Protein AF-A0A7J7F2H2-F1 (afdb_monomer)

pLDDT: mean 74.47, std 28.44, range [21.06, 98.75]

Solvent-accessible surface area (backbone atoms only — not comparable to full-atom values): 58065 Å² total; per-residue (Å²): 92,35,54,57,50,68,69,66,65,79,64,63,72,78,89,64,75,13,45,71,87,83,89,87,86,90,86,85,89,86,89,85,85,88,83,82,86,84,85,92,82,91,87,84,90,82,85,90,87,88,89,92,87,92,88,91,86,88,88,90,88,86,87,87,86,90,82,90,83,83,86,88,82,87,89,88,87,87,81,86,85,89,84,90,83,88,82,90,82,81,88,75,86,74,93,71,84,90,84,76,84,80,55,73,66,57,54,50,52,49,50,52,51,52,52,51,50,51,50,49,49,49,48,52,50,51,50,48,56,48,59,77,60,42,69,75,79,72,37,65,81,48,71,52,44,50,53,50,51,48,57,52,66,53,16,32,22,87,91,44,55,61,39,63,40,45,45,50,18,39,19,41,28,38,48,76,71,50,67,70,46,48,13,30,25,64,42,34,50,52,56,59,48,41,56,50,48,53,55,50,51,50,57,63,61,69,39,88,82,70,79,72,92,29,60,34,50,50,45,40,37,33,44,34,53,14,54,62,44,52,72,60,38,53,72,48,32,58,46,72,60,44,62,53,41,60,25,79,48,44,83,85,71,87,84,73,92,72,87,88,86,83,90,85,82,93,85,84,86,80,92,80,91,66,99,79,74,80,67,80,81,73,67,61,49,37,54,74,44,49,61,55,63,43,96,66,89,77,98,48,67,67,45,33,48,45,36,34,38,37,46,58,49,30,37,62,73,39,38,79,51,59,46,58,28,53,74,43,25,73,30,32,30,44,37,38,37,80,49,50,69,85,64,64,44,51,60,56,57,66,42,47,88,83,25,46,70,49,55,49,40,49,49,52,37,49,26,50,54,37,40,68,68,54,20,50,67,83,55,22,42,54,55,43,51,51,34,50,56,48,41,36,54,48,32,71,56,53,78,57,69,63,77,62,59,46,59,86,77,39,64,42,78,43,31,42,53,53,48,36,70,54,26,65,76,49,65,51,64,61,48,50,36,63,45,32,54,92,51,90,75,55,53,80,43,63,33,36,34,59,38,66,75,38,43,34,53,48,27,53,50,56,77,73,46,58,64,67,50,53,49,48,42,48,52,48,37,46,49,66,73,47,40,90,57,46,19,67,69,48,50,56,44,50,46,57,38,43,30,63,54,25,50,20,54,76,67,55,51,57,66,66,63,58,24,50,51,56,34,44,64,75,33,21,57,41,50,18,31,58,46,41,79,74,71,63,58,71,68,57,42,59,49,50,58,49,49,50,51,53,29,52,52,39,42,47,62,47,48,78,65,48,82,70,49,48,72,70,40,39,53,52,51,41,55,27,60,76,46,47,44,80,44,62,34,60,65,74,53,42,79,37,48,66,58,35,28,66,73,48,60,91,59,66,65,50,56,90,37,43,52,57,31,52,54,39,48,31,43,43,39,33,49,60,37,40,66,40,49,90,36,61,63,57,85,82,63,58,68,71,38,25,61,38,54,52,72,47,57,42,50,46,67,22,33,34,40,41,23,45,41,39,67,36,79,79,26,23,53,97,69,50,58,67,26,37,30,23,17,20,43,27,21,52,50,22,20,32,60,27,39,57,59,25,79,51,24,51,44,26,45,49,74,3,28,54,49,95,78,66,49,71,67,33,54,53,39,46,56,60,33,50,46,44,48,27,53,59,42,44,70,40,66,58,102,87,43,66,38,52,16,66,50,17,36,42,48,52,49,9,50,38,25,0,45,50,19,16,43,56,58,38,25,84,67,38,76,78,60,75,86,78,75,79,87,89,87,78,89,86,81,91,85,84,88,83,83,88,84,85,92,88,84,88,85,84,87,76,87,86,80,86,82,87,85,82,89,86,82,90,83,84,84,83,89,80,89,79,89,85,85,88,91,84,91,81,89,86,93,86,90,83,91,88,85,92,84,87,87,85,90,84,85,87,88,88,90,87,90,88,88,84,88,89,85,86,87,88,84,89,87,88,85,83,89,88,88,90,82,86,87,84,85,92,78,80,97,70,88,81,77,82,80,73,55,71,67,56,58,52,50,54,50,52,60,44,57,51,55,49,52,60,43,11,59,51,39,33,49,38,53,47,32,62,42,62,33,73,35,40,49,54,46,42,53,75,52,46,49,52,57,56,49,61,48,59,38,44,55,42,44,33,39,30,70,61,52,38,65,72,74,63,45,55,79,69,32,74,39,22,66,77,72,62,55,67,82,107

Structure (mmCIF, N/CA/C/O backbone):
data_AF-A0A7J7F2H2-F1
#
_entry.id   AF-A0A7J7F2H2-F1
#
loop_
_atom_site.group_PDB
_atom_site.id
_atom_site.type_symbol
_atom_site.label_atom_id
_atom_site.label_alt_id
_atom_site.label_comp_id
_atom_site.label_asym_id
_atom_site.label_entity_id
_atom_site.label_seq_id
_atom_site.pdbx_PDB_ins_code
_atom_site.Cartn_x
_atom_site.Cartn_y
_atom_site.Cartn_z
_atom_site.occupancy
_atom_site.B_iso_or_equiv
_atom_site.auth_seq_id
_atom_site.auth_comp_id
_atom_site.auth_asym_id
_atom_site.auth_atom_id
_atom_site.pdbx_PDB_model_num
ATOM 1 N N . MET A 1 1 ? 0.134 11.554 6.349 1.00 31.73 1 MET A N 1
ATOM 2 C CA . MET A 1 1 ? 0.842 11.281 7.610 1.00 31.73 1 MET A CA 1
ATOM 3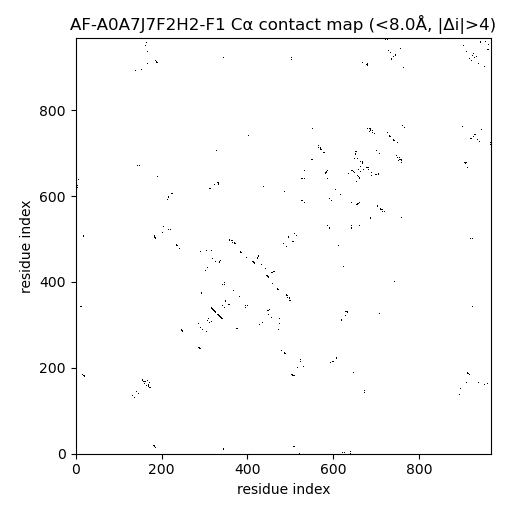 C C . MET A 1 1 ? 0.403 9.940 8.221 1.00 31.73 1 MET A C 1
ATOM 5 O O . MET A 1 1 ? -0.378 9.919 9.161 1.00 31.73 1 MET A O 1
ATOM 9 N N . SER A 1 2 ? 0.817 8.782 7.705 1.00 33.88 2 SER A N 1
ATOM 10 C CA . SER A 1 2 ? 1.353 8.463 6.361 1.00 33.88 2 SER A CA 1
ATOM 11 C C . SER A 1 2 ? 0.161 8.199 5.429 1.00 33.88 2 SER A C 1
ATOM 13 O O . SER A 1 2 ? -0.650 7.337 5.733 1.00 33.88 2 SER A O 1
ATOM 15 N N . VAL A 1 3 ? -0.091 9.063 4.433 1.00 30.58 3 VAL A N 1
ATOM 16 C CA . VAL A 1 3 ? -1.469 9.404 3.967 1.00 30.58 3 VAL A CA 1
ATOM 17 C C . VAL A 1 3 ? -2.422 9.649 5.159 1.00 30.58 3 VAL A C 1
ATOM 19 O O . VAL A 1 3 ? -2.339 10.719 5.760 1.00 30.58 3 VAL A O 1
ATOM 22 N N . ALA A 1 4 ? -3.202 8.653 5.589 1.00 34.22 4 ALA A N 1
ATOM 23 C CA . ALA A 1 4 ? -3.956 8.628 6.847 1.00 34.22 4 ALA A CA 1
ATOM 24 C C . ALA A 1 4 ? -3.755 7.277 7.577 1.00 34.22 4 ALA A C 1
ATOM 26 O O . ALA A 1 4 ? -4.714 6.553 7.833 1.00 34.22 4 ALA A O 1
ATOM 27 N N . LEU A 1 5 ? -2.486 6.925 7.832 1.00 32.66 5 LEU A N 1
ATOM 28 C CA . LEU A 1 5 ? -2.007 5.558 8.105 1.00 32.66 5 LEU A CA 1
ATOM 29 C C . LEU A 1 5 ? -2.468 4.568 7.016 1.00 32.66 5 LEU A C 1
ATOM 31 O O . LEU A 1 5 ? -3.178 3.611 7.302 1.00 32.66 5 LEU A O 1
ATOM 35 N N . GLN A 1 6 ? -2.094 4.879 5.766 1.00 32.06 6 GLN A N 1
ATOM 36 C CA . GLN A 1 6 ? -2.225 4.057 4.551 1.00 32.06 6 GLN A CA 1
ATOM 37 C C . GLN A 1 6 ? -3.552 3.272 4.470 1.00 32.06 6 GLN A C 1
ATOM 39 O O . GLN A 1 6 ? -3.588 2.049 4.528 1.00 32.06 6 GLN A O 1
ATOM 44 N N . GLU A 1 7 ? -4.655 4.026 4.393 1.00 36.38 7 GLU A N 1
ATOM 45 C CA . GLU A 1 7 ? -6.042 3.523 4.342 1.00 36.38 7 GLU A CA 1
ATOM 46 C C . GLU A 1 7 ? -6.423 2.564 5.493 1.00 36.38 7 GLU A C 1
ATOM 48 O O . GLU A 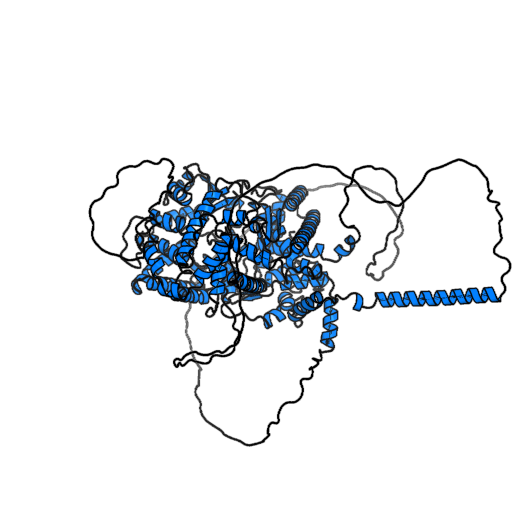1 7 ? -7.164 1.595 5.331 1.00 36.38 7 GLU A O 1
ATOM 53 N N . LEU A 1 8 ? -5.944 2.890 6.702 1.00 30.91 8 LEU A N 1
ATOM 54 C CA . LEU A 1 8 ? -6.319 2.342 8.018 1.00 30.91 8 LEU A CA 1
ATOM 55 C C . LEU A 1 8 ? -6.041 0.855 8.290 1.00 30.91 8 LEU A C 1
ATOM 57 O O . LEU A 1 8 ? -6.110 0.453 9.459 1.00 30.91 8 LEU A O 1
ATOM 61 N N . GLY A 1 9 ? -5.712 0.072 7.263 1.00 25.52 9 GLY A N 1
ATOM 62 C CA . GLY A 1 9 ? -5.546 -1.385 7.316 1.00 25.52 9 GLY A CA 1
ATOM 63 C C . GLY A 1 9 ? -6.321 -2.159 6.238 1.00 25.52 9 GLY A C 1
ATOM 64 O O . GLY A 1 9 ? -6.453 -3.374 6.353 1.00 25.52 9 GLY A O 1
ATOM 65 N N . GLY A 1 10 ? -6.856 -1.492 5.210 1.00 24.33 10 GLY A N 1
ATOM 66 C CA . GLY A 1 10 ? -7.578 -2.116 4.091 1.00 24.33 10 GLY A CA 1
ATOM 67 C C . GLY A 1 10 ? -6.687 -2.816 3.053 1.00 24.33 10 GLY A C 1
ATOM 68 O O . GLY A 1 10 ? -6.785 -2.513 1.869 1.00 24.33 10 GLY A O 1
ATOM 69 N N . GLY A 1 11 ? -5.812 -3.736 3.465 1.00 23.52 11 GLY A N 1
ATOM 70 C CA . GLY A 1 11 ? -4.934 -4.475 2.547 1.00 23.52 11 GLY A CA 1
ATOM 71 C C . GLY A 1 11 ? -3.918 -5.357 3.274 1.00 23.52 11 GLY A C 1
ATOM 72 O O . GLY A 1 11 ? -3.247 -4.906 4.199 1.00 23.52 11 GLY A O 1
ATOM 73 N N . GLY A 1 12 ? -3.815 -6.625 2.873 1.00 23.05 12 GLY A N 1
ATOM 74 C CA . GLY A 1 12 ? -3.094 -7.673 3.602 1.00 23.05 12 GLY A CA 1
ATOM 75 C C . GLY A 1 12 ? -1.566 -7.685 3.462 1.00 23.05 12 GLY A C 1
ATOM 76 O O . GLY A 1 12 ? -1.021 -8.737 3.160 1.00 23.05 12 GLY A O 1
ATOM 77 N N . ASP A 1 13 ? -0.862 -6.578 3.712 1.00 2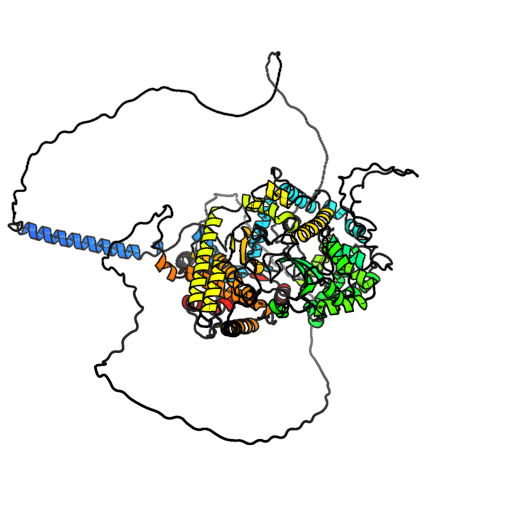3.48 13 ASP A N 1
ATOM 78 C CA . ASP A 1 13 ? 0.615 -6.561 3.790 1.00 23.48 13 ASP A CA 1
ATOM 79 C C . ASP A 1 13 ? 1.069 -6.308 5.244 1.00 23.48 13 ASP A C 1
ATOM 81 O O . ASP A 1 13 ? 1.567 -5.241 5.611 1.00 23.48 13 ASP A O 1
ATOM 85 N N . MET A 1 14 ? 0.889 -7.311 6.117 1.00 22.97 14 MET A N 1
ATOM 86 C CA . MET A 1 14 ? 1.593 -7.324 7.405 1.00 22.97 14 MET A CA 1
ATOM 87 C C . MET A 1 14 ? 3.099 -7.431 7.129 1.00 22.97 14 MET A C 1
ATOM 89 O O . MET A 1 14 ? 3.592 -8.475 6.698 1.00 22.97 14 MET A O 1
ATOM 93 N N . VAL A 1 15 ? 3.846 -6.353 7.397 1.00 25.22 15 VAL A N 1
ATOM 94 C CA . VAL A 1 15 ? 5.311 -6.275 7.219 1.00 25.22 15 VAL A CA 1
ATOM 95 C C . VAL A 1 15 ? 6.026 -7.057 8.335 1.00 25.22 15 VAL A C 1
ATOM 97 O O . VAL A 1 15 ? 6.715 -6.521 9.203 1.00 25.22 15 VAL A O 1
ATOM 100 N N . GLU A 1 16 ? 5.816 -8.369 8.347 1.00 26.12 16 GLU A N 1
ATOM 101 C CA . GLU A 1 16 ? 6.199 -9.269 9.429 1.00 26.12 16 GLU A CA 1
ATOM 102 C C . GLU A 1 16 ? 7.576 -9.896 9.191 1.00 26.12 16 GLU A C 1
ATOM 104 O O . GLU A 1 16 ? 7.734 -10.853 8.429 1.00 26.12 16 GLU A O 1
ATOM 109 N N . TYR A 1 17 ? 8.598 -9.362 9.865 1.00 30.48 17 TYR A N 1
ATOM 110 C CA . TYR A 1 17 ? 9.978 -9.684 9.510 1.00 30.48 17 TYR A CA 1
ATOM 111 C C . TYR A 1 17 ? 10.957 -9.737 10.697 1.00 30.48 17 TYR A C 1
ATOM 113 O O . TYR A 1 17 ? 11.488 -8.716 11.140 1.00 30.48 17 TYR A O 1
ATOM 121 N N . LYS A 1 18 ? 11.248 -10.951 11.203 1.00 31.80 18 LYS A N 1
ATOM 122 C CA . LYS A 1 18 ? 11.784 -11.147 12.561 1.00 31.80 18 LYS A CA 1
ATOM 123 C C . LYS A 1 18 ? 13.055 -12.037 12.754 1.00 31.80 18 LYS A C 1
ATOM 125 O O . LYS A 1 18 ? 13.039 -12.959 13.561 1.00 31.80 18 LYS A O 1
ATOM 130 N N . ARG A 1 19 ? 14.185 -11.592 12.155 1.00 35.03 19 ARG A N 1
ATOM 131 C CA . ARG A 1 19 ? 15.639 -11.826 12.482 1.00 35.03 19 ARG A CA 1
ATOM 132 C C . ARG A 1 19 ? 16.352 -13.201 12.325 1.00 35.03 19 ARG A C 1
ATOM 134 O O . ARG A 1 19 ? 16.073 -14.155 13.037 1.00 35.03 19 ARG A O 1
ATOM 141 N N . ALA A 1 20 ? 17.521 -13.158 11.652 1.00 22.19 20 ALA A N 1
ATOM 142 C CA . ALA A 1 20 ? 18.631 -14.136 11.754 1.00 22.19 20 ALA A CA 1
ATOM 143 C C . ALA A 1 20 ? 19.662 -13.878 12.887 1.00 22.19 20 ALA A C 1
ATOM 145 O O . ALA A 1 20 ? 19.931 -12.739 13.282 1.00 22.19 20 ALA A O 1
ATOM 146 N N . THR A 1 21 ? 20.321 -14.946 13.354 1.00 24.84 21 THR A N 1
ATOM 147 C CA . THR A 1 21 ? 21.365 -14.912 14.400 1.00 24.84 21 THR A CA 1
ATOM 148 C C . THR A 1 21 ? 22.796 -14.716 13.883 1.00 24.84 21 THR A C 1
ATOM 150 O O . THR A 1 21 ? 23.188 -15.319 12.886 1.00 24.84 21 THR A O 1
ATOM 153 N N . LEU A 1 22 ? 23.622 -14.031 14.681 1.00 23.30 22 LEU A N 1
ATOM 154 C CA . LEU A 1 22 ? 25.067 -14.275 14.791 1.00 23.30 22 LEU A CA 1
ATOM 155 C C . LEU A 1 22 ? 25.363 -14.749 16.228 1.00 23.30 22 LEU A C 1
ATOM 157 O O . LEU A 1 22 ? 24.709 -14.286 17.162 1.00 23.30 22 LEU A O 1
ATOM 161 N N . ARG A 1 23 ? 26.320 -15.671 16.386 1.00 22.64 23 ARG A N 1
ATOM 162 C CA . ARG A 1 23 ? 26.898 -16.132 17.670 1.00 22.64 23 ARG A CA 1
ATOM 163 C C . ARG A 1 23 ? 28.286 -15.470 17.889 1.00 22.64 23 ARG A C 1
ATOM 165 O O . ARG A 1 23 ? 28.615 -14.583 17.102 1.00 22.64 23 ARG A O 1
ATOM 172 N N . ASP A 1 24 ? 29.146 -15.759 18.879 1.00 25.20 24 ASP A N 1
ATOM 173 C CA . ASP A 1 24 ? 29.322 -16.792 19.942 1.00 25.20 24 ASP A CA 1
ATOM 174 C C . ASP A 1 24 ? 30.006 -16.086 21.166 1.00 25.20 24 ASP A C 1
ATOM 176 O O . ASP A 1 24 ? 30.666 -15.073 20.936 1.00 25.20 24 ASP A O 1
ATOM 180 N N . GLU A 1 25 ? 29.951 -16.453 22.463 1.00 25.86 25 GLU A N 1
ATOM 181 C CA . GLU A 1 25 ? 29.368 -17.555 23.278 1.00 25.86 25 GLU A CA 1
ATOM 182 C C . GLU A 1 25 ? 28.741 -16.989 24.597 1.00 25.86 25 GLU A C 1
ATOM 184 O O . GLU A 1 25 ? 28.980 -15.831 24.937 1.00 25.86 25 GLU A O 1
ATOM 189 N N . ASP A 1 26 ? 28.008 -17.803 25.379 1.00 24.94 26 ASP A N 1
ATOM 190 C CA . ASP A 1 26 ? 27.527 -17.503 26.755 1.00 24.94 26 ASP A CA 1
ATOM 191 C C . ASP A 1 26 ? 28.486 -18.025 27.856 1.00 24.94 26 ASP A C 1
ATOM 193 O O . ASP A 1 26 ? 29.020 -19.130 27.733 1.00 24.94 26 ASP A O 1
ATOM 197 N N . ALA A 1 27 ? 28.607 -17.322 28.996 1.00 24.17 27 ALA A N 1
ATOM 198 C CA . ALA A 1 27 ? 29.137 -17.871 30.262 1.00 24.17 27 ALA A CA 1
ATOM 199 C C . ALA A 1 27 ? 28.591 -17.115 31.511 1.00 24.17 27 ALA A C 1
ATOM 201 O O . ALA A 1 27 ? 28.349 -15.913 31.411 1.00 24.17 27 ALA A O 1
ATOM 202 N N . PRO A 1 28 ? 28.370 -17.776 32.675 1.00 31.44 28 PRO A N 1
ATOM 203 C CA . PRO A 1 28 ? 27.441 -17.284 33.710 1.00 31.44 28 PRO A CA 1
ATOM 204 C C . PRO A 1 28 ? 28.053 -16.533 34.917 1.00 31.44 28 PRO A C 1
ATOM 206 O O . PRO A 1 28 ? 29.264 -16.479 35.119 1.00 31.44 28 PRO A O 1
ATOM 209 N N . GLU A 1 29 ? 27.154 -15.991 35.748 1.00 27.20 29 GLU A N 1
ATOM 210 C CA . GLU A 1 29 ? 27.385 -15.159 36.942 1.00 27.20 29 GLU A CA 1
ATOM 211 C C . GLU A 1 29 ? 28.104 -15.846 38.126 1.00 27.20 29 GLU A C 1
ATOM 213 O O . GLU A 1 29 ? 27.962 -17.048 38.351 1.00 27.20 29 GLU A O 1
ATOM 218 N N . THR A 1 30 ? 28.747 -15.048 38.995 1.00 24.69 30 THR A N 1
ATOM 219 C CA . THR A 1 30 ? 28.493 -15.022 40.464 1.00 24.69 30 THR A CA 1
ATOM 220 C C . THR A 1 30 ? 29.205 -13.820 41.140 1.00 24.69 30 THR A C 1
ATOM 222 O O . THR A 1 30 ? 30.159 -13.294 40.567 1.00 24.69 30 THR A O 1
ATOM 225 N N . PRO A 1 31 ? 28.752 -13.327 42.320 1.00 47.47 31 PRO A N 1
ATOM 226 C CA . PRO A 1 31 ? 29.165 -12.023 42.874 1.00 47.47 31 PRO A CA 1
ATOM 227 C C . PRO A 1 31 ? 30.184 -12.087 44.035 1.00 47.47 31 PRO A C 1
ATOM 229 O O . PRO A 1 31 ? 30.317 -13.123 44.683 1.00 47.47 31 PRO A O 1
ATOM 232 N N . VAL A 1 32 ? 30.815 -10.946 44.373 1.00 26.28 32 VAL A N 1
ATOM 233 C CA . VAL A 1 32 ? 31.348 -10.614 45.722 1.00 26.28 32 VAL A CA 1
ATOM 234 C C . VAL A 1 32 ? 31.581 -9.092 45.884 1.00 26.28 32 VAL A C 1
ATOM 236 O O . VAL A 1 32 ? 31.544 -8.342 44.912 1.00 26.28 32 VAL A O 1
ATOM 239 N N . GLU A 1 33 ? 31.739 -8.634 47.130 1.00 25.41 33 GLU A N 1
ATOM 240 C CA . GLU A 1 33 ? 31.696 -7.235 47.589 1.00 25.41 33 GLU A CA 1
ATOM 241 C C . GLU A 1 33 ? 32.998 -6.411 47.417 1.00 25.41 33 GLU A C 1
ATOM 243 O O . GLU A 1 33 ? 34.096 -6.927 47.592 1.00 25.41 33 GLU A O 1
ATOM 248 N N . GLY A 1 34 ? 32.840 -5.082 47.284 1.00 24.88 34 GLY A N 1
ATOM 249 C CA . GLY A 1 34 ? 33.424 -4.106 48.228 1.00 24.88 34 GLY A CA 1
ATOM 250 C C . GLY A 1 34 ? 34.861 -3.567 48.042 1.00 24.88 34 GLY A C 1
ATOM 251 O O . GLY A 1 34 ? 35.814 -4.309 47.849 1.00 24.88 34 GLY A O 1
ATOM 252 N N . GLY A 1 35 ? 35.032 -2.254 48.293 1.00 22.95 35 GLY A N 1
ATOM 253 C CA . GLY A 1 35 ? 36.266 -1.726 48.911 1.00 22.95 35 GLY A CA 1
ATOM 254 C C . GLY A 1 35 ? 37.036 -0.587 48.213 1.00 22.95 35 GLY A C 1
ATOM 255 O O . GLY A 1 35 ? 37.865 -0.833 47.353 1.00 22.95 35 GLY A O 1
ATOM 256 N N . ALA A 1 36 ? 36.849 0.635 48.730 1.00 24.08 36 ALA A N 1
ATOM 257 C CA . ALA A 1 36 ? 37.887 1.638 49.049 1.00 24.08 36 ALA A CA 1
ATOM 258 C C . ALA A 1 36 ? 38.937 2.134 48.003 1.00 24.08 36 ALA A C 1
ATOM 260 O O . ALA A 1 36 ? 39.850 1.430 47.587 1.00 24.08 36 ALA A O 1
ATOM 261 N N . SER A 1 37 ? 38.908 3.459 47.779 1.00 29.66 37 SER A N 1
ATOM 262 C CA . SER A 1 37 ? 40.084 4.339 47.535 1.00 29.66 37 SER A CA 1
ATOM 263 C C . SER A 1 37 ? 41.040 4.333 48.766 1.00 29.66 37 SER A C 1
ATOM 265 O O . SER A 1 37 ? 40.551 3.920 49.824 1.00 29.66 37 SER A O 1
ATOM 267 N N . PRO A 1 38 ? 42.311 4.832 48.749 1.00 45.91 38 PRO A N 1
ATOM 268 C CA . PRO A 1 38 ? 42.698 6.150 48.200 1.00 45.91 38 PRO A CA 1
ATOM 269 C C . PRO A 1 38 ? 44.173 6.313 47.699 1.00 45.91 38 PRO A C 1
ATOM 271 O O . PRO A 1 38 ? 44.885 5.339 47.484 1.00 45.91 38 PRO A O 1
ATOM 274 N N . ASP A 1 39 ? 44.588 7.586 47.578 1.00 27.22 39 ASP A N 1
ATOM 275 C CA . ASP A 1 39 ? 45.945 8.180 47.498 1.00 27.22 39 ASP A CA 1
ATOM 276 C C . ASP A 1 39 ? 46.804 7.915 46.232 1.00 27.22 39 ASP A C 1
ATOM 278 O O . ASP A 1 39 ? 47.020 6.776 45.838 1.00 27.22 39 ASP A O 1
ATOM 282 N N . ALA A 1 40 ? 47.313 8.889 45.451 1.00 27.86 40 ALA A N 1
ATOM 283 C CA . ALA A 1 40 ? 47.648 10.330 45.580 1.00 27.86 40 ALA A CA 1
ATOM 284 C C . ALA A 1 40 ? 49.067 10.681 46.098 1.00 27.86 40 ALA A C 1
ATOM 286 O O . ALA A 1 40 ? 49.600 9.982 46.950 1.00 27.86 40 ALA A O 1
ATOM 287 N N . VAL A 1 41 ? 49.632 11.779 45.541 1.00 27.34 41 VAL A N 1
ATOM 288 C CA . VAL A 1 41 ? 50.736 12.695 45.978 1.00 27.34 41 VAL A CA 1
ATOM 289 C C . VAL A 1 41 ? 51.424 13.272 44.709 1.00 27.34 41 VAL A C 1
ATOM 291 O O . VAL A 1 41 ? 51.848 12.501 43.856 1.00 27.34 41 VAL A O 1
ATOM 294 N N . GLU A 1 42 ? 51.320 14.572 44.368 1.00 28.33 42 GLU A N 1
ATOM 295 C CA . GLU A 1 42 ? 52.069 15.772 44.860 1.00 28.33 42 GLU A CA 1
ATOM 296 C C . GLU A 1 42 ? 53.521 15.880 44.301 1.00 28.33 42 GLU A C 1
ATOM 298 O O . GLU A 1 42 ? 54.126 14.857 44.010 1.00 28.33 42 GLU A O 1
ATOM 303 N N . VAL A 1 43 ? 54.189 17.026 44.043 1.00 29.52 43 VAL A N 1
ATOM 304 C CA . VAL A 1 43 ? 54.065 18.492 44.325 1.00 29.52 43 VAL A CA 1
ATOM 305 C C . VAL A 1 43 ? 54.585 19.257 43.065 1.00 29.52 43 VAL A C 1
ATOM 307 O O . VAL A 1 43 ? 55.400 18.691 42.345 1.00 29.52 43 VAL A O 1
ATOM 310 N N . GLY A 1 44 ? 54.292 20.519 42.694 1.00 26.22 44 GLY A N 1
ATOM 311 C CA . GLY A 1 44 ? 53.480 21.628 43.239 1.00 26.22 44 GLY A CA 1
ATOM 312 C C . GLY A 1 44 ? 54.227 22.999 43.192 1.00 26.22 44 GLY A C 1
ATOM 313 O O . GLY A 1 44 ? 55.442 23.018 43.015 1.00 26.22 44 GLY A O 1
ATOM 314 N N . LYS A 1 45 ? 53.518 24.124 43.447 1.00 27.14 45 LYS A N 1
ATOM 315 C CA . LYS A 1 45 ? 53.964 25.563 43.514 1.00 27.14 45 LYS A CA 1
ATOM 316 C C . LYS A 1 45 ? 54.101 26.339 42.170 1.00 27.14 45 LYS A C 1
ATOM 318 O O . LYS A 1 45 ? 54.723 25.839 41.246 1.00 27.14 45 LYS A O 1
ATOM 323 N N . GLY A 1 46 ? 53.630 27.596 42.025 1.00 28.23 46 GLY A N 1
ATOM 324 C CA . GLY A 1 46 ? 52.654 28.341 42.855 1.00 28.23 46 GLY A CA 1
ATOM 325 C C . GLY A 1 46 ? 52.573 29.889 42.692 1.00 28.23 46 GLY A C 1
ATOM 326 O O . GLY A 1 46 ? 53.603 30.537 42.568 1.00 28.23 46 GLY A O 1
ATOM 327 N N . VAL A 1 47 ? 51.346 30.437 42.864 1.00 29.59 47 VAL A N 1
ATOM 328 C CA . VAL A 1 47 ? 50.980 31.682 43.625 1.00 29.59 47 VAL A CA 1
ATOM 329 C C . VAL A 1 47 ? 51.288 33.075 42.983 1.00 29.59 47 VAL A C 1
ATOM 331 O O . VAL A 1 47 ? 52.436 33.490 42.981 1.00 29.59 47 VAL A O 1
ATOM 334 N N . LEU A 1 48 ? 50.315 33.780 42.344 1.00 33.12 48 LEU A N 1
ATOM 335 C CA . LEU A 1 48 ? 49.343 34.825 42.850 1.00 33.12 48 LEU A CA 1
ATOM 336 C C . LEU A 1 48 ? 49.921 36.279 42.980 1.00 33.12 48 LEU A C 1
ATOM 338 O O . LEU A 1 48 ? 51.145 36.379 42.956 1.00 33.12 48 LEU A O 1
ATOM 342 N N . PRO A 1 49 ? 49.139 37.407 43.103 1.00 51.50 49 PRO A N 1
ATOM 343 C CA . PRO A 1 49 ? 47.701 37.574 43.448 1.00 51.50 49 PRO A CA 1
ATOM 344 C C . PRO A 1 49 ? 46.826 38.584 42.615 1.00 51.50 49 PRO A C 1
ATOM 346 O O . PRO A 1 49 ? 47.269 39.173 41.636 1.00 51.50 49 PRO A O 1
ATOM 349 N N . PHE A 1 50 ? 45.560 38.757 43.053 1.00 35.94 50 PHE A N 1
ATOM 350 C CA . PHE A 1 50 ? 44.439 39.646 42.604 1.00 35.94 50 PHE A CA 1
ATOM 351 C C . PHE A 1 50 ? 44.417 41.030 43.357 1.00 35.94 50 PHE A C 1
ATOM 353 O O . PHE A 1 50 ? 45.378 41.225 44.107 1.00 35.94 50 PHE A O 1
ATOM 360 N N . PRO A 1 51 ? 43.409 41.978 43.304 1.00 52.06 51 PRO A N 1
ATOM 361 C CA . PRO A 1 51 ? 42.009 41.981 42.777 1.00 52.06 51 PRO A CA 1
ATOM 362 C C . PRO A 1 51 ? 41.593 43.255 41.925 1.00 52.06 51 PRO A C 1
ATOM 364 O O . PRO A 1 51 ? 42.346 43.568 41.010 1.00 52.06 51 PRO A O 1
ATOM 367 N N . PRO A 1 52 ? 40.415 43.942 42.062 1.00 55.69 52 PRO A N 1
ATOM 368 C CA . PRO A 1 52 ? 39.208 43.757 41.210 1.00 55.69 52 PRO A CA 1
ATOM 369 C C . PRO A 1 52 ? 38.602 45.030 40.519 1.00 55.69 52 PRO A C 1
ATOM 371 O O . PRO A 1 52 ? 38.960 46.156 40.856 1.00 55.69 52 PRO A O 1
ATOM 374 N N . GLY A 1 53 ? 37.595 44.872 39.628 1.00 28.44 53 GLY A N 1
ATOM 375 C CA . GLY A 1 53 ? 36.772 45.971 39.046 1.00 28.44 53 GLY A CA 1
ATOM 376 C C . GLY A 1 53 ? 35.529 45.510 38.216 1.00 28.44 53 GLY A C 1
ATOM 377 O O . GLY A 1 53 ? 35.493 44.330 37.872 1.00 28.44 53 GLY A O 1
ATOM 378 N N . PRO A 1 54 ? 34.500 46.361 37.925 1.00 48.34 54 PRO A N 1
ATOM 379 C CA . PRO A 1 54 ? 33.116 45.903 37.619 1.00 48.34 54 PRO A CA 1
ATOM 380 C C . PRO A 1 54 ? 32.520 46.154 36.189 1.00 48.34 54 PRO A C 1
ATOM 382 O O . PRO A 1 54 ? 33.165 46.711 35.308 1.00 48.34 54 PRO A O 1
ATOM 385 N N . SER A 1 55 ? 31.257 45.718 35.996 1.00 28.28 55 SER A N 1
ATOM 386 C CA . SER A 1 55 ? 30.390 45.572 34.779 1.00 28.28 55 SER A CA 1
ATOM 387 C C . SER A 1 55 ? 29.255 46.639 34.628 1.00 28.28 55 SER A C 1
ATOM 389 O O . SER A 1 55 ? 29.201 47.479 35.528 1.00 28.28 55 SER A O 1
ATOM 391 N N . PRO A 1 56 ? 28.234 46.599 33.697 1.00 49.34 56 PRO A N 1
ATOM 392 C CA . PRO A 1 56 ? 27.950 45.914 32.389 1.00 49.34 56 PRO A CA 1
ATOM 393 C C . PRO A 1 56 ? 27.593 46.975 31.259 1.00 49.34 56 PRO A C 1
ATOM 395 O O . PRO A 1 56 ? 28.394 47.901 31.170 1.00 49.34 56 PRO A O 1
ATOM 398 N N . PRO A 1 57 ? 26.461 47.048 30.466 1.00 51.72 57 PRO A N 1
ATOM 399 C CA . PRO A 1 57 ? 25.539 46.097 29.755 1.00 51.72 57 PRO A CA 1
ATOM 400 C C . PRO A 1 57 ? 25.079 46.444 28.271 1.00 51.72 57 PRO A C 1
ATOM 402 O O . PRO A 1 57 ? 25.129 47.584 27.836 1.00 51.72 57 PRO A O 1
ATOM 405 N N . MET A 1 58 ? 24.460 45.459 27.573 1.00 28.12 58 MET A N 1
ATOM 406 C CA . MET A 1 58 ? 23.336 45.488 26.561 1.00 28.12 58 MET A CA 1
ATOM 407 C C . MET A 1 58 ? 23.291 46.251 25.182 1.00 28.12 58 MET A C 1
ATOM 409 O O . MET A 1 58 ? 23.167 47.468 25.128 1.00 28.12 58 MET A O 1
ATOM 413 N N . LYS A 1 59 ? 22.992 45.456 24.118 1.00 25.17 59 LYS A N 1
ATOM 414 C CA . LYS A 1 59 ? 22.087 45.678 22.929 1.00 25.17 59 LYS A CA 1
ATOM 415 C C . LYS A 1 59 ? 22.463 46.788 21.870 1.00 25.17 59 LYS A C 1
ATOM 417 O O . LYS A 1 59 ? 23.617 47.191 21.858 1.00 25.17 59 LYS A O 1
ATOM 422 N N . PRO A 1 60 ? 21.637 47.112 20.829 1.00 51.09 60 PRO A N 1
ATOM 423 C CA . PRO A 1 60 ? 21.665 46.425 19.510 1.00 51.09 60 PRO A CA 1
ATOM 424 C C . PRO A 1 60 ? 21.692 47.347 18.245 1.00 51.09 60 PRO A C 1
ATOM 426 O O . PRO A 1 60 ? 21.399 48.534 18.344 1.00 51.09 60 PRO A O 1
ATOM 429 N N . GLY A 1 61 ? 21.879 46.795 17.025 1.00 25.22 61 GLY A N 1
ATOM 430 C CA . GLY A 1 61 ? 21.341 47.411 15.782 1.00 25.22 61 GLY A CA 1
ATOM 431 C C . GLY A 1 61 ? 22.166 47.374 14.473 1.00 25.22 61 GLY A C 1
ATOM 432 O O . GLY A 1 61 ? 23.374 47.174 14.461 1.00 25.22 61 GLY A O 1
ATOM 433 N N . THR A 1 62 ? 21.462 47.624 13.359 1.00 31.92 62 THR A N 1
ATOM 434 C CA . THR A 1 62 ? 21.955 48.007 12.001 1.00 31.92 62 THR A CA 1
ATOM 435 C C . THR A 1 62 ? 21.652 49.515 11.751 1.00 31.92 62 THR A C 1
ATOM 437 O O . THR A 1 62 ? 20.976 50.064 12.623 1.00 31.92 62 THR A O 1
ATOM 440 N N . PRO A 1 63 ? 21.964 50.212 10.615 1.00 49.69 63 PRO A N 1
ATOM 441 C CA . PRO A 1 63 ? 22.701 49.864 9.376 1.00 49.69 63 PRO A CA 1
ATOM 442 C C . PRO A 1 63 ? 23.635 51.009 8.815 1.00 49.69 63 PRO A C 1
ATOM 444 O O . PRO A 1 63 ? 23.858 52.022 9.462 1.00 49.69 63 PRO A O 1
ATOM 447 N N . ARG A 1 64 ? 24.054 50.893 7.533 1.00 27.22 64 ARG A N 1
ATOM 448 C CA . ARG A 1 64 ? 24.314 51.970 6.517 1.00 27.22 64 ARG A CA 1
ATOM 449 C C . ARG A 1 64 ? 25.543 52.934 6.570 1.00 27.22 64 ARG A C 1
ATOM 451 O O . ARG A 1 64 ? 25.509 54.004 7.159 1.00 27.22 64 ARG A O 1
ATOM 458 N N . SER A 1 65 ? 26.455 52.676 5.616 1.00 28.39 65 SER A N 1
ATOM 459 C CA . SER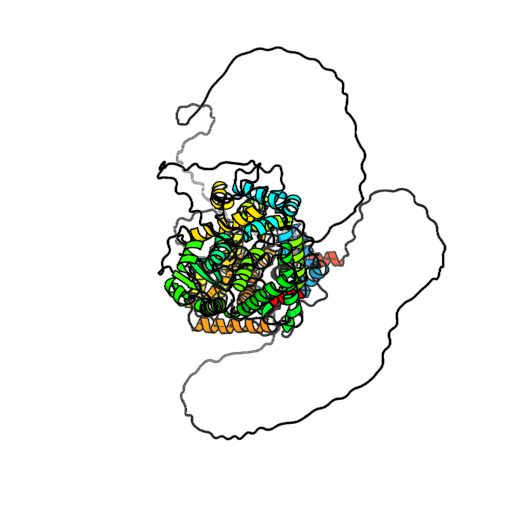 A 1 65 ? 26.881 53.557 4.488 1.00 28.39 65 SER A CA 1
ATOM 460 C C . SER A 1 65 ? 27.868 54.748 4.609 1.00 28.39 65 SER A C 1
ATOM 462 O O . SER A 1 65 ? 27.642 55.709 5.334 1.00 28.39 65 SER A O 1
ATOM 464 N N . SER A 1 66 ? 28.765 54.776 3.601 1.00 28.34 66 SER A N 1
ATOM 465 C CA . SER A 1 66 ? 29.390 55.929 2.900 1.00 28.34 66 SER A CA 1
ATOM 466 C C . SER A 1 66 ? 30.697 56.543 3.441 1.00 28.34 66 SER A C 1
ATOM 468 O O . SER A 1 66 ? 30.841 56.785 4.632 1.00 28.34 66 SER A O 1
ATOM 470 N N . GLY A 1 67 ? 31.643 56.843 2.530 1.00 25.58 67 GLY A N 1
ATOM 471 C CA . GLY A 1 67 ? 32.853 57.630 2.830 1.00 25.58 67 GLY A CA 1
ATOM 472 C C . GLY A 1 67 ? 34.107 57.285 2.003 1.00 25.58 67 GLY A C 1
ATOM 473 O O . GLY A 1 67 ? 34.547 56.147 1.967 1.00 25.58 67 GLY A O 1
ATOM 474 N N . LEU A 1 68 ? 34.671 58.309 1.357 1.00 26.02 68 LEU A N 1
ATOM 475 C CA . LEU A 1 68 ? 35.944 58.418 0.615 1.00 26.02 68 LEU A CA 1
ATOM 476 C C . LEU A 1 68 ? 37.214 57.964 1.399 1.00 26.02 68 LEU A C 1
ATOM 478 O O . LEU A 1 68 ? 37.163 57.927 2.620 1.00 26.02 68 LEU A O 1
ATOM 482 N N . ALA A 1 69 ? 38.427 57.768 0.836 1.00 26.02 69 ALA A N 1
ATOM 483 C CA . ALA A 1 69 ? 38.954 57.520 -0.530 1.00 26.02 69 ALA A CA 1
ATOM 484 C C . ALA A 1 69 ? 40.514 57.332 -0.472 1.00 26.02 69 ALA A C 1
ATOM 486 O O . ALA A 1 69 ? 41.084 57.332 0.611 1.00 26.02 69 ALA A O 1
ATOM 487 N N . TRP A 1 70 ? 41.191 57.279 -1.638 1.00 23.31 70 TRP A N 1
ATOM 488 C CA . TRP A 1 70 ? 42.660 57.360 -1.888 1.00 23.31 70 TRP A CA 1
ATOM 489 C C . TRP A 1 70 ? 43.575 56.135 -1.603 1.00 23.31 70 TRP A C 1
ATOM 491 O O . TRP A 1 70 ? 43.956 55.864 -0.475 1.00 23.31 70 TRP A O 1
ATOM 501 N N . LYS A 1 71 ? 43.987 55.469 -2.705 1.00 25.77 71 LYS A N 1
ATOM 502 C CA . LYS A 1 71 ? 45.371 55.294 -3.257 1.00 25.77 71 LYS A CA 1
ATOM 503 C C . LYS A 1 71 ? 46.588 55.305 -2.297 1.00 25.77 71 LYS A C 1
ATOM 505 O O . LYS A 1 71 ? 46.617 56.155 -1.415 1.00 25.77 71 LYS A O 1
ATOM 510 N N . PRO A 1 72 ? 47.680 54.537 -2.575 1.00 38.62 72 PRO A N 1
ATOM 511 C CA . PRO A 1 72 ? 48.268 54.290 -3.921 1.00 38.62 72 PRO A CA 1
ATOM 512 C C . PRO A 1 72 ? 48.679 52.798 -4.174 1.00 38.62 72 PRO A C 1
ATOM 514 O O . PRO A 1 72 ? 48.264 51.947 -3.402 1.00 38.62 72 PRO A O 1
ATOM 517 N N . THR A 1 73 ? 49.385 52.344 -5.234 1.00 28.16 73 THR A N 1
ATOM 518 C CA . THR A 1 73 ? 50.132 52.995 -6.347 1.00 28.16 73 THR A CA 1
ATOM 519 C C . THR A 1 73 ? 50.113 52.149 -7.649 1.00 28.16 73 THR A C 1
ATOM 521 O O . THR A 1 73 ? 49.945 50.937 -7.612 1.00 28.16 73 THR A O 1
ATOM 524 N N . CYS A 1 74 ? 50.336 52.801 -8.800 1.00 26.80 74 CYS A N 1
ATOM 525 C CA . CYS A 1 74 ? 50.758 52.237 -10.110 1.00 26.80 74 CYS A CA 1
ATOM 526 C C . CYS A 1 74 ? 52.234 51.726 -10.070 1.00 26.80 74 CYS A C 1
ATOM 528 O O . CYS A 1 74 ? 52.870 52.021 -9.054 1.00 26.80 74 CYS A O 1
ATOM 530 N N . PRO A 1 75 ? 52.823 51.014 -11.082 1.00 47.06 75 PRO A N 1
ATOM 531 C CA . PRO A 1 75 ? 52.796 51.332 -12.539 1.00 47.06 75 PRO A CA 1
ATOM 532 C C . PRO A 1 75 ? 52.867 50.137 -13.540 1.00 47.06 75 PRO A C 1
ATOM 534 O O . PRO A 1 75 ? 53.042 48.995 -13.139 1.00 47.06 75 PRO A O 1
ATOM 537 N N . HIS A 1 76 ? 52.827 50.301 -14.874 1.00 32.62 76 HIS A N 1
ATOM 538 C CA . HIS A 1 76 ? 52.135 51.267 -15.754 1.00 32.62 76 HIS A CA 1
ATOM 539 C C . HIS A 1 76 ? 51.963 50.638 -17.156 1.00 32.62 76 HIS A C 1
ATOM 541 O O . HIS A 1 76 ? 52.844 49.925 -17.627 1.00 32.62 76 HIS A O 1
ATOM 547 N N . LEU A 1 77 ? 50.892 51.004 -17.867 1.00 33.78 77 LEU A N 1
ATOM 548 C CA . LEU A 1 77 ? 50.754 50.867 -19.325 1.00 33.78 77 LEU A CA 1
ATOM 549 C C . LEU A 1 77 ? 50.446 52.252 -19.916 1.00 33.78 77 LEU A C 1
ATOM 551 O O . LEU A 1 77 ? 49.607 52.956 -19.356 1.00 33.78 77 LEU A O 1
ATOM 555 N N . CYS A 1 78 ? 51.121 52.641 -21.006 1.00 29.25 78 CYS A N 1
ATOM 556 C CA . CYS A 1 78 ? 50.895 53.888 -21.760 1.00 29.25 78 CYS A CA 1
ATOM 557 C C . CYS A 1 78 ? 51.653 53.875 -23.116 1.00 29.25 78 CYS A C 1
ATOM 559 O O . CYS A 1 78 ? 52.684 53.217 -23.196 1.00 29.25 78 CYS A O 1
ATOM 561 N N . SER A 1 79 ? 51.318 54.666 -24.153 1.00 28.72 79 SER A N 1
ATOM 562 C CA . SER A 1 79 ? 49.996 55.064 -24.692 1.00 28.72 79 SER A CA 1
ATOM 563 C C . SER A 1 79 ? 50.129 55.890 -26.002 1.00 28.72 79 SER A C 1
ATOM 565 O O . SER A 1 79 ? 51.127 56.579 -26.173 1.00 28.72 79 SER A O 1
ATOM 567 N N . ILE A 1 80 ? 49.063 55.918 -26.822 1.00 30.77 80 ILE A N 1
ATOM 568 C CA . ILE A 1 80 ? 48.706 56.905 -27.886 1.00 30.77 80 ILE A CA 1
ATOM 569 C C . ILE A 1 80 ? 49.604 57.041 -29.152 1.00 30.77 80 ILE A C 1
ATOM 571 O O . ILE A 1 80 ? 50.827 57.067 -29.105 1.00 30.77 80 ILE A O 1
ATOM 575 N N . SER A 1 81 ? 48.922 57.297 -30.284 1.00 30.69 81 SER A N 1
ATOM 576 C CA . SER A 1 81 ? 49.389 57.759 -31.616 1.00 30.69 81 SER A CA 1
ATOM 577 C C . SER A 1 81 ? 50.144 56.746 -32.502 1.00 30.69 81 SER A C 1
ATOM 579 O O . SER A 1 81 ? 50.991 56.004 -32.030 1.00 30.69 81 SER A O 1
ATOM 581 N N . GLY A 1 82 ? 49.902 56.644 -33.817 1.00 31.12 82 GLY A N 1
ATOM 582 C CA . GLY A 1 82 ? 48.820 57.211 -34.641 1.00 31.12 82 GLY A CA 1
ATOM 583 C C . GLY A 1 82 ? 49.260 58.279 -35.648 1.00 31.12 82 GLY A C 1
ATOM 584 O O . GLY A 1 82 ? 49.146 59.467 -35.367 1.00 31.12 82 GLY A O 1
ATOM 585 N N . LEU A 1 83 ? 49.688 57.852 -36.843 1.00 29.47 83 LEU A N 1
ATOM 586 C CA . LEU A 1 83 ? 49.778 58.676 -38.058 1.00 29.47 83 LEU A CA 1
ATOM 587 C C . LEU A 1 83 ? 49.837 57.779 -39.311 1.00 29.47 83 LEU A C 1
ATOM 589 O O . LEU A 1 83 ? 50.184 56.602 -39.224 1.00 29.47 83 LEU A O 1
ATOM 593 N N . CYS A 1 84 ? 49.463 58.321 -40.471 1.00 33.81 84 CYS A N 1
ATOM 594 C CA . CYS A 1 84 ? 49.325 57.575 -41.725 1.00 33.81 84 CYS A CA 1
ATOM 595 C C . CYS A 1 84 ? 50.543 57.772 -42.643 1.00 33.81 84 CYS A C 1
ATOM 597 O O . CYS A 1 84 ? 50.925 58.909 -42.916 1.00 33.81 84 CYS A O 1
ATOM 599 N N . ALA A 1 85 ? 51.105 56.684 -43.178 1.00 31.28 85 ALA A N 1
ATOM 600 C CA . ALA A 1 85 ? 52.107 56.727 -44.244 1.00 31.28 85 ALA A CA 1
ATOM 601 C C . ALA A 1 85 ? 51.981 55.509 -45.177 1.00 31.28 85 ALA A C 1
ATOM 603 O O . ALA A 1 85 ? 51.797 54.379 -44.728 1.00 31.28 85 ALA A O 1
ATOM 604 N N . ARG A 1 86 ? 52.087 55.742 -46.491 1.00 39.03 86 ARG A N 1
ATOM 605 C CA . ARG A 1 86 ? 52.109 54.696 -47.527 1.00 39.03 86 ARG A CA 1
ATOM 606 C C . ARG A 1 86 ? 53.547 54.289 -47.845 1.00 39.03 86 ARG A C 1
ATOM 608 O O . ARG A 1 86 ? 54.351 55.168 -48.146 1.00 39.03 86 ARG A O 1
ATOM 615 N N . THR A 1 87 ? 53.789 52.995 -48.043 1.00 31.22 87 THR A N 1
ATOM 616 C CA . THR A 1 87 ? 54.825 52.541 -48.989 1.00 31.22 87 THR A CA 1
ATOM 617 C C . THR A 1 87 ? 54.429 51.216 -49.632 1.00 31.22 87 THR A C 1
ATOM 619 O O . THR A 1 87 ? 53.966 50.300 -48.961 1.00 31.22 87 THR A O 1
ATOM 622 N N . MET A 1 88 ? 54.591 51.113 -50.953 1.00 38.09 88 MET A N 1
ATOM 623 C CA . MET A 1 88 ? 54.320 49.885 -51.705 1.00 38.09 88 MET A CA 1
ATOM 624 C C . MET A 1 88 ? 55.563 48.991 -51.736 1.00 38.09 88 MET A C 1
ATOM 626 O O . MET A 1 88 ? 56.649 49.472 -52.051 1.00 38.09 88 MET A O 1
ATOM 630 N N . VAL A 1 89 ? 55.389 47.683 -51.539 1.00 35.16 89 VAL A N 1
ATOM 631 C CA . VAL A 1 89 ? 56.375 46.663 -51.933 1.00 35.16 89 VAL A CA 1
ATOM 632 C C . VAL A 1 89 ? 55.648 45.609 -52.766 1.00 35.16 89 VAL A C 1
ATOM 634 O O . VAL A 1 89 ? 54.768 44.909 -52.275 1.00 35.16 89 VAL A O 1
ATOM 637 N N . GLY A 1 90 ? 55.953 45.551 -54.064 1.00 31.95 90 GLY A N 1
ATOM 638 C CA . GLY A 1 90 ? 55.197 44.744 -55.024 1.00 31.95 90 GLY A CA 1
ATOM 639 C C . GLY A 1 90 ? 55.593 43.265 -55.043 1.00 31.95 90 GLY A C 1
ATOM 640 O O . GLY A 1 90 ? 56.776 42.931 -55.127 1.00 31.95 90 GLY A O 1
ATOM 641 N N . PHE A 1 91 ? 54.600 42.371 -55.073 1.00 34.75 91 PHE A N 1
ATOM 642 C CA . PHE A 1 91 ? 54.806 40.937 -55.299 1.00 34.75 91 PHE A CA 1
ATOM 643 C C . PHE A 1 91 ? 55.290 40.659 -56.731 1.00 34.75 91 PHE A C 1
ATOM 645 O O . PHE A 1 91 ? 54.509 40.499 -57.673 1.00 34.75 91 PHE A O 1
ATOM 652 N N . ARG A 1 92 ? 56.610 40.566 -56.911 1.00 33.97 92 ARG A N 1
ATOM 653 C CA . ARG A 1 92 ? 57.223 40.192 -58.191 1.00 33.97 92 ARG A CA 1
ATOM 654 C C . ARG A 1 92 ? 57.112 38.677 -58.396 1.00 33.97 92 ARG A C 1
ATOM 656 O O . ARG A 1 92 ? 57.954 37.929 -57.903 1.00 33.97 92 ARG A O 1
ATOM 663 N N . LYS A 1 93 ? 56.085 38.223 -59.133 1.00 42.50 93 LYS A N 1
ATOM 664 C CA . LYS A 1 93 ? 55.933 36.811 -59.549 1.00 42.50 93 LYS A CA 1
ATOM 665 C C . LYS A 1 93 ? 57.258 36.285 -60.118 1.00 42.50 93 LYS A C 1
ATOM 667 O O . LYS A 1 93 ? 57.753 36.809 -61.114 1.00 42.50 93 LYS A O 1
ATOM 672 N N . ARG A 1 94 ? 57.814 35.234 -59.507 1.00 34.50 94 ARG A N 1
ATOM 673 C CA . ARG A 1 94 ? 58.999 34.526 -60.008 1.00 34.50 94 ARG A CA 1
ATOM 674 C C . ARG A 1 94 ? 58.754 33.024 -59.993 1.00 34.50 94 ARG A C 1
ATOM 676 O O . ARG A 1 94 ? 59.118 32.330 -59.050 1.00 34.50 94 ARG A O 1
ATOM 683 N N . THR A 1 95 ? 58.118 32.540 -61.055 1.00 46.91 95 THR A N 1
ATOM 684 C CA . THR A 1 95 ? 57.906 31.116 -61.315 1.00 46.91 95 THR A CA 1
ATOM 685 C C . THR A 1 95 ? 59.256 30.394 -61.304 1.00 46.91 95 THR A C 1
ATOM 687 O O . THR A 1 95 ? 60.121 30.688 -62.127 1.00 46.91 95 THR A O 1
ATOM 690 N N . ARG A 1 96 ? 59.456 29.467 -60.364 1.00 40.59 96 ARG A N 1
ATOM 691 C CA . ARG A 1 96 ? 60.591 28.535 -60.360 1.00 40.59 96 ARG A CA 1
ATOM 692 C C . ARG A 1 96 ? 60.058 27.142 -60.664 1.00 40.59 96 ARG A C 1
ATOM 694 O O . ARG A 1 96 ? 59.268 26.607 -59.895 1.00 40.59 96 ARG A O 1
ATOM 701 N N . GLN A 1 97 ? 60.491 26.571 -61.783 1.00 49.78 97 GLN A N 1
ATOM 702 C CA . GLN A 1 97 ? 60.264 25.160 -62.089 1.00 49.78 97 GLN A CA 1
ATOM 703 C C . GLN A 1 97 ? 61.018 24.318 -61.049 1.00 49.78 97 GLN A C 1
ATOM 705 O O . GLN A 1 97 ? 62.205 24.538 -60.827 1.00 49.78 97 GLN A O 1
ATOM 710 N N . PHE A 1 98 ? 60.328 23.383 -60.393 1.00 47.03 98 PHE A N 1
ATOM 711 C CA . PHE A 1 98 ? 60.868 22.598 -59.269 1.00 47.03 98 PHE A CA 1
ATOM 712 C C . PHE A 1 98 ? 61.315 21.176 -59.679 1.00 47.03 98 PHE A C 1
ATOM 714 O O . PHE A 1 98 ? 61.541 20.317 -58.833 1.00 47.03 98 PHE A O 1
ATOM 721 N N . LEU A 1 99 ? 61.415 20.914 -60.989 1.00 52.28 99 LEU A N 1
ATOM 722 C CA . LEU A 1 99 ? 61.615 19.582 -61.579 1.00 52.28 99 LEU A CA 1
ATOM 723 C C . LEU A 1 99 ? 62.742 19.565 -62.630 1.00 52.28 99 LEU A C 1
ATOM 725 O O . LEU A 1 99 ? 62.551 19.149 -63.766 1.00 52.28 99 LEU A O 1
ATOM 729 N N . SER A 1 100 ? 63.923 20.043 -62.238 1.00 52.50 100 SER A N 1
ATOM 730 C CA . SER A 1 100 ? 65.227 19.712 -62.838 1.00 52.50 100 SER A CA 1
ATOM 731 C C . SER A 1 100 ? 66.324 20.260 -61.911 1.00 52.50 100 SER A C 1
ATOM 733 O O . SER A 1 100 ? 66.243 21.424 -61.526 1.00 52.50 100 SER A O 1
ATOM 735 N N . SER A 1 101 ? 67.330 19.512 -61.460 1.00 59.94 101 SER A N 1
ATOM 736 C CA . SER A 1 101 ? 67.686 18.108 -61.713 1.00 59.94 101 SER A CA 1
ATOM 737 C C . SER A 1 101 ? 67.989 17.404 -60.385 1.00 59.94 101 SER A C 1
ATOM 739 O O . SER A 1 101 ? 68.793 17.920 -59.611 1.00 59.94 101 SER A O 1
ATOM 741 N N . ARG A 1 102 ? 67.395 16.230 -60.134 1.00 58.72 102 ARG A N 1
ATOM 742 C CA . ARG A 1 102 ? 67.763 15.364 -58.999 1.00 58.72 102 ARG A CA 1
ATOM 743 C C . ARG A 1 102 ? 68.666 14.233 -59.467 1.00 58.72 102 ARG A C 1
ATOM 745 O O . ARG A 1 102 ? 68.455 13.692 -60.553 1.00 58.72 102 ARG A O 1
ATOM 752 N N . THR A 1 103 ? 69.663 13.876 -58.667 1.00 68.69 103 THR A N 1
ATOM 753 C CA . THR A 1 103 ? 70.538 12.736 -58.967 1.00 68.69 103 THR A CA 1
ATOM 754 C C . THR A 1 103 ? 69.787 11.406 -58.829 1.00 68.69 103 THR A C 1
ATOM 756 O O . THR A 1 103 ? 68.794 11.308 -58.107 1.00 68.69 103 THR A O 1
ATOM 759 N N . GLN A 1 104 ? 70.272 10.345 -59.487 1.00 68.00 104 GLN A N 1
ATOM 760 C CA . GLN A 1 104 ? 69.694 8.998 -59.332 1.00 68.00 104 GLN A CA 1
ATOM 761 C C . GLN A 1 104 ? 69.691 8.540 -57.862 1.00 68.00 104 GLN A C 1
ATOM 763 O O . GLN A 1 104 ? 68.745 7.898 -57.413 1.00 68.00 104 GLN A O 1
ATOM 768 N N . LEU A 1 105 ? 70.705 8.944 -57.086 1.00 71.19 105 LEU A N 1
ATOM 769 C CA . LEU A 1 105 ? 70.787 8.666 -55.654 1.00 71.19 105 LEU A CA 1
ATOM 770 C C . LEU A 1 105 ? 69.643 9.328 -54.867 1.00 71.19 105 LEU A C 1
ATOM 772 O O . LEU A 1 105 ? 69.054 8.684 -54.007 1.00 71.19 105 LEU A O 1
ATOM 776 N N . GLU A 1 106 ? 69.274 10.574 -55.180 1.00 71.25 106 GLU A N 1
ATOM 777 C CA . GLU A 1 106 ? 68.132 11.255 -54.546 1.00 71.25 106 GLU A CA 1
ATOM 778 C C . GLU A 1 106 ? 66.787 10.603 -54.885 1.00 71.25 106 GLU A C 1
ATOM 780 O O . GLU A 1 106 ? 65.898 10.579 -54.037 1.00 71.25 106 GLU A O 1
ATOM 785 N N . LEU A 1 107 ? 66.622 10.078 -56.104 1.00 72.94 107 LEU A N 1
ATOM 786 C CA . LEU A 1 107 ? 65.405 9.360 -56.499 1.00 72.94 107 LEU A CA 1
ATOM 787 C C . LEU A 1 107 ? 65.298 8.010 -55.778 1.00 72.94 107 LEU A C 1
ATOM 789 O O . LEU A 1 107 ? 64.232 7.682 -55.259 1.00 72.94 107 LEU A O 1
ATOM 793 N N . VAL A 1 108 ? 66.405 7.269 -55.665 1.00 81.19 108 VAL A N 1
ATOM 794 C CA . VAL A 1 108 ? 66.466 6.022 -54.884 1.00 81.19 108 VAL A CA 1
ATOM 795 C C . VAL A 1 108 ? 66.234 6.292 -53.395 1.00 81.19 108 VAL A C 1
ATOM 797 O O . VAL A 1 108 ? 65.416 5.612 -52.783 1.00 81.19 108 VAL A O 1
ATOM 800 N N . LEU A 1 109 ? 66.870 7.312 -52.809 1.00 80.38 109 LEU A N 1
ATOM 801 C CA . LEU A 1 109 ? 66.665 7.685 -51.402 1.00 80.38 109 LEU A CA 1
ATOM 802 C C . LEU A 1 109 ? 65.234 8.168 -51.128 1.00 80.38 109 LEU A C 1
ATOM 804 O O . LEU A 1 109 ? 64.667 7.815 -50.096 1.00 80.38 109 LEU A O 1
ATOM 808 N N . ALA A 1 110 ? 64.617 8.918 -52.046 1.00 79.62 110 ALA A N 1
ATOM 809 C CA . ALA A 1 110 ? 63.209 9.295 -51.938 1.00 79.62 110 ALA A CA 1
ATOM 810 C C . ALA A 1 110 ? 62.282 8.070 -52.019 1.00 79.62 110 ALA A C 1
ATOM 812 O O . ALA A 1 110 ? 61.355 7.964 -51.219 1.00 79.62 110 ALA A O 1
ATOM 813 N N . GLY A 1 111 ? 62.556 7.124 -52.924 1.00 84.06 111 GLY A N 1
ATOM 814 C CA . GLY A 1 111 ? 61.812 5.867 -53.036 1.00 84.06 111 GLY A CA 1
ATOM 815 C C . GLY A 1 111 ? 61.936 4.989 -51.788 1.00 84.06 111 GLY A C 1
ATOM 816 O O . GLY A 1 111 ? 60.927 4.532 -51.260 1.00 84.06 111 GLY A O 1
ATOM 817 N N . VAL A 1 112 ? 63.151 4.813 -51.260 1.00 86.25 112 VAL A N 1
ATOM 818 C CA . VAL A 1 112 ? 63.402 4.068 -50.012 1.00 86.25 112 VAL A CA 1
ATOM 819 C C . VAL A 1 112 ? 62.757 4.762 -48.809 1.00 86.25 112 VAL A C 1
ATOM 821 O O . VAL A 1 112 ? 62.164 4.087 -47.976 1.00 86.25 112 VAL A O 1
ATOM 824 N N . SER A 1 113 ? 62.794 6.095 -48.733 1.00 85.00 113 SER A N 1
ATOM 825 C CA . SER A 1 113 ? 62.126 6.860 -47.670 1.00 85.00 113 SER A CA 1
ATOM 826 C C . SER A 1 113 ? 60.596 6.741 -47.739 1.00 85.00 113 SER A C 1
ATOM 828 O O . SER A 1 113 ? 59.946 6.523 -46.716 1.00 85.00 113 SER A O 1
ATOM 830 N N . LEU A 1 114 ? 60.009 6.779 -48.942 1.00 87.69 114 LEU A N 1
ATOM 831 C CA . LEU A 1 114 ? 58.579 6.516 -49.154 1.00 87.69 114 LEU A CA 1
ATOM 832 C C . LEU A 1 114 ? 58.195 5.080 -48.778 1.00 87.69 114 LEU A C 1
ATOM 834 O O . LEU A 1 114 ? 57.160 4.866 -48.157 1.00 87.69 114 LEU A O 1
ATOM 838 N N . LEU A 1 115 ? 59.036 4.095 -49.097 1.00 89.75 115 LEU A N 1
ATOM 839 C CA . LEU A 1 115 ? 58.773 2.690 -48.783 1.00 89.75 115 LEU A CA 1
ATOM 840 C C . LEU A 1 115 ? 58.922 2.407 -47.275 1.00 89.75 115 LEU A C 1
ATOM 842 O O . LEU A 1 115 ? 58.093 1.707 -46.701 1.00 89.75 115 LEU A O 1
ATOM 846 N N . LEU A 1 116 ? 59.904 3.018 -46.603 1.00 90.62 116 LEU A N 1
ATOM 847 C CA . LEU A 1 116 ? 60.058 2.964 -45.143 1.00 90.62 116 LEU A CA 1
ATOM 848 C C . LEU A 1 116 ? 58.927 3.688 -44.401 1.00 90.62 116 LEU A C 1
ATOM 850 O O . LEU A 1 116 ? 58.451 3.178 -43.391 1.00 90.62 116 LEU A O 1
ATOM 854 N N . THR A 1 117 ? 58.466 4.843 -44.890 1.00 88.50 117 THR A N 1
ATOM 855 C CA . THR A 1 117 ? 57.319 5.551 -44.289 1.00 88.50 117 THR A CA 1
ATOM 856 C C . THR A 1 117 ? 55.997 4.831 -44.548 1.00 88.50 117 THR A C 1
ATOM 858 O O . THR A 1 117 ? 55.173 4.772 -43.640 1.00 88.50 117 THR A O 1
ATOM 861 N N . ALA A 1 118 ? 55.815 4.191 -45.708 1.00 89.12 118 ALA A N 1
ATOM 862 C CA . ALA A 1 118 ? 54.678 3.307 -45.968 1.00 89.12 118 ALA A CA 1
ATOM 863 C C . ALA A 1 118 ? 54.696 2.048 -45.080 1.00 89.12 118 ALA A C 1
ATOM 865 O O . ALA A 1 118 ? 53.651 1.664 -44.560 1.00 89.12 118 ALA A O 1
ATOM 866 N N . LEU A 1 119 ? 55.865 1.437 -44.844 1.00 92.06 119 LEU A N 1
ATOM 867 C CA . LEU A 1 119 ? 56.011 0.327 -43.892 1.00 92.06 119 LEU A CA 1
ATOM 868 C C . LEU A 1 119 ? 55.749 0.768 -42.447 1.00 92.06 119 LEU A C 1
ATOM 870 O O . LEU A 1 119 ? 55.032 0.076 -41.733 1.00 92.06 119 LEU A O 1
ATOM 874 N N . LEU A 1 120 ? 56.264 1.925 -42.020 1.00 91.25 120 LEU A N 1
ATOM 875 C CA . LEU A 1 120 ? 55.968 2.489 -40.699 1.00 91.25 120 LEU A CA 1
ATOM 876 C C . LEU A 1 120 ? 54.477 2.786 -40.533 1.00 91.25 120 LEU A C 1
ATOM 878 O O . LEU A 1 120 ? 53.907 2.412 -39.515 1.00 91.25 120 LEU A O 1
ATOM 882 N N . LEU A 1 121 ? 53.831 3.395 -41.531 1.00 90.00 121 LEU A N 1
ATOM 883 C CA . LEU A 1 121 ? 52.390 3.648 -41.510 1.00 90.00 121 LEU A CA 1
ATOM 884 C C . LEU A 1 121 ? 51.595 2.335 -41.495 1.00 90.00 121 LEU A C 1
ATOM 886 O O . LEU A 1 121 ? 50.646 2.214 -40.730 1.00 90.00 121 LEU A O 1
ATOM 890 N N . GLY A 1 122 ? 52.018 1.327 -42.263 1.00 90.00 122 GLY A N 1
ATOM 891 C CA . GLY A 1 122 ? 51.452 -0.023 -42.228 1.00 90.00 122 GLY A CA 1
ATOM 892 C C . GLY A 1 122 ? 51.585 -0.683 -40.853 1.00 90.00 122 GLY A C 1
ATOM 893 O O . GLY A 1 122 ? 50.618 -1.256 -40.362 1.00 90.00 122 GLY A O 1
ATOM 894 N N . CYS A 1 123 ? 52.733 -0.536 -40.187 1.00 88.81 123 CYS A N 1
ATOM 895 C CA . CYS A 1 123 ? 52.933 -0.984 -38.809 1.00 88.81 123 CYS A CA 1
ATOM 896 C C . CYS A 1 123 ? 52.086 -0.188 -37.806 1.00 88.81 123 CYS A C 1
ATOM 898 O O . CYS A 1 123 ? 51.512 -0.797 -36.913 1.00 88.81 123 CYS A O 1
ATOM 900 N N . PHE A 1 124 ? 51.945 1.134 -37.951 1.00 86.50 124 PHE A N 1
ATOM 901 C CA . PHE A 1 124 ? 51.064 1.942 -37.097 1.00 86.50 124 PHE A CA 1
ATOM 902 C C . PHE A 1 124 ? 49.583 1.600 -37.295 1.00 86.50 124 PHE A C 1
ATOM 904 O O . PHE A 1 124 ? 48.846 1.546 -36.316 1.00 86.50 124 PHE A O 1
ATOM 911 N N . VAL A 1 125 ? 49.145 1.304 -38.521 1.00 85.44 125 VAL A N 1
ATOM 912 C CA . VAL A 1 125 ? 47.783 0.821 -38.801 1.00 85.44 125 VAL A CA 1
ATOM 913 C C . VAL A 1 125 ? 47.590 -0.599 -38.267 1.00 85.44 125 VAL A C 1
ATOM 915 O O . VAL A 1 125 ? 46.570 -0.866 -37.644 1.00 85.44 125 VAL A O 1
ATOM 918 N N . ALA A 1 126 ? 48.562 -1.501 -38.426 1.00 82.19 126 ALA A N 1
ATOM 919 C CA . ALA A 1 126 ? 48.492 -2.852 -37.864 1.00 82.19 126 ALA A CA 1
ATOM 920 C C . ALA A 1 126 ? 48.460 -2.837 -36.326 1.00 82.19 126 ALA A C 1
ATOM 922 O O . ALA A 1 126 ? 47.628 -3.520 -35.732 1.00 82.19 126 ALA A O 1
ATOM 923 N N . LEU A 1 127 ? 49.299 -2.013 -35.689 1.00 79.69 127 LEU A N 1
ATOM 924 C CA . LEU A 1 127 ? 49.291 -1.784 -34.243 1.00 79.69 127 LEU A CA 1
ATOM 925 C C . LEU A 1 127 ? 47.995 -1.108 -33.788 1.00 79.69 127 LEU A C 1
ATOM 927 O O . LEU A 1 127 ? 47.435 -1.531 -32.789 1.00 79.69 127 LEU A O 1
ATOM 931 N N . GLY A 1 128 ? 47.467 -0.128 -34.526 1.00 71.56 128 GLY A N 1
ATOM 932 C CA . GLY A 1 128 ? 46.179 0.508 -34.231 1.00 71.56 128 GLY A CA 1
ATOM 933 C C . GLY A 1 128 ? 44.996 -0.460 -34.344 1.00 71.56 128 GLY A C 1
ATOM 934 O O . GLY A 1 128 ? 44.115 -0.461 -33.490 1.00 71.56 128 GLY A O 1
ATOM 935 N N . VAL A 1 129 ? 45.008 -1.347 -35.343 1.00 71.69 129 VAL A N 1
ATOM 936 C CA . VAL A 1 129 ? 44.011 -2.417 -35.524 1.00 71.69 129 VAL A CA 1
ATOM 937 C C . VAL A 1 129 ? 44.167 -3.528 -34.481 1.00 71.69 129 VAL A C 1
ATOM 939 O O . VAL A 1 129 ? 43.168 -4.136 -34.110 1.00 71.69 129 VAL A O 1
ATOM 942 N N . GLN A 1 130 ? 45.376 -3.798 -33.979 1.00 65.12 130 GLN A N 1
ATOM 943 C CA . GLN A 1 130 ? 45.589 -4.687 -32.829 1.00 65.12 130 GLN A CA 1
ATOM 944 C C . GLN A 1 130 ? 45.146 -4.030 -31.514 1.00 65.12 130 GLN A C 1
ATOM 946 O O . GLN A 1 130 ? 44.479 -4.679 -30.718 1.00 65.12 130 GLN A O 1
ATOM 951 N N . TYR A 1 131 ? 45.433 -2.743 -31.322 1.00 60.03 131 TYR A N 1
ATOM 952 C CA . TYR A 1 131 ? 45.062 -1.959 -30.144 1.00 60.03 131 TYR A CA 1
ATOM 953 C C . TYR A 1 131 ? 43.537 -1.817 -30.013 1.00 60.03 131 TYR A C 1
ATOM 955 O O . TYR A 1 131 ? 42.979 -2.128 -28.967 1.00 60.03 131 TYR A O 1
ATOM 963 N N . HIS A 1 132 ? 42.836 -1.500 -31.109 1.00 56.09 132 HIS A N 1
ATOM 964 C CA . HIS A 1 132 ? 41.366 -1.542 -31.174 1.00 56.09 132 HIS A CA 1
ATOM 965 C C . HIS A 1 132 ? 40.765 -2.962 -31.161 1.00 56.09 132 HIS A C 1
ATOM 967 O O . HIS A 1 132 ? 39.544 -3.099 -31.115 1.00 56.09 132 HIS A O 1
ATOM 973 N N . ARG A 1 133 ? 41.585 -4.021 -31.209 1.00 52.31 133 ARG A N 1
ATOM 974 C CA . ARG A 1 133 ? 41.145 -5.419 -31.060 1.00 52.31 133 ARG A CA 1
ATOM 975 C C . ARG A 1 133 ? 41.464 -6.024 -29.697 1.00 52.31 133 ARG A C 1
ATOM 977 O O . ARG A 1 133 ? 41.069 -7.167 -29.479 1.00 52.31 133 ARG A O 1
ATOM 984 N N . ASP A 1 134 ? 42.152 -5.317 -28.801 1.00 42.69 134 ASP A N 1
ATOM 985 C CA . ASP A 1 134 ? 42.463 -5.840 -27.472 1.00 42.69 134 ASP A CA 1
ATOM 986 C C . ASP A 1 134 ? 41.211 -5.791 -26.570 1.00 42.69 134 ASP A C 1
ATOM 988 O O . ASP A 1 134 ? 40.761 -4.699 -26.203 1.00 42.69 134 ASP A O 1
ATOM 992 N N . PRO A 1 135 ? 40.635 -6.943 -26.163 1.00 46.88 135 PRO A N 1
ATOM 993 C CA . PRO A 1 135 ? 39.411 -6.960 -25.363 1.00 46.88 135 PRO A CA 1
ATOM 994 C C . PRO A 1 135 ? 39.592 -6.376 -23.956 1.00 46.88 135 PRO A C 1
ATOM 996 O O . PRO A 1 135 ? 38.605 -6.142 -23.263 1.00 46.88 135 PRO A O 1
ATOM 999 N N . SER A 1 136 ? 40.827 -6.141 -23.495 1.00 40.56 136 SER A N 1
ATOM 1000 C CA . SER A 1 136 ? 41.078 -5.520 -22.190 1.00 40.56 136 SER A CA 1
ATOM 1001 C C . SER A 1 136 ? 40.655 -4.049 -22.127 1.00 40.56 136 SER A C 1
ATOM 1003 O O . SER A 1 136 ? 40.311 -3.580 -21.044 1.00 40.56 136 SER A O 1
ATOM 1005 N N . HIS A 1 137 ? 40.595 -3.345 -23.264 1.00 46.53 137 HIS A N 1
ATOM 1006 C CA . HIS A 1 137 ? 40.172 -1.941 -23.323 1.00 46.53 137 HIS A CA 1
ATOM 1007 C C . HIS A 1 137 ? 38.646 -1.741 -23.390 1.00 46.53 137 HIS A C 1
ATOM 1009 O O . HIS A 1 137 ? 38.174 -0.656 -23.062 1.00 46.53 137 HIS A O 1
ATOM 1015 N N . SER A 1 138 ? 37.864 -2.768 -23.747 1.00 58.78 138 SER A N 1
ATOM 1016 C CA . SER A 1 138 ? 36.388 -2.722 -23.772 1.00 58.78 138 SER A CA 1
ATOM 1017 C C . SER A 1 138 ? 35.734 -3.249 -22.484 1.00 58.78 138 SER A C 1
ATOM 1019 O O . SER A 1 138 ? 34.567 -3.629 -22.495 1.00 58.78 138 SER A O 1
ATOM 1021 N N . THR A 1 139 ? 36.502 -3.371 -21.399 1.00 67.62 139 THR A N 1
ATOM 1022 C CA . THR A 1 139 ? 36.133 -4.115 -20.186 1.00 67.62 139 THR A CA 1
ATOM 1023 C C . THR A 1 139 ? 36.154 -3.167 -18.983 1.00 67.62 139 THR A C 1
ATOM 1025 O O . THR A 1 139 ? 37.200 -2.601 -18.671 1.00 67.62 139 THR A O 1
ATOM 1028 N N . CYS A 1 140 ? 35.031 -2.982 -18.278 1.00 71.38 140 CYS A N 1
ATOM 1029 C CA . CYS A 1 140 ? 34.996 -2.066 -17.129 1.00 71.38 140 CYS A CA 1
ATOM 1030 C C . CYS A 1 140 ? 35.737 -2.648 -15.910 1.00 71.38 140 CYS A C 1
ATOM 1032 O O . CYS A 1 140 ? 35.311 -3.647 -15.336 1.00 71.38 140 CYS A O 1
ATOM 1034 N N . LEU A 1 141 ? 36.825 -2.000 -15.482 1.00 80.62 141 LEU A N 1
ATOM 1035 C CA . LEU A 1 141 ? 37.688 -2.454 -14.377 1.00 80.62 141 LEU A CA 1
ATOM 1036 C C . LEU A 1 141 ? 37.653 -1.533 -13.140 1.00 80.62 141 LEU A C 1
ATOM 1038 O O . LEU A 1 141 ? 38.569 -1.565 -12.320 1.00 80.62 141 LEU A O 1
ATOM 1042 N N . THR A 1 142 ? 36.609 -0.711 -12.985 1.00 81.00 142 THR A N 1
ATOM 1043 C CA . THR A 1 142 ? 36.386 0.048 -11.741 1.00 81.00 142 THR A CA 1
ATOM 1044 C C . THR A 1 142 ? 35.989 -0.891 -10.598 1.00 81.00 142 THR A C 1
ATOM 1046 O O . THR A 1 142 ? 35.433 -1.965 -10.831 1.00 81.00 142 THR A O 1
ATOM 1049 N N . GLU A 1 143 ? 36.218 -0.481 -9.347 1.00 82.44 143 GLU A N 1
ATOM 1050 C CA . GLU A 1 143 ? 35.801 -1.264 -8.174 1.00 82.44 143 GLU A CA 1
ATOM 1051 C C . GLU A 1 143 ? 34.290 -1.556 -8.183 1.00 82.44 143 GLU A C 1
ATOM 1053 O O . GLU A 1 143 ? 33.879 -2.679 -7.900 1.00 82.44 143 GLU A O 1
ATOM 1058 N N . ALA A 1 144 ? 33.471 -0.582 -8.596 1.00 79.00 144 ALA A N 1
ATOM 1059 C CA . ALA A 1 144 ? 32.027 -0.742 -8.745 1.00 79.00 144 ALA A CA 1
ATOM 1060 C C . ALA A 1 144 ? 31.670 -1.840 -9.762 1.00 79.00 144 ALA A C 1
ATOM 1062 O O . ALA A 1 144 ? 30.951 -2.779 -9.417 1.00 79.00 144 ALA A O 1
ATOM 1063 N N . CYS A 1 145 ? 32.242 -1.785 -10.973 1.00 79.81 145 CYS A N 1
ATOM 1064 C CA . CYS A 1 145 ? 32.066 -2.816 -12.000 1.00 79.81 145 CYS A CA 1
ATOM 1065 C C . CYS A 1 145 ? 32.533 -4.199 -11.518 1.00 79.81 145 CYS A C 1
ATOM 1067 O O . CYS A 1 145 ? 31.851 -5.197 -11.742 1.00 79.81 145 CYS A O 1
ATOM 1069 N N . ILE A 1 146 ? 33.657 -4.265 -10.800 1.00 84.25 146 ILE A N 1
ATOM 1070 C CA . ILE A 1 146 ? 34.195 -5.506 -10.229 1.00 84.25 146 ILE A CA 1
ATOM 1071 C C . ILE A 1 146 ? 33.249 -6.088 -9.164 1.00 84.25 146 ILE A C 1
ATOM 1073 O O . ILE A 1 146 ? 32.976 -7.291 -9.173 1.00 84.25 146 ILE A O 1
ATOM 1077 N N . ARG A 1 147 ? 32.722 -5.245 -8.267 1.00 85.25 147 ARG A N 1
ATOM 1078 C CA . ARG A 1 147 ? 31.832 -5.637 -7.162 1.00 85.25 147 ARG A CA 1
ATOM 1079 C C . ARG A 1 147 ? 30.464 -6.101 -7.661 1.00 85.25 147 ARG A C 1
ATOM 1081 O O . ARG A 1 147 ? 29.967 -7.123 -7.188 1.00 85.25 147 ARG A O 1
ATOM 1088 N N . VAL A 1 148 ? 29.866 -5.391 -8.621 1.00 83.25 148 VAL A N 1
ATOM 1089 C CA . VAL A 1 148 ? 28.558 -5.766 -9.185 1.00 83.25 148 VAL A CA 1
ATOM 1090 C C . VAL A 1 148 ? 28.665 -7.001 -10.083 1.00 83.25 148 VAL A C 1
ATOM 1092 O O . VAL A 1 148 ? 27.867 -7.921 -9.928 1.00 83.25 148 VAL A O 1
ATOM 1095 N N . ALA A 1 149 ? 29.718 -7.124 -10.905 1.00 83.62 149 ALA A N 1
ATOM 1096 C CA . ALA A 1 149 ? 29.978 -8.346 -11.672 1.00 83.62 149 ALA A CA 1
ATOM 1097 C C . ALA A 1 149 ? 30.170 -9.573 -10.766 1.00 83.62 149 ALA A C 1
ATOM 1099 O O . ALA A 1 149 ? 29.695 -10.654 -11.109 1.00 83.62 149 ALA A O 1
ATOM 1100 N N . GLY A 1 150 ? 30.798 -9.411 -9.593 1.00 86.50 150 GLY A N 1
ATOM 1101 C CA . GLY A 1 150 ? 30.853 -10.439 -8.546 1.00 86.50 150 GLY A CA 1
ATOM 1102 C C . GLY A 1 150 ? 29.461 -10.863 -8.063 1.00 86.50 150 GLY A C 1
ATOM 1103 O O . GLY A 1 150 ? 29.103 -12.034 -8.185 1.00 86.50 150 GLY A O 1
ATOM 1104 N N . LYS A 1 151 ? 28.633 -9.908 -7.613 1.00 87.44 151 LYS A N 1
ATOM 1105 C CA . LYS A 1 151 ? 27.248 -10.176 -7.173 1.00 87.44 151 LYS A CA 1
ATOM 1106 C C . LYS A 1 151 ? 26.389 -10.844 -8.260 1.00 87.44 151 LYS A C 1
ATOM 1108 O O . LYS A 1 151 ? 25.605 -11.743 -7.947 1.00 87.44 151 LYS A O 1
ATOM 1113 N N . ILE A 1 152 ? 26.548 -10.451 -9.528 1.00 87.62 152 ILE A N 1
ATOM 1114 C CA . ILE A 1 152 ? 25.907 -11.112 -10.677 1.00 87.62 152 ILE A CA 1
ATOM 1115 C C . ILE A 1 152 ? 26.410 -12.554 -10.791 1.00 87.62 152 ILE A C 1
ATOM 1117 O O . ILE A 1 152 ? 25.610 -13.480 -10.692 1.00 87.62 152 ILE A O 1
ATOM 1121 N N . LEU A 1 153 ? 27.727 -12.756 -10.935 1.00 87.12 153 LEU A N 1
ATOM 1122 C CA . LEU A 1 153 ? 28.377 -14.066 -11.099 1.00 87.12 153 LEU A CA 1
ATOM 1123 C C . LEU A 1 153 ? 27.956 -15.089 -10.046 1.00 87.12 153 LEU A C 1
ATOM 1125 O O . LEU A 1 153 ? 27.785 -16.264 -10.381 1.00 87.12 153 LEU A O 1
ATOM 1129 N N . GLU A 1 154 ? 27.828 -14.638 -8.802 1.00 90.75 154 GLU A N 1
ATOM 1130 C CA . GLU A 1 154 ? 27.362 -15.411 -7.658 1.00 90.75 154 GLU A CA 1
ATOM 1131 C C . GLU A 1 154 ? 25.875 -15.783 -7.768 1.00 90.75 154 GLU A C 1
ATOM 1133 O O . GLU A 1 154 ? 25.486 -16.896 -7.411 1.00 90.75 154 GLU A O 1
ATOM 1138 N N . SER A 1 155 ? 25.014 -14.864 -8.208 1.00 92.12 155 SER A N 1
ATOM 1139 C CA . SER A 1 155 ? 23.555 -15.063 -8.215 1.00 92.12 155 SER A CA 1
ATOM 1140 C C . SER A 1 155 ? 23.089 -16.114 -9.229 1.00 92.12 155 SER A C 1
ATOM 1142 O O . SER A 1 155 ? 22.094 -16.791 -8.972 1.00 92.12 155 SER A O 1
ATOM 1144 N N . LEU A 1 156 ? 23.830 -16.296 -10.328 1.00 92.69 156 LEU A N 1
ATOM 1145 C CA . LEU A 1 156 ? 23.444 -17.194 -11.421 1.00 92.69 156 LEU A CA 1
ATOM 1146 C C . LEU A 1 156 ? 23.482 -18.687 -11.049 1.00 92.69 156 LEU A C 1
ATOM 1148 O O . LEU A 1 156 ? 24.397 -19.150 -10.363 1.00 92.69 156 LEU A O 1
ATOM 1152 N N . ASP A 1 157 ? 22.570 -19.470 -11.629 1.00 95.00 157 ASP A N 1
ATOM 1153 C CA . ASP A 1 157 ? 22.656 -20.933 -11.696 1.00 95.00 157 ASP A CA 1
ATOM 1154 C C . ASP A 1 157 ? 22.943 -21.414 -13.123 1.00 95.00 157 ASP A C 1
ATOM 1156 O O . ASP A 1 157 ? 22.054 -21.766 -13.896 1.00 95.00 157 ASP A O 1
ATOM 1160 N N . ARG A 1 158 ? 24.227 -21.448 -13.487 1.00 90.12 158 ARG A N 1
ATOM 1161 C CA . ARG A 1 158 ? 24.675 -21.761 -14.858 1.00 90.12 158 ARG A CA 1
ATOM 1162 C C . ARG A 1 158 ? 24.553 -23.244 -15.242 1.00 90.12 158 ARG A C 1
ATOM 1164 O O . ARG A 1 158 ? 24.989 -23.617 -16.326 1.00 90.12 158 ARG A O 1
ATOM 1171 N N . GLY A 1 159 ? 23.984 -24.079 -14.368 1.00 94.75 159 GLY A N 1
ATOM 1172 C CA . GLY A 1 159 ? 23.509 -25.421 -14.719 1.00 94.75 159 GLY A CA 1
ATOM 1173 C C . GLY A 1 159 ? 22.154 -25.417 -15.439 1.00 94.75 159 GLY A C 1
ATOM 1174 O O . GLY A 1 159 ? 21.777 -26.437 -16.010 1.00 94.75 159 GLY A O 1
ATOM 1175 N N . VAL A 1 160 ? 21.436 -24.289 -15.432 1.00 96.56 160 VAL A N 1
ATOM 1176 C CA . VAL A 1 160 ? 20.123 -24.123 -16.069 1.00 96.56 160 VAL A CA 1
ATOM 1177 C C . VAL A 1 160 ? 20.249 -23.324 -17.366 1.00 96.56 160 VAL A C 1
ATOM 1179 O O . VAL A 1 160 ? 21.052 -22.398 -17.474 1.00 96.56 160 VAL A O 1
ATOM 1182 N N . ASN A 1 161 ? 19.458 -23.698 -18.371 1.00 95.62 161 ASN A N 1
ATOM 1183 C CA . ASN A 1 161 ? 19.380 -22.981 -19.639 1.00 95.62 161 ASN A CA 1
ATOM 1184 C C . ASN A 1 161 ? 18.499 -21.720 -19.468 1.00 95.62 161 ASN A C 1
ATOM 1186 O O . ASN A 1 161 ? 17.335 -21.866 -19.084 1.00 95.62 161 ASN A O 1
ATOM 1190 N N . PRO A 1 162 ? 18.991 -20.503 -19.789 1.00 95.19 162 PRO A N 1
ATOM 1191 C CA . PRO A 1 162 ? 18.207 -19.266 -19.694 1.00 95.19 162 PRO A CA 1
ATOM 1192 C C . PRO A 1 162 ? 16.911 -19.272 -20.518 1.00 95.19 162 PRO A C 1
ATOM 1194 O O . PRO A 1 162 ? 16.028 -18.471 -20.240 1.00 95.19 162 PRO A O 1
ATOM 1197 N N . CYS A 1 163 ? 16.783 -20.155 -21.512 1.00 96.94 163 CYS A N 1
ATOM 1198 C CA . CYS A 1 163 ? 15.591 -20.284 -22.353 1.00 96.94 163 CYS A CA 1
ATOM 1199 C C . CYS A 1 163 ? 14.562 -21.321 -21.852 1.00 96.94 163 CYS A C 1
ATOM 1201 O O . CYS A 1 163 ? 13.497 -21.455 -22.459 1.00 96.94 163 CYS A O 1
ATOM 1203 N N . GLU A 1 164 ? 14.862 -22.026 -20.754 1.00 97.25 164 GLU A N 1
ATOM 1204 C CA . GLU A 1 164 ? 13.954 -22.972 -20.081 1.00 97.25 164 GLU A CA 1
ATOM 1205 C C . GLU A 1 164 ? 13.404 -22.391 -18.771 1.00 97.25 164 GLU A C 1
ATOM 1207 O O . GLU A 1 164 ? 12.212 -22.481 -18.505 1.00 97.25 164 GLU A O 1
ATOM 1212 N N . ASP A 1 165 ? 14.262 -21.771 -17.957 1.00 97.19 165 ASP A N 1
ATOM 1213 C CA . ASP A 1 165 ? 13.863 -21.098 -16.718 1.00 97.19 165 ASP A CA 1
ATOM 1214 C C . ASP A 1 165 ? 14.841 -19.955 -16.424 1.00 97.19 165 ASP A C 1
ATOM 1216 O O . ASP A 1 165 ? 15.899 -20.152 -15.814 1.00 97.19 165 ASP A O 1
ATOM 1220 N N . PHE A 1 166 ? 14.505 -18.744 -16.882 1.00 97.06 166 PHE A N 1
ATOM 1221 C CA . PHE A 1 166 ? 15.384 -17.597 -16.660 1.00 97.06 166 PHE A CA 1
ATOM 1222 C C . PHE A 1 166 ? 15.470 -17.196 -15.184 1.00 97.06 166 PHE A C 1
ATOM 1224 O O . PHE A 1 166 ? 16.515 -16.711 -14.763 1.00 97.06 166 PHE A O 1
ATOM 1231 N N . TYR A 1 167 ? 14.424 -17.435 -14.385 1.00 97.12 167 TYR A N 1
ATOM 1232 C CA . TYR A 1 167 ? 14.430 -17.116 -12.956 1.00 97.12 167 TYR A CA 1
ATOM 1233 C C . TYR A 1 167 ? 15.406 -18.007 -12.188 1.00 97.12 167 TYR A C 1
ATOM 1235 O O . TYR A 1 167 ? 16.233 -17.519 -11.420 1.00 97.12 167 TYR A O 1
ATOM 1243 N N . GLN A 1 168 ? 15.378 -19.319 -12.429 1.00 97.12 168 GLN A N 1
ATOM 1244 C CA . GLN A 1 168 ? 16.368 -20.217 -11.840 1.00 97.12 168 GLN A CA 1
ATOM 1245 C C . GLN A 1 168 ? 17.770 -19.912 -12.385 1.00 97.12 168 GLN A C 1
ATOM 1247 O O . GLN A 1 168 ? 18.724 -19.905 -11.610 1.00 97.12 168 GLN A O 1
ATOM 1252 N N . PHE A 1 169 ? 17.920 -19.577 -13.671 1.00 96.00 169 PHE A N 1
ATOM 1253 C CA . PHE A 1 169 ? 19.213 -19.162 -14.225 1.00 96.00 169 PHE A CA 1
ATOM 1254 C C . PHE A 1 169 ? 19.762 -17.865 -13.596 1.00 96.00 169 PHE A C 1
ATOM 1256 O O . PHE A 1 169 ? 20.962 -17.810 -13.321 1.00 96.00 169 PHE A O 1
ATOM 1263 N N . SER A 1 170 ? 18.936 -16.843 -13.339 1.00 94.50 170 SER A N 1
ATOM 1264 C CA . SER A 1 170 ? 19.368 -15.550 -12.777 1.00 94.50 170 SER A CA 1
ATOM 1265 C C . SER A 1 170 ? 19.532 -15.566 -11.252 1.00 94.50 170 SER A C 1
ATOM 1267 O O . SER A 1 170 ? 20.441 -14.912 -10.731 1.00 94.50 170 SER A O 1
ATOM 1269 N N . CYS A 1 171 ? 18.683 -16.323 -10.549 1.00 96.25 171 CYS A N 1
ATOM 1270 C CA . CYS A 1 171 ? 18.543 -16.297 -9.091 1.00 96.25 171 CYS A CA 1
ATOM 1271 C C . CYS A 1 171 ? 18.869 -17.614 -8.378 1.00 96.25 171 CYS A C 1
ATOM 1273 O O . CYS A 1 171 ? 19.023 -17.604 -7.160 1.00 96.25 171 CYS A O 1
ATOM 1275 N N . GLY A 1 172 ? 19.013 -18.752 -9.059 1.00 95.88 172 GLY A N 1
ATOM 1276 C CA . GLY A 1 172 ? 19.217 -20.051 -8.400 1.00 95.88 172 GLY A CA 1
ATOM 1277 C C . GLY A 1 172 ? 20.511 -20.148 -7.578 1.00 95.88 172 GLY A C 1
ATOM 1278 O O . GLY A 1 172 ? 20.571 -20.844 -6.563 1.00 95.88 172 GLY A O 1
ATOM 1279 N N . GLY A 1 173 ? 21.551 -19.396 -7.950 1.00 95.56 173 GLY A N 1
ATOM 1280 C CA . GLY A 1 173 ? 22.744 -19.202 -7.125 1.00 95.56 173 GLY A CA 1
ATOM 1281 C C . GLY A 1 173 ? 22.481 -18.321 -5.899 1.00 95.56 173 GLY A C 1
ATOM 1282 O O . GLY A 1 173 ? 22.991 -18.627 -4.823 1.00 95.56 173 GLY A O 1
ATOM 1283 N N . TRP A 1 174 ? 21.666 -17.268 -6.033 1.00 95.00 174 TRP A N 1
ATOM 1284 C CA . TRP A 1 174 ? 21.227 -16.417 -4.917 1.00 95.00 174 TRP A CA 1
ATOM 1285 C C . TRP A 1 174 ? 20.384 -17.211 -3.914 1.00 95.00 174 TRP A C 1
ATOM 1287 O O . TRP A 1 174 ? 20.714 -17.211 -2.730 1.00 95.00 174 TRP A O 1
ATOM 1297 N N . ILE A 1 175 ? 19.385 -17.962 -4.387 1.00 95.12 175 ILE A N 1
ATOM 1298 C CA . ILE A 1 175 ? 18.481 -18.806 -3.585 1.00 95.12 175 ILE A CA 1
ATOM 1299 C C . ILE A 1 175 ? 19.280 -19.811 -2.741 1.00 95.12 175 ILE A C 1
ATOM 1301 O O . ILE A 1 175 ? 19.059 -19.931 -1.541 1.00 95.12 175 ILE A O 1
ATOM 1305 N N . ARG A 1 176 ? 20.292 -20.470 -3.326 1.00 94.00 176 ARG A N 1
ATOM 1306 C CA . ARG A 1 176 ? 21.163 -21.420 -2.602 1.00 94.00 176 ARG A CA 1
ATOM 1307 C C . ARG A 1 176 ? 22.060 -20.796 -1.523 1.00 94.00 176 ARG A C 1
ATOM 1309 O O . ARG A 1 176 ? 22.624 -21.545 -0.731 1.00 94.00 176 ARG A O 1
ATOM 1316 N N . ARG A 1 177 ? 22.237 -19.469 -1.495 1.00 93.19 177 ARG A N 1
ATOM 1317 C CA . ARG A 1 177 ? 23.038 -18.756 -0.474 1.00 93.19 177 ARG A CA 1
ATOM 1318 C C . ARG A 1 177 ? 22.222 -17.856 0.451 1.00 93.19 177 ARG A C 1
ATOM 1320 O O . ARG A 1 177 ? 22.757 -17.421 1.462 1.00 93.19 177 ARG A O 1
ATOM 1327 N N . ASN A 1 178 ? 20.963 -17.594 0.118 1.00 92.12 178 ASN A N 1
ATOM 1328 C CA . ASN A 1 178 ? 20.030 -16.813 0.921 1.00 92.12 178 ASN A CA 1
ATOM 1329 C C . ASN A 1 178 ? 18.864 -17.729 1.322 1.00 92.12 178 ASN A C 1
ATOM 1331 O O . ASN A 1 178 ? 17.767 -17.590 0.774 1.00 92.12 178 ASN A O 1
ATOM 1335 N N . PRO A 1 179 ? 19.091 -18.706 2.226 1.00 90.69 179 PRO A N 1
ATOM 1336 C CA . PRO A 1 179 ? 17.983 -19.407 2.856 1.00 90.69 179 PRO A CA 1
ATOM 1337 C C . PRO A 1 179 ? 17.098 -18.391 3.583 1.00 90.69 179 PRO A C 1
ATOM 1339 O O . PRO A 1 179 ? 17.572 -17.337 4.013 1.00 90.69 179 PRO A O 1
ATOM 1342 N N . LEU A 1 180 ? 15.817 -18.721 3.724 1.00 89.81 180 LEU A N 1
ATOM 1343 C CA . LEU A 1 180 ? 14.869 -17.899 4.464 1.00 89.81 180 LEU A CA 1
ATOM 1344 C C . LEU A 1 180 ? 15.366 -17.727 5.918 1.00 89.81 180 LEU A C 1
ATOM 1346 O O . LEU A 1 180 ? 15.578 -18.746 6.581 1.00 89.81 180 LEU A O 1
ATOM 1350 N N . PRO A 1 181 ? 15.603 -16.492 6.405 1.00 87.00 181 PRO A N 1
ATOM 1351 C CA . PRO A 1 181 ? 16.063 -16.273 7.775 1.00 87.00 181 PRO A CA 1
ATOM 1352 C C . PRO A 1 181 ? 15.008 -16.680 8.810 1.00 87.00 181 PRO A C 1
ATOM 1354 O O . PRO A 1 181 ? 13.811 -16.649 8.523 1.00 87.00 181 PRO A O 1
ATOM 1357 N N . ASP A 1 182 ? 15.443 -16.995 10.033 1.00 80.50 182 ASP A N 1
ATOM 1358 C CA . ASP A 1 182 ? 14.523 -17.258 11.145 1.00 80.50 182 ASP A CA 1
ATOM 1359 C C . ASP A 1 182 ? 13.566 -16.066 11.369 1.00 80.50 182 ASP A C 1
ATOM 1361 O O . ASP A 1 182 ? 13.910 -14.904 11.117 1.00 80.50 182 ASP A O 1
ATOM 1365 N N . GLY A 1 183 ? 12.320 -16.364 11.751 1.00 77.94 183 GLY A N 1
ATOM 1366 C CA . GLY A 1 183 ? 11.248 -15.374 11.888 1.00 77.94 183 GLY A CA 1
ATOM 1367 C C . GLY A 1 183 ? 10.908 -14.562 10.626 1.00 77.94 183 GLY A C 1
ATOM 1368 O O . GLY A 1 183 ? 10.252 -13.530 10.743 1.00 77.94 183 GLY A O 1
ATOM 1369 N N . ARG A 1 184 ? 11.347 -14.958 9.422 1.00 86.31 184 ARG A N 1
ATOM 1370 C CA . ARG A 1 184 ? 10.907 -14.369 8.140 1.00 86.31 184 ARG A CA 1
ATOM 1371 C C . ARG A 1 184 ? 10.017 -15.364 7.394 1.00 86.31 184 ARG A C 1
ATOM 1373 O O . ARG A 1 184 ? 10.333 -16.547 7.344 1.00 86.31 184 ARG A O 1
ATOM 1380 N N . SER A 1 185 ? 8.945 -14.882 6.769 1.00 90.00 185 SER A N 1
ATOM 1381 C CA . SER A 1 185 ? 8.086 -15.655 5.851 1.00 90.00 185 SER A CA 1
ATOM 1382 C C . SER A 1 185 ? 8.539 -15.554 4.393 1.00 90.00 185 SER A C 1
ATOM 1384 O O . SER A 1 185 ? 8.468 -16.518 3.633 1.00 90.00 185 SER A O 1
ATOM 1386 N N . ARG A 1 186 ? 9.047 -14.376 4.023 1.00 90.81 186 ARG A N 1
ATOM 1387 C CA . ARG A 1 186 ? 9.512 -13.952 2.697 1.00 90.81 186 ARG A CA 1
ATOM 1388 C C . ARG A 1 186 ? 10.904 -13.318 2.855 1.00 90.81 186 ARG A C 1
ATOM 1390 O O . ARG A 1 186 ? 11.187 -12.665 3.857 1.00 90.81 186 ARG A O 1
ATOM 1397 N N . TRP A 1 187 ? 11.808 -13.548 1.906 1.00 93.38 187 TRP A N 1
ATOM 1398 C CA . TRP A 1 187 ? 13.125 -12.901 1.875 1.00 93.38 187 TRP A CA 1
ATOM 1399 C C . TRP A 1 187 ? 13.557 -12.647 0.435 1.00 93.38 187 TRP A C 1
ATOM 1401 O O . TRP A 1 187 ? 13.611 -13.570 -0.379 1.00 93.38 187 TRP A O 1
ATOM 1411 N N . ASN A 1 188 ? 13.846 -11.390 0.113 1.00 92.00 188 ASN A N 1
ATOM 1412 C CA . ASN A 1 188 ? 14.205 -10.916 -1.220 1.00 92.00 188 ASN A CA 1
ATOM 1413 C C . ASN A 1 188 ? 15.122 -9.674 -1.140 1.00 92.00 188 ASN A C 1
ATOM 1415 O O . ASN A 1 188 ? 15.506 -9.227 -0.055 1.00 92.00 188 ASN A O 1
ATOM 1419 N N . THR A 1 189 ? 15.457 -9.097 -2.296 1.00 89.25 189 THR A N 1
ATOM 1420 C CA . THR A 1 189 ? 16.254 -7.861 -2.416 1.00 89.25 189 THR A CA 1
ATOM 1421 C C . THR A 1 189 ? 15.695 -6.683 -1.609 1.00 89.25 189 THR A C 1
ATOM 1423 O O . THR A 1 189 ? 16.454 -6.014 -0.907 1.00 89.25 189 THR A O 1
ATOM 1426 N N . PHE A 1 190 ? 14.382 -6.445 -1.679 1.00 90.25 190 PHE A N 1
ATOM 1427 C CA . PHE A 1 190 ? 13.696 -5.355 -0.981 1.00 90.25 190 PHE A CA 1
ATOM 1428 C C . PHE A 1 190 ? 13.791 -5.538 0.541 1.00 90.25 190 PHE A C 1
ATOM 1430 O O . PHE A 1 190 ? 14.188 -4.615 1.246 1.00 90.25 190 PHE A O 1
ATOM 1437 N N . ASN A 1 191 ? 13.533 -6.749 1.053 1.00 89.69 191 ASN A N 1
ATOM 1438 C CA . ASN A 1 191 ? 13.627 -7.057 2.488 1.00 89.69 191 ASN A CA 1
ATOM 1439 C C . ASN A 1 191 ? 15.065 -6.904 3.004 1.00 89.69 191 ASN A C 1
ATOM 1441 O O . ASN A 1 191 ? 15.283 -6.369 4.088 1.00 89.69 191 ASN A O 1
ATOM 1445 N N . SER A 1 192 ? 16.050 -7.337 2.210 1.00 90.38 192 SER A N 1
ATOM 1446 C CA . SER A 1 192 ? 17.467 -7.205 2.553 1.00 90.38 192 SER A CA 1
ATOM 1447 C C . SER A 1 192 ? 17.922 -5.743 2.606 1.00 90.38 192 SER A C 1
ATOM 1449 O O . SER A 1 192 ? 18.778 -5.414 3.428 1.00 90.38 192 SER A O 1
ATOM 1451 N N . LEU A 1 193 ? 17.372 -4.861 1.766 1.00 91.25 193 LEU A N 1
ATOM 1452 C CA . LEU A 1 193 ? 17.643 -3.419 1.815 1.00 91.25 193 LEU A CA 1
ATOM 1453 C C . LEU A 1 193 ? 16.869 -2.710 2.927 1.00 91.25 193 LEU A C 1
ATOM 1455 O O . LEU A 1 193 ? 17.436 -1.850 3.594 1.00 91.25 193 LEU A O 1
ATOM 1459 N N . TRP A 1 194 ? 15.629 -3.114 3.200 1.00 91.94 194 TRP A N 1
ATOM 1460 C CA . TRP A 1 194 ? 14.868 -2.588 4.331 1.00 91.94 194 TRP A CA 1
ATOM 1461 C C . TRP A 1 194 ? 15.573 -2.893 5.660 1.00 91.94 194 TRP A C 1
ATOM 1463 O O . TRP A 1 194 ? 15.793 -1.976 6.442 1.00 91.94 194 TRP A O 1
ATOM 1473 N N . ASP A 1 195 ? 16.066 -4.120 5.872 1.00 90.88 195 ASP A N 1
ATOM 1474 C CA . ASP A 1 195 ? 16.888 -4.468 7.047 1.00 90.88 195 ASP A CA 1
ATOM 1475 C C . ASP A 1 195 ? 18.167 -3.608 7.168 1.00 90.88 195 ASP A C 1
ATOM 1477 O O . ASP A 1 195 ? 18.589 -3.279 8.279 1.00 90.88 195 ASP A O 1
ATOM 1481 N N . GLN A 1 196 ? 18.779 -3.209 6.044 1.00 93.19 196 GLN A N 1
ATOM 1482 C CA . GLN A 1 196 ? 19.929 -2.291 6.040 1.00 93.19 196 GLN A CA 1
ATOM 1483 C C . GLN A 1 196 ? 19.512 -0.862 6.426 1.00 93.19 196 GLN A C 1
ATOM 1485 O O . GLN A 1 196 ? 20.173 -0.252 7.268 1.00 93.19 196 GLN A O 1
ATOM 1490 N N . ASN A 1 197 ? 18.396 -0.351 5.895 1.00 94.81 197 ASN A N 1
ATOM 1491 C CA . ASN A 1 197 ? 17.851 0.958 6.275 1.00 94.81 197 ASN A CA 1
ATOM 1492 C C . ASN A 1 197 ? 17.493 0.987 7.768 1.00 94.81 197 ASN A C 1
ATOM 1494 O O . ASN A 1 197 ? 17.909 1.896 8.481 1.00 94.81 197 ASN A O 1
ATOM 1498 N N . GLN A 1 198 ? 16.814 -0.045 8.272 1.00 94.25 198 GLN A N 1
ATOM 1499 C CA . GLN A 1 198 ? 16.465 -0.205 9.689 1.00 94.25 198 GLN A CA 1
ATOM 1500 C C . GLN A 1 198 ? 17.712 -0.176 10.597 1.00 94.25 198 GLN A C 1
ATOM 1502 O O . GLN A 1 198 ? 17.705 0.485 11.635 1.00 94.25 198 GLN A O 1
ATOM 1507 N N . ALA A 1 199 ? 18.820 -0.809 10.194 1.00 94.69 199 ALA A N 1
ATOM 1508 C CA . ALA A 1 199 ? 20.080 -0.751 10.942 1.00 94.69 199 ALA A CA 1
ATOM 1509 C C . ALA A 1 199 ? 20.726 0.654 10.959 1.00 94.69 199 ALA A C 1
ATOM 1511 O O . ALA A 1 199 ? 21.340 1.030 11.960 1.00 94.69 199 ALA A O 1
ATOM 1512 N N . ILE A 1 200 ? 20.566 1.447 9.892 1.00 94.88 200 ILE A N 1
ATOM 1513 C CA . ILE A 1 200 ? 21.002 2.855 9.847 1.00 94.88 200 ILE A CA 1
ATOM 1514 C C . ILE A 1 200 ? 20.126 3.707 10.774 1.00 94.88 200 ILE A C 1
ATOM 1516 O O . ILE A 1 200 ? 20.651 4.438 11.614 1.00 94.88 200 ILE A O 1
ATOM 1520 N N . LEU A 1 201 ? 18.801 3.567 10.680 1.00 95.88 201 LEU A N 1
ATOM 1521 C CA . LEU A 1 201 ? 17.831 4.287 11.514 1.00 95.88 201 LEU A CA 1
ATOM 1522 C C . LEU A 1 201 ? 18.072 4.036 13.013 1.00 95.88 201 LEU A C 1
ATOM 1524 O O . LEU A 1 201 ? 18.058 4.982 13.799 1.00 95.88 201 LEU A O 1
ATOM 1528 N N . LYS A 1 202 ? 18.412 2.798 13.399 1.00 95.69 202 LYS A N 1
ATOM 1529 C CA . LYS A 1 202 ? 18.809 2.434 14.771 1.00 95.69 202 LYS A CA 1
ATOM 1530 C C . LYS A 1 202 ? 19.975 3.287 15.276 1.00 95.69 202 LYS A C 1
ATOM 1532 O O . LYS A 1 202 ? 19.915 3.836 16.371 1.00 95.69 202 LYS A O 1
ATOM 1537 N N . HIS A 1 203 ? 21.032 3.408 14.471 1.00 94.38 203 HIS A N 1
ATOM 1538 C CA . HIS A 1 203 ? 22.225 4.182 14.820 1.00 94.38 203 HIS A CA 1
ATOM 1539 C C . HIS A 1 203 ? 21.939 5.690 14.915 1.00 94.38 203 HIS A C 1
ATOM 1541 O O . HIS A 1 203 ? 22.565 6.385 15.711 1.00 94.38 203 HIS A O 1
ATOM 1547 N N . LEU A 1 204 ? 20.997 6.206 14.120 1.00 93.06 204 LEU A N 1
ATOM 1548 C CA . LEU A 1 204 ? 20.578 7.609 14.186 1.00 93.06 204 LEU A CA 1
ATOM 1549 C C . LEU A 1 204 ? 19.776 7.899 15.464 1.00 93.06 204 LEU A C 1
ATOM 1551 O O . LEU A 1 204 ? 20.078 8.866 16.158 1.00 93.06 204 LEU A O 1
ATOM 1555 N N . LEU A 1 205 ? 18.811 7.039 15.806 1.00 93.50 205 LEU A N 1
ATOM 1556 C CA . LEU A 1 205 ? 17.930 7.220 16.966 1.00 93.50 205 LEU A CA 1
ATOM 1557 C C . LEU A 1 205 ? 18.625 6.958 18.312 1.00 93.50 205 LEU A C 1
ATOM 1559 O O . LEU A 1 205 ? 18.317 7.621 19.298 1.00 93.50 205 LEU A O 1
ATOM 1563 N N . GLU A 1 206 ? 19.587 6.035 18.374 1.00 92.25 206 GLU A N 1
ATOM 1564 C CA . GLU A 1 206 ? 20.341 5.726 19.605 1.00 92.25 206 GLU A CA 1
ATOM 1565 C C . GLU A 1 206 ? 21.549 6.641 19.851 1.00 92.25 206 GLU A C 1
ATOM 1567 O O . GLU A 1 206 ? 22.276 6.468 20.831 1.00 92.25 206 GLU A O 1
ATOM 1572 N N . ASN A 1 207 ? 21.794 7.625 18.982 1.00 85.75 207 ASN A N 1
ATOM 1573 C CA . ASN A 1 207 ? 22.915 8.538 19.152 1.00 85.75 207 ASN A CA 1
ATOM 1574 C C . ASN A 1 207 ? 22.687 9.482 20.349 1.00 85.75 207 ASN A C 1
ATOM 1576 O O . ASN A 1 207 ? 21.984 10.484 20.249 1.00 85.75 207 ASN A O 1
ATOM 1580 N N . THR A 1 208 ? 23.360 9.223 21.470 1.00 67.12 208 THR A N 1
ATOM 1581 C CA . THR A 1 208 ? 23.282 10.041 22.697 1.00 67.12 208 THR A CA 1
ATOM 1582 C C . THR A 1 208 ? 23.914 11.434 22.579 1.00 67.12 208 THR A C 1
ATOM 1584 O O . THR A 1 208 ? 23.789 12.242 23.495 1.00 67.12 208 THR A O 1
ATOM 1587 N N . THR A 1 209 ? 24.576 11.742 21.458 1.00 72.19 209 THR A N 1
ATOM 1588 C CA . THR A 1 209 ? 25.049 13.100 21.120 1.00 72.19 209 THR A CA 1
ATOM 1589 C C . THR A 1 209 ? 24.092 13.858 20.191 1.00 72.19 209 THR A C 1
ATOM 1591 O O . THR A 1 209 ? 24.393 14.982 19.786 1.00 72.19 209 THR A O 1
ATOM 1594 N N . PHE A 1 210 ? 22.943 13.264 19.847 1.00 69.25 210 PHE A N 1
ATOM 1595 C CA . PHE A 1 210 ? 21.922 13.884 19.009 1.00 69.25 210 PHE A CA 1
ATOM 1596 C C . PHE A 1 210 ? 21.330 15.134 19.676 1.00 69.25 210 PHE A C 1
ATOM 1598 O O . PHE A 1 210 ? 20.827 15.091 20.796 1.00 69.25 210 PHE A O 1
ATOM 1605 N N . ASN A 1 211 ? 21.401 16.263 18.972 1.00 70.06 211 ASN A N 1
ATOM 1606 C CA . ASN A 1 211 ? 20.924 17.561 19.440 1.00 70.06 211 ASN A CA 1
ATOM 1607 C C . ASN A 1 211 ? 20.352 18.347 18.252 1.00 70.06 211 ASN A C 1
ATOM 1609 O O . ASN A 1 211 ? 20.999 19.254 17.724 1.00 70.06 211 ASN A O 1
ATOM 1613 N N . SER A 1 212 ? 19.172 17.934 17.783 1.00 81.06 212 SER A N 1
ATOM 1614 C CA . SER A 1 212 ? 18.462 18.623 16.702 1.00 81.06 212 SER A CA 1
ATOM 1615 C C . SER A 1 212 ? 17.687 19.840 17.202 1.00 81.06 212 SER A C 1
ATOM 1617 O O . SER A 1 212 ? 17.126 19.846 18.300 1.00 81.06 212 SER A O 1
ATOM 1619 N N . SER A 1 213 ? 17.618 20.865 16.353 1.00 81.69 213 SER A N 1
ATOM 1620 C CA . SER A 1 213 ? 16.760 22.033 16.540 1.00 81.69 213 SER A CA 1
ATOM 1621 C C . SER A 1 213 ? 15.274 21.742 16.297 1.00 81.69 213 SER A C 1
ATOM 1623 O O . SER A 1 213 ? 14.447 22.481 16.826 1.00 81.69 213 SER A O 1
ATOM 1625 N N . SER A 1 214 ? 14.927 20.683 15.556 1.00 93.75 214 SER A N 1
ATOM 1626 C CA . SER A 1 214 ? 13.538 20.249 15.338 1.00 93.75 214 SER A CA 1
ATOM 1627 C C . SER A 1 214 ? 12.951 19.625 16.608 1.00 93.75 214 SER A C 1
ATOM 1629 O O . SER A 1 214 ? 13.612 18.844 17.296 1.00 93.75 214 SER A O 1
ATOM 1631 N N . GLU A 1 215 ? 11.707 19.959 16.948 1.00 94.81 215 GLU A N 1
ATOM 1632 C CA . GLU A 1 215 ? 10.907 19.216 17.930 1.00 94.81 215 GLU A CA 1
ATOM 1633 C C . GLU A 1 215 ? 10.401 17.887 17.364 1.00 94.81 215 GLU A C 1
ATOM 1635 O O . GLU A 1 215 ? 10.413 16.901 18.092 1.00 94.81 215 GLU A O 1
ATOM 1640 N N . ALA A 1 216 ? 10.025 17.806 16.087 1.00 95.62 216 ALA A N 1
ATOM 1641 C CA . ALA A 1 216 ? 9.564 16.570 15.454 1.00 95.62 216 ALA A CA 1
ATOM 1642 C C . ALA A 1 216 ? 10.633 15.461 15.463 1.00 95.62 216 ALA A C 1
ATOM 1644 O O . ALA A 1 216 ? 10.350 14.326 15.855 1.00 95.62 216 ALA A O 1
ATOM 1645 N N . GLU A 1 217 ? 11.887 15.773 15.123 1.00 95.19 217 GLU A N 1
ATOM 1646 C CA . GLU A 1 217 ? 12.992 14.806 15.216 1.00 95.19 217 GLU A CA 1
ATOM 1647 C C . GLU A 1 217 ? 13.262 14.387 16.674 1.00 95.19 217 GLU A C 1
ATOM 1649 O O . GLU A 1 217 ? 13.545 13.220 16.948 1.00 95.19 217 GLU A O 1
ATOM 1654 N N . ARG A 1 218 ? 13.092 15.299 17.644 1.00 93.44 218 ARG A N 1
ATOM 1655 C CA . ARG A 1 218 ? 13.197 14.969 19.076 1.00 93.44 218 ARG A CA 1
ATOM 1656 C C . ARG A 1 218 ? 12.025 14.098 19.551 1.00 93.44 218 ARG A C 1
ATOM 1658 O O . ARG A 1 218 ? 12.273 13.087 20.203 1.00 93.44 218 ARG A O 1
ATOM 1665 N N . LYS A 1 219 ? 10.777 14.385 19.154 1.00 95.25 219 LYS A N 1
ATOM 1666 C CA . LYS A 1 219 ? 9.599 13.511 19.360 1.00 95.25 219 LYS A CA 1
ATOM 1667 C C . LYS A 1 219 ? 9.838 12.110 18.776 1.00 95.25 219 LYS A C 1
ATOM 1669 O O . LYS A 1 219 ? 9.477 11.127 19.415 1.00 95.25 219 LYS A O 1
ATOM 1674 N N . THR A 1 220 ? 10.506 12.015 17.623 1.00 95.38 220 THR A N 1
ATOM 1675 C CA . THR A 1 220 ? 10.879 10.741 16.967 1.00 95.38 220 THR A CA 1
ATOM 1676 C C . THR A 1 220 ? 11.797 9.901 17.851 1.00 95.38 220 THR A C 1
ATOM 1678 O O . THR A 1 220 ? 11.533 8.718 18.065 1.00 95.38 220 THR A O 1
ATOM 1681 N N . GLN A 1 221 ? 12.818 10.520 18.452 1.00 94.12 221 GLN A N 1
ATOM 1682 C CA . GLN A 1 221 ? 13.681 9.846 19.422 1.00 94.12 221 GLN A CA 1
ATOM 1683 C C . GLN A 1 221 ? 12.916 9.433 20.694 1.00 94.12 221 GLN A C 1
ATOM 1685 O O . GLN A 1 221 ? 13.035 8.283 21.114 1.00 94.12 221 GLN A O 1
ATOM 1690 N N . ARG A 1 222 ? 12.075 10.311 21.270 1.00 94.44 222 ARG A N 1
ATOM 1691 C CA . ARG A 1 222 ? 11.264 9.985 22.467 1.00 94.44 222 ARG A CA 1
ATOM 1692 C C . ARG A 1 222 ? 10.333 8.795 22.241 1.00 94.44 222 ARG A C 1
ATOM 1694 O O . ARG A 1 222 ? 10.249 7.903 23.081 1.00 94.44 222 ARG A O 1
ATOM 1701 N N . PHE A 1 223 ? 9.652 8.767 21.096 1.00 96.00 223 PHE A N 1
ATOM 1702 C CA . PHE A 1 223 ? 8.732 7.692 20.733 1.00 96.00 223 PHE A CA 1
ATOM 1703 C C . PHE A 1 223 ? 9.470 6.350 20.635 1.00 96.00 223 PHE A C 1
ATOM 1705 O O . PHE A 1 223 ? 9.069 5.375 21.278 1.00 96.00 223 PHE A O 1
ATOM 1712 N N . TYR A 1 224 ? 10.591 6.320 19.908 1.00 96.12 224 TYR A N 1
ATOM 1713 C CA . TYR A 1 224 ? 11.445 5.139 19.784 1.00 96.12 224 TYR A CA 1
ATOM 1714 C C . TYR A 1 224 ? 11.935 4.630 21.149 1.00 96.12 224 TYR A C 1
ATOM 1716 O O . TYR A 1 224 ? 11.812 3.438 21.442 1.00 96.12 224 TYR A O 1
ATOM 1724 N N . LEU A 1 225 ? 12.419 5.532 22.011 1.00 95.19 225 LEU A N 1
ATOM 1725 C CA . LEU A 1 225 ? 12.865 5.197 23.366 1.00 95.19 225 LEU A CA 1
ATOM 1726 C C . LEU A 1 225 ? 11.724 4.638 24.229 1.00 95.19 225 LEU A C 1
ATOM 1728 O O . LEU A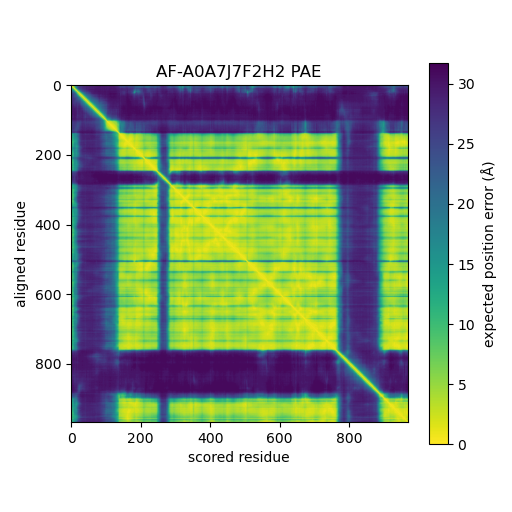 1 225 ? 11.933 3.632 24.902 1.00 95.19 225 LEU A O 1
ATOM 1732 N N . SER A 1 226 ? 10.510 5.198 24.153 1.00 95.81 226 SER A N 1
ATOM 1733 C CA . SER A 1 226 ? 9.347 4.672 24.892 1.00 95.81 226 SER A CA 1
ATOM 1734 C C . SER A 1 226 ? 9.024 3.219 24.529 1.00 95.81 226 SER A C 1
ATOM 1736 O O . SER A 1 226 ? 8.718 2.403 25.396 1.00 95.81 226 SER A O 1
ATOM 1738 N N . CYS A 1 227 ? 9.167 2.857 23.250 1.00 95.56 227 CYS A N 1
ATOM 1739 C CA . CYS A 1 227 ? 8.935 1.499 22.768 1.00 95.56 227 CYS A CA 1
ATOM 1740 C C . CYS A 1 227 ? 10.014 0.501 23.234 1.00 95.56 227 CYS A C 1
ATOM 1742 O O . CYS A 1 227 ? 9.728 -0.699 23.346 1.00 95.56 227 CYS A O 1
ATOM 1744 N N . LEU A 1 228 ? 11.237 0.978 23.506 1.00 95.06 228 LEU A N 1
ATOM 1745 C CA . LEU A 1 228 ? 12.358 0.173 24.000 1.00 95.06 228 LEU A CA 1
ATOM 1746 C C . LEU A 1 228 ? 12.285 -0.155 25.499 1.00 95.06 228 LEU A C 1
ATOM 1748 O O . LEU A 1 228 ? 12.982 -1.078 25.916 1.00 95.06 228 LEU A O 1
ATOM 1752 N N . GLN A 1 229 ? 11.470 0.545 26.296 1.00 94.31 229 GLN A N 1
ATOM 1753 C CA . GLN A 1 229 ? 11.315 0.290 27.738 1.00 94.31 229 GLN A CA 1
ATOM 1754 C C . GLN A 1 229 ? 10.477 -0.975 28.004 1.00 94.31 229 GLN A C 1
ATOM 1756 O O . GLN A 1 229 ? 9.352 -0.909 28.501 1.00 94.31 229 GLN A O 1
ATOM 1761 N N . VAL A 1 230 ? 11.011 -2.147 27.647 1.00 93.25 230 VAL A N 1
ATOM 1762 C CA . VAL A 1 230 ? 10.310 -3.437 27.766 1.00 93.25 230 VAL A CA 1
ATOM 1763 C C . VAL A 1 230 ? 9.907 -3.709 29.211 1.00 93.25 230 VAL A C 1
ATOM 1765 O O . VAL A 1 230 ? 8.770 -4.095 29.451 1.00 93.25 230 VAL A O 1
ATOM 1768 N N . GLU A 1 231 ? 10.780 -3.431 30.177 1.00 94.44 231 GLU A N 1
ATOM 1769 C CA . GLU A 1 231 ? 10.507 -3.590 31.609 1.00 94.44 231 GLU A CA 1
ATOM 1770 C C . GLU A 1 231 ? 9.236 -2.836 32.020 1.00 94.44 231 GLU A C 1
ATOM 1772 O O . GLU A 1 231 ? 8.383 -3.384 32.716 1.00 94.44 231 GLU A O 1
ATOM 1777 N N . ARG A 1 232 ? 9.062 -1.606 31.520 1.00 93.69 232 ARG A N 1
ATOM 1778 C CA . ARG A 1 232 ? 7.899 -0.766 31.819 1.00 93.69 232 ARG A CA 1
ATOM 1779 C C . ARG A 1 232 ? 6.616 -1.267 31.150 1.00 93.69 232 ARG A C 1
ATOM 1781 O O . ARG A 1 232 ? 5.528 -1.107 31.702 1.00 93.69 232 ARG A O 1
ATOM 1788 N N . ILE A 1 233 ? 6.734 -1.882 29.976 1.00 94.94 233 ILE A N 1
ATOM 1789 C CA . ILE A 1 233 ? 5.608 -2.486 29.255 1.00 94.94 233 ILE A CA 1
ATOM 1790 C C . ILE A 1 233 ? 5.171 -3.789 29.947 1.00 94.94 233 ILE A C 1
ATOM 1792 O O . ILE A 1 233 ? 3.975 -3.989 30.153 1.00 94.94 233 ILE A O 1
ATOM 1796 N N . GLU A 1 234 ? 6.112 -4.625 30.399 1.00 95.44 234 GLU A N 1
ATOM 1797 C CA . GLU A 1 234 ? 5.826 -5.831 31.195 1.00 95.44 234 GLU A CA 1
ATOM 1798 C C . GLU A 1 234 ? 5.220 -5.493 32.575 1.00 95.44 234 GLU A C 1
ATOM 1800 O O . GLU A 1 234 ? 4.316 -6.195 33.028 1.00 95.44 234 GLU A O 1
ATOM 1805 N N . GLU A 1 235 ? 5.659 -4.407 33.231 1.00 95.88 235 GLU A N 1
ATOM 1806 C CA . GLU A 1 235 ? 5.064 -3.902 34.485 1.00 95.88 235 GLU A CA 1
ATOM 1807 C C . GLU A 1 235 ? 3.581 -3.526 34.338 1.00 95.88 235 GLU A C 1
ATOM 1809 O O . GLU A 1 235 ? 2.773 -3.813 35.223 1.00 95.88 235 GLU A O 1
ATOM 1814 N N . LEU A 1 236 ? 3.229 -2.840 33.245 1.00 95.00 236 LEU A N 1
ATOM 1815 C CA . LEU A 1 236 ? 1.859 -2.398 32.962 1.00 95.00 236 LEU A CA 1
ATOM 1816 C C . LEU A 1 236 ? 0.983 -3.551 32.452 1.00 95.00 236 LEU A C 1
ATOM 1818 O O . LEU A 1 236 ? -0.212 -3.625 32.758 1.00 95.00 236 LEU A O 1
ATOM 1822 N N . GLY A 1 237 ? 1.576 -4.466 31.691 1.00 95.56 237 GLY A N 1
ATOM 1823 C CA . GLY A 1 237 ? 0.935 -5.680 31.223 1.00 95.56 237 GLY A CA 1
ATOM 1824 C C . GLY A 1 237 ? -0.328 -5.421 30.396 1.00 95.56 237 GLY A C 1
ATOM 1825 O O . GLY A 1 237 ? -0.356 -4.612 29.472 1.00 95.56 237 GLY A O 1
ATOM 1826 N N . ALA A 1 238 ? -1.418 -6.087 30.784 1.00 95.62 238 ALA A N 1
ATOM 1827 C CA . ALA A 1 238 ? -2.741 -5.918 30.178 1.00 95.62 238 ALA A CA 1
ATOM 1828 C C . ALA A 1 238 ? -3.500 -4.662 30.661 1.00 95.62 238 ALA A C 1
ATOM 1830 O O . ALA A 1 238 ? -4.578 -4.370 30.140 1.00 95.62 238 ALA A O 1
ATOM 1831 N N . GLN A 1 239 ? -3.006 -3.955 31.685 1.00 94.38 239 GLN A N 1
ATOM 1832 C CA . GLN A 1 239 ? -3.792 -2.932 32.381 1.00 94.38 239 GLN A CA 1
ATOM 1833 C C . GLN A 1 239 ? -4.180 -1.732 31.494 1.00 94.38 239 GLN A C 1
ATOM 1835 O O . GLN A 1 239 ? -5.356 -1.377 31.526 1.00 94.38 239 GLN A O 1
ATOM 1840 N N . PRO A 1 240 ? -3.304 -1.171 30.630 1.00 93.50 240 PRO A N 1
ATOM 1841 C CA . PRO A 1 240 ? -3.665 -0.020 29.796 1.00 93.50 240 PRO A CA 1
ATOM 1842 C C . PRO A 1 240 ? -4.836 -0.275 28.835 1.00 93.50 240 PRO A C 1
ATOM 1844 O O . PRO A 1 240 ? -5.613 0.638 28.568 1.00 93.50 240 PRO A O 1
ATOM 1847 N N . LEU A 1 241 ? -4.996 -1.510 28.339 1.00 93.12 241 LEU A N 1
ATOM 1848 C CA . LEU A 1 241 ? -6.128 -1.887 27.485 1.00 93.12 241 LEU A CA 1
ATOM 1849 C C . LEU A 1 241 ? -7.389 -2.222 28.302 1.00 93.12 241 LEU A C 1
ATOM 1851 O O . LEU A 1 241 ? -8.492 -1.923 27.855 1.00 93.12 241 LEU A O 1
ATOM 1855 N N . ARG A 1 242 ? -7.257 -2.762 29.521 1.00 92.00 242 ARG A N 1
ATOM 1856 C CA . ARG A 1 242 ? -8.401 -2.917 30.442 1.00 92.00 242 ARG A CA 1
ATOM 1857 C C . ARG A 1 242 ? -8.977 -1.564 30.855 1.00 92.00 242 ARG A C 1
ATOM 1859 O O . ARG A 1 242 ? -10.167 -1.340 30.673 1.00 92.00 242 ARG A O 1
ATOM 1866 N N . ASP A 1 243 ? -8.121 -0.637 31.287 1.00 90.06 243 ASP A N 1
ATOM 1867 C CA . ASP A 1 243 ? -8.496 0.739 31.646 1.00 90.06 243 ASP A CA 1
ATOM 1868 C C . ASP A 1 243 ? -9.135 1.504 30.469 1.00 90.06 243 ASP A C 1
ATOM 1870 O O . ASP A 1 243 ? -9.875 2.467 30.678 1.00 90.06 243 ASP A O 1
ATOM 1874 N N . LEU A 1 244 ? -8.848 1.089 29.228 1.00 89.12 244 LEU A N 1
ATOM 1875 C CA . LEU A 1 244 ? -9.459 1.617 28.009 1.00 89.12 244 LEU A CA 1
ATOM 1876 C C . LEU A 1 244 ? -10.852 1.018 27.753 1.00 89.12 244 LEU A C 1
ATOM 1878 O O . LEU A 1 244 ? -11.784 1.761 27.462 1.00 89.12 244 LEU A O 1
ATOM 1882 N N . ILE A 1 245 ? -10.997 -0.306 27.874 1.00 88.62 245 ILE A N 1
ATOM 1883 C CA . ILE A 1 245 ? -12.249 -1.049 27.638 1.00 88.62 245 ILE A CA 1
ATOM 1884 C C . ILE A 1 245 ? -13.298 -0.747 28.718 1.00 88.62 245 ILE A C 1
ATOM 1886 O O . ILE A 1 245 ? -14.462 -0.492 28.406 1.00 88.62 245 ILE A O 1
ATOM 1890 N N . ASP A 1 246 ? -12.883 -0.708 29.982 1.00 82.25 246 ASP A N 1
ATOM 1891 C CA . ASP A 1 246 ? -13.754 -0.424 31.128 1.00 82.25 246 ASP A CA 1
ATOM 1892 C C . ASP A 1 246 ? -14.033 1.092 31.288 1.00 82.25 246 ASP A C 1
ATOM 1894 O O . ASP A 1 246 ? -14.627 1.533 32.276 1.00 82.25 246 ASP A O 1
ATOM 1898 N N . LYS A 1 247 ? -13.612 1.927 30.322 1.00 71.31 247 LYS A N 1
ATOM 1899 C CA . LYS A 1 247 ? -13.668 3.389 30.426 1.00 71.31 247 LYS A CA 1
ATOM 1900 C C . LYS A 1 247 ? -15.084 3.952 30.311 1.00 71.31 247 LYS A C 1
ATOM 1902 O O . LYS A 1 247 ? -15.746 3.869 29.272 1.00 71.31 247 LYS A O 1
ATOM 1907 N N . VAL A 1 248 ? -15.474 4.662 31.367 1.00 50.34 248 VAL A N 1
ATOM 1908 C CA . VAL A 1 248 ? -16.706 5.453 31.473 1.00 50.34 248 VAL A CA 1
ATOM 1909 C C . VAL A 1 248 ? -16.329 6.923 31.706 1.00 50.34 248 VAL A C 1
ATOM 1911 O O . VAL A 1 248 ? -16.265 7.387 32.842 1.00 50.34 248 VAL A O 1
ATOM 1914 N N . GLY A 1 249 ? -16.026 7.665 30.634 1.00 41.00 249 GLY A N 1
ATOM 1915 C CA . GLY A 1 249 ? -15.810 9.117 30.699 1.00 41.00 249 GLY A CA 1
ATOM 1916 C C . GLY A 1 249 ? -14.839 9.695 29.655 1.00 41.00 249 GLY A C 1
ATOM 1917 O O . GLY A 1 249 ? -14.124 8.947 28.984 1.00 41.00 249 GLY A O 1
ATOM 1918 N N . PRO A 1 250 ? -14.785 11.038 29.525 1.00 38.22 250 PRO A N 1
ATOM 1919 C CA . PRO A 1 250 ? -13.983 11.735 28.516 1.00 38.22 250 PRO A CA 1
ATOM 1920 C C . PRO A 1 250 ? -12.471 11.490 28.653 1.00 38.22 250 PRO A C 1
ATOM 1922 O O . PRO A 1 250 ? -11.955 11.117 29.708 1.00 38.22 250 PRO A O 1
ATOM 1925 N N . LEU A 1 251 ? -11.724 11.700 27.562 1.00 41.84 251 LEU A N 1
ATOM 1926 C CA . LEU A 1 251 ? -10.369 11.147 27.439 1.00 41.84 251 LEU A CA 1
ATOM 1927 C C . LEU A 1 251 ? -9.289 11.724 28.382 1.00 41.84 251 LEU A C 1
ATOM 1929 O O . LEU A 1 251 ? -8.278 11.052 28.567 1.00 41.84 251 LEU A O 1
ATOM 1933 N N . GLY A 1 252 ? -9.478 12.893 29.002 1.00 32.97 252 GLY A N 1
ATOM 1934 C CA . GLY A 1 252 ? -8.405 13.674 29.653 1.00 32.97 252 GLY A CA 1
ATOM 1935 C C . GLY A 1 252 ? -7.830 13.183 30.998 1.00 32.97 252 GLY A C 1
ATOM 1936 O O . GLY A 1 252 ? -7.012 13.886 31.581 1.00 32.97 252 GLY A O 1
ATOM 1937 N N . GLY A 1 253 ? -8.249 12.030 31.531 1.00 30.56 253 GLY A N 1
ATOM 1938 C CA . GLY A 1 253 ? -8.021 11.662 32.944 1.00 30.56 253 GLY A CA 1
ATOM 1939 C C . GLY A 1 253 ? -6.679 11.017 33.345 1.00 30.56 253 GLY A C 1
ATOM 1940 O O . GLY A 1 253 ? -6.469 10.785 34.532 1.00 30.56 253 GLY A O 1
ATOM 1941 N N . LEU A 1 254 ? -5.772 10.693 32.416 1.00 36.44 254 LEU A N 1
ATOM 1942 C CA . LEU A 1 254 ? -4.652 9.757 32.671 1.00 36.44 254 LEU A CA 1
ATOM 1943 C C . LEU A 1 254 ? -3.358 10.374 33.264 1.00 36.44 254 LEU A C 1
ATOM 1945 O O . LEU A 1 254 ? -2.318 9.724 33.276 1.00 36.44 254 LEU A O 1
ATOM 1949 N N . LEU A 1 255 ? -3.408 11.608 33.783 1.00 32.31 255 LEU A N 1
ATOM 1950 C CA . LEU A 1 255 ? -2.235 12.354 34.290 1.00 32.31 255 LEU A CA 1
ATOM 1951 C C . LEU A 1 255 ? -2.155 12.489 35.830 1.00 32.31 255 LEU A C 1
ATOM 1953 O O . LEU A 1 255 ? -1.354 13.274 36.332 1.00 32.31 255 LEU A O 1
ATOM 1957 N N . ALA A 1 256 ? -2.963 11.746 36.597 1.00 29.80 256 ALA A N 1
ATOM 1958 C CA . ALA A 1 256 ? -3.120 11.936 38.051 1.00 29.80 256 ALA A CA 1
ATOM 1959 C C . ALA A 1 256 ? -2.729 10.717 38.925 1.00 29.80 256 ALA A C 1
ATOM 1961 O O . ALA A 1 256 ? -3.303 10.489 39.989 1.00 29.80 256 ALA A O 1
ATOM 1962 N N . GLY A 1 257 ? -1.741 9.923 38.503 1.00 26.52 257 GLY A N 1
ATOM 1963 C CA . GLY A 1 257 ? -1.234 8.767 39.260 1.00 26.52 257 GLY A CA 1
ATOM 1964 C C . GLY A 1 257 ? -0.165 9.117 40.304 1.00 26.52 257 GLY A C 1
ATOM 1965 O O . GLY A 1 257 ? 0.966 8.653 40.181 1.00 26.52 257 GLY A O 1
ATOM 1966 N N . GLY A 1 258 ? -0.479 9.934 41.318 1.00 26.34 258 GLY A N 1
ATOM 1967 C CA . GLY A 1 258 ? 0.533 10.409 42.275 1.00 26.34 258 GLY A CA 1
ATOM 1968 C C . GLY A 1 258 ? 0.000 10.874 43.632 1.00 26.34 258 GLY A C 1
ATOM 1969 O O . GLY A 1 258 ? -0.401 12.023 43.773 1.00 26.34 258 GLY A O 1
ATOM 1970 N N . THR A 1 259 ? 0.144 10.019 44.654 1.00 26.89 259 THR A N 1
ATOM 1971 C CA . THR A 1 259 ? -0.189 10.260 46.081 1.00 26.89 259 THR A CA 1
ATOM 1972 C C . THR A 1 259 ? -1.672 10.516 46.378 1.00 26.89 259 THR A C 1
ATOM 1974 O O . THR A 1 259 ? -2.401 11.076 45.571 1.00 26.89 259 THR A O 1
ATOM 1977 N N . GLY A 1 260 ? -2.149 10.092 47.552 1.00 28.34 260 GLY A N 1
ATOM 1978 C CA . GLY A 1 260 ? -3.560 10.250 47.908 1.00 28.34 260 GLY A CA 1
ATOM 1979 C C . GLY A 1 260 ? -3.787 10.527 49.387 1.00 28.34 260 GLY A C 1
ATOM 1980 O O . GLY A 1 260 ? -2.987 10.127 50.233 1.00 28.34 260 GLY A O 1
ATOM 1981 N N . GLN A 1 261 ? -4.906 11.187 49.684 1.00 27.00 261 GLN A N 1
ATOM 1982 C CA . GLN A 1 261 ? -5.532 11.236 51.005 1.00 27.00 261 GLN A CA 1
ATOM 1983 C C . GLN A 1 261 ? -7.029 11.578 50.883 1.00 27.00 261 GLN A C 1
ATOM 1985 O O . GLN A 1 261 ? -7.548 11.731 49.780 1.00 27.00 261 GLN A O 1
ATOM 1990 N N . THR A 1 262 ? -7.742 11.579 52.009 1.00 29.89 262 THR A N 1
ATOM 1991 C CA . THR A 1 262 ? -9.207 11.466 52.091 1.00 29.89 262 THR A CA 1
ATOM 1992 C C . THR A 1 262 ? -9.921 12.764 52.504 1.00 29.89 262 THR A C 1
ATOM 1994 O O . THR A 1 262 ? -9.309 13.637 53.110 1.00 29.89 262 THR A O 1
ATOM 1997 N N . LEU A 1 263 ? -11.255 12.771 52.314 1.00 28.59 263 LEU A N 1
ATOM 1998 C CA . LEU A 1 263 ? -12.274 13.700 52.858 1.00 28.59 263 LEU A CA 1
ATOM 1999 C C . LEU A 1 263 ? -12.493 15.037 52.114 1.00 28.59 263 LEU A C 1
ATOM 2001 O O . LEU A 1 263 ? -11.544 15.723 51.752 1.00 28.59 263 LEU A O 1
ATOM 2005 N N . GLY A 1 264 ? -13.769 15.437 51.993 1.00 24.91 264 GLY A N 1
ATOM 2006 C CA . GLY A 1 264 ? -14.202 16.785 51.591 1.00 24.91 264 GLY A CA 1
ATOM 2007 C C . GLY A 1 264 ? -15.511 16.807 50.785 1.00 24.91 264 GLY A C 1
ATOM 2008 O O . GLY A 1 264 ? -15.534 16.333 49.655 1.00 24.91 264 GLY A O 1
ATOM 2009 N N . GLU A 1 265 ? -16.577 17.377 51.353 1.00 30.84 265 GLU A N 1
ATOM 2010 C CA . GLU A 1 265 ? -17.829 17.730 50.653 1.00 30.84 265 GLU A CA 1
ATOM 2011 C C . GLU A 1 265 ? -17.825 19.222 50.235 1.00 30.84 265 GLU A C 1
ATOM 2013 O O . GLU A 1 265 ? -17.005 20.003 50.715 1.00 30.84 265 GLU A O 1
ATOM 2018 N N . ASP A 1 266 ? -18.767 19.602 49.364 1.00 30.80 266 ASP A N 1
ATOM 2019 C CA . ASP A 1 266 ? -19.283 20.963 49.120 1.00 30.80 266 ASP A CA 1
ATOM 2020 C C . ASP A 1 266 ? -18.310 22.140 48.862 1.00 30.80 266 ASP A C 1
ATOM 2022 O O . ASP A 1 266 ? -18.056 22.971 49.736 1.00 30.80 266 ASP A O 1
ATOM 2026 N N . VAL A 1 267 ? -17.954 22.356 47.584 1.00 25.73 267 VAL A N 1
ATOM 2027 C CA . VAL A 1 267 ? -17.779 23.712 47.011 1.00 25.73 267 VAL A CA 1
ATOM 2028 C C . VAL A 1 267 ? -18.325 23.752 45.577 1.00 25.73 267 VAL A C 1
ATOM 2030 O O . VAL A 1 267 ? -17.903 22.966 44.732 1.00 25.73 267 VAL A O 1
ATOM 2033 N N . ALA A 1 268 ? -19.215 24.703 45.276 1.00 30.59 268 ALA A N 1
ATOM 2034 C CA . ALA A 1 268 ? -19.625 25.033 43.907 1.00 30.59 268 ALA A CA 1
ATOM 2035 C C . ALA A 1 268 ? -18.874 26.290 43.409 1.00 30.59 268 ALA A C 1
ATOM 2037 O O . ALA A 1 268 ? -18.797 27.264 44.162 1.00 30.59 268 ALA A O 1
ATOM 2038 N N . PRO A 1 269 ? -18.322 26.310 42.180 1.00 32.44 269 PRO A N 1
ATOM 2039 C CA . PRO A 1 269 ? -17.598 27.469 41.657 1.00 32.44 269 PRO A CA 1
ATOM 2040 C C . PRO A 1 269 ? -18.538 28.539 41.073 1.00 32.44 269 PRO A C 1
ATOM 2042 O O . PRO A 1 269 ? -19.465 28.232 40.323 1.00 32.44 269 PRO A O 1
ATOM 2045 N N . GLU A 1 270 ? -18.266 29.809 41.381 1.00 26.09 270 GLU A N 1
ATOM 2046 C CA . GLU A 1 270 ? -18.944 30.962 40.772 1.00 26.09 270 GLU A CA 1
ATOM 2047 C C . GLU A 1 270 ? -18.452 31.247 39.341 1.00 26.09 270 GLU A C 1
ATOM 2049 O O . GLU A 1 270 ? -17.366 30.841 38.924 1.00 26.09 270 GLU A O 1
ATOM 2054 N N . SER A 1 271 ? -19.253 31.990 38.574 1.00 33.44 271 SER A N 1
ATOM 2055 C CA . SER A 1 271 ? -18.963 32.336 37.182 1.00 33.44 271 SER A CA 1
ATOM 2056 C C . SER A 1 271 ? -17.994 33.519 37.035 1.00 33.44 271 SER A C 1
ATOM 2058 O O . SER A 1 271 ? -18.360 34.659 37.328 1.00 33.44 271 SER A O 1
ATOM 2060 N N . SER A 1 272 ? -16.823 33.285 36.438 1.00 27.69 272 SER A N 1
ATOM 2061 C CA . SER A 1 272 ? -15.985 34.326 35.821 1.00 27.69 272 SER A CA 1
ATOM 2062 C C . SER A 1 272 ? -15.876 34.072 34.315 1.00 27.69 272 SER A C 1
ATOM 2064 O O . SER A 1 272 ? -15.277 33.083 33.899 1.00 27.69 272 SER A O 1
ATOM 2066 N N . GLY A 1 273 ? -16.490 34.930 33.496 1.00 34.91 273 GLY A N 1
ATOM 2067 C CA . GLY A 1 273 ? -16.532 34.751 32.042 1.00 34.91 273 GLY A CA 1
ATOM 2068 C C . GLY A 1 273 ? -15.328 35.365 31.327 1.00 34.91 273 GLY A C 1
ATOM 2069 O O . GLY A 1 273 ? -15.083 36.560 31.476 1.00 34.91 273 GLY A O 1
ATOM 2070 N N . ASP A 1 274 ? -14.645 34.568 30.504 1.00 25.97 274 ASP A N 1
ATOM 2071 C CA . ASP A 1 274 ? -13.538 35.002 29.644 1.00 25.97 274 ASP A CA 1
ATOM 2072 C C . ASP A 1 274 ? -13.802 34.523 28.192 1.00 25.97 274 ASP A C 1
ATOM 2074 O O . ASP A 1 274 ? -13.729 33.319 27.930 1.00 25.97 274 ASP A O 1
ATOM 2078 N N . PRO A 1 275 ? -14.184 35.397 27.232 1.00 29.39 275 PRO A N 1
ATOM 2079 C CA . PRO A 1 275 ? -14.770 34.962 25.950 1.00 29.39 275 PRO A CA 1
ATOM 2080 C C . PRO A 1 275 ? -13.833 34.272 24.944 1.00 29.39 275 PRO A C 1
ATOM 2082 O O . PRO A 1 275 ? -14.284 33.915 23.858 1.00 29.39 275 PRO A O 1
ATOM 2085 N N . CYS A 1 276 ? -12.543 34.120 25.255 1.00 28.44 276 CYS A N 1
ATOM 2086 C CA . CYS A 1 276 ? -11.524 33.642 24.309 1.00 28.44 276 CYS A CA 1
ATOM 2087 C C . CYS A 1 276 ? -11.005 32.221 24.596 1.00 28.44 276 CYS A C 1
ATOM 2089 O O . CYS A 1 276 ? -10.146 31.728 23.864 1.00 28.44 276 CYS A O 1
ATOM 2091 N N . ALA A 1 277 ? -11.519 31.542 25.623 1.00 27.25 277 ALA A N 1
ATOM 2092 C CA . ALA A 1 277 ? -11.197 30.145 25.898 1.00 27.25 277 ALA A CA 1
ATOM 2093 C C . ALA A 1 277 ? -12.110 29.201 25.091 1.00 27.25 277 ALA A C 1
ATOM 2095 O O . ALA A 1 277 ? -13.053 28.623 25.633 1.00 27.25 277 ALA A O 1
ATOM 2096 N N . ILE A 1 278 ? -11.826 29.021 23.794 1.00 31.09 278 ILE A N 1
ATOM 2097 C CA . ILE A 1 278 ? -12.429 27.933 23.003 1.00 31.09 278 ILE A CA 1
ATOM 2098 C C . ILE A 1 278 ? -11.796 26.615 23.463 1.00 31.09 278 ILE A C 1
ATOM 2100 O O . ILE A 1 278 ? -10.831 26.120 22.883 1.00 31.09 278 ILE A O 1
ATOM 2104 N N . GLY A 1 279 ? -12.314 26.068 24.561 1.00 26.84 279 GLY A N 1
ATOM 2105 C CA . GLY A 1 279 ? -11.962 24.728 25.003 1.00 26.84 279 GLY A CA 1
ATOM 2106 C C . GLY A 1 279 ? -12.425 23.708 23.968 1.00 26.84 279 GLY A C 1
ATOM 2107 O O . GLY A 1 279 ? -13.592 23.713 23.577 1.00 26.84 279 GLY A O 1
ATOM 2108 N N . SER A 1 280 ? -11.527 22.815 23.547 1.00 33.88 280 SER A N 1
ATOM 2109 C CA . SER A 1 280 ? -11.904 21.631 22.772 1.00 33.88 280 SER A CA 1
ATOM 2110 C C . SER A 1 280 ? -13.011 20.886 23.513 1.00 33.88 280 SER A C 1
ATOM 2112 O O . SER A 1 280 ? -12.808 20.468 24.655 1.00 33.88 280 SER A O 1
ATOM 2114 N N . ALA A 1 281 ? -14.172 20.719 22.877 1.00 31.19 281 ALA A N 1
ATOM 2115 C CA . ALA A 1 281 ? -15.286 19.994 23.468 1.00 31.19 281 ALA A CA 1
ATOM 2116 C C . ALA A 1 281 ? -14.850 18.551 23.767 1.00 31.19 281 ALA A C 1
ATOM 2118 O O . ALA A 1 281 ? -14.665 17.744 22.855 1.00 31.19 281 ALA A O 1
ATOM 2119 N N . MET A 1 282 ? -14.647 18.227 25.048 1.00 35.44 282 MET A N 1
ATOM 2120 C CA . MET A 1 282 ? -14.304 16.874 25.480 1.00 35.44 282 MET A CA 1
ATOM 2121 C C . MET A 1 282 ? -15.534 15.974 25.353 1.00 35.44 282 MET A C 1
ATOM 2123 O O . MET A 1 282 ? -16.270 15.773 26.319 1.00 35.44 282 MET A O 1
ATOM 2127 N N . VAL A 1 283 ? -15.761 15.434 24.155 1.00 44.75 283 VAL A N 1
ATOM 2128 C CA . VAL A 1 283 ? -16.833 14.463 23.928 1.00 44.75 283 VAL A CA 1
ATOM 2129 C C . VAL A 1 283 ? -16.568 13.226 24.792 1.00 44.75 283 VAL A C 1
ATOM 2131 O O . VAL A 1 283 ? -15.497 12.620 24.740 1.00 44.75 283 VAL A O 1
ATOM 2134 N N . SER A 1 284 ? -17.541 12.873 25.632 1.00 45.19 284 SER A N 1
ATOM 2135 C CA . SER A 1 284 ? -17.455 11.735 26.548 1.00 45.19 284 SER A CA 1
ATOM 2136 C C . SER A 1 284 ? -17.795 10.431 25.824 1.00 45.19 284 SER A C 1
ATOM 2138 O O . SER A 1 284 ? -18.881 9.886 26.006 1.00 45.19 284 SER A O 1
ATOM 2140 N N . THR A 1 285 ? -16.856 9.902 25.044 1.00 54.72 285 THR A N 1
ATOM 2141 C CA . THR A 1 285 ? -16.917 8.511 24.570 1.00 54.72 285 THR A CA 1
ATOM 2142 C C . THR A 1 285 ? -16.881 7.553 25.759 1.00 54.72 285 THR A C 1
ATOM 2144 O O . THR A 1 285 ? -15.960 7.621 26.576 1.00 54.72 285 THR A O 1
ATOM 2147 N N . GLN A 1 286 ? -17.855 6.652 25.853 1.00 65.38 286 GLN A N 1
ATOM 2148 C CA . GLN A 1 286 ? -17.906 5.601 26.868 1.00 65.38 286 GLN A CA 1
ATOM 2149 C C . GLN A 1 286 ? -18.004 4.258 26.155 1.00 65.38 286 GLN A C 1
ATOM 2151 O O . GLN A 1 286 ? -18.864 4.088 25.295 1.00 65.38 286 GLN A O 1
ATOM 2156 N N . ILE A 1 287 ? -17.119 3.323 26.498 1.00 77.69 287 ILE A N 1
ATOM 2157 C CA . ILE A 1 287 ? -17.150 1.971 25.925 1.00 77.69 287 ILE A CA 1
ATOM 2158 C C . ILE A 1 287 ? -18.106 1.079 26.732 1.00 77.69 287 ILE A C 1
ATOM 2160 O O . ILE A 1 287 ? -18.854 0.288 26.166 1.00 77.69 287 ILE A O 1
ATOM 2164 N N . GLY A 1 288 ? -18.149 1.261 28.056 1.00 74.50 288 GLY A N 1
ATOM 2165 C CA . GLY A 1 288 ? -19.098 0.559 28.925 1.00 74.50 288 GLY A CA 1
ATOM 2166 C C . GLY A 1 288 ? -18.718 -0.890 29.259 1.00 74.50 288 GLY A C 1
ATOM 2167 O O . GLY A 1 288 ? -19.538 -1.601 29.839 1.00 74.50 288 GLY A O 1
ATOM 2168 N N . GLY A 1 289 ? -17.493 -1.326 28.946 1.00 84.88 289 GLY A N 1
ATOM 2169 C CA . GLY A 1 289 ? -16.994 -2.671 29.241 1.00 84.88 289 GLY A CA 1
ATOM 2170 C C . GLY A 1 289 ? -17.306 -3.725 28.170 1.00 84.88 289 GLY A C 1
ATOM 2171 O O . GLY A 1 289 ? -17.923 -3.458 27.136 1.00 84.88 289 GLY A O 1
ATOM 2172 N N . TRP A 1 290 ? -16.855 -4.956 28.420 1.00 89.19 290 TRP A N 1
ATOM 2173 C CA . TRP A 1 290 ? -16.841 -6.050 27.442 1.00 89.19 290 TRP A CA 1
ATOM 2174 C C . TRP A 1 290 ? -17.443 -7.332 28.029 1.00 89.19 290 TRP A C 1
ATOM 2176 O O . TRP A 1 290 ? -17.105 -7.734 29.143 1.00 89.19 290 TRP A O 1
ATOM 2186 N N . ASN A 1 291 ? -18.304 -8.018 27.268 1.00 89.75 291 ASN A N 1
ATOM 2187 C CA . ASN A 1 291 ? -19.042 -9.192 27.759 1.00 89.75 291 ASN A CA 1
ATOM 2188 C C . ASN A 1 291 ? -18.131 -10.409 28.061 1.00 89.75 291 ASN A C 1
ATOM 2190 O O . ASN A 1 291 ? -18.525 -11.370 28.724 1.00 89.75 291 ASN A O 1
ATOM 2194 N N . VAL A 1 292 ? -16.879 -10.369 27.588 1.00 89.19 292 VAL A N 1
ATOM 2195 C CA . VAL A 1 292 ? -15.833 -11.353 27.905 1.00 89.19 292 VAL A CA 1
ATOM 2196 C C . VAL A 1 292 ? -15.312 -11.197 29.339 1.00 89.19 292 VAL A C 1
ATOM 2198 O O . VAL A 1 292 ? -15.041 -12.209 29.989 1.00 89.19 292 VAL A O 1
ATOM 2201 N N . THR A 1 293 ? -15.173 -9.968 29.853 1.00 87.81 293 THR A N 1
ATOM 2202 C CA . THR A 1 293 ? -14.596 -9.686 31.184 1.00 87.81 293 THR A CA 1
ATOM 2203 C C . THR A 1 293 ? -15.651 -9.610 32.291 1.00 87.81 293 THR A C 1
ATOM 2205 O O . THR A 1 293 ? -15.381 -10.014 33.426 1.00 87.81 293 THR A O 1
ATOM 2208 N N . GLY A 1 294 ? -16.872 -9.173 31.974 1.00 84.88 294 GLY A N 1
ATOM 2209 C CA . GLY A 1 294 ? -17.997 -9.088 32.908 1.00 84.88 294 GLY A CA 1
ATOM 2210 C C . GLY A 1 294 ? -19.355 -9.225 32.211 1.00 84.88 294 GLY A C 1
ATOM 2211 O O . GLY A 1 294 ? -19.401 -9.329 30.992 1.00 84.88 294 GLY A O 1
ATOM 2212 N N . PRO A 1 295 ? -20.475 -9.253 32.956 1.00 82.06 295 PRO A N 1
ATOM 2213 C CA . PRO A 1 295 ? -21.802 -9.214 32.349 1.00 82.06 295 PRO A CA 1
ATOM 2214 C C . PRO A 1 295 ? -22.031 -7.855 31.673 1.00 82.06 295 PRO A C 1
ATOM 2216 O O . PRO A 1 295 ? -21.861 -6.816 32.311 1.00 82.06 295 PRO A O 1
ATOM 2219 N N . TRP A 1 296 ? -22.448 -7.869 30.409 1.00 86.56 296 TRP A N 1
ATOM 2220 C CA . TRP A 1 296 ? -22.766 -6.667 29.640 1.00 86.56 296 TRP A CA 1
ATOM 2221 C C . TRP A 1 296 ? -24.206 -6.736 29.109 1.00 86.56 296 TRP A C 1
ATOM 2223 O O . TRP A 1 296 ? -24.629 -7.766 28.587 1.00 86.56 296 TRP A O 1
ATOM 2233 N N . ASP A 1 297 ? -24.942 -5.637 29.272 1.00 82.12 297 ASP A N 1
ATOM 2234 C CA . ASP A 1 297 ? -26.346 -5.456 28.873 1.00 82.12 297 ASP A CA 1
ATOM 2235 C C . ASP A 1 297 ? -26.598 -3.941 28.726 1.00 82.12 297 ASP A C 1
ATOM 2237 O O . ASP A 1 297 ? -27.010 -3.269 29.673 1.00 82.12 297 ASP A O 1
ATOM 2241 N N . GLN A 1 298 ? -26.179 -3.365 27.592 1.00 84.62 298 GLN A N 1
ATOM 2242 C CA . GLN A 1 298 ? -26.248 -1.922 27.318 1.00 84.62 298 GLN A CA 1
ATOM 2243 C C . GLN A 1 298 ? -26.701 -1.663 25.878 1.00 84.62 298 GLN A C 1
ATOM 2245 O O . GLN A 1 298 ? -26.305 -2.365 24.953 1.00 84.62 298 GLN A O 1
ATOM 2250 N N . ASP A 1 299 ? -27.501 -0.616 25.689 1.00 85.25 299 ASP A N 1
ATOM 2251 C CA . ASP A 1 299 ? -27.921 -0.127 24.373 1.00 85.25 299 ASP A CA 1
ATOM 2252 C C . ASP A 1 299 ? -27.086 1.113 24.009 1.00 85.25 299 ASP A C 1
ATOM 2254 O O . ASP A 1 299 ? -27.516 2.252 24.179 1.00 85.25 299 ASP A O 1
ATOM 2258 N N . ASN A 1 300 ? -25.817 0.878 23.652 1.00 88.88 300 ASN A N 1
ATOM 2259 C CA . ASN A 1 300 ? -24.805 1.916 23.394 1.00 88.88 300 ASN A CA 1
ATOM 2260 C C . ASN A 1 300 ? -23.986 1.653 22.110 1.00 88.88 300 ASN A C 1
ATOM 2262 O O . ASN A 1 300 ? -22.836 2.082 21.993 1.00 88.88 300 ASN A O 1
ATOM 2266 N N . PHE A 1 301 ? -24.552 0.912 21.148 1.00 92.50 301 PHE A N 1
ATOM 2267 C CA . PHE A 1 301 ? -23.850 0.471 19.933 1.00 92.50 301 PHE A CA 1
ATOM 2268 C C . PHE A 1 301 ? -23.196 1.631 19.166 1.00 92.50 301 PHE A C 1
ATOM 2270 O O . PHE A 1 301 ? -22.029 1.533 18.778 1.00 92.50 301 PHE A O 1
ATOM 2277 N N . MET A 1 302 ? -23.915 2.745 18.992 1.00 93.00 302 MET A N 1
ATOM 2278 C CA . MET A 1 302 ? -23.386 3.926 18.307 1.00 93.00 302 MET A CA 1
ATOM 2279 C C . MET A 1 302 ? -22.246 4.574 19.097 1.00 93.00 302 MET A C 1
ATOM 2281 O O . MET A 1 302 ? -21.259 4.991 18.500 1.00 93.00 302 MET A O 1
ATOM 2285 N N . GLU A 1 303 ? -22.326 4.647 20.425 1.00 91.50 303 GLU A N 1
ATOM 2286 C CA . GLU A 1 303 ? -21.303 5.237 21.302 1.00 91.50 303 GLU A CA 1
ATOM 2287 C C . GLU A 1 303 ? -19.997 4.443 21.235 1.00 91.50 303 GLU A C 1
ATOM 2289 O O . GLU A 1 303 ? -18.924 5.037 21.086 1.00 91.50 303 GLU A O 1
ATOM 2294 N N . VAL A 1 304 ? -20.090 3.109 21.270 1.00 92.62 304 VAL A N 1
ATOM 2295 C CA . VAL A 1 304 ? -18.935 2.218 21.098 1.00 92.62 304 VAL A CA 1
ATOM 2296 C C . VAL A 1 304 ? -18.380 2.335 19.678 1.00 92.62 304 VAL A C 1
ATOM 2298 O O . VAL A 1 304 ? -17.168 2.456 19.519 1.00 92.62 304 VAL A O 1
ATOM 2301 N N . LEU A 1 305 ? -19.226 2.379 18.643 1.00 94.25 305 LEU A N 1
ATOM 2302 C CA . LEU A 1 305 ? -18.788 2.547 17.252 1.00 94.25 305 LEU A CA 1
ATOM 2303 C C . LEU A 1 305 ? -18.076 3.896 17.029 1.00 94.25 305 LEU A C 1
ATOM 2305 O O . LEU A 1 305 ? -16.977 3.921 16.469 1.00 94.25 305 LEU A O 1
ATOM 2309 N N . LYS A 1 306 ? -18.641 5.003 17.531 1.00 92.44 306 LYS A N 1
ATOM 2310 C CA . LYS A 1 306 ? -18.029 6.347 17.529 1.00 92.44 306 LYS A CA 1
ATOM 2311 C C . LYS A 1 306 ? -16.664 6.319 18.233 1.00 92.44 306 LYS A C 1
ATOM 2313 O O . LYS A 1 306 ? -15.680 6.794 17.668 1.00 92.44 306 LYS A O 1
ATOM 2318 N N . ALA A 1 307 ? -16.554 5.687 19.404 1.00 89.12 307 ALA A N 1
ATOM 2319 C CA . ALA A 1 307 ? -15.282 5.548 20.119 1.00 89.12 307 ALA A CA 1
ATOM 2320 C C . ALA A 1 307 ? -14.243 4.705 19.344 1.00 89.12 307 ALA A C 1
ATOM 2322 O O . ALA A 1 307 ? -13.131 5.167 19.078 1.00 89.12 307 ALA A O 1
ATOM 2323 N N . VAL A 1 308 ? -14.599 3.479 18.956 1.00 90.69 308 VAL A N 1
ATOM 2324 C CA . VAL A 1 308 ? -13.699 2.491 18.334 1.00 90.69 308 VAL A CA 1
ATOM 2325 C C . VAL A 1 308 ? -13.223 2.940 16.949 1.00 90.69 308 VAL A C 1
ATOM 2327 O O . VAL A 1 308 ? -12.020 2.899 16.674 1.00 90.69 308 VAL A O 1
ATOM 2330 N N . ALA A 1 309 ? -14.131 3.404 16.088 1.00 90.75 309 ALA A N 1
ATOM 2331 C CA . ALA A 1 309 ? -13.791 3.802 14.723 1.00 90.75 309 ALA A CA 1
ATOM 2332 C C . ALA A 1 309 ? -13.324 5.264 14.620 1.00 90.75 309 ALA A C 1
ATOM 2334 O O . ALA A 1 309 ? -12.374 5.570 13.894 1.00 90.75 309 ALA A O 1
ATOM 2335 N N . GLY A 1 310 ? -13.948 6.174 15.374 1.00 85.00 310 GLY A N 1
ATOM 2336 C CA . GLY A 1 310 ? -13.616 7.598 15.350 1.00 85.00 310 GLY A CA 1
ATOM 2337 C C . GLY A 1 310 ? -12.377 7.948 16.172 1.00 85.00 310 GLY A C 1
ATOM 2338 O O . GLY A 1 310 ? -11.415 8.491 15.633 1.00 85.00 310 GLY A O 1
ATOM 2339 N N . THR A 1 311 ? -12.366 7.619 17.468 1.00 83.81 311 THR A N 1
ATOM 2340 C CA . THR A 1 311 ? -11.251 7.977 18.369 1.00 83.81 311 THR A CA 1
ATOM 2341 C C . THR A 1 311 ? -10.044 7.054 18.209 1.00 83.81 311 THR A C 1
ATOM 2343 O O . THR A 1 311 ? -8.912 7.534 18.166 1.00 83.81 311 THR A O 1
ATOM 2346 N N . TYR A 1 312 ? -10.268 5.740 18.108 1.00 85.75 312 TYR A N 1
ATOM 2347 C CA . TYR A 1 312 ? -9.190 4.738 18.095 1.00 85.75 312 TYR A CA 1
ATOM 2348 C C . TYR A 1 312 ? -8.831 4.202 16.702 1.00 85.75 312 TYR A C 1
ATOM 2350 O O . TYR A 1 312 ? -7.889 3.422 16.572 1.00 85.75 312 TYR A O 1
ATOM 2358 N N . ARG A 1 313 ? -9.521 4.668 15.649 1.00 87.50 313 ARG A N 1
ATOM 2359 C CA . ARG A 1 313 ? -9.185 4.418 14.233 1.00 87.50 313 ARG A CA 1
ATOM 2360 C C . ARG A 1 313 ? -9.032 2.926 13.885 1.00 87.50 313 ARG A C 1
ATOM 2362 O O . ARG A 1 313 ? -8.204 2.550 13.049 1.00 87.50 313 ARG A O 1
ATOM 2369 N N . ALA A 1 314 ? -9.839 2.076 14.520 1.00 90.81 314 ALA A N 1
ATOM 2370 C CA . ALA A 1 314 ? -10.165 0.748 14.004 1.00 90.81 314 ALA A CA 1
ATOM 2371 C C . ALA A 1 314 ? -11.267 0.856 12.927 1.00 90.81 314 ALA A C 1
ATOM 2373 O O . ALA A 1 314 ? -11.858 1.920 12.750 1.00 90.81 314 ALA A O 1
ATOM 2374 N N . THR A 1 315 ? -11.543 -0.222 12.192 1.00 94.50 315 THR A N 1
ATOM 2375 C CA . THR A 1 315 ? -12.468 -0.208 11.038 1.00 94.50 315 THR A CA 1
ATOM 2376 C C . THR A 1 315 ? -13.494 -1.357 11.069 1.00 94.50 315 THR A C 1
ATOM 2378 O O . THR A 1 315 ? -13.588 -2.126 10.106 1.00 94.50 315 THR A O 1
ATOM 2381 N N . PRO A 1 316 ? -14.273 -1.513 12.162 1.00 96.12 316 PRO A N 1
ATOM 2382 C CA . PRO A 1 316 ? -15.357 -2.493 12.224 1.00 96.12 316 PRO A CA 1
ATOM 2383 C C . PRO A 1 316 ? -16.450 -2.163 11.200 1.00 96.12 316 PRO A C 1
ATOM 2385 O O . PRO A 1 316 ? -16.869 -1.013 11.101 1.00 96.12 316 PRO A O 1
ATOM 2388 N N . PHE A 1 317 ? -16.947 -3.179 10.491 1.00 97.81 317 PHE A N 1
ATOM 2389 C CA . PHE A 1 317 ? -17.966 -3.110 9.426 1.00 97.81 317 PHE A CA 1
ATOM 2390 C C . PHE A 1 317 ? -17.642 -2.258 8.184 1.00 97.81 317 PHE A C 1
ATOM 2392 O O . PHE A 1 317 ? -17.998 -2.665 7.085 1.00 97.81 317 PHE A O 1
ATOM 2399 N N . PHE A 1 318 ? -17.027 -1.086 8.322 1.00 97.19 318 PHE A N 1
ATOM 2400 C CA . PHE A 1 318 ? -16.670 -0.200 7.211 1.00 97.19 318 PHE A CA 1
ATOM 2401 C C . PHE A 1 318 ? -15.523 0.746 7.592 1.00 97.19 318 PHE A C 1
ATOM 2403 O O . PHE A 1 318 ? -15.298 1.069 8.763 1.00 97.19 318 PHE A O 1
ATOM 2410 N N . THR A 1 319 ? -14.782 1.196 6.582 1.00 95.81 319 THR A N 1
ATOM 2411 C CA . THR A 1 319 ? -13.702 2.177 6.720 1.00 95.81 319 THR A CA 1
ATOM 2412 C C . THR A 1 319 ? -14.186 3.549 6.267 1.00 95.81 319 THR A C 1
ATOM 2414 O O . THR A 1 319 ? -14.956 3.650 5.312 1.00 95.81 319 THR A O 1
ATOM 2417 N N . VAL A 1 320 ? -13.742 4.609 6.954 1.00 95.62 320 VAL A N 1
ATOM 2418 C CA . VAL A 1 320 ? -14.017 6.000 6.565 1.00 95.62 320 VAL A CA 1
ATOM 2419 C C . VAL A 1 320 ? -12.735 6.824 6.576 1.00 95.62 320 VAL A C 1
ATOM 2421 O O . VAL A 1 320 ? -12.005 6.904 7.578 1.00 95.62 320 VAL A O 1
ATOM 2424 N N . TYR A 1 321 ? -12.482 7.451 5.433 1.00 93.50 321 TYR A N 1
ATOM 2425 C CA . TYR A 1 321 ? -11.285 8.221 5.139 1.00 93.50 321 TYR A CA 1
ATOM 2426 C C . TYR A 1 321 ? -11.612 9.416 4.237 1.00 93.50 321 TYR A C 1
ATOM 2428 O O . TYR A 1 321 ? -12.728 9.565 3.736 1.00 93.50 321 TYR A O 1
ATOM 2436 N N . ILE A 1 322 ? -10.632 10.303 4.082 1.00 94.62 322 ILE A N 1
ATOM 2437 C CA . ILE A 1 322 ? -10.705 11.477 3.217 1.00 94.62 322 ILE A CA 1
ATOM 2438 C C . ILE A 1 322 ? -9.518 11.418 2.264 1.00 94.62 322 ILE A C 1
ATOM 2440 O O . ILE A 1 322 ? -8.369 11.297 2.697 1.00 94.62 322 ILE A O 1
ATOM 2444 N N . SER A 1 323 ? -9.810 11.510 0.974 1.00 92.81 323 SER A N 1
ATOM 2445 C CA . SER A 1 323 ? -8.830 11.581 -0.107 1.00 92.81 323 SER A CA 1
ATOM 2446 C C . SER A 1 323 ? -9.431 12.342 -1.297 1.00 92.81 323 SER A C 1
ATOM 2448 O O . SER A 1 323 ? -10.578 12.806 -1.239 1.00 92.81 323 SER A O 1
ATOM 2450 N N . ALA A 1 324 ? -8.647 12.509 -2.366 1.00 95.06 324 ALA A N 1
ATOM 2451 C CA . ALA A 1 324 ? -9.087 13.194 -3.574 1.00 95.06 324 ALA A CA 1
ATOM 2452 C C . ALA A 1 324 ? -10.310 12.496 -4.195 1.00 95.06 324 ALA A C 1
ATOM 2454 O O . ALA A 1 324 ? -10.335 11.275 -4.338 1.00 95.06 324 ALA A O 1
ATOM 2455 N N . ASP A 1 325 ? -11.313 13.274 -4.599 1.00 97.44 325 ASP A N 1
ATOM 2456 C CA . ASP A 1 325 ? -12.456 12.766 -5.355 1.00 97.44 325 ASP A CA 1
ATOM 2457 C C . ASP A 1 325 ? -11.981 12.250 -6.721 1.00 97.44 325 ASP A C 1
ATOM 2459 O O . ASP A 1 325 ? -11.484 13.038 -7.530 1.00 97.44 325 ASP A O 1
ATOM 2463 N N . SER A 1 326 ? -12.171 10.955 -7.011 1.00 97.06 326 SER A N 1
ATOM 2464 C CA . SER A 1 326 ? -11.760 10.347 -8.283 1.00 97.06 326 SER A CA 1
ATOM 2465 C C . SER A 1 326 ? -12.289 11.113 -9.503 1.00 97.06 326 SER A C 1
ATOM 2467 O O . SER A 1 326 ? -11.592 11.192 -10.509 1.00 97.06 326 SER A O 1
ATOM 2469 N N . LYS A 1 327 ? -13.478 11.738 -9.437 1.00 97.69 327 LYS A N 1
ATOM 2470 C CA . LYS A 1 327 ? -14.062 12.544 -10.537 1.00 97.69 327 LYS A CA 1
ATOM 2471 C C . LYS A 1 327 ? -13.825 14.056 -10.395 1.00 97.69 327 LYS A C 1
ATOM 2473 O O . LYS A 1 327 ? -14.322 14.825 -11.221 1.00 97.69 327 LYS A O 1
ATOM 2478 N N . SER A 1 328 ? -13.087 14.502 -9.375 1.00 96.50 328 SER A N 1
ATOM 2479 C CA . SER A 1 328 ? -12.715 15.907 -9.168 1.00 96.50 328 SER A CA 1
ATOM 2480 C C . SER A 1 328 ? -11.421 16.051 -8.348 1.00 96.50 328 SER A C 1
ATOM 2482 O O . SER A 1 328 ? -11.434 16.490 -7.195 1.00 96.50 328 SER A O 1
ATOM 2484 N N . SER A 1 329 ? -10.281 15.732 -8.970 1.00 95.00 329 SER A N 1
ATOM 2485 C CA . SER A 1 329 ? -8.951 15.616 -8.335 1.00 95.00 329 SER A CA 1
ATOM 2486 C C . SER A 1 329 ? -8.457 16.851 -7.569 1.00 95.00 329 SER A C 1
ATOM 2488 O O . SER A 1 329 ? -7.579 16.752 -6.717 1.00 95.00 329 SER A O 1
ATOM 2490 N N . ASN A 1 330 ? -9.034 18.024 -7.839 1.00 95.50 330 ASN A N 1
ATOM 2491 C CA . ASN A 1 330 ? -8.731 19.281 -7.149 1.00 95.50 330 ASN A CA 1
ATOM 2492 C C . ASN A 1 330 ? -9.481 19.446 -5.808 1.00 95.50 330 ASN A C 1
ATOM 2494 O O . ASN A 1 330 ? -9.368 20.492 -5.168 1.00 95.50 330 ASN A O 1
ATOM 2498 N N . SER A 1 331 ? -10.255 18.445 -5.379 1.00 96.56 331 SER A N 1
ATOM 2499 C CA . SER A 1 331 ? -11.047 18.463 -4.146 1.00 96.56 331 SER A CA 1
ATOM 2500 C C . SER A 1 331 ? -10.955 17.141 -3.388 1.00 96.56 331 SER A C 1
ATOM 2502 O O . SER A 1 331 ? -10.889 16.076 -3.998 1.00 96.56 331 SER A O 1
ATOM 2504 N N . ASN A 1 332 ? -10.961 17.213 -2.057 1.00 96.94 332 ASN A N 1
ATOM 2505 C CA . ASN A 1 332 ? -11.140 16.047 -1.195 1.00 96.94 332 ASN A CA 1
ATOM 2506 C C . ASN A 1 332 ? -12.636 15.742 -0.992 1.00 96.94 332 ASN A C 1
ATOM 2508 O O . ASN A 1 332 ? -13.478 16.639 -1.077 1.00 96.94 332 ASN A O 1
ATOM 2512 N N . VAL A 1 333 ? -12.962 14.485 -0.691 1.00 98.00 333 VAL A N 1
ATOM 2513 C CA . VAL A 1 333 ? -14.325 14.017 -0.386 1.00 98.00 333 VAL A CA 1
ATOM 2514 C C . VAL A 1 333 ? -14.289 12.953 0.718 1.00 98.00 333 VAL A C 1
ATOM 2516 O O . VAL A 1 333 ? -13.259 12.309 0.923 1.00 98.00 333 VAL A O 1
ATOM 2519 N N . ILE A 1 334 ? -15.400 12.770 1.437 1.00 98.50 334 ILE A N 1
ATOM 2520 C CA . ILE A 1 334 ? -15.571 11.651 2.376 1.00 98.50 334 ILE A CA 1
ATOM 2521 C C . ILE A 1 334 ? -15.718 10.360 1.561 1.00 98.50 334 ILE A C 1
ATOM 2523 O O . ILE A 1 334 ? -16.519 10.315 0.624 1.00 98.50 334 ILE A O 1
ATOM 2527 N N . GLN A 1 335 ? -14.972 9.315 1.915 1.00 98.06 335 GLN A N 1
ATOM 2528 C CA . GLN A 1 335 ? -15.010 8.012 1.247 1.00 98.06 335 GLN A CA 1
ATOM 2529 C C . GLN A 1 335 ? -15.349 6.901 2.249 1.00 98.06 335 GLN A C 1
ATOM 2531 O O . GLN A 1 335 ? -14.832 6.900 3.370 1.00 98.06 335 GLN A O 1
ATOM 2536 N N . VAL A 1 336 ? -16.238 5.985 1.850 1.00 98.38 336 VAL A N 1
ATOM 2537 C CA . VAL A 1 336 ? -16.717 4.854 2.665 1.00 98.38 336 VAL A CA 1
ATOM 2538 C C . VAL A 1 336 ? -16.584 3.550 1.879 1.00 98.38 336 VAL A C 1
ATOM 2540 O O . VAL A 1 336 ? -17.087 3.441 0.756 1.00 98.38 336 VAL A O 1
ATOM 2543 N N . ASP A 1 337 ? -15.938 2.549 2.480 1.00 97.56 337 ASP A N 1
ATOM 2544 C CA . ASP A 1 337 ? -15.720 1.242 1.850 1.00 97.56 337 ASP A CA 1
ATOM 2545 C C . ASP A 1 337 ? -15.765 0.054 2.833 1.00 97.56 337 ASP A C 1
ATOM 2547 O O . ASP A 1 337 ? -15.815 0.225 4.053 1.00 97.56 337 ASP A O 1
ATOM 2551 N N . GLN A 1 338 ? -15.760 -1.162 2.282 1.00 96.94 338 GLN A N 1
ATOM 2552 C CA . GLN A 1 338 ? -15.758 -2.439 2.995 1.00 96.94 338 GLN A CA 1
ATOM 2553 C C . GLN A 1 338 ? -14.513 -2.659 3.875 1.00 96.94 338 GLN A C 1
ATOM 2555 O O . GLN A 1 338 ? -13.384 -2.428 3.448 1.00 96.94 338 GLN A O 1
ATOM 2560 N N . SER A 1 339 ? -14.702 -3.170 5.096 1.00 95.81 339 SER A N 1
ATOM 2561 C CA . SER A 1 339 ? -13.600 -3.525 6.008 1.00 95.81 339 SER A CA 1
ATOM 2562 C C . SER A 1 339 ? -14.059 -4.504 7.102 1.00 95.81 339 SER A C 1
ATOM 2564 O O . SER A 1 339 ? -15.036 -5.231 6.927 1.00 95.81 339 SER A O 1
ATOM 2566 N N . GLY A 1 340 ? -13.349 -4.558 8.236 1.00 93.75 340 GLY A N 1
ATOM 2567 C CA . GLY A 1 340 ? -13.829 -5.239 9.441 1.00 93.75 340 GLY A CA 1
ATOM 2568 C C . GLY A 1 340 ? -13.567 -6.745 9.499 1.00 93.75 340 GLY A C 1
ATOM 2569 O O . GLY A 1 340 ? -14.139 -7.422 10.354 1.00 93.75 340 GLY A O 1
ATOM 2570 N N . LEU A 1 341 ? -12.714 -7.261 8.614 1.00 95.69 341 LEU A N 1
ATOM 2571 C CA . LEU A 1 341 ? -12.111 -8.591 8.706 1.00 95.69 341 LEU A CA 1
ATOM 2572 C C . LEU A 1 341 ? -10.676 -8.459 9.231 1.00 95.69 341 LEU A C 1
ATOM 2574 O O . LEU A 1 341 ? -10.002 -7.480 8.912 1.00 95.69 341 LEU A O 1
ATOM 2578 N N . PHE A 1 342 ? -10.203 -9.445 9.993 1.00 94.44 342 PHE A N 1
ATOM 2579 C CA . PHE A 1 342 ? -8.821 -9.494 10.483 1.00 94.44 342 PHE A CA 1
ATOM 2580 C C . PHE A 1 342 ? -7.909 -10.384 9.635 1.00 94.44 342 PHE A C 1
ATOM 2582 O O . PHE A 1 342 ? -6.745 -10.050 9.420 1.00 94.44 342 PHE A O 1
ATOM 2589 N N . LEU A 1 343 ? -8.409 -11.531 9.159 1.00 93.81 343 LEU A N 1
ATOM 2590 C CA . LEU A 1 343 ? -7.601 -12.414 8.318 1.00 93.81 343 LEU A CA 1
ATOM 2591 C C . LEU A 1 343 ? -7.376 -11.757 6.942 1.00 93.81 343 LEU A C 1
ATOM 2593 O O . LEU A 1 343 ? -8.308 -11.130 6.433 1.00 93.81 343 LEU A O 1
ATOM 2597 N N . PRO A 1 344 ? -6.196 -11.923 6.304 1.00 89.81 344 PRO A N 1
ATOM 2598 C CA . PRO A 1 344 ? -5.761 -11.064 5.189 1.00 89.81 344 PRO A CA 1
ATOM 2599 C C . PRO A 1 344 ? -6.667 -11.025 3.943 1.00 89.81 344 PRO A C 1
ATOM 2601 O O . PRO A 1 344 ? -6.532 -10.137 3.107 1.00 89.81 344 PRO A O 1
ATOM 2604 N N . SER A 1 345 ? -7.592 -11.980 3.803 1.00 91.06 345 SER A N 1
ATOM 2605 C CA . SER A 1 345 ? -8.624 -12.002 2.765 1.00 91.06 345 SER A CA 1
ATOM 2606 C C . SER A 1 345 ? -9.891 -12.703 3.259 1.00 91.06 345 SER A C 1
ATOM 2608 O O . SER A 1 345 ? -9.835 -13.660 4.036 1.00 91.06 345 SER A O 1
ATOM 2610 N N . ARG A 1 346 ? -11.037 -12.287 2.707 1.00 93.56 346 ARG A N 1
ATOM 2611 C CA . ARG A 1 346 ? -12.344 -12.962 2.804 1.00 93.56 346 ARG A CA 1
ATOM 2612 C C . ARG A 1 346 ? -12.275 -14.479 2.567 1.00 93.56 346 ARG A C 1
ATOM 2614 O O . ARG A 1 346 ? -13.010 -15.234 3.199 1.00 93.56 346 ARG A O 1
ATOM 2621 N N . ASP A 1 347 ? -11.377 -14.953 1.704 1.00 91.25 347 ASP A N 1
ATOM 2622 C CA . ASP A 1 347 ? -11.348 -16.362 1.292 1.00 91.25 347 ASP A CA 1
ATOM 2623 C C . ASP A 1 347 ? -10.772 -17.296 2.375 1.00 91.25 347 ASP A C 1
ATOM 2625 O O . ASP A 1 347 ? -11.084 -18.494 2.387 1.00 91.25 347 ASP A O 1
ATOM 2629 N N . TYR A 1 348 ? -10.055 -16.750 3.370 1.00 92.88 348 TYR A N 1
ATOM 2630 C CA . TYR A 1 348 ? -9.707 -17.474 4.600 1.00 92.88 348 TYR A CA 1
ATOM 2631 C C . TYR A 1 348 ? -10.945 -17.908 5.394 1.00 92.88 348 TYR A C 1
ATOM 2633 O O . TYR A 1 348 ? -10.974 -19.016 5.927 1.00 92.88 348 TYR A O 1
ATOM 2641 N N . TYR A 1 349 ? -11.988 -17.076 5.419 1.00 94.75 349 TYR A N 1
ATOM 2642 C CA . TYR A 1 349 ? -13.248 -17.340 6.120 1.00 94.75 349 TYR A CA 1
ATOM 2643 C C . TYR A 1 349 ? -14.181 -18.281 5.345 1.00 94.75 349 TYR A C 1
ATOM 2645 O O . TYR A 1 349 ? -14.927 -19.060 5.944 1.00 94.75 349 TYR A O 1
ATOM 2653 N N . LEU A 1 350 ? -14.157 -18.212 4.010 1.00 91.00 350 LEU A N 1
ATOM 2654 C CA . LEU A 1 350 ? -15.130 -18.901 3.157 1.00 91.00 350 LEU A CA 1
ATOM 2655 C C . LEU A 1 350 ? -14.683 -20.301 2.727 1.00 91.00 350 LEU A C 1
ATOM 2657 O O . LEU A 1 350 ? -15.501 -21.223 2.729 1.00 91.00 350 LEU A O 1
ATOM 2661 N N . ASN A 1 351 ? -13.398 -20.515 2.427 1.00 81.94 351 ASN A N 1
ATOM 2662 C CA . ASN A 1 351 ? -12.876 -21.842 2.081 1.00 81.94 351 ASN A CA 1
ATOM 2663 C C . ASN A 1 351 ? -12.587 -22.680 3.345 1.00 81.94 351 ASN A C 1
ATOM 2665 O O . ASN A 1 351 ? -11.458 -23.121 3.579 1.00 81.94 351 ASN A O 1
ATOM 2669 N N . ARG A 1 352 ? -13.619 -22.888 4.184 1.00 71.69 352 ARG A N 1
ATOM 2670 C CA . ARG A 1 352 ? -13.503 -23.503 5.523 1.00 71.69 352 ARG A CA 1
ATOM 2671 C C . ARG A 1 352 ? -12.768 -24.853 5.514 1.00 71.69 352 ARG A C 1
ATOM 2673 O O . ARG A 1 352 ? -12.088 -25.160 6.480 1.00 71.69 352 ARG A O 1
ATOM 2680 N N . THR A 1 353 ? -12.863 -25.642 4.438 1.00 68.44 353 THR A N 1
ATOM 2681 C CA . THR A 1 353 ? -12.201 -26.958 4.311 1.00 68.44 353 THR A CA 1
ATOM 2682 C C . THR A 1 353 ? -10.717 -26.908 3.949 1.00 68.44 353 THR A C 1
ATOM 2684 O O . THR A 1 353 ? -10.006 -27.860 4.251 1.00 68.44 353 THR A O 1
ATOM 2687 N N . ALA A 1 354 ? -10.234 -25.843 3.302 1.00 76.50 354 ALA A N 1
ATOM 2688 C CA . ALA A 1 354 ? -8.793 -25.635 3.116 1.00 76.50 354 ALA A CA 1
ATOM 2689 C C . ALA A 1 354 ? -8.184 -24.911 4.328 1.00 76.50 354 ALA A C 1
ATOM 2691 O O . ALA A 1 354 ? -7.087 -25.236 4.776 1.00 76.50 354 ALA A O 1
ATOM 2692 N N . ASN A 1 355 ? -8.941 -23.964 4.889 1.00 85.44 355 ASN A N 1
ATOM 2693 C CA . ASN A 1 355 ? -8.461 -22.991 5.866 1.00 85.44 355 ASN A CA 1
ATOM 2694 C C . ASN A 1 355 ? -8.847 -23.320 7.322 1.00 85.44 355 ASN A C 1
ATOM 2696 O O . ASN A 1 355 ? -8.657 -22.489 8.208 1.00 85.44 355 ASN A O 1
ATOM 2700 N N . GLU A 1 356 ? -9.314 -24.544 7.605 1.00 89.25 356 GLU A N 1
ATOM 2701 C CA . GLU A 1 356 ? -9.687 -25.021 8.952 1.00 89.25 356 GLU A CA 1
ATOM 2702 C C . GLU A 1 356 ? -8.571 -24.790 9.989 1.00 89.25 356 GLU A C 1
ATOM 2704 O O . GLU A 1 356 ? -8.839 -24.320 11.096 1.00 89.25 356 GLU A O 1
ATOM 2709 N N . LYS A 1 357 ? -7.307 -25.037 9.609 1.00 92.12 357 LYS A N 1
ATOM 2710 C CA . LYS A 1 357 ? -6.117 -24.776 10.444 1.00 92.12 357 LYS A CA 1
ATOM 2711 C C . LYS A 1 357 ? -6.014 -23.297 10.844 1.00 92.12 357 LYS A C 1
ATOM 2713 O O . LYS A 1 357 ? -5.740 -22.997 12.002 1.00 92.12 357 LYS A O 1
ATOM 2718 N N . VAL A 1 358 ? -6.243 -22.385 9.895 1.00 94.00 358 VAL A N 1
ATOM 2719 C CA . VAL A 1 358 ? -6.152 -20.930 10.104 1.00 94.00 358 VAL A CA 1
ATOM 2720 C C . VAL A 1 358 ? -7.316 -20.438 10.960 1.00 94.00 358 VAL A C 1
ATOM 2722 O O . VAL A 1 358 ? -7.090 -19.729 11.934 1.00 94.00 358 VAL A O 1
ATOM 2725 N N . LEU A 1 359 ? -8.545 -20.864 10.658 1.00 95.75 359 LEU A N 1
ATOM 2726 C CA . LEU A 1 359 ? -9.734 -20.484 11.430 1.00 95.75 359 LEU A CA 1
ATOM 2727 C C . LEU A 1 359 ? -9.685 -21.014 12.871 1.00 95.75 359 LEU A C 1
ATOM 2729 O O . LEU A 1 359 ? -10.114 -20.322 13.792 1.00 95.75 359 LEU A O 1
ATOM 2733 N N . THR A 1 360 ? -9.108 -22.201 13.081 1.00 96.31 360 THR A N 1
ATOM 2734 C CA . THR A 1 360 ? -8.863 -22.748 14.425 1.00 96.31 360 THR A CA 1
ATOM 2735 C C . THR A 1 360 ? -7.822 -21.919 15.175 1.00 96.31 360 THR A C 1
ATOM 2737 O O . THR A 1 360 ? -8.107 -21.458 16.276 1.00 96.31 360 THR A O 1
ATOM 2740 N N . ALA A 1 361 ? -6.659 -21.653 14.567 1.00 96.69 361 ALA A N 1
ATOM 2741 C CA . ALA A 1 361 ? -5.609 -20.845 15.192 1.00 96.69 361 ALA A CA 1
ATOM 2742 C C . ALA A 1 361 ? -6.056 -19.399 15.477 1.00 96.69 361 ALA A C 1
ATOM 2744 O O . ALA A 1 361 ? -5.639 -18.811 16.472 1.00 96.69 361 ALA A O 1
ATOM 2745 N N . TYR A 1 362 ? -6.925 -18.831 14.635 1.00 97.75 362 TYR A N 1
ATOM 2746 C CA . TYR A 1 362 ? -7.509 -17.511 14.862 1.00 97.75 362 TYR A CA 1
ATOM 2747 C C . TYR A 1 362 ? -8.466 -17.522 16.061 1.00 97.75 362 TYR A C 1
ATOM 2749 O O . TYR A 1 362 ? -8.330 -16.679 16.943 1.00 97.75 362 TYR A O 1
ATOM 2757 N N . LEU A 1 363 ? -9.350 -18.521 16.176 1.00 97.81 363 LEU A N 1
ATOM 2758 C CA . LEU A 1 363 ? -10.206 -18.681 17.359 1.00 97.81 363 LEU A CA 1
ATOM 2759 C C . LEU A 1 363 ? -9.395 -18.931 18.646 1.00 97.81 363 LEU A C 1
ATOM 2761 O O . LEU A 1 363 ? -9.757 -18.419 19.704 1.00 97.81 363 LEU A O 1
ATOM 2765 N N . ASP A 1 364 ? -8.296 -19.684 18.562 1.00 97.81 364 ASP A N 1
ATOM 2766 C CA . ASP A 1 364 ? -7.379 -19.908 19.688 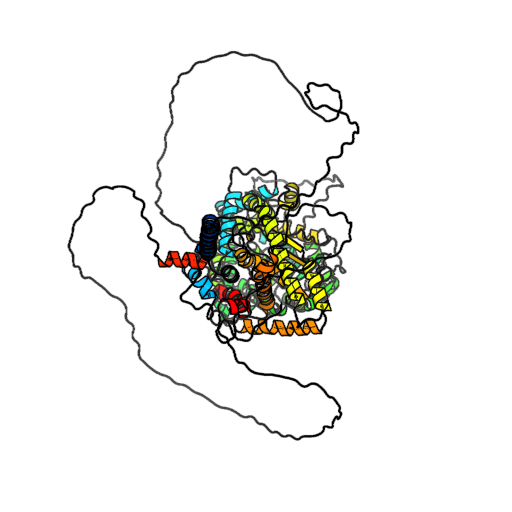1.00 97.81 364 ASP A CA 1
ATOM 2767 C C . ASP A 1 364 ? -6.687 -18.600 20.124 1.00 97.81 364 ASP A C 1
ATOM 2769 O O . ASP A 1 364 ? -6.592 -18.324 21.320 1.00 97.81 364 ASP A O 1
ATOM 2773 N N . TYR A 1 365 ? -6.274 -17.757 19.170 1.00 97.88 365 TYR A N 1
ATOM 2774 C CA . TYR A 1 365 ? -5.734 -16.413 19.422 1.00 97.88 365 TYR A CA 1
ATOM 2775 C C . TYR A 1 365 ? -6.773 -15.475 20.059 1.00 97.88 365 TYR A C 1
ATOM 2777 O O . TYR A 1 365 ? -6.470 -14.809 21.051 1.00 97.88 365 TYR A O 1
ATOM 2785 N N . MET A 1 366 ? -8.014 -15.470 19.556 1.00 98.12 366 MET A N 1
ATOM 2786 C CA . MET A 1 366 ? -9.127 -14.723 20.157 1.00 98.12 366 MET A CA 1
ATOM 2787 C C . MET A 1 366 ? -9.383 -15.162 21.611 1.00 98.12 366 MET A C 1
ATOM 2789 O O . MET A 1 366 ? -9.572 -14.319 22.492 1.00 98.12 366 MET A O 1
ATOM 2793 N N . GLU A 1 367 ? -9.364 -16.473 21.890 1.00 97.62 367 GLU A N 1
ATOM 2794 C CA . GLU A 1 367 ? -9.517 -16.990 23.256 1.00 97.62 367 GLU A CA 1
ATOM 2795 C C . GLU A 1 367 ? -8.342 -16.581 24.155 1.00 97.62 367 GLU A C 1
ATOM 2797 O O . GLU A 1 367 ? -8.567 -16.126 25.278 1.00 97.62 367 GLU A O 1
ATOM 2802 N N . GLU A 1 368 ? -7.099 -16.694 23.678 1.00 97.44 368 GLU A N 1
ATOM 2803 C CA . GLU A 1 368 ? -5.910 -16.332 24.455 1.00 97.44 368 GLU A CA 1
ATOM 2804 C C . GLU A 1 368 ? -5.892 -14.843 24.820 1.00 97.44 368 GLU A C 1
ATOM 2806 O O . GLU A 1 368 ? -5.713 -14.517 25.997 1.00 97.44 368 GLU A O 1
ATOM 2811 N N . LEU A 1 369 ? -6.172 -13.937 23.876 1.00 97.44 369 LEU A N 1
ATOM 2812 C CA . LEU A 1 369 ? -6.262 -12.504 24.179 1.00 97.44 369 LEU A CA 1
ATOM 2813 C C . LEU A 1 369 ? -7.424 -12.187 25.129 1.00 97.44 369 LEU A C 1
ATOM 2815 O O . LEU A 1 369 ? -7.247 -11.428 26.086 1.00 97.44 369 LEU A O 1
ATOM 2819 N N . GLY A 1 370 ? -8.593 -12.804 24.930 1.00 96.50 370 GLY A N 1
ATOM 2820 C CA . GLY A 1 370 ? -9.732 -12.650 25.836 1.00 96.50 370 GLY A CA 1
ATOM 2821 C C . GLY A 1 370 ? -9.431 -13.136 27.261 1.00 96.50 370 GLY A C 1
ATOM 2822 O O . GLY A 1 370 ? -9.840 -12.495 28.229 1.00 96.50 370 GLY A O 1
ATOM 2823 N N . MET A 1 371 ? -8.661 -14.218 27.422 1.00 96.62 371 MET A N 1
ATOM 2824 C CA . MET A 1 371 ? -8.175 -14.685 28.729 1.00 96.62 371 MET A CA 1
ATOM 2825 C C . MET A 1 371 ? -7.129 -13.742 29.340 1.00 96.62 371 MET A C 1
ATOM 2827 O O . MET A 1 371 ? -7.235 -13.415 30.524 1.00 96.62 371 MET A O 1
ATOM 2831 N N . LEU A 1 372 ? -6.155 -13.252 28.561 1.00 96.50 372 LEU A N 1
ATOM 2832 C CA . LEU A 1 372 ? -5.164 -12.269 29.031 1.00 96.50 372 LEU A CA 1
ATOM 2833 C C . LEU A 1 372 ? -5.839 -10.983 29.535 1.00 96.50 372 LEU A C 1
ATOM 2835 O O . LEU A 1 372 ? -5.431 -10.421 30.557 1.00 96.50 372 LEU A O 1
ATOM 2839 N N . LEU A 1 373 ? -6.919 -10.558 28.880 1.00 95.25 373 LEU A N 1
ATOM 2840 C CA . LEU A 1 373 ? -7.714 -9.393 29.270 1.00 95.25 373 LEU A CA 1
ATOM 2841 C C . LEU A 1 373 ? -8.680 -9.650 30.439 1.00 95.25 373 LEU A C 1
ATOM 2843 O O . LEU A 1 373 ? -9.105 -8.682 31.060 1.00 95.25 373 LEU A O 1
ATOM 2847 N N . GLY A 1 374 ? -8.908 -10.902 30.851 1.00 93.31 374 GLY A N 1
ATOM 2848 C CA . GLY A 1 374 ? -9.599 -11.251 32.106 1.00 93.31 374 GLY A CA 1
ATOM 2849 C C . GLY A 1 374 ? -10.804 -12.188 31.971 1.00 93.31 374 GLY A C 1
ATOM 2850 O O . GLY A 1 374 ? -11.460 -12.478 32.972 1.00 93.31 374 GLY A O 1
ATOM 2851 N N . GLY A 1 375 ? -11.105 -12.666 30.762 1.00 93.75 375 GLY A N 1
ATOM 2852 C CA . GLY A 1 375 ? -12.213 -13.582 30.503 1.00 93.75 375 GLY A CA 1
ATOM 2853 C C . GLY A 1 375 ? -12.014 -15.000 31.046 1.00 93.75 375 GLY A C 1
ATOM 2854 O O . GLY A 1 375 ? -10.917 -15.419 31.418 1.00 93.75 375 GLY A O 1
ATOM 2855 N N . ARG A 1 376 ? -13.110 -15.767 31.093 1.00 91.25 376 ARG A N 1
ATOM 2856 C CA . ARG A 1 376 ? -13.144 -17.140 31.633 1.00 91.25 376 ARG A CA 1
ATOM 2857 C C . ARG A 1 376 ? -13.154 -18.157 30.482 1.00 91.25 376 ARG A C 1
ATOM 2859 O O . ARG A 1 376 ? -14.122 -18.121 29.726 1.00 91.25 376 ARG A O 1
ATOM 2866 N N . PRO A 1 377 ? -12.204 -19.114 30.390 1.00 82.94 377 PRO A N 1
ATOM 2867 C CA . PRO A 1 377 ? -11.918 -19.892 29.172 1.00 82.94 377 PRO A CA 1
ATOM 2868 C C . PRO A 1 377 ? -13.153 -20.367 28.383 1.00 82.94 377 PRO A C 1
ATOM 2870 O O . PRO A 1 377 ? -13.425 -19.894 27.283 1.00 82.94 377 PRO A O 1
ATOM 2873 N N . ALA A 1 378 ? -13.996 -21.206 28.999 1.00 84.44 378 ALA A N 1
ATOM 2874 C CA . ALA A 1 378 ? -15.174 -21.788 28.347 1.00 84.44 378 ALA A CA 1
ATOM 2875 C C . ALA A 1 378 ? -16.268 -20.772 27.950 1.00 84.44 378 ALA A C 1
ATOM 2877 O O . ALA A 1 378 ? -17.110 -21.088 27.115 1.00 84.44 378 ALA A O 1
ATOM 2878 N N . SER A 1 379 ? -16.276 -19.569 28.536 1.00 93.25 379 SER A N 1
ATOM 2879 C CA . SER A 1 379 ? -17.143 -18.468 28.098 1.00 93.25 379 SER A CA 1
ATOM 2880 C C . SER A 1 379 ? -16.465 -17.639 27.009 1.00 93.25 379 SER A C 1
ATOM 2882 O O . SER A 1 379 ? -17.100 -17.355 25.997 1.00 93.25 379 SER A O 1
ATOM 2884 N N . THR A 1 380 ? -15.176 -17.319 27.169 1.00 96.06 380 THR A N 1
ATOM 2885 C CA . THR A 1 380 ? -14.380 -16.592 26.174 1.00 96.06 380 THR A CA 1
ATOM 2886 C C . THR A 1 380 ? -14.418 -17.296 24.820 1.00 96.06 380 THR A C 1
ATOM 2888 O O . THR A 1 380 ? -14.772 -16.660 23.832 1.00 96.06 380 THR A O 1
ATOM 2891 N N . ARG A 1 381 ? -14.141 -18.609 24.759 1.00 96.94 381 ARG A N 1
ATOM 2892 C CA . ARG A 1 381 ? -14.125 -19.349 23.485 1.00 96.94 381 ARG A CA 1
ATOM 2893 C C . ARG A 1 381 ? -15.471 -19.308 22.766 1.00 96.94 381 ARG A C 1
ATOM 2895 O O . ARG A 1 381 ? -15.508 -19.139 21.555 1.00 96.94 381 ARG A O 1
ATOM 2902 N N . GLU A 1 382 ? -16.574 -19.435 23.502 1.00 97.00 382 GLU A N 1
ATOM 2903 C CA . GLU A 1 382 ? -17.923 -19.387 22.928 1.00 97.00 382 GLU A CA 1
ATOM 2904 C C . GLU A 1 382 ? -18.287 -17.977 22.438 1.00 97.00 382 GLU A C 1
ATOM 2906 O O . GLU A 1 382 ? -18.794 -17.830 21.328 1.00 97.00 382 GLU A O 1
ATOM 2911 N N . GLN A 1 383 ? -17.960 -16.932 23.202 1.00 97.00 383 GLN A N 1
ATOM 2912 C CA . GLN A 1 383 ? -18.179 -15.544 22.781 1.00 97.00 383 GLN A CA 1
ATOM 2913 C C . GLN A 1 383 ? -17.330 -15.171 21.555 1.00 97.00 383 GLN A C 1
ATOM 2915 O O . GLN A 1 383 ? -17.828 -14.549 20.619 1.00 97.00 383 GLN A O 1
ATOM 2920 N N . MET A 1 384 ? -16.067 -15.598 21.508 1.00 98.06 384 MET A N 1
ATOM 2921 C CA . MET A 1 384 ? -15.188 -15.370 20.356 1.00 98.06 384 MET A CA 1
ATOM 2922 C C . MET A 1 384 ? -15.595 -16.205 19.136 1.00 98.06 384 MET A C 1
ATOM 2924 O O . MET A 1 384 ? -15.517 -15.718 18.013 1.00 98.06 384 MET A O 1
ATOM 2928 N N . ARG A 1 385 ? -16.150 -17.409 19.327 1.00 98.19 385 ARG A N 1
ATOM 2929 C CA . ARG A 1 385 ? -16.759 -18.201 18.244 1.00 98.19 385 ARG A CA 1
ATOM 2930 C C . ARG A 1 385 ? -17.966 -17.490 17.616 1.00 98.19 385 ARG A C 1
ATOM 2932 O O . ARG A 1 385 ? -18.186 -17.624 16.415 1.00 98.19 385 ARG A O 1
ATOM 2939 N N . GLN A 1 386 ? -18.736 -16.733 18.400 1.00 98.44 386 GLN A N 1
ATOM 2940 C CA . GLN A 1 386 ? -19.848 -15.917 17.892 1.00 98.44 386 GLN A CA 1
ATOM 2941 C C . GLN A 1 386 ? -19.343 -14.704 17.092 1.00 98.44 386 GLN A C 1
ATOM 2943 O O . GLN A 1 386 ? -19.877 -14.434 16.019 1.00 98.44 386 GLN A O 1
ATOM 2948 N N . VAL A 1 387 ? -18.272 -14.040 17.546 1.00 98.50 387 VAL A N 1
ATOM 2949 C CA . VAL A 1 387 ? -17.586 -12.980 16.776 1.00 98.50 387 VAL A CA 1
ATOM 2950 C C . VAL A 1 387 ? -17.007 -13.529 15.465 1.00 98.50 387 VAL A C 1
ATOM 2952 O O . VAL A 1 387 ? -17.192 -12.922 14.415 1.00 98.50 387 VAL A O 1
ATOM 2955 N N . LEU A 1 388 ? -16.399 -14.719 15.481 1.00 98.25 388 LEU A N 1
ATOM 2956 C CA . LEU A 1 388 ? -15.875 -15.367 14.275 1.00 98.25 388 LEU A CA 1
ATOM 2957 C C . LEU A 1 388 ? -16.981 -15.707 13.259 1.00 98.25 388 LEU A C 1
ATOM 2959 O O . LEU A 1 388 ? -16.805 -15.484 12.067 1.00 98.25 388 LEU A O 1
ATOM 2963 N N . GLU A 1 389 ? -18.143 -16.205 13.692 1.00 98.00 389 GLU A N 1
ATOM 2964 C CA . GLU A 1 389 ? -19.269 -16.472 12.776 1.00 98.00 389 GLU A CA 1
ATOM 2965 C C . GLU A 1 389 ? -19.969 -15.176 12.301 1.00 98.00 389 GLU A C 1
ATOM 2967 O O . GLU A 1 389 ? -20.616 -15.176 11.251 1.00 98.00 389 GLU A O 1
ATOM 2972 N N . LEU A 1 390 ? -19.797 -14.045 13.001 1.00 98.56 390 LEU A N 1
ATOM 2973 C CA . LEU A 1 390 ? -20.137 -12.715 12.476 1.00 98.56 390 LEU A CA 1
ATOM 2974 C C . LEU A 1 390 ? -19.134 -12.270 11.396 1.00 98.56 390 LEU A C 1
ATOM 2976 O O . LEU A 1 390 ? -19.559 -11.839 10.325 1.00 98.56 390 LEU A O 1
ATOM 2980 N N . GLU A 1 391 ? -17.827 -12.444 11.612 1.00 98.44 391 GLU A N 1
ATOM 2981 C CA . GLU A 1 391 ? -16.801 -12.159 10.595 1.00 98.44 391 GLU A CA 1
ATOM 2982 C C . GLU A 1 391 ? -16.947 -13.044 9.347 1.00 98.44 391 GLU A C 1
ATOM 2984 O O . GLU A 1 391 ? -16.783 -12.550 8.235 1.00 98.44 391 GLU A O 1
ATOM 2989 N N . ILE A 1 392 ? -17.332 -14.321 9.476 1.00 97.88 392 ILE A N 1
ATOM 2990 C CA . ILE A 1 392 ? -17.581 -15.179 8.302 1.00 97.88 392 ILE A CA 1
ATOM 2991 C C . ILE A 1 392 ? -18.831 -14.721 7.526 1.00 97.88 392 ILE A C 1
ATOM 2993 O O . ILE A 1 392 ? -18.835 -14.759 6.293 1.00 97.88 392 ILE A O 1
ATOM 2997 N N . GLN A 1 393 ? -19.877 -14.239 8.210 1.00 98.25 393 GLN A N 1
ATOM 2998 C CA . GLN A 1 393 ? -21.020 -13.602 7.539 1.00 98.25 393 GLN A CA 1
ATOM 2999 C C . GLN A 1 393 ? -20.613 -12.307 6.829 1.00 98.25 393 GLN A C 1
ATOM 3001 O O . GLN A 1 393 ? -21.030 -12.090 5.691 1.00 98.25 393 GLN A O 1
ATOM 3006 N N . LEU A 1 394 ? -19.771 -11.482 7.458 1.00 98.38 394 LEU A N 1
ATOM 3007 C CA . LEU A 1 394 ? -19.238 -10.258 6.862 1.00 98.38 394 LEU A CA 1
ATOM 3008 C C . LEU A 1 394 ? -18.385 -10.572 5.621 1.00 98.38 394 LEU A C 1
ATOM 3010 O O . LEU A 1 394 ? -18.618 -9.996 4.565 1.00 98.38 394 LEU A O 1
ATOM 3014 N N . ALA A 1 395 ? -17.492 -11.563 5.693 1.00 97.75 395 ALA A N 1
ATOM 3015 C CA . ALA A 1 395 ? -16.650 -12.007 4.578 1.00 97.75 395 ALA A CA 1
ATOM 3016 C C . ALA A 1 395 ? -17.447 -12.549 3.380 1.00 97.75 395 ALA A C 1
ATOM 3018 O O . ALA A 1 395 ? -17.012 -12.416 2.234 1.00 97.75 395 ALA A O 1
ATOM 3019 N N . ASN A 1 396 ? -18.625 -13.131 3.625 1.00 97.50 396 ASN A N 1
ATOM 3020 C CA . ASN A 1 396 ? -19.544 -13.540 2.565 1.00 97.50 396 ASN A CA 1
ATOM 3021 C C . ASN A 1 396 ? -20.168 -12.334 1.834 1.00 97.50 396 ASN A C 1
ATOM 3023 O O . ASN A 1 396 ? -20.461 -12.441 0.645 1.00 97.50 396 ASN A O 1
ATOM 3027 N N . ILE A 1 397 ? -20.355 -11.206 2.529 1.00 98.19 397 ILE A N 1
ATOM 3028 C CA . ILE A 1 397 ? -20.874 -9.942 1.979 1.00 98.19 397 ILE A CA 1
ATOM 3029 C C . ILE A 1 397 ? -19.752 -9.142 1.284 1.00 98.19 397 ILE A C 1
ATOM 3031 O O . ILE A 1 397 ? -19.997 -8.520 0.252 1.00 98.19 397 ILE A O 1
ATOM 3035 N N . THR A 1 398 ? -18.518 -9.186 1.804 1.00 97.38 398 THR A N 1
ATOM 3036 C CA . THR A 1 398 ? -17.323 -8.540 1.226 1.00 97.38 398 THR A CA 1
ATOM 3037 C C . THR A 1 398 ? -17.117 -8.926 -0.241 1.00 97.38 398 THR A C 1
ATOM 3039 O O . THR A 1 398 ? -17.046 -10.113 -0.581 1.00 97.38 398 THR A O 1
ATOM 3042 N N . VAL A 1 399 ? -16.956 -7.926 -1.112 1.00 95.62 399 VAL A N 1
ATOM 3043 C CA . VAL A 1 399 ? -16.745 -8.104 -2.556 1.00 95.62 399 VAL A CA 1
ATOM 3044 C C . VAL A 1 399 ? -15.278 -8.488 -2.834 1.00 95.62 399 VAL A C 1
ATOM 3046 O O . VAL A 1 399 ? -14.383 -7.831 -2.296 1.00 95.62 399 VAL A O 1
ATOM 3049 N N . PRO A 1 400 ? -14.994 -9.518 -3.662 1.00 92.56 400 PRO A N 1
ATOM 3050 C CA . PRO A 1 400 ? -13.628 -9.904 -4.040 1.00 92.56 400 PRO A CA 1
ATOM 3051 C C . PRO A 1 400 ? -12.840 -8.800 -4.754 1.00 92.56 400 PRO A C 1
ATOM 3053 O O . PRO A 1 400 ? -13.389 -8.063 -5.573 1.00 92.56 400 PRO A O 1
ATOM 3056 N N . GLN A 1 401 ? -11.532 -8.720 -4.494 1.00 88.44 401 GLN A N 1
ATOM 3057 C CA . GLN A 1 401 ? -10.684 -7.628 -4.986 1.00 88.44 401 GLN A CA 1
ATOM 3058 C C . GLN A 1 401 ? -10.562 -7.592 -6.519 1.00 88.44 401 GLN A C 1
ATOM 3060 O O . GLN A 1 401 ? -10.562 -6.519 -7.118 1.00 88.44 401 GLN A O 1
ATOM 3065 N N . ASP A 1 402 ? -10.555 -8.748 -7.188 1.00 88.81 402 ASP A N 1
ATOM 3066 C CA . ASP A 1 402 ? -10.530 -8.833 -8.655 1.00 88.81 402 ASP A CA 1
ATOM 3067 C C . ASP A 1 402 ? -11.830 -8.338 -9.325 1.00 88.81 402 ASP A C 1
ATOM 3069 O O . ASP A 1 402 ? -11.840 -7.999 -10.515 1.00 88.81 402 ASP A O 1
ATOM 3073 N N . GLN A 1 403 ? -12.921 -8.221 -8.564 1.00 92.81 403 GLN A N 1
ATOM 3074 C CA . GLN A 1 403 ? -14.188 -7.618 -8.990 1.00 92.81 403 GLN A CA 1
ATOM 3075 C C . GLN A 1 403 ? -14.235 -6.101 -8.752 1.00 92.81 403 GLN A C 1
ATOM 3077 O O . GLN A 1 403 ? -15.058 -5.431 -9.371 1.00 92.81 403 GLN A O 1
ATOM 3082 N N . ARG A 1 404 ? -13.315 -5.555 -7.945 1.00 93.19 404 ARG A N 1
ATOM 3083 C CA . ARG A 1 404 ? -13.217 -4.127 -7.587 1.00 93.19 404 ARG A CA 1
ATOM 3084 C C . ARG A 1 404 ? -12.238 -3.321 -8.462 1.00 93.19 404 ARG A C 1
ATOM 3086 O O . ARG A 1 404 ? -12.081 -2.129 -8.250 1.00 93.19 404 ARG A O 1
ATOM 3093 N N . ARG A 1 405 ? -11.618 -3.935 -9.482 1.00 92.81 405 ARG A N 1
ATOM 3094 C CA . ARG A 1 405 ? -10.638 -3.297 -10.400 1.00 92.81 405 ARG A CA 1
ATOM 3095 C C . ARG A 1 405 ? -11.223 -2.325 -11.451 1.00 92.81 405 ARG A C 1
ATOM 3097 O O . ARG A 1 405 ? -10.514 -1.934 -12.368 1.00 92.81 405 ARG A O 1
ATOM 3104 N N . ASP A 1 406 ? -12.502 -1.965 -11.384 1.00 94.69 406 ASP A N 1
ATOM 3105 C CA . ASP A 1 406 ? -13.170 -1.107 -12.380 1.00 94.69 406 ASP A CA 1
ATOM 3106 C C . ASP A 1 406 ? -13.766 0.107 -11.657 1.00 94.69 406 ASP A C 1
ATOM 3108 O O . ASP A 1 406 ? -14.871 0.048 -11.112 1.00 94.69 406 ASP A O 1
ATOM 3112 N N . GLU A 1 407 ? -12.974 1.179 -11.580 1.00 93.44 407 GLU A N 1
ATOM 3113 C CA . GLU A 1 407 ? -13.250 2.359 -10.752 1.00 93.44 407 GLU A CA 1
ATOM 3114 C C . GLU A 1 407 ? -14.535 3.063 -11.216 1.00 93.44 407 GLU A C 1
ATOM 3116 O O . GLU A 1 407 ? -15.362 3.464 -10.394 1.00 93.44 407 GLU A O 1
ATOM 3121 N N . GLU A 1 408 ? -14.760 3.166 -12.534 1.00 93.81 408 GLU A N 1
ATOM 3122 C CA . GLU A 1 408 ? -15.977 3.788 -13.071 1.00 93.81 408 GLU A CA 1
ATOM 3123 C C . GLU A 1 408 ? -17.263 3.070 -12.615 1.00 93.81 408 GLU A C 1
ATOM 3125 O O . GLU A 1 408 ? -18.291 3.737 -12.450 1.00 93.81 408 GLU A O 1
ATOM 3130 N N . LYS A 1 409 ? -17.211 1.753 -12.356 1.00 94.88 409 LYS A N 1
ATOM 3131 C CA . LYS A 1 409 ? -18.339 0.979 -11.809 1.00 94.88 409 LYS A CA 1
ATOM 3132 C C . LYS A 1 409 ? -18.511 1.094 -10.303 1.00 94.88 409 LYS A C 1
ATOM 3134 O O . LYS A 1 409 ? -19.661 1.146 -9.882 1.00 94.88 409 LYS A O 1
ATOM 3139 N N . ILE A 1 410 ? -17.436 1.073 -9.510 1.00 95.75 410 ILE A N 1
ATOM 3140 C CA . ILE A 1 410 ? -17.551 1.092 -8.038 1.00 95.75 410 ILE A CA 1
ATOM 3141 C C . ILE A 1 410 ? -17.734 2.501 -7.465 1.00 95.75 410 ILE A C 1
ATOM 3143 O O . ILE A 1 410 ? -18.242 2.641 -6.358 1.00 95.75 410 ILE A O 1
ATOM 3147 N N . TYR A 1 411 ? -17.368 3.554 -8.198 1.00 97.94 411 TYR A N 1
ATOM 3148 C CA . TYR A 1 411 ? -17.564 4.932 -7.752 1.00 97.94 411 TYR A CA 1
ATOM 3149 C C . TYR A 1 411 ? -19.064 5.289 -7.685 1.00 97.94 411 TYR A C 1
ATOM 3151 O O . TYR A 1 411 ? -19.716 5.527 -8.711 1.00 97.94 411 TYR A O 1
ATOM 3159 N N . HIS A 1 412 ? -19.613 5.412 -6.473 1.00 98.31 412 HIS A N 1
ATOM 3160 C CA . HIS A 1 412 ? -20.978 5.897 -6.240 1.00 98.31 412 HIS A CA 1
ATOM 3161 C C . HIS A 1 412 ? -20.981 7.137 -5.338 1.00 98.31 412 HIS A C 1
ATOM 3163 O O . HIS A 1 412 ? -20.977 7.034 -4.113 1.00 98.31 412 HIS A O 1
ATOM 3169 N N . LYS A 1 413 ? -21.008 8.330 -5.946 1.00 98.38 413 LYS A N 1
ATOM 3170 C CA . LYS A 1 413 ? -21.163 9.596 -5.215 1.00 98.38 413 LYS A CA 1
ATOM 3171 C C . LYS A 1 413 ? -22.633 9.870 -4.901 1.00 98.38 413 LYS A C 1
ATOM 3173 O O . LYS A 1 413 ? -23.458 9.886 -5.813 1.00 98.38 413 LYS A O 1
ATOM 3178 N N . MET A 1 414 ? -22.927 10.128 -3.633 1.00 98.50 414 MET A N 1
ATOM 3179 C CA . MET A 1 414 ? -24.254 10.443 -3.094 1.00 98.50 414 MET A CA 1
ATOM 3180 C C . MET A 1 414 ? -24.136 11.457 -1.948 1.00 98.50 414 MET A C 1
ATOM 3182 O O . MET A 1 414 ? -23.036 11.896 -1.613 1.00 98.50 414 MET A O 1
ATOM 3186 N N . SER A 1 415 ? -25.257 11.851 -1.357 1.00 98.75 415 SER A N 1
ATOM 3187 C CA . SER A 1 415 ? -25.314 12.678 -0.146 1.00 98.75 415 SER A CA 1
ATOM 3188 C C . SER A 1 415 ? -25.414 11.834 1.138 1.00 98.75 415 SER A C 1
ATOM 3190 O O . SER A 1 415 ? -25.833 10.675 1.082 1.00 98.75 415 SER A O 1
ATOM 3192 N N . ILE A 1 416 ? -25.077 12.397 2.309 1.00 98.75 416 ILE A N 1
ATOM 3193 C CA . ILE A 1 416 ? -25.280 11.723 3.612 1.00 98.75 416 ILE A CA 1
ATOM 3194 C C . ILE A 1 416 ? -26.742 11.273 3.785 1.00 98.75 416 ILE A C 1
ATOM 3196 O O . ILE A 1 416 ? -26.981 10.157 4.238 1.00 98.75 416 ILE A O 1
ATOM 3200 N N . GLY A 1 417 ? -27.724 12.077 3.364 1.00 98.62 417 GLY A N 1
ATOM 3201 C CA . GLY A 1 417 ? -29.144 11.709 3.435 1.00 98.62 417 GLY A CA 1
ATOM 3202 C C . GLY A 1 417 ? -29.530 10.521 2.539 1.00 98.62 417 GLY A C 1
ATOM 3203 O O . GLY A 1 417 ? -30.412 9.738 2.892 1.00 98.62 417 GLY A O 1
ATOM 3204 N N . GLU A 1 418 ? -28.853 10.335 1.404 1.00 98.75 418 GLU A N 1
ATOM 3205 C CA . GLU A 1 418 ? -29.025 9.154 0.544 1.00 98.75 418 GLU A CA 1
ATOM 3206 C C . GLU A 1 418 ? -28.319 7.921 1.128 1.00 98.75 418 GLU A C 1
ATOM 3208 O O . GLU A 1 418 ? -28.886 6.829 1.105 1.00 98.75 418 GLU A O 1
ATOM 3213 N N . LEU A 1 419 ? -27.139 8.091 1.733 1.00 98.69 419 LEU A N 1
ATOM 3214 C CA . LEU A 1 419 ? -26.443 7.037 2.482 1.00 98.69 419 LEU A CA 1
ATOM 3215 C C . LEU A 1 419 ? -27.257 6.574 3.708 1.00 98.69 419 LEU A C 1
ATOM 3217 O O . LEU A 1 419 ? -27.356 5.375 3.970 1.00 98.69 419 LEU A O 1
ATOM 3221 N N . GLN A 1 420 ? -27.933 7.497 4.394 1.00 98.69 420 GLN A N 1
ATOM 3222 C CA . GLN A 1 420 ? -28.854 7.199 5.494 1.00 98.69 420 GLN A CA 1
ATOM 3223 C C . GLN A 1 420 ? -30.068 6.372 5.043 1.00 98.69 420 GLN A C 1
ATOM 3225 O O . GLN A 1 420 ? -30.561 5.536 5.799 1.00 98.69 420 GLN A O 1
ATOM 3230 N N . ALA A 1 421 ? -30.540 6.571 3.808 1.00 98.38 421 ALA A N 1
ATOM 3231 C CA . ALA A 1 421 ? -31.587 5.745 3.205 1.00 98.38 421 ALA A CA 1
ATOM 3232 C C . ALA A 1 421 ? -31.062 4.387 2.692 1.00 98.38 421 ALA A C 1
ATOM 3234 O O . ALA A 1 421 ? -31.828 3.425 2.627 1.00 98.38 421 ALA A O 1
ATOM 3235 N N . LEU A 1 422 ? -29.774 4.302 2.340 1.00 98.25 422 LEU A N 1
ATOM 3236 C CA . LEU A 1 422 ? -29.099 3.091 1.861 1.00 98.25 422 LEU A CA 1
ATOM 3237 C C . LEU A 1 422 ? -28.791 2.099 2.996 1.00 98.25 422 LEU A C 1
ATOM 3239 O O . LEU A 1 422 ? -29.002 0.899 2.835 1.00 98.25 422 LEU A O 1
ATOM 3243 N N . ALA A 1 423 ? -28.277 2.590 4.127 1.00 98.19 423 ALA A N 1
ATOM 3244 C CA . ALA A 1 423 ? -27.782 1.777 5.240 1.00 98.19 423 ALA A CA 1
ATOM 3245 C C . ALA A 1 423 ? -28.296 2.311 6.599 1.00 98.19 423 ALA A C 1
ATOM 3247 O O . ALA A 1 423 ? -27.517 2.855 7.385 1.00 98.19 423 ALA A O 1
ATOM 3248 N N . PRO A 1 424 ? -29.608 2.192 6.885 1.00 97.69 424 PRO A N 1
ATOM 3249 C CA . PRO A 1 424 ? -30.287 2.957 7.935 1.00 97.69 424 PRO A CA 1
ATOM 3250 C C . PRO A 1 424 ? -29.980 2.564 9.391 1.00 97.69 424 PRO A C 1
ATOM 3252 O O . PRO A 1 424 ? -30.510 3.213 10.289 1.00 97.69 424 PRO A O 1
ATOM 3255 N N . LEU A 1 425 ? -29.180 1.522 9.661 1.00 96.31 425 LEU A N 1
ATOM 3256 C CA . LEU A 1 425 ? -28.844 1.108 11.039 1.00 96.31 425 LEU A CA 1
ATOM 3257 C C . LEU A 1 425 ? -27.729 1.939 11.696 1.00 96.31 425 LEU A C 1
ATOM 3259 O O . LEU A 1 425 ? -27.533 1.834 12.904 1.00 96.31 425 LEU A O 1
ATOM 3263 N N . ILE A 1 426 ? -27.008 2.749 10.922 1.00 96.56 426 ILE A N 1
ATOM 3264 C CA . ILE A 1 426 ? -26.054 3.741 11.429 1.00 96.56 426 ILE A CA 1
ATOM 3265 C C . ILE A 1 426 ? -26.709 5.116 11.291 1.00 96.56 426 ILE A C 1
ATOM 3267 O O . ILE A 1 426 ? -27.266 5.401 10.232 1.00 96.56 426 ILE A O 1
ATOM 3271 N N . ASP A 1 427 ? -26.620 5.983 12.303 1.00 97.38 427 ASP A N 1
ATOM 3272 C CA . ASP A 1 427 ? -26.827 7.421 12.083 1.00 97.38 427 ASP A CA 1
ATOM 3273 C C . ASP A 1 427 ? -25.551 7.989 11.448 1.00 97.38 427 ASP A C 1
ATOM 3275 O O . ASP A 1 427 ? -24.541 8.228 12.118 1.00 97.38 427 ASP A O 1
ATOM 3279 N N . TRP A 1 428 ? -25.559 8.109 10.121 1.00 98.31 428 TRP A N 1
ATOM 3280 C CA . TRP A 1 428 ? -24.392 8.518 9.345 1.00 98.31 428 TRP A CA 1
ATOM 3281 C C . TRP A 1 428 ? -24.063 9.991 9.546 1.00 98.31 428 TRP A C 1
ATOM 3283 O O . TRP A 1 428 ? -22.884 10.346 9.525 1.00 98.31 428 TRP A O 1
ATOM 3293 N N . LEU A 1 429 ? -25.063 10.850 9.768 1.00 98.12 429 LEU A N 1
ATOM 3294 C CA . LEU A 1 429 ? -24.813 12.265 10.015 1.00 98.12 429 LEU A CA 1
ATOM 3295 C C . LEU A 1 429 ? -24.160 12.458 11.386 1.00 98.12 429 LEU A C 1
ATOM 3297 O O . LEU A 1 429 ? -23.160 13.173 11.477 1.00 98.12 429 LEU A O 1
ATOM 3301 N N . GLU A 1 430 ? -24.650 11.789 12.431 1.00 96.25 430 GLU A N 1
ATOM 3302 C CA . GLU A 1 430 ? -24.034 11.834 13.758 1.00 96.25 430 GLU A CA 1
ATOM 3303 C C . GLU A 1 430 ? -22.631 11.207 13.747 1.00 96.25 430 GLU A C 1
ATOM 3305 O O . GLU A 1 430 ? -21.675 11.818 14.234 1.00 96.25 430 GLU A O 1
ATOM 3310 N N . PHE A 1 431 ? -22.471 10.023 13.143 1.00 96.62 431 PHE A N 1
ATOM 3311 C CA . PHE A 1 431 ? -21.188 9.318 13.089 1.00 96.62 431 PHE A CA 1
ATOM 3312 C C . PHE A 1 431 ? -20.114 10.108 12.328 1.00 96.62 431 PHE A C 1
ATOM 3314 O O . PHE A 1 431 ? -18.997 10.269 12.829 1.00 96.62 431 PHE A O 1
ATOM 3321 N N . LEU A 1 432 ? -20.439 10.643 11.145 1.00 97.38 432 LEU A N 1
ATOM 3322 C CA . LEU A 1 432 ? -19.493 11.436 10.353 1.00 97.38 432 LEU A CA 1
ATOM 3323 C C . LEU A 1 432 ? -19.192 12.786 11.017 1.00 97.38 432 LEU A C 1
ATOM 3325 O O . LEU A 1 432 ? -18.038 13.212 11.011 1.00 97.38 432 LEU A O 1
ATOM 3329 N N . SER A 1 433 ? -20.178 13.425 11.659 1.00 96.19 433 SER A N 1
ATOM 3330 C CA . SER A 1 433 ? -19.957 14.674 12.408 1.00 96.19 433 SER A CA 1
ATOM 3331 C C . SER A 1 433 ? -19.083 14.459 13.647 1.00 96.19 433 SER A C 1
ATOM 3333 O O . SER A 1 433 ? -18.266 15.316 13.980 1.00 96.19 433 SER A O 1
ATOM 3335 N N . PHE A 1 434 ? -19.192 13.303 14.313 1.00 93.75 434 PHE A N 1
ATOM 3336 C CA . PHE A 1 434 ? -18.271 12.915 15.383 1.00 93.75 434 PHE A CA 1
ATOM 3337 C C . PHE A 1 434 ? -16.850 12.689 14.841 1.00 93.75 434 PHE A C 1
ATOM 3339 O O . PHE A 1 434 ? -15.895 13.266 15.360 1.00 93.75 434 PHE A O 1
ATOM 3346 N N . LEU A 1 435 ? -16.713 11.879 13.784 1.00 91.44 435 LEU A N 1
ATOM 3347 C CA . LEU A 1 435 ? -15.429 11.509 13.175 1.00 91.44 435 LEU A CA 1
ATOM 3348 C C . LEU A 1 435 ? -14.651 12.720 12.635 1.00 91.44 435 LEU A C 1
ATOM 3350 O O . LEU A 1 435 ? -13.422 12.733 12.697 1.00 91.44 435 LEU A O 1
ATOM 3354 N N . LEU A 1 436 ? -15.358 13.709 12.084 1.00 93.31 436 LEU A N 1
ATOM 3355 C CA . LEU A 1 436 ? -14.783 14.848 11.359 1.00 93.31 436 LEU A CA 1
ATOM 3356 C C . LEU A 1 436 ? -14.878 16.177 12.128 1.00 93.31 436 LEU A C 1
ATOM 3358 O O . LEU A 1 436 ? -14.580 17.239 11.581 1.00 93.31 436 LEU A O 1
ATOM 3362 N N . SER A 1 437 ? -15.250 16.124 13.409 1.00 90.25 437 SER A N 1
ATOM 3363 C CA . SER A 1 437 ? -15.275 17.275 14.317 1.00 90.25 437 SER A CA 1
ATOM 3364 C C . SER A 1 437 ? -13.919 18.011 14.334 1.00 90.25 437 SER A C 1
ATOM 3366 O O . SER A 1 437 ? -12.875 17.360 14.456 1.00 90.25 437 SER A O 1
ATOM 3368 N N . PRO A 1 438 ? -13.882 19.356 14.227 1.00 92.31 438 PRO A N 1
ATOM 3369 C CA . PRO A 1 438 ? -14.992 20.299 14.396 1.00 92.31 438 PRO A CA 1
ATOM 3370 C C . PRO A 1 438 ? -15.662 20.756 13.081 1.00 92.31 438 PRO A C 1
ATOM 3372 O O . PRO A 1 438 ? -16.191 21.865 13.032 1.00 92.31 438 PRO A O 1
ATOM 3375 N N . LEU A 1 439 ? -15.614 19.973 11.997 1.00 93.44 439 LEU A N 1
ATOM 3376 C CA . LEU A 1 439 ? -16.298 20.345 10.754 1.00 93.44 439 LEU A CA 1
ATOM 3377 C C . LEU A 1 439 ? -17.822 20.234 10.893 1.00 93.44 439 LEU A C 1
ATOM 3379 O O . LEU A 1 439 ? -18.348 19.196 11.284 1.00 93.44 439 LEU A O 1
ATOM 3383 N N . GLU A 1 440 ? -18.529 21.291 10.497 1.00 93.69 440 GLU A N 1
ATOM 3384 C CA . GLU A 1 440 ? -19.980 21.256 10.318 1.00 93.69 440 GLU A CA 1
ATOM 3385 C C . GLU A 1 440 ? -20.321 20.471 9.038 1.00 93.69 440 GLU A C 1
ATOM 3387 O O . GLU A 1 440 ? -19.847 20.799 7.942 1.00 93.69 440 GLU A O 1
ATOM 3392 N N . LEU A 1 441 ? -21.139 19.426 9.194 1.00 96.94 441 LEU A N 1
ATOM 3393 C CA . LEU A 1 441 ? -21.707 18.606 8.122 1.00 96.94 441 LEU A CA 1
ATOM 3394 C C . LEU A 1 441 ? -23.240 18.736 8.127 1.00 96.94 441 LEU A C 1
ATOM 3396 O O . LEU A 1 441 ? -23.840 19.203 9.095 1.00 96.94 441 LEU A O 1
ATOM 3400 N N . GLY A 1 442 ? -23.885 18.292 7.051 1.00 96.88 442 GLY A N 1
ATOM 3401 C CA . GLY A 1 442 ? -25.343 18.205 6.939 1.00 96.88 442 GLY A CA 1
ATOM 3402 C C . GLY A 1 442 ? -25.744 17.161 5.900 1.00 96.88 442 GLY A C 1
ATOM 3403 O O . GLY A 1 442 ? -24.889 16.662 5.171 1.00 96.88 442 GLY A O 1
ATOM 3404 N N . ASP A 1 443 ? -27.038 16.854 5.789 1.00 97.25 443 ASP A N 1
ATOM 3405 C CA . ASP A 1 443 ? -27.541 15.759 4.940 1.00 97.25 443 ASP A CA 1
ATOM 3406 C C . ASP A 1 443 ? -27.102 15.842 3.469 1.00 97.25 443 ASP A C 1
ATOM 3408 O O . ASP A 1 443 ? -26.982 14.817 2.807 1.00 97.25 443 ASP A O 1
ATOM 3412 N N . SER A 1 444 ? -26.846 17.050 2.952 1.00 98.12 444 SER A N 1
ATOM 3413 C CA . SER A 1 444 ? -26.400 17.299 1.574 1.00 98.12 444 SER A CA 1
ATOM 3414 C C . SER A 1 444 ? -24.886 17.165 1.346 1.00 98.12 444 SER A C 1
ATOM 3416 O O . SER A 1 444 ? -24.421 17.442 0.240 1.00 98.12 444 SER A O 1
ATOM 3418 N N . GLU A 1 445 ? -24.102 16.816 2.367 1.00 98.44 445 GLU A N 1
ATOM 3419 C CA . GLU A 1 445 ? -22.653 16.619 2.246 1.00 98.44 445 GLU A CA 1
ATOM 3420 C C . GLU A 1 445 ? -22.341 15.441 1.299 1.00 98.44 445 GLU A C 1
ATOM 3422 O O . GLU A 1 445 ? -22.928 14.367 1.463 1.00 98.44 445 GLU A O 1
ATOM 3427 N N . PRO A 1 446 ? -21.441 15.604 0.309 1.00 98.38 446 PRO A N 1
ATOM 3428 C CA . PRO A 1 446 ? -21.088 14.537 -0.618 1.00 98.38 446 PRO A CA 1
ATOM 3429 C C . PRO A 1 446 ? -20.206 13.449 0.013 1.00 98.38 446 PRO A C 1
ATOM 3431 O O . PRO A 1 446 ? -19.141 13.727 0.564 1.00 98.38 446 PRO A O 1
ATOM 3434 N N . VAL A 1 447 ? -20.599 12.196 -0.202 1.00 98.56 447 VAL A N 1
ATOM 3435 C CA . VAL A 1 447 ? -19.860 10.981 0.160 1.00 98.56 447 VAL A CA 1
ATOM 3436 C C . VAL A 1 447 ? -19.689 10.109 -1.087 1.00 98.56 447 VAL A C 1
ATOM 3438 O O . VAL A 1 447 ? -20.614 9.990 -1.893 1.00 98.56 447 VAL A O 1
ATOM 3441 N N . VAL A 1 448 ? -18.521 9.490 -1.260 1.00 98.75 448 VAL A N 1
ATOM 3442 C CA . VAL A 1 448 ? -18.300 8.416 -2.243 1.00 98.75 448 VAL A CA 1
ATOM 3443 C C . VAL A 1 448 ? -18.357 7.071 -1.525 1.00 98.75 448 VAL A C 1
ATOM 3445 O O . VAL A 1 448 ? -17.684 6.867 -0.517 1.00 98.75 448 VAL A O 1
ATOM 3448 N N . VAL A 1 449 ? -19.171 6.158 -2.046 1.00 98.50 449 VAL A N 1
ATOM 3449 C CA . VAL A 1 449 ? -19.362 4.800 -1.526 1.00 98.50 449 VAL A CA 1
ATOM 3450 C C . VAL A 1 449 ? -18.871 3.805 -2.571 1.00 98.50 449 VAL A C 1
ATOM 3452 O O . VAL A 1 449 ? -19.386 3.804 -3.687 1.00 98.50 449 VAL A O 1
ATOM 3455 N N . TYR A 1 450 ? -17.930 2.932 -2.207 1.00 96.81 450 TYR A N 1
ATOM 3456 C CA . TYR A 1 450 ? -17.376 1.909 -3.114 1.00 96.81 450 TYR A CA 1
ATOM 3457 C C . TYR A 1 450 ? -18.005 0.509 -2.949 1.00 96.81 450 TYR A C 1
ATOM 3459 O O . TYR A 1 450 ? -17.559 -0.473 -3.548 1.00 96.81 450 TYR A O 1
ATOM 3467 N N . GLY A 1 451 ? -19.044 0.394 -2.119 1.00 95.06 451 GLY A N 1
ATOM 3468 C CA . GLY A 1 451 ? -19.733 -0.861 -1.816 1.00 95.06 451 GLY A CA 1
ATOM 3469 C C . GLY A 1 451 ? -21.178 -0.630 -1.384 1.00 95.06 451 GLY A C 1
ATOM 3470 O O . GLY A 1 451 ? -21.517 -0.810 -0.220 1.00 95.06 451 GLY A O 1
ATOM 3471 N N . THR A 1 452 ? -22.046 -0.224 -2.308 1.00 97.00 452 THR A N 1
ATOM 3472 C CA . THR A 1 452 ? -23.467 0.067 -2.031 1.00 97.00 452 THR A CA 1
ATOM 3473 C C . THR A 1 452 ? -24.236 -1.162 -1.547 1.00 97.00 452 THR A C 1
ATOM 3475 O O . THR A 1 452 ? -24.790 -1.146 -0.448 1.00 97.00 452 THR A O 1
ATOM 3478 N N . ASP A 1 453 ? -24.199 -2.251 -2.316 1.00 97.38 453 ASP A N 1
ATOM 3479 C CA . ASP A 1 453 ? -24.814 -3.538 -1.952 1.00 97.38 453 ASP A CA 1
ATOM 3480 C C . ASP A 1 453 ? -24.172 -4.149 -0.690 1.00 97.38 453 ASP A C 1
ATOM 3482 O O . ASP A 1 453 ? -24.821 -4.889 0.051 1.00 97.38 453 ASP A O 1
ATOM 3486 N N . TYR A 1 454 ? -22.900 -3.826 -0.425 1.00 98.38 454 TYR A N 1
ATOM 3487 C CA . TYR A 1 454 ? -22.192 -4.223 0.793 1.00 98.38 454 TYR A CA 1
ATOM 3488 C C . TYR A 1 454 ? -22.758 -3.492 2.019 1.00 98.38 454 TYR A C 1
ATOM 3490 O O . TYR A 1 454 ? -23.170 -4.149 2.973 1.00 98.38 454 TYR A O 1
ATOM 3498 N N . LEU A 1 455 ? -22.866 -2.157 1.985 1.00 98.44 455 LEU A N 1
ATOM 3499 C CA . LEU A 1 455 ? -23.399 -1.372 3.107 1.00 98.44 455 LEU A CA 1
ATOM 3500 C C . LEU A 1 455 ? -24.876 -1.682 3.400 1.00 98.44 455 LEU A C 1
ATOM 3502 O O . LEU A 1 455 ? -25.254 -1.722 4.571 1.00 98.44 455 LEU A O 1
ATOM 3506 N N . GLN A 1 456 ? -25.693 -1.981 2.381 1.00 98.25 456 GLN A N 1
ATOM 3507 C CA . GLN A 1 456 ? -27.061 -2.489 2.582 1.00 98.25 456 GLN A CA 1
ATOM 3508 C C . GLN A 1 456 ? -27.060 -3.790 3.402 1.00 98.25 456 GLN A C 1
ATOM 3510 O O . GLN A 1 456 ? -27.689 -3.873 4.457 1.00 98.25 456 GLN A O 1
ATOM 3515 N N . GLN A 1 457 ? -26.308 -4.800 2.956 1.00 98.56 457 GLN A N 1
ATOM 3516 C CA . GLN A 1 457 ? -26.241 -6.107 3.621 1.00 98.56 457 GLN A CA 1
ATOM 3517 C C . GLN A 1 457 ? -25.568 -6.042 5.002 1.00 98.56 457 GLN A C 1
ATOM 3519 O O . GLN A 1 457 ? -25.946 -6.794 5.898 1.00 98.56 457 GLN A O 1
ATOM 3524 N N . VAL A 1 458 ? -24.613 -5.131 5.209 1.00 98.50 458 VAL A N 1
ATOM 3525 C CA . VAL A 1 458 ? -24.033 -4.828 6.528 1.00 98.50 458 VAL A CA 1
ATOM 3526 C C . VAL A 1 458 ? -25.072 -4.188 7.450 1.00 98.50 458 VAL A C 1
ATOM 3528 O O . VAL A 1 458 ? -25.189 -4.597 8.603 1.00 98.50 458 VAL A O 1
ATOM 3531 N N . SER A 1 459 ? -25.887 -3.258 6.947 1.00 98.25 459 SER A N 1
ATOM 3532 C CA . SER A 1 459 ? -27.002 -2.675 7.702 1.00 98.25 459 SER A CA 1
ATOM 3533 C C . SER A 1 459 ? -28.031 -3.741 8.110 1.00 98.25 459 SER A C 1
ATOM 3535 O O . SER A 1 459 ? -28.522 -3.719 9.238 1.00 98.25 459 SER A O 1
ATOM 3537 N N . GLU A 1 460 ? -28.330 -4.717 7.245 1.00 98.06 460 GLU A N 1
ATOM 3538 C CA . GLU A 1 460 ? -29.165 -5.878 7.598 1.00 98.06 460 GLU A CA 1
ATOM 3539 C C . GLU A 1 460 ? -28.486 -6.836 8.593 1.00 98.06 460 GLU A C 1
ATOM 3541 O O . GLU A 1 460 ? -29.154 -7.396 9.466 1.00 98.06 460 GLU A O 1
ATOM 3546 N N . LEU A 1 461 ? -27.170 -7.043 8.472 1.00 98.44 461 LEU A N 1
ATOM 3547 C CA . LEU A 1 461 ? -26.384 -7.898 9.366 1.00 98.44 461 LEU A CA 1
ATOM 3548 C C . LEU A 1 461 ? -26.335 -7.327 10.788 1.00 98.44 461 LEU A C 1
ATOM 3550 O O . LEU A 1 461 ? -26.511 -8.080 11.744 1.00 98.44 461 LEU A O 1
ATOM 3554 N N . ILE A 1 462 ? -26.157 -6.011 10.930 1.00 98.25 462 ILE A N 1
ATOM 3555 C CA . ILE A 1 462 ? -26.215 -5.314 12.222 1.00 98.25 462 ILE A CA 1
ATOM 3556 C C . ILE A 1 462 ? -27.612 -5.475 12.836 1.00 98.25 462 ILE A C 1
ATOM 3558 O O . ILE A 1 462 ? -27.726 -5.977 13.950 1.00 98.25 462 ILE A O 1
ATOM 3562 N N . ASN A 1 463 ? -28.676 -5.175 12.081 1.00 97.25 463 ASN A N 1
ATOM 3563 C CA . ASN A 1 463 ? -30.069 -5.249 12.551 1.00 97.25 463 ASN A CA 1
ATOM 3564 C C . ASN A 1 463 ? -30.488 -6.628 13.104 1.00 97.25 463 ASN A C 1
ATOM 3566 O O . ASN A 1 463 ? -31.380 -6.720 13.943 1.00 97.25 463 ASN A O 1
ATOM 3570 N N . ARG A 1 464 ? -29.892 -7.715 12.594 1.00 97.25 464 ARG A N 1
ATOM 3571 C CA . ARG A 1 464 ? -30.253 -9.100 12.953 1.00 97.25 464 ARG A CA 1
ATOM 3572 C C . ARG A 1 464 ? -29.311 -9.765 13.962 1.00 97.25 464 ARG A C 1
ATOM 3574 O O . ARG A 1 464 ? -29.497 -10.946 14.252 1.00 97.25 464 ARG A O 1
ATOM 3581 N N . THR A 1 465 ? -28.283 -9.062 14.434 1.00 97.69 465 THR A N 1
ATOM 3582 C CA . THR A 1 465 ? -27.258 -9.616 15.330 1.00 97.69 465 THR A CA 1
ATOM 3583 C C . THR A 1 465 ? -27.498 -9.161 16.767 1.00 97.69 465 THR A C 1
ATOM 3585 O O . THR A 1 465 ? -27.756 -7.990 17.020 1.00 97.69 465 THR A O 1
ATOM 3588 N N . GLU A 1 466 ? -27.386 -10.091 17.718 1.00 95.62 466 GLU A N 1
ATOM 3589 C CA . GLU A 1 466 ? -27.538 -9.809 19.150 1.00 95.62 466 GLU A CA 1
ATOM 3590 C C . GLU A 1 466 ? -26.578 -8.686 19.612 1.00 95.62 466 GLU A C 1
ATOM 3592 O O . GLU A 1 466 ? -25.373 -8.778 19.336 1.00 95.62 466 GLU A O 1
ATOM 3597 N N . PRO A 1 467 ? -27.044 -7.661 20.359 1.00 93.88 467 PRO A N 1
ATOM 3598 C CA . PRO A 1 467 ? -26.219 -6.511 20.751 1.00 93.88 467 PRO A CA 1
ATOM 3599 C C . PRO A 1 467 ? -24.917 -6.870 21.479 1.00 93.88 467 PRO A C 1
ATOM 3601 O O . PRO A 1 467 ? -23.898 -6.208 21.296 1.00 93.88 467 PRO A O 1
ATOM 3604 N N . SER A 1 468 ? -24.909 -7.956 22.258 1.00 93.12 468 SER A N 1
ATOM 3605 C CA . SER A 1 468 ? -23.710 -8.433 22.960 1.00 93.12 468 SER A CA 1
ATOM 3606 C C . SER A 1 468 ? -22.651 -9.019 22.019 1.00 93.12 468 SER A C 1
ATOM 3608 O O . SER A 1 468 ? -21.457 -8.905 22.300 1.00 93.12 468 SER A O 1
ATOM 3610 N N . VAL A 1 469 ? -23.056 -9.583 20.876 1.00 96.50 469 VAL A N 1
ATOM 3611 C CA . VAL A 1 469 ? -22.143 -10.038 19.814 1.00 96.50 469 VAL A CA 1
ATOM 3612 C C . VAL A 1 469 ? -21.621 -8.840 19.018 1.00 96.50 469 VAL A C 1
ATOM 3614 O O . VAL A 1 469 ? -20.425 -8.791 18.728 1.00 96.50 469 VAL A O 1
ATOM 3617 N N . LEU A 1 470 ? -22.472 -7.841 18.744 1.00 96.19 470 LEU A N 1
ATOM 3618 C CA . LEU A 1 470 ? -22.054 -6.573 18.132 1.00 96.19 470 LEU A CA 1
ATOM 3619 C C . LEU A 1 470 ? -21.004 -5.855 18.990 1.00 96.19 470 LEU A C 1
ATOM 3621 O O . LEU A 1 470 ? -19.927 -5.547 18.483 1.00 96.19 470 LEU A O 1
ATOM 3625 N N . ASN A 1 471 ? -21.259 -5.658 20.291 1.00 95.06 471 ASN A N 1
ATOM 3626 C CA . ASN A 1 471 ? -20.270 -5.068 21.195 1.00 95.06 471 ASN A CA 1
ATOM 3627 C C . ASN A 1 471 ? -18.986 -5.906 21.227 1.00 95.06 471 ASN A C 1
ATOM 3629 O O . ASN A 1 471 ? -17.901 -5.371 21.024 1.00 95.06 471 ASN A O 1
ATOM 3633 N N . ASN A 1 472 ? -19.086 -7.230 21.390 1.00 96.38 472 ASN A N 1
ATOM 3634 C CA . ASN A 1 472 ? -17.905 -8.093 21.400 1.00 96.38 472 ASN A CA 1
ATOM 3635 C C . ASN A 1 472 ? -17.042 -7.954 20.136 1.00 96.38 472 ASN A C 1
ATOM 3637 O O . ASN A 1 472 ? -15.820 -7.966 20.259 1.00 96.38 472 ASN A O 1
ATOM 3641 N N . TYR A 1 473 ? -17.646 -7.780 18.958 1.00 98.06 473 TYR A N 1
ATOM 3642 C CA . TYR A 1 473 ? -16.937 -7.521 17.702 1.00 98.06 473 TYR A CA 1
ATOM 3643 C C . TYR A 1 473 ? -16.319 -6.110 17.635 1.00 98.06 473 TYR A C 1
ATOM 3645 O O . TYR A 1 473 ? -15.177 -5.966 17.189 1.00 98.06 473 TYR A O 1
ATOM 3653 N N . LEU A 1 474 ? -17.010 -5.074 18.127 1.00 96.31 474 LEU A N 1
ATOM 3654 C CA . LEU A 1 474 ? -16.453 -3.717 18.231 1.00 96.31 474 LEU A CA 1
ATOM 3655 C C . LEU A 1 474 ? -15.239 -3.676 19.176 1.00 96.31 474 LEU A C 1
ATOM 3657 O O . LEU A 1 474 ? -14.189 -3.147 18.806 1.00 96.31 474 LEU A O 1
ATOM 3661 N N . ILE A 1 475 ? -15.333 -4.291 20.360 1.00 95.62 475 ILE A N 1
ATOM 3662 C CA . ILE A 1 475 ? -14.196 -4.382 21.289 1.00 95.62 475 ILE A CA 1
ATOM 3663 C C . ILE A 1 475 ? -13.082 -5.250 20.701 1.00 95.62 475 ILE A C 1
ATOM 3665 O O . ILE A 1 475 ? -11.915 -4.890 20.815 1.00 95.62 475 ILE A O 1
ATOM 3669 N N . TRP A 1 476 ? -13.407 -6.345 20.009 1.00 96.88 476 TRP A N 1
ATOM 3670 C CA . TRP A 1 476 ? -12.406 -7.174 19.334 1.00 96.88 476 TRP A CA 1
ATOM 3671 C C . TRP A 1 476 ? -11.612 -6.382 18.280 1.00 96.88 476 TRP A C 1
ATOM 3673 O O . TRP A 1 476 ? -10.387 -6.492 18.215 1.00 96.88 476 TRP A O 1
ATOM 3683 N N . ASN A 1 477 ? -12.257 -5.493 17.518 1.00 95.62 477 ASN A N 1
ATOM 3684 C CA . ASN A 1 477 ? -11.568 -4.562 16.612 1.00 95.62 477 ASN A CA 1
ATOM 3685 C C . ASN A 1 477 ? -10.607 -3.613 17.363 1.00 95.62 477 ASN A C 1
ATOM 3687 O O . ASN A 1 477 ? -9.475 -3.411 16.918 1.00 95.62 477 ASN A O 1
ATOM 3691 N N . LEU A 1 478 ? -11.000 -3.087 18.530 1.00 92.94 478 LEU A N 1
ATOM 3692 C CA . LEU A 1 478 ? -10.130 -2.257 19.380 1.00 92.94 478 LEU A CA 1
ATOM 3693 C C . LEU A 1 478 ? -8.944 -3.042 19.972 1.00 92.94 478 LEU A C 1
ATOM 3695 O O . LEU A 1 478 ? -7.816 -2.543 19.977 1.00 92.94 478 LEU A O 1
ATOM 3699 N N . VAL A 1 479 ? -9.176 -4.271 20.445 1.00 94.81 479 VAL A N 1
ATOM 3700 C CA . VAL A 1 479 ? -8.135 -5.167 20.979 1.00 94.81 479 VAL A CA 1
ATOM 3701 C C . VAL A 1 479 ? -7.088 -5.449 19.904 1.00 94.81 479 VAL A C 1
ATOM 3703 O O . VAL A 1 479 ? -5.895 -5.266 20.141 1.00 94.81 479 VAL A O 1
ATOM 3706 N N . GLN A 1 480 ? -7.513 -5.811 18.694 1.00 91.75 480 GLN A N 1
ATOM 3707 C CA . GLN A 1 480 ? -6.603 -6.077 17.576 1.00 91.75 480 GLN A CA 1
ATOM 3708 C C . GLN A 1 480 ? -5.791 -4.832 17.191 1.00 91.75 480 GLN A C 1
ATOM 3710 O O . GLN A 1 480 ? -4.580 -4.932 17.002 1.00 91.75 480 GLN A O 1
ATOM 3715 N N . LYS A 1 481 ? -6.416 -3.644 17.179 1.00 88.69 481 LYS A N 1
ATOM 3716 C CA . LYS A 1 481 ? -5.744 -2.362 16.894 1.00 88.69 481 LYS A CA 1
ATOM 3717 C C . LYS A 1 481 ? -4.688 -1.965 17.941 1.00 88.69 481 LYS A C 1
ATOM 3719 O O . LYS A 1 481 ? -3.831 -1.147 17.640 1.00 88.69 481 LYS A O 1
ATOM 3724 N N . THR A 1 482 ? -4.727 -2.528 19.151 1.00 90.44 482 THR A N 1
ATOM 3725 C CA . THR A 1 482 ? -3.865 -2.126 20.286 1.00 90.44 482 THR A CA 1
ATOM 3726 C C . THR A 1 482 ? -2.926 -3.226 20.804 1.00 90.44 482 THR A C 1
ATOM 3728 O O . THR A 1 482 ? -1.996 -2.936 21.556 1.00 90.44 482 THR A O 1
ATOM 3731 N N . THR A 1 483 ? -3.109 -4.476 20.368 1.00 91.00 483 THR A N 1
ATOM 3732 C CA . THR A 1 483 ? -2.374 -5.672 20.835 1.00 91.00 483 THR A CA 1
ATOM 3733 C C . THR A 1 483 ? -0.849 -5.562 20.701 1.00 91.00 483 THR A C 1
ATOM 3735 O O . THR A 1 483 ? -0.125 -5.964 21.609 1.00 91.00 483 THR A O 1
ATOM 3738 N N . SER A 1 484 ? -0.344 -4.946 19.627 1.00 87.62 484 SER A N 1
ATOM 3739 C CA . SER A 1 484 ? 1.097 -4.742 19.377 1.00 87.62 484 SER A CA 1
ATOM 3740 C C . SER A 1 484 ? 1.795 -3.789 20.364 1.00 87.62 484 SER A C 1
ATOM 3742 O O . SER A 1 484 ? 3.020 -3.649 20.337 1.00 87.62 484 SER A O 1
ATOM 3744 N N . SER A 1 485 ? 1.024 -3.115 21.224 1.00 90.81 485 SER A N 1
ATOM 3745 C CA . SER A 1 485 ? 1.496 -2.095 22.170 1.00 90.81 485 SER A CA 1
ATOM 3746 C C . SER A 1 485 ? 1.525 -2.568 23.631 1.00 90.81 485 SER A C 1
ATOM 3748 O O . SER A 1 485 ? 1.726 -1.753 24.531 1.00 90.81 485 SER A O 1
ATOM 3750 N N . LEU A 1 486 ? 1.312 -3.867 23.863 1.00 94.06 486 LEU A N 1
ATOM 3751 C CA . LEU A 1 486 ? 1.215 -4.505 25.180 1.00 94.06 486 LEU A CA 1
ATOM 3752 C C . LEU A 1 486 ? 2.412 -5.434 25.462 1.00 94.06 486 LEU A C 1
ATOM 3754 O O . LEU A 1 486 ? 3.377 -5.479 24.699 1.00 94.06 486 LEU A O 1
ATOM 3758 N N . ASP A 1 487 ? 2.354 -6.147 26.590 1.00 94.56 487 ASP A N 1
ATOM 3759 C CA . ASP A 1 487 ? 3.404 -7.065 27.038 1.00 94.56 487 ASP A CA 1
ATOM 3760 C C . ASP A 1 487 ? 3.593 -8.302 26.146 1.00 94.56 487 ASP A C 1
ATOM 3762 O O . ASP A 1 487 ? 2.749 -8.684 25.327 1.00 94.56 487 ASP A O 1
ATOM 3766 N N . ARG A 1 488 ? 4.716 -8.983 26.362 1.00 92.44 488 ARG A N 1
ATOM 3767 C CA . ARG A 1 488 ? 5.182 -10.146 25.610 1.00 92.44 488 ARG A CA 1
ATOM 3768 C C . ARG A 1 488 ? 4.176 -11.292 25.520 1.00 92.44 488 ARG A C 1
ATOM 3770 O O . ARG A 1 488 ? 4.293 -12.102 24.602 1.00 92.44 488 ARG A O 1
ATOM 3777 N N . ARG A 1 489 ? 3.198 -11.419 26.422 1.00 95.69 489 ARG A N 1
ATOM 3778 C CA . ARG A 1 489 ? 2.150 -12.455 26.323 1.00 95.69 489 ARG A CA 1
ATOM 3779 C C . ARG A 1 489 ? 1.234 -12.187 25.129 1.00 95.69 489 ARG A C 1
ATOM 3781 O O . ARG A 1 489 ? 0.864 -13.133 24.441 1.00 95.69 489 ARG A O 1
ATOM 3788 N N . PHE A 1 490 ? 0.941 -10.917 24.852 1.00 95.00 490 PHE A N 1
ATOM 3789 C CA . PHE A 1 490 ? 0.187 -10.478 23.678 1.00 95.00 490 PHE A CA 1
ATOM 3790 C C . PHE A 1 490 ? 1.005 -10.677 22.395 1.00 95.00 490 PHE A C 1
ATOM 3792 O O . PHE A 1 490 ? 0.508 -11.308 21.462 1.00 95.00 490 PHE A O 1
ATOM 3799 N N . GLU A 1 491 ? 2.286 -10.270 22.382 1.00 89.75 491 GLU A N 1
ATOM 3800 C CA . GLU A 1 491 ? 3.203 -10.569 21.262 1.00 89.75 491 GLU A CA 1
ATOM 3801 C C . GLU A 1 491 ? 3.267 -12.088 20.987 1.00 89.75 491 GLU A C 1
ATOM 3803 O O . GLU A 1 491 ? 3.113 -12.530 19.851 1.00 89.75 491 GLU A O 1
ATOM 3808 N N . SER A 1 492 ? 3.424 -12.904 22.037 1.00 91.25 492 SER A N 1
ATOM 3809 C CA . SER A 1 492 ? 3.551 -14.368 21.937 1.00 91.25 492 SER A CA 1
ATOM 3810 C C . SER A 1 492 ? 2.262 -15.067 21.500 1.00 91.25 492 SER A C 1
ATOM 3812 O O . SER A 1 492 ? 2.334 -16.148 20.919 1.00 91.25 492 SER A O 1
ATOM 3814 N N . ALA A 1 493 ? 1.087 -14.503 21.794 1.00 93.94 493 ALA A N 1
ATOM 3815 C CA . ALA A 1 493 ? -0.187 -15.005 21.285 1.00 93.94 493 ALA A CA 1
ATOM 3816 C C . ALA A 1 493 ? -0.309 -14.723 19.780 1.00 93.94 493 ALA A C 1
ATOM 3818 O O . ALA A 1 493 ? -0.651 -15.623 19.011 1.00 93.94 493 ALA A O 1
ATOM 3819 N N . GLN A 1 494 ? 0.052 -13.507 19.351 1.00 90.88 494 GLN A N 1
ATOM 3820 C CA . GLN A 1 494 ? 0.053 -13.124 17.939 1.00 90.88 494 GLN A CA 1
ATOM 3821 C C . GLN A 1 494 ? 1.023 -14.004 17.131 1.00 90.88 494 GLN A C 1
ATOM 3823 O O . GLN A 1 494 ? 0.618 -14.588 16.129 1.00 90.88 494 GLN A O 1
ATOM 3828 N N . GLU A 1 495 ? 2.261 -14.205 17.603 1.00 88.38 495 GLU A N 1
ATOM 3829 C CA . GLU A 1 495 ? 3.282 -15.024 16.921 1.00 88.38 495 GLU A CA 1
ATOM 3830 C C . GLU A 1 495 ? 2.810 -16.444 16.541 1.00 88.38 495 GLU A C 1
ATOM 3832 O O . GLU A 1 495 ? 3.206 -16.943 15.491 1.00 88.38 495 GLU A O 1
ATOM 3837 N N . LYS A 1 496 ? 1.929 -17.088 17.322 1.00 91.19 496 LYS A N 1
ATOM 3838 C CA . LYS A 1 496 ? 1.392 -18.435 17.011 1.00 91.19 496 LYS A CA 1
ATOM 3839 C C . LYS A 1 496 ? 0.434 -18.438 15.816 1.00 91.19 496 LYS A C 1
ATOM 3841 O O . LYS A 1 496 ? 0.412 -19.385 15.024 1.00 91.19 496 LYS A O 1
ATOM 3846 N N . LEU A 1 497 ? -0.387 -17.392 15.704 1.00 92.25 497 LEU A N 1
ATOM 3847 C CA . LEU A 1 497 ? -1.301 -17.213 14.579 1.00 92.25 497 LEU A CA 1
ATOM 3848 C C . LEU A 1 497 ? -0.515 -16.871 13.312 1.00 92.25 497 LEU A C 1
ATOM 3850 O O . LEU A 1 497 ? -0.783 -17.428 12.249 1.00 92.25 497 LEU A O 1
ATOM 3854 N N . LEU A 1 498 ? 0.508 -16.030 13.445 1.00 89.94 498 LEU A N 1
ATOM 3855 C CA . LEU A 1 498 ? 1.403 -15.655 12.355 1.00 89.94 498 LEU A CA 1
ATOM 3856 C C . LEU A 1 498 ? 2.235 -16.855 11.855 1.00 89.94 498 LEU A C 1
ATOM 3858 O O . LEU A 1 498 ? 2.266 -17.111 10.651 1.00 89.94 498 LEU A O 1
ATOM 3862 N N . GLU A 1 499 ? 2.753 -17.709 12.750 1.00 89.81 499 GLU A N 1
ATOM 3863 C CA . GLU A 1 499 ? 3.377 -18.994 12.376 1.00 89.81 499 GLU A CA 1
ATOM 3864 C C . GLU A 1 499 ? 2.398 -19.909 11.606 1.00 89.81 499 GLU A C 1
ATOM 3866 O O . GLU A 1 499 ? 2.807 -20.686 10.740 1.00 89.81 499 GLU A O 1
ATOM 3871 N N . THR A 1 500 ? 1.089 -19.790 11.858 1.00 91.75 500 THR A N 1
ATOM 3872 C CA . THR A 1 500 ? 0.051 -20.548 11.141 1.00 91.75 500 THR A CA 1
ATOM 3873 C C . THR A 1 500 ? -0.326 -19.948 9.783 1.00 91.75 500 THR A C 1
ATOM 3875 O O . THR A 1 500 ? -0.549 -20.729 8.854 1.00 91.75 500 THR A O 1
ATOM 3878 N N . LEU A 1 501 ? -0.384 -18.616 9.667 1.00 89.62 501 LEU A N 1
ATOM 3879 C CA . LEU A 1 501 ? -0.718 -17.860 8.449 1.00 89.62 501 LEU A CA 1
ATOM 3880 C C . LEU A 1 501 ? 0.435 -17.793 7.442 1.00 89.62 501 LEU A C 1
ATOM 3882 O O . LEU A 1 501 ? 0.212 -17.923 6.242 1.00 89.62 501 LEU A O 1
ATOM 3886 N N . TYR A 1 502 ? 1.658 -17.593 7.935 1.00 90.12 502 TYR A N 1
ATOM 3887 C CA . TYR A 1 502 ? 2.830 -17.236 7.135 1.00 90.12 502 TYR A CA 1
ATOM 3888 C C . TYR A 1 502 ? 3.997 -18.220 7.268 1.00 90.12 502 TYR A C 1
ATOM 3890 O O . TYR A 1 502 ? 5.009 -18.065 6.578 1.00 90.12 502 TYR A O 1
ATOM 3898 N N . GLY A 1 503 ? 3.895 -19.238 8.129 1.00 89.00 503 GLY A N 1
ATOM 3899 C CA . GLY A 1 503 ? 4.973 -20.207 8.361 1.00 89.00 503 GLY A CA 1
ATOM 3900 C C . GLY A 1 503 ? 6.189 -19.611 9.086 1.00 89.00 503 GLY A C 1
ATOM 3901 O O . GLY A 1 503 ? 7.276 -20.198 9.051 1.00 89.00 503 GLY A O 1
ATOM 3902 N N . THR A 1 504 ? 6.039 -18.441 9.719 1.00 82.69 504 THR A N 1
ATOM 3903 C CA . THR A 1 504 ? 7.081 -17.757 10.495 1.00 82.69 504 THR A CA 1
ATOM 3904 C C . THR A 1 504 ? 7.404 -18.510 11.778 1.00 82.69 504 THR A C 1
ATOM 3906 O O . THR A 1 504 ? 6.902 -18.216 12.859 1.00 82.69 504 THR A O 1
ATOM 3909 N N . LYS A 1 505 ? 8.317 -19.478 11.664 1.00 74.44 505 LYS A N 1
ATOM 3910 C CA . LYS A 1 505 ? 8.907 -20.172 12.814 1.00 74.44 505 LYS A CA 1
ATOM 3911 C C . LYS A 1 505 ? 9.408 -19.168 13.840 1.00 74.44 505 LYS A C 1
ATOM 3913 O O . LYS A 1 505 ? 10.278 -18.366 13.494 1.00 74.44 505 LYS A O 1
ATOM 3918 N N . LYS A 1 506 ? 8.863 -19.269 15.061 1.00 66.69 506 LYS A N 1
ATOM 3919 C CA . LYS A 1 506 ? 9.161 -18.478 16.269 1.00 66.69 506 LYS A CA 1
ATOM 3920 C C . LYS A 1 506 ? 10.015 -17.234 16.007 1.00 66.69 506 LYS A C 1
ATOM 3922 O O . LYS A 1 506 ? 11.244 -17.312 15.949 1.00 66.69 506 LYS A O 1
ATOM 3927 N N . SER A 1 507 ? 9.345 -16.092 15.912 1.00 63.94 507 SER A N 1
ATOM 3928 C CA . SER A 1 507 ? 9.977 -14.797 15.683 1.00 63.94 507 SER A CA 1
ATOM 3929 C C . SER A 1 507 ? 11.121 -14.507 16.674 1.00 63.94 507 SER A C 1
ATOM 3931 O O . SER A 1 507 ? 11.054 -14.809 17.868 1.00 63.94 507 SER A O 1
ATOM 3933 N N . CYS A 1 508 ? 12.192 -13.901 16.156 1.00 66.19 508 CYS A N 1
ATOM 3934 C CA . CYS A 1 508 ? 13.419 -13.600 16.891 1.00 66.19 508 CYS A CA 1
ATOM 3935 C C . CYS A 1 508 ? 13.788 -12.106 16.863 1.00 66.19 508 CYS A C 1
ATOM 3937 O O . CYS A 1 508 ? 14.918 -11.757 17.226 1.00 66.19 508 CYS A O 1
ATOM 3939 N N . THR A 1 509 ? 12.907 -11.208 16.392 1.00 77.12 509 THR A N 1
ATOM 3940 C CA . THR A 1 509 ? 13.335 -9.825 16.105 1.00 77.12 509 THR A CA 1
ATOM 3941 C C . THR A 1 509 ? 13.787 -9.075 17.346 1.00 77.12 509 THR A C 1
ATOM 3943 O O . THR A 1 509 ? 13.193 -9.225 18.416 1.00 77.12 509 THR A O 1
ATOM 3946 N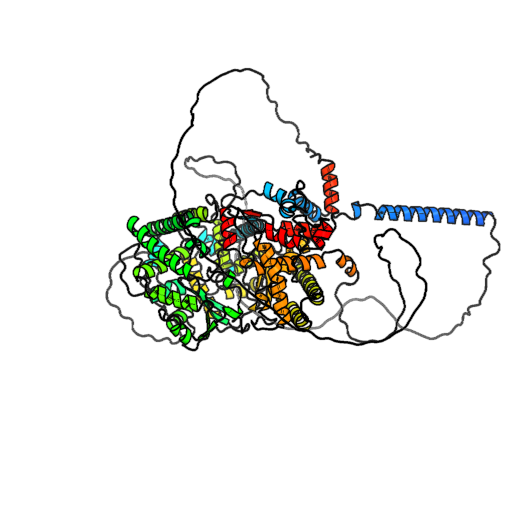 N . PRO A 1 510 ? 14.838 -8.246 17.240 1.00 88.12 510 PRO A N 1
ATOM 3947 C CA . PRO A 1 510 ? 15.220 -7.393 18.346 1.00 88.12 510 PRO A CA 1
ATOM 3948 C C . PRO A 1 510 ? 14.114 -6.356 18.546 1.00 88.12 510 PRO A C 1
ATOM 3950 O O . PRO A 1 510 ? 13.703 -5.736 17.566 1.00 88.12 510 PRO A O 1
ATOM 3953 N N . ARG A 1 511 ? 13.697 -6.082 19.788 1.00 90.81 511 ARG A N 1
ATOM 3954 C CA . ARG A 1 511 ? 12.668 -5.065 20.084 1.00 90.81 511 ARG A CA 1
ATOM 3955 C C . ARG A 1 511 ? 12.905 -3.742 19.334 1.00 90.81 511 ARG A C 1
ATOM 3957 O O . ARG A 1 511 ? 11.949 -3.168 18.827 1.00 90.81 511 ARG A O 1
ATOM 3964 N N . TRP A 1 512 ? 14.168 -3.331 19.157 1.00 94.06 512 TRP A N 1
ATOM 3965 C CA . TRP A 1 512 ? 14.535 -2.154 18.363 1.00 94.06 512 TRP A CA 1
ATOM 3966 C C . TRP A 1 512 ? 13.964 -2.141 16.936 1.00 94.06 512 TRP A C 1
ATOM 3968 O O . TRP A 1 512 ? 13.504 -1.093 16.504 1.00 94.06 512 TRP A O 1
ATOM 3978 N N . GLN A 1 513 ? 13.922 -3.265 16.210 1.00 91.81 513 GLN A N 1
ATOM 3979 C CA . GLN A 1 513 ? 13.416 -3.288 14.828 1.00 91.81 513 GLN A CA 1
ATOM 3980 C C . GLN A 1 513 ? 11.886 -3.138 14.785 1.00 91.81 513 GLN A C 1
ATOM 3982 O O . GLN A 1 513 ? 11.357 -2.421 13.936 1.00 91.81 513 GLN A O 1
ATOM 3987 N N . THR A 1 514 ? 11.173 -3.722 15.757 1.00 89.69 514 THR A N 1
ATOM 3988 C CA . THR A 1 514 ? 9.745 -3.434 15.980 1.00 89.69 514 THR A CA 1
ATOM 3989 C C . THR A 1 514 ? 9.541 -1.947 16.286 1.00 89.69 514 THR A C 1
ATOM 3991 O O . THR A 1 514 ? 8.652 -1.311 15.730 1.00 89.69 514 THR A O 1
ATOM 3994 N N . CYS A 1 515 ? 10.396 -1.365 17.132 1.00 94.75 515 CYS A N 1
ATOM 3995 C CA . CYS A 1 515 ? 10.274 0.030 17.538 1.00 94.75 515 CYS A CA 1
ATOM 3996 C C . CYS A 1 515 ? 10.575 1.028 16.422 1.00 94.75 515 CYS A C 1
ATOM 3998 O O . CYS A 1 515 ? 9.868 2.026 16.337 1.00 94.75 515 CYS A O 1
ATOM 4000 N N . ILE A 1 516 ? 11.546 0.773 15.539 1.00 95.56 516 ILE A N 1
ATOM 4001 C CA . ILE A 1 516 ? 11.759 1.623 14.355 1.00 95.56 516 ILE A CA 1
ATOM 4002 C C . ILE A 1 516 ? 10.561 1.527 13.413 1.00 95.56 516 ILE A C 1
ATOM 4004 O O . ILE A 1 516 ? 10.124 2.563 12.935 1.00 95.56 516 ILE A O 1
ATOM 4008 N N . SER A 1 517 ? 9.985 0.335 13.214 1.00 91.62 517 SER A N 1
ATOM 4009 C CA . SER A 1 517 ? 8.772 0.162 12.395 1.00 91.62 517 SER A CA 1
ATOM 4010 C C . SER A 1 517 ? 7.617 1.022 12.935 1.00 91.62 517 SER A C 1
ATOM 4012 O O . SER A 1 517 ? 7.161 1.927 12.245 1.00 91.62 517 SER A O 1
ATOM 4014 N N . ASN A 1 518 ? 7.279 0.881 14.226 1.00 92.50 518 ASN A N 1
ATOM 4015 C CA . ASN A 1 518 ? 6.280 1.733 14.891 1.00 92.50 518 ASN A CA 1
ATOM 4016 C C . ASN A 1 518 ? 6.632 3.242 14.829 1.00 92.50 518 ASN A C 1
ATOM 4018 O O . ASN A 1 518 ? 5.744 4.092 14.847 1.00 92.50 518 ASN A O 1
ATOM 4022 N N . THR A 1 519 ? 7.924 3.597 14.802 1.00 95.06 519 THR A N 1
ATOM 4023 C CA . THR A 1 519 ? 8.392 4.996 14.705 1.00 95.06 519 THR A CA 1
ATOM 4024 C C . THR A 1 519 ? 8.251 5.544 13.280 1.00 95.06 519 THR A C 1
ATOM 4026 O O . THR A 1 519 ? 7.987 6.733 13.114 1.00 95.06 519 THR A O 1
ATOM 4029 N N . ASP A 1 520 ? 8.388 4.699 12.257 1.00 93.88 520 ASP A N 1
ATOM 4030 C CA . ASP A 1 520 ? 8.128 5.023 10.848 1.00 93.88 520 ASP A CA 1
ATOM 4031 C C . ASP A 1 520 ? 6.624 5.279 10.635 1.00 93.88 520 ASP A C 1
ATOM 4033 O O . ASP A 1 520 ? 6.235 6.319 10.100 1.00 93.88 520 ASP A O 1
ATOM 4037 N N . ASP A 1 521 ? 5.772 4.411 11.189 1.00 88.94 521 ASP A N 1
ATOM 4038 C CA . ASP A 1 521 ? 4.311 4.571 11.170 1.00 88.94 521 ASP A CA 1
ATOM 4039 C C . ASP A 1 521 ? 3.860 5.882 11.841 1.00 88.94 521 ASP A C 1
ATOM 4041 O O . ASP A 1 521 ? 3.020 6.611 11.310 1.00 88.94 521 ASP A O 1
ATOM 4045 N N . ALA A 1 522 ? 4.434 6.209 13.006 1.00 91.50 522 ALA A N 1
ATOM 4046 C CA . ALA A 1 522 ? 4.055 7.386 13.787 1.00 91.50 522 ALA A CA 1
ATOM 4047 C C . ALA A 1 522 ? 4.650 8.707 13.261 1.00 91.50 522 ALA A C 1
ATOM 4049 O O . ALA A 1 522 ? 3.982 9.743 13.241 1.00 91.50 522 ALA A O 1
ATOM 4050 N N . LEU A 1 523 ? 5.938 8.695 12.910 1.00 94.75 523 LEU A N 1
ATOM 4051 C CA . LEU A 1 523 ? 6.798 9.881 12.775 1.00 94.75 523 LEU A CA 1
ATOM 4052 C C . LEU A 1 523 ? 7.700 9.805 11.525 1.00 94.75 523 LEU A C 1
ATOM 4054 O O . LEU A 1 523 ? 8.717 10.493 11.428 1.00 94.75 523 LEU A O 1
ATOM 4058 N N . GLY A 1 524 ? 7.315 8.996 10.536 1.00 94.56 524 GLY A N 1
ATOM 4059 C CA . GLY A 1 524 ? 8.141 8.618 9.390 1.00 94.56 524 GLY A CA 1
ATOM 4060 C C . GLY A 1 524 ? 8.707 9.744 8.519 1.00 94.56 524 GLY A C 1
ATOM 4061 O O . GLY A 1 524 ? 9.762 9.548 7.922 1.00 94.56 524 GLY A O 1
ATOM 4062 N N . PHE A 1 525 ? 8.106 10.939 8.461 1.00 95.25 525 PHE A N 1
ATOM 4063 C CA . PHE A 1 525 ? 8.728 12.073 7.754 1.00 95.25 525 PHE A CA 1
ATOM 4064 C C . PHE A 1 525 ? 9.852 12.730 8.563 1.00 95.25 525 PHE A C 1
ATOM 4066 O O . PHE A 1 525 ? 10.851 13.148 7.980 1.00 95.25 525 PHE A O 1
ATOM 4073 N N . ALA A 1 526 ? 9.746 12.755 9.894 1.00 95.94 526 ALA A N 1
ATOM 4074 C CA . ALA A 1 526 ? 10.827 13.216 10.765 1.00 95.94 526 ALA A CA 1
ATOM 4075 C C . ALA A 1 526 ? 11.952 12.175 10.858 1.00 95.94 526 ALA A C 1
ATOM 4077 O O . ALA A 1 526 ? 13.127 12.519 10.747 1.00 95.94 526 ALA A O 1
ATOM 4078 N N . LEU A 1 527 ? 11.603 10.886 10.914 1.00 95.50 527 LEU A N 1
ATOM 4079 C CA . LEU A 1 527 ? 12.557 9.787 10.739 1.00 95.50 527 LEU A CA 1
ATOM 4080 C C . LEU A 1 527 ? 13.247 9.840 9.358 1.00 95.50 527 LEU A C 1
ATOM 4082 O O . LEU A 1 527 ? 14.447 9.589 9.243 1.00 95.50 527 LEU A O 1
ATOM 4086 N N . GLY A 1 528 ? 12.506 10.244 8.323 1.00 95.88 528 GLY A N 1
ATOM 4087 C CA . GLY A 1 528 ? 13.004 10.429 6.962 1.00 95.88 528 GLY A CA 1
ATOM 4088 C C . GLY A 1 528 ? 13.943 11.613 6.780 1.00 95.88 528 GLY A C 1
ATOM 4089 O O . GLY A 1 528 ? 14.891 11.497 6.007 1.00 95.88 528 GLY A O 1
ATOM 4090 N N . SER A 1 529 ? 13.757 12.707 7.528 1.00 95.44 529 SER A N 1
ATOM 4091 C CA . SER A 1 529 ? 14.742 13.796 7.597 1.00 95.44 529 SER A CA 1
ATOM 4092 C C . SER A 1 529 ? 16.104 13.253 8.044 1.00 95.44 529 SER A C 1
ATOM 4094 O O . SER A 1 529 ? 17.104 13.418 7.341 1.00 95.44 529 SER A O 1
ATOM 4096 N N . LEU A 1 530 ? 16.126 12.501 9.152 1.00 94.88 530 LEU A N 1
ATOM 4097 C CA . LEU A 1 530 ? 17.341 11.876 9.685 1.00 94.88 530 LEU A CA 1
ATOM 4098 C C . LEU A 1 530 ? 17.967 10.893 8.684 1.00 94.88 530 LEU A C 1
ATOM 4100 O O . LEU A 1 530 ? 19.181 10.911 8.473 1.00 94.88 530 LEU A O 1
ATOM 4104 N N . PHE A 1 531 ? 17.148 10.058 8.035 1.00 95.38 531 PHE A N 1
ATOM 4105 C CA . PHE A 1 531 ? 17.608 9.103 7.025 1.00 95.38 531 PHE A CA 1
ATOM 4106 C C . PHE A 1 531 ? 18.262 9.793 5.823 1.00 95.38 531 PHE A C 1
ATOM 4108 O O . PHE A 1 531 ? 19.374 9.434 5.432 1.00 95.38 531 PHE A O 1
ATOM 4115 N N . VAL A 1 532 ? 17.597 10.799 5.248 1.00 94.69 532 VAL A N 1
ATOM 4116 C CA . VAL A 1 532 ? 18.069 11.535 4.066 1.00 94.69 532 VAL A CA 1
ATOM 4117 C C . VAL A 1 532 ? 19.363 12.281 4.376 1.00 94.69 532 VAL A C 1
ATOM 4119 O O . VAL A 1 532 ? 20.331 12.128 3.631 1.00 94.69 532 VAL A O 1
ATOM 4122 N N . GLN A 1 533 ? 19.421 13.006 5.500 1.00 91.62 533 GLN A N 1
ATOM 4123 C CA . GLN A 1 533 ? 20.627 13.715 5.949 1.00 91.62 533 GLN A CA 1
ATOM 4124 C C . GLN A 1 533 ? 21.841 12.784 6.123 1.00 91.62 533 GLN A C 1
ATOM 4126 O O . GLN A 1 533 ? 22.976 13.209 5.906 1.00 91.62 533 GLN A O 1
ATOM 4131 N N . ALA A 1 534 ? 21.616 11.523 6.505 1.00 91.56 534 ALA A N 1
ATOM 4132 C CA . ALA A 1 534 ? 22.675 10.549 6.756 1.00 91.56 534 ALA A CA 1
ATOM 4133 C C . ALA A 1 534 ? 23.103 9.723 5.527 1.00 91.56 534 ALA A C 1
ATOM 4135 O O . ALA A 1 534 ? 24.231 9.229 5.503 1.00 91.56 534 ALA A O 1
ATOM 4136 N N . THR A 1 535 ? 22.222 9.525 4.538 1.00 90.50 535 THR A N 1
ATOM 4137 C CA . THR A 1 535 ? 22.417 8.503 3.486 1.00 90.50 535 THR A CA 1
ATOM 4138 C C . THR A 1 535 ? 22.412 9.020 2.050 1.00 90.50 535 THR A C 1
ATOM 4140 O O . THR A 1 535 ? 23.051 8.402 1.197 1.00 90.50 535 THR A O 1
ATOM 4143 N N . PHE A 1 536 ? 21.704 10.112 1.751 1.00 89.19 536 PHE A N 1
ATOM 4144 C CA . PHE A 1 536 ? 21.276 10.401 0.382 1.00 89.19 536 PHE A CA 1
ATOM 4145 C C . PHE A 1 536 ? 21.997 11.610 -0.232 1.00 89.19 536 PHE A C 1
ATOM 4147 O O . PHE A 1 536 ? 21.957 12.720 0.300 1.00 89.19 536 PHE A O 1
ATOM 4154 N N . ASP A 1 537 ? 22.646 11.418 -1.388 1.00 83.69 537 ASP A N 1
ATOM 4155 C CA . ASP A 1 537 ? 23.392 12.482 -2.065 1.00 83.69 537 ASP A CA 1
ATOM 4156 C C . ASP A 1 537 ? 22.548 13.231 -3.109 1.00 83.69 537 ASP A C 1
ATOM 4158 O O . ASP A 1 537 ? 21.910 12.639 -3.980 1.00 83.69 537 ASP A O 1
ATOM 4162 N N . ARG A 1 538 ? 22.596 14.569 -3.067 1.00 83.06 538 ARG A N 1
ATOM 4163 C CA . ARG A 1 538 ? 21.818 15.446 -3.962 1.00 83.06 538 ARG A CA 1
ATOM 4164 C C . ARG A 1 538 ? 22.063 15.187 -5.455 1.00 83.06 538 ARG A C 1
ATOM 4166 O O . ARG A 1 538 ? 21.153 15.378 -6.253 1.00 83.06 538 ARG A O 1
ATOM 4173 N N . GLN A 1 539 ? 23.253 14.723 -5.840 1.00 87.25 539 GLN A N 1
ATOM 4174 C CA . GLN A 1 539 ? 23.568 14.451 -7.247 1.00 87.25 539 GLN A CA 1
ATOM 4175 C C . GLN A 1 539 ? 22.935 13.140 -7.739 1.00 87.25 539 GLN A C 1
ATOM 4177 O O . GLN A 1 539 ? 22.761 12.972 -8.941 1.00 87.25 539 GLN A O 1
ATOM 4182 N N . SER A 1 540 ? 22.516 12.238 -6.845 1.00 88.69 540 SER A N 1
ATOM 4183 C CA . SER A 1 540 ? 21.687 11.086 -7.217 1.00 88.69 540 SER A CA 1
ATOM 4184 C C . SER A 1 540 ? 20.219 11.450 -7.466 1.00 88.69 540 SER A C 1
ATOM 4186 O O . SER A 1 540 ? 19.596 10.790 -8.292 1.00 88.69 540 SER A O 1
ATOM 4188 N N . LYS A 1 541 ? 19.688 12.531 -6.864 1.00 89.81 541 LYS A N 1
ATOM 4189 C CA . LYS A 1 541 ? 18.384 13.112 -7.258 1.00 89.81 541 LYS A CA 1
ATOM 4190 C C . LYS A 1 541 ? 18.450 13.626 -8.702 1.00 89.81 541 LYS A C 1
ATOM 4192 O O . LYS A 1 541 ? 17.718 13.125 -9.545 1.00 89.81 541 LYS A O 1
ATOM 4197 N N . GLU A 1 542 ? 19.440 14.468 -9.012 1.00 90.12 542 GLU A N 1
ATOM 4198 C CA . GLU A 1 542 ? 19.683 15.010 -10.366 1.00 90.12 542 GLU A CA 1
ATOM 4199 C C . GLU A 1 542 ? 19.861 13.911 -11.444 1.00 90.12 542 GLU A C 1
ATOM 4201 O O . GLU A 1 542 ? 19.406 14.056 -12.579 1.00 90.12 542 GLU A O 1
ATOM 4206 N N . ILE A 1 543 ? 20.509 12.785 -11.107 1.00 90.94 543 ILE A N 1
ATOM 4207 C CA . ILE A 1 543 ? 20.682 11.646 -12.029 1.00 90.94 543 ILE A CA 1
ATOM 4208 C C . ILE A 1 543 ? 19.380 10.848 -12.202 1.00 90.94 543 ILE A C 1
ATOM 4210 O O . ILE A 1 543 ? 19.066 10.446 -13.323 1.00 90.94 543 ILE A O 1
ATOM 4214 N N . ALA A 1 544 ? 18.622 10.616 -11.128 1.00 92.88 544 ALA A N 1
ATOM 4215 C CA . ALA A 1 544 ? 17.353 9.893 -11.188 1.00 92.88 544 ALA A CA 1
ATOM 4216 C C . ALA A 1 544 ? 16.264 10.689 -11.937 1.00 92.88 544 ALA A C 1
ATOM 4218 O O . ALA A 1 544 ? 15.561 10.106 -12.760 1.00 92.88 544 ALA A O 1
ATOM 4219 N N . GLU A 1 545 ? 16.201 12.012 -11.744 1.00 93.31 545 GLU A N 1
ATOM 4220 C CA . GLU A 1 545 ? 15.383 12.954 -12.532 1.00 93.31 545 GLU A CA 1
ATOM 4221 C C . GLU A 1 545 ? 15.725 12.868 -14.037 1.00 93.31 545 GLU A C 1
ATOM 4223 O O . GLU A 1 545 ? 14.842 12.809 -14.895 1.00 93.31 545 GLU A O 1
ATOM 4228 N N . GLY A 1 546 ? 17.016 12.760 -14.377 1.00 93.69 546 GLY A N 1
ATOM 4229 C CA . GLY A 1 546 ? 17.460 12.498 -15.750 1.00 93.69 546 GLY A CA 1
ATOM 4230 C C . GLY A 1 546 ? 17.010 11.133 -16.291 1.00 93.69 546 GLY A C 1
ATOM 4231 O O . GLY A 1 546 ? 16.536 11.045 -17.423 1.00 93.69 546 GLY A O 1
ATOM 4232 N N . MET A 1 547 ? 17.111 10.068 -15.487 1.00 93.94 547 MET A N 1
ATOM 4233 C CA . MET A 1 547 ? 16.728 8.712 -15.903 1.00 93.94 547 MET A CA 1
ATOM 4234 C C . MET A 1 547 ? 15.227 8.566 -16.175 1.00 93.94 547 MET A C 1
ATOM 4236 O O . MET A 1 547 ? 14.870 7.982 -17.199 1.00 93.94 547 MET A O 1
ATOM 4240 N N . ILE A 1 548 ? 14.350 9.112 -15.323 1.00 95.38 548 ILE A N 1
ATOM 4241 C CA . ILE A 1 548 ? 12.899 9.063 -15.574 1.00 95.38 548 ILE A CA 1
ATOM 4242 C C . ILE A 1 548 ? 12.515 9.874 -16.821 1.00 95.38 548 ILE A C 1
ATOM 4244 O O . ILE A 1 548 ? 11.622 9.471 -17.560 1.00 95.38 548 ILE A O 1
ATOM 4248 N N . SER A 1 549 ? 13.241 10.953 -17.130 1.00 95.38 549 SER A N 1
ATOM 4249 C CA . SER A 1 549 ? 13.060 11.718 -18.370 1.00 95.38 549 SER A CA 1
ATOM 4250 C C . SER A 1 549 ? 13.457 10.921 -19.628 1.00 95.38 549 SER A C 1
ATOM 4252 O O . SER A 1 549 ? 12.697 10.884 -20.601 1.00 95.38 549 SER A O 1
ATOM 4254 N N . GLU A 1 550 ? 14.588 10.197 -19.598 1.00 95.00 550 GLU A N 1
ATOM 4255 C CA . GLU A 1 550 ? 14.978 9.273 -20.683 1.00 95.00 550 GLU A CA 1
ATOM 4256 C C . GLU A 1 550 ? 13.916 8.163 -20.887 1.00 95.00 550 GLU A C 1
ATOM 4258 O O . GLU A 1 550 ? 13.572 7.832 -22.023 1.00 95.00 550 GLU A O 1
ATOM 4263 N N . ILE A 1 551 ? 13.333 7.635 -19.803 1.00 95.75 551 ILE A N 1
ATOM 4264 C CA . ILE A 1 551 ? 12.309 6.570 -19.835 1.00 95.75 551 ILE A CA 1
ATOM 4265 C C . ILE A 1 551 ? 10.949 7.081 -20.325 1.00 95.75 551 ILE A C 1
ATOM 4267 O O . ILE A 1 551 ? 10.337 6.436 -21.177 1.00 95.75 551 ILE A O 1
ATOM 4271 N N . ARG A 1 552 ? 10.495 8.248 -19.849 1.00 96.12 552 ARG A N 1
ATOM 4272 C CA . ARG A 1 552 ? 9.268 8.918 -20.315 1.00 96.12 552 ARG A CA 1
ATOM 4273 C C . ARG A 1 552 ? 9.328 9.148 -21.827 1.00 96.12 552 ARG A C 1
ATOM 4275 O O . ARG A 1 552 ? 8.421 8.730 -22.542 1.00 96.12 552 ARG A O 1
ATOM 4282 N N . THR A 1 553 ? 10.448 9.682 -22.321 1.00 95.56 553 THR A N 1
ATOM 4283 C CA . THR A 1 553 ? 10.697 9.864 -23.764 1.00 95.56 553 THR A CA 1
ATOM 4284 C C . THR A 1 553 ? 10.577 8.537 -24.523 1.00 95.56 553 THR A C 1
ATOM 4286 O O . THR A 1 553 ? 9.872 8.449 -25.526 1.00 95.56 553 THR A O 1
ATOM 4289 N N . SER A 1 554 ? 11.194 7.467 -24.009 1.00 94.69 554 SER A N 1
ATOM 4290 C CA . SER A 1 554 ? 11.116 6.141 -24.630 1.00 94.69 554 SER A CA 1
ATOM 4291 C C . SER A 1 554 ? 9.714 5.518 -24.619 1.00 94.69 554 SER A C 1
ATOM 4293 O O . SER A 1 554 ? 9.436 4.674 -25.475 1.00 94.69 554 SER A O 1
ATOM 4295 N N . PHE A 1 555 ? 8.858 5.861 -23.656 1.00 95.62 555 PHE A N 1
ATOM 4296 C CA . PHE A 1 555 ? 7.464 5.418 -23.630 1.00 95.62 555 PHE A CA 1
ATOM 4297 C C . PHE A 1 555 ? 6.632 6.193 -24.659 1.00 95.62 555 PHE A C 1
ATOM 4299 O O . PHE A 1 555 ? 5.868 5.595 -25.411 1.00 95.62 555 PHE A O 1
ATOM 4306 N N . GLU A 1 556 ? 6.838 7.506 -24.779 1.00 95.00 556 GLU A N 1
ATOM 4307 C CA . GLU A 1 556 ? 6.183 8.343 -25.793 1.00 95.00 556 GLU A CA 1
ATOM 4308 C C . GLU A 1 556 ? 6.553 7.932 -27.233 1.00 95.00 556 GLU A C 1
ATOM 4310 O O . GLU A 1 556 ? 5.676 7.854 -28.098 1.00 95.00 556 GLU A O 1
ATOM 4315 N N . ASP A 1 557 ? 7.820 7.585 -27.483 1.00 93.19 557 ASP A N 1
ATOM 4316 C CA . ASP A 1 557 ? 8.275 7.037 -28.771 1.00 93.19 557 ASP A CA 1
ATOM 4317 C C . ASP A 1 557 ? 7.665 5.654 -29.072 1.00 93.19 557 ASP A C 1
ATOM 4319 O O . ASP A 1 557 ? 7.461 5.303 -30.240 1.00 93.19 557 ASP A O 1
ATOM 4323 N N . ALA A 1 558 ? 7.344 4.863 -28.040 1.00 92.56 558 ALA A N 1
ATOM 4324 C CA . ALA A 1 558 ? 6.626 3.597 -28.185 1.00 92.56 558 ALA A CA 1
ATOM 4325 C C . ALA A 1 558 ? 5.130 3.821 -28.470 1.00 92.56 558 ALA A C 1
ATOM 4327 O O . ALA A 1 558 ? 4.601 3.202 -29.396 1.00 92.56 558 ALA A O 1
ATOM 4328 N N . LEU A 1 559 ? 4.469 4.757 -27.767 1.00 92.94 559 LEU A N 1
ATOM 4329 C CA . LEU A 1 559 ? 3.075 5.154 -28.021 1.00 92.94 559 LEU A CA 1
ATOM 4330 C C . LEU A 1 559 ? 2.857 5.507 -29.496 1.00 92.94 559 LEU A C 1
ATOM 4332 O O . LEU A 1 559 ? 1.909 5.013 -30.108 1.00 92.94 559 LEU A O 1
ATOM 4336 N N . GLY A 1 560 ? 3.764 6.290 -30.094 1.00 89.69 560 GLY A N 1
ATOM 4337 C CA . GLY A 1 560 ? 3.721 6.670 -31.513 1.00 89.69 560 GLY A CA 1
ATOM 4338 C C . GLY A 1 560 ? 3.775 5.500 -32.510 1.00 89.69 560 GLY A C 1
ATOM 4339 O O . GLY A 1 560 ? 3.466 5.684 -33.686 1.00 89.69 560 GLY A O 1
ATOM 4340 N N . GLN A 1 561 ? 4.130 4.293 -32.057 1.00 90.12 561 GLN A N 1
ATOM 4341 C CA . GLN A 1 561 ? 4.236 3.074 -32.868 1.00 90.12 561 GLN A CA 1
ATOM 4342 C C . GLN A 1 561 ? 3.118 2.049 -32.584 1.00 90.12 561 GLN A C 1
ATOM 4344 O O . GLN A 1 561 ? 3.021 1.044 -33.294 1.00 90.12 561 GLN A O 1
ATOM 4349 N N . LEU A 1 562 ? 2.245 2.278 -31.591 1.00 92.94 562 LEU A N 1
ATOM 4350 C CA . LEU A 1 562 ? 1.178 1.338 -31.221 1.00 92.94 562 LEU A CA 1
ATOM 4351 C C . LEU A 1 562 ? 0.068 1.272 -32.277 1.00 92.94 562 LEU A C 1
ATOM 4353 O O . LEU A 1 562 ? -0.829 2.114 -32.321 1.00 92.94 562 LEU A O 1
ATOM 4357 N N . VAL A 1 563 ? 0.096 0.222 -33.101 1.00 93.25 563 VAL A N 1
ATOM 4358 C CA . VAL A 1 563 ? -0.855 -0.012 -34.208 1.00 93.25 563 VAL A CA 1
ATOM 4359 C C . VAL A 1 563 ? -2.275 -0.396 -33.776 1.00 93.25 563 VAL A C 1
ATOM 4361 O O . VAL A 1 563 ? -3.188 -0.316 -34.594 1.00 93.25 563 VAL A O 1
ATOM 4364 N N . TRP A 1 564 ? -2.472 -0.835 -32.528 1.00 95.88 564 TRP A N 1
ATOM 4365 C CA . TRP A 1 564 ? -3.782 -1.257 -32.013 1.00 95.88 564 TRP A CA 1
ATOM 4366 C C . TRP A 1 564 ? -4.644 -0.084 -31.518 1.00 95.88 564 TRP A C 1
ATOM 4368 O O . TRP A 1 564 ? -5.858 -0.225 -31.390 1.00 95.88 564 TRP A O 1
ATOM 4378 N N . MET A 1 565 ? -4.022 1.070 -31.267 1.00 97.00 565 MET A N 1
ATOM 4379 C CA . MET A 1 565 ? -4.662 2.294 -30.791 1.00 97.00 565 MET A CA 1
ATOM 4380 C C . MET A 1 565 ? -4.940 3.260 -31.958 1.00 97.00 565 MET A C 1
ATOM 4382 O O . MET A 1 565 ? -4.236 3.262 -32.971 1.00 97.00 565 MET A O 1
ATOM 4386 N N . ASP A 1 566 ? -5.957 4.111 -31.834 1.00 97.00 566 ASP A N 1
ATOM 4387 C CA . ASP A 1 566 ? -6.213 5.213 -32.769 1.00 97.00 566 ASP A CA 1
ATOM 4388 C C . ASP A 1 566 ? -5.334 6.450 -32.485 1.00 97.00 566 ASP A C 1
ATOM 4390 O O . ASP A 1 566 ? -4.838 6.647 -31.377 1.00 97.00 566 ASP A O 1
ATOM 4394 N N . GLU A 1 567 ? -5.160 7.317 -33.486 1.00 96.12 567 GLU A N 1
ATOM 4395 C CA . GLU A 1 567 ? -4.271 8.489 -33.404 1.00 96.12 567 GLU A CA 1
ATOM 4396 C C . GLU A 1 567 ? -4.668 9.502 -32.320 1.00 96.12 567 GLU A C 1
ATOM 4398 O O . GLU A 1 567 ? -3.806 10.097 -31.675 1.00 96.12 567 GLU A O 1
ATOM 4403 N N . LYS A 1 568 ? -5.970 9.691 -32.084 1.00 96.75 568 LYS A N 1
ATOM 4404 C CA . LYS A 1 568 ? -6.468 10.640 -31.084 1.00 96.75 568 LYS A CA 1
ATOM 4405 C C . LYS A 1 568 ? -6.239 10.095 -29.674 1.00 96.75 568 LYS A C 1
ATOM 4407 O O . LYS A 1 568 ? -5.833 10.858 -28.800 1.00 96.75 568 LYS A O 1
ATOM 4412 N N . THR A 1 569 ? -6.446 8.795 -29.455 1.00 97.94 569 THR A N 1
ATOM 4413 C CA . THR A 1 569 ? -6.117 8.159 -28.169 1.00 97.94 569 THR A CA 1
ATOM 4414 C C . THR A 1 569 ? -4.598 8.105 -27.946 1.00 97.94 569 THR A C 1
ATOM 4416 O O . THR A 1 569 ? -4.165 8.406 -26.836 1.00 97.94 569 THR A O 1
ATOM 4419 N N . ARG A 1 570 ? -3.770 7.867 -28.983 1.00 97.31 570 ARG A N 1
ATOM 4420 C CA . ARG A 1 570 ? -2.293 7.977 -28.892 1.00 97.31 570 ARG A CA 1
ATOM 4421 C C . ARG A 1 570 ? -1.848 9.367 -28.441 1.00 97.31 570 ARG A C 1
ATOM 4423 O O . ARG A 1 570 ? -1.069 9.484 -27.498 1.00 97.31 570 ARG A O 1
ATOM 4430 N N . GLN A 1 571 ? -2.359 10.415 -29.087 1.00 96.31 571 GLN A N 1
ATOM 4431 C CA . GLN A 1 571 ? -2.020 11.798 -28.746 1.00 96.31 571 GLN A CA 1
ATOM 4432 C C . GLN A 1 571 ? -2.456 12.154 -27.315 1.00 96.31 571 GLN A C 1
ATOM 4434 O O . GLN A 1 571 ? -1.678 12.744 -26.571 1.00 96.31 571 GLN A O 1
ATOM 4439 N N . ALA A 1 572 ? -3.651 11.730 -26.889 1.00 97.69 572 ALA A N 1
ATOM 4440 C CA . ALA A 1 572 ? -4.110 11.927 -25.514 1.00 97.69 572 ALA A CA 1
ATOM 4441 C C . ALA A 1 572 ? -3.266 11.146 -24.484 1.00 97.69 572 ALA A C 1
ATOM 4443 O O . ALA A 1 572 ? -3.001 11.657 -23.397 1.00 97.69 572 ALA A O 1
ATOM 4444 N N . ALA A 1 573 ? -2.794 9.941 -24.826 1.00 98.19 573 ALA A N 1
ATOM 4445 C CA . ALA A 1 573 ? -1.910 9.157 -23.965 1.00 98.19 573 ALA A CA 1
ATOM 4446 C C . ALA A 1 573 ? -0.525 9.812 -23.820 1.00 98.19 573 ALA A C 1
ATOM 4448 O O . ALA A 1 573 ? 0.002 9.882 -22.711 1.00 98.19 573 ALA A O 1
ATOM 4449 N N . LYS A 1 574 ? 0.021 10.382 -24.903 1.00 97.38 574 LYS A N 1
ATOM 4450 C CA . LYS A 1 574 ? 1.248 11.192 -24.857 1.00 97.38 574 LYS A CA 1
ATOM 4451 C C . LYS A 1 574 ? 1.060 12.444 -23.994 1.00 97.38 574 LYS A C 1
ATOM 4453 O O . LYS A 1 574 ? 1.863 12.672 -23.099 1.00 97.38 574 LYS A O 1
ATOM 4458 N N . GLU A 1 575 ? -0.039 13.184 -24.159 1.00 97.94 575 GLU A N 1
ATOM 4459 C CA . GLU A 1 575 ? -0.369 14.323 -23.283 1.00 97.94 575 GLU A CA 1
ATOM 4460 C C . GLU A 1 575 ? -0.529 13.930 -21.804 1.00 97.94 575 GLU A C 1
ATOM 4462 O O . GLU A 1 575 ? -0.287 14.761 -20.928 1.00 97.94 575 GLU A O 1
ATOM 4467 N N . LYS A 1 576 ? -0.929 12.685 -21.502 1.00 98.38 576 LYS A N 1
ATOM 4468 C CA . LYS A 1 576 ? -0.927 12.165 -20.130 1.00 98.38 576 LYS A CA 1
ATOM 4469 C C . LYS A 1 576 ? 0.485 11.866 -19.629 1.00 98.38 576 LYS A C 1
ATOM 4471 O O . LYS A 1 576 ? 0.784 12.257 -18.504 1.00 98.38 576 LYS A O 1
ATOM 4476 N N . ALA A 1 577 ? 1.338 11.233 -20.437 1.00 97.88 577 ALA A N 1
ATOM 4477 C CA . ALA A 1 577 ? 2.725 10.905 -20.081 1.00 97.88 577 ALA A CA 1
ATOM 4478 C C . ALA A 1 577 ? 3.582 12.164 -19.840 1.00 97.88 577 ALA A C 1
ATOM 4480 O O . ALA A 1 577 ? 4.282 12.255 -18.827 1.00 97.88 577 ALA A O 1
ATOM 4481 N N . GLU A 1 578 ? 3.440 13.170 -20.710 1.00 96.81 578 GLU A N 1
ATOM 4482 C CA . GLU A 1 578 ? 4.058 14.498 -20.580 1.00 96.81 578 GLU A CA 1
ATOM 4483 C C . GLU A 1 578 ? 3.625 15.220 -19.288 1.00 96.81 578 GLU A C 1
ATOM 4485 O O . GLU A 1 578 ? 4.385 16.008 -18.728 1.00 96.81 578 GLU A O 1
ATOM 4490 N N . ALA A 1 579 ? 2.411 14.943 -18.796 1.00 97.62 579 ALA A N 1
ATOM 4491 C CA . ALA A 1 579 ? 1.825 15.558 -17.605 1.00 97.62 579 ALA A CA 1
ATOM 4492 C C . ALA A 1 579 ? 2.020 14.759 -16.300 1.00 97.62 579 ALA A C 1
ATOM 4494 O O . ALA A 1 579 ? 1.545 15.211 -15.251 1.00 97.62 579 ALA A O 1
ATOM 4495 N N . ILE A 1 580 ? 2.675 13.590 -16.338 1.00 97.31 580 ILE A N 1
ATOM 4496 C CA . ILE A 1 580 ? 3.012 12.832 -15.122 1.00 97.31 580 ILE A CA 1
ATOM 4497 C C . ILE A 1 580 ? 3.985 13.665 -14.284 1.00 97.31 580 ILE A C 1
ATOM 4499 O O . ILE A 1 580 ? 5.034 14.068 -14.783 1.00 97.31 580 ILE A O 1
ATOM 4503 N N . TYR A 1 581 ? 3.664 13.897 -13.014 1.00 95.25 581 TYR A N 1
ATOM 4504 C CA . TYR A 1 581 ? 4.547 14.568 -12.060 1.00 95.25 581 TYR A CA 1
ATOM 4505 C C . TYR A 1 581 ? 5.495 13.551 -11.410 1.00 95.25 581 TYR A C 1
ATOM 4507 O O . TYR A 1 581 ? 5.031 12.526 -10.919 1.00 95.25 581 TYR A O 1
ATOM 4515 N N . ASP A 1 582 ? 6.804 13.812 -11.407 1.00 92.75 582 ASP A N 1
ATOM 4516 C CA . ASP A 1 582 ? 7.800 12.940 -10.773 1.00 92.75 582 ASP A CA 1
ATOM 4517 C C . ASP A 1 582 ? 8.303 13.502 -9.432 1.00 92.75 582 ASP A C 1
ATOM 4519 O O . ASP A 1 582 ? 8.554 14.697 -9.284 1.00 92.75 582 ASP A O 1
ATOM 4523 N N . MET A 1 583 ? 8.425 12.628 -8.426 1.00 92.44 583 MET A N 1
ATOM 4524 C CA . MET A 1 583 ? 8.936 12.974 -7.097 1.00 92.44 583 MET A CA 1
ATOM 4525 C C . MET A 1 583 ? 10.063 12.028 -6.672 1.00 92.44 583 MET A C 1
ATOM 4527 O O . MET A 1 583 ? 9.865 10.827 -6.481 1.00 92.44 583 MET A O 1
ATOM 4531 N N . ILE A 1 584 ? 11.266 12.586 -6.518 1.00 94.19 584 ILE A N 1
ATOM 4532 C CA . ILE A 1 584 ? 12.518 11.830 -6.390 1.00 94.19 584 ILE A CA 1
ATOM 4533 C C . ILE A 1 584 ? 13.170 12.052 -5.017 1.00 94.19 584 ILE A C 1
ATOM 4535 O O . ILE A 1 584 ? 13.441 13.184 -4.605 1.00 94.19 584 ILE A O 1
ATOM 4539 N N . GLY A 1 585 ? 13.471 10.952 -4.324 1.00 93.94 585 GLY A N 1
ATOM 4540 C CA . GLY A 1 585 ? 14.182 10.906 -3.046 1.00 93.94 585 GLY A CA 1
ATOM 4541 C C . GLY A 1 585 ? 13.303 11.236 -1.839 1.00 93.94 585 GLY A C 1
ATOM 4542 O O . GLY A 1 585 ? 13.046 10.374 -1.000 1.00 93.94 585 GLY A O 1
ATOM 4543 N N . PHE A 1 586 ? 12.880 12.493 -1.725 1.00 93.38 586 PHE A N 1
ATOM 4544 C CA . PHE A 1 586 ? 12.156 13.013 -0.562 1.00 93.38 586 PHE A CA 1
ATOM 4545 C C . PHE A 1 586 ? 11.434 14.337 -0.888 1.00 93.38 586 PHE A C 1
ATOM 4547 O O . PHE A 1 586 ? 11.859 15.043 -1.812 1.00 93.38 586 PHE A O 1
ATOM 4554 N N . PRO A 1 587 ? 10.381 14.707 -0.130 1.00 92.19 587 PRO A N 1
ATOM 4555 C CA . PRO A 1 587 ? 9.784 16.036 -0.198 1.00 92.19 587 PRO A CA 1
ATOM 4556 C C . PRO A 1 587 ? 10.659 17.059 0.533 1.00 92.19 587 PRO A C 1
ATOM 4558 O O . PRO A 1 587 ? 11.040 16.846 1.684 1.00 92.19 587 PRO A O 1
ATOM 4561 N N . ASP A 1 588 ? 10.941 18.193 -0.108 1.00 90.94 588 ASP A N 1
ATOM 4562 C CA . ASP A 1 588 ? 11.933 19.160 0.382 1.00 90.94 588 ASP A CA 1
ATOM 4563 C C . ASP A 1 588 ? 11.587 19.764 1.769 1.00 90.94 588 ASP A C 1
ATOM 4565 O O . ASP A 1 588 ? 12.497 20.162 2.498 1.00 90.94 588 ASP A O 1
ATOM 4569 N N . PHE A 1 589 ? 10.308 19.776 2.187 1.00 92.31 589 PHE A N 1
ATOM 4570 C CA . PHE A 1 589 ? 9.877 20.343 3.478 1.00 92.31 589 PHE A CA 1
ATOM 4571 C C . PHE A 1 589 ? 10.495 19.654 4.706 1.00 92.31 589 PHE A C 1
ATOM 4573 O O . PHE A 1 589 ? 10.633 20.295 5.747 1.00 92.31 589 PHE A O 1
ATOM 4580 N N . ILE A 1 590 ? 10.890 18.375 4.613 1.00 93.38 590 ILE A N 1
ATOM 4581 C CA . ILE A 1 590 ? 11.434 17.642 5.772 1.00 93.38 590 ILE A CA 1
ATOM 4582 C C . ILE A 1 590 ? 12.808 18.164 6.204 1.00 93.38 590 ILE A C 1
ATOM 4584 O O . ILE A 1 590 ? 13.191 17.975 7.351 1.00 93.38 590 ILE A O 1
ATOM 4588 N N . LEU A 1 591 ? 13.539 18.830 5.303 1.00 92.19 591 LEU A N 1
ATOM 4589 C CA . LEU A 1 591 ? 14.852 19.417 5.590 1.00 92.19 591 LEU A CA 1
ATOM 4590 C C . LEU A 1 591 ? 14.762 20.850 6.141 1.00 92.19 591 LEU A C 1
ATOM 4592 O O . LEU A 1 591 ? 15.789 21.450 6.451 1.00 92.19 591 LEU A O 1
ATOM 4596 N N . GLU A 1 592 ? 13.553 21.399 6.270 1.00 94.81 592 GLU A N 1
ATOM 4597 C CA . GLU A 1 592 ? 13.280 22.731 6.809 1.00 94.81 592 GLU A CA 1
ATOM 4598 C C . GLU A 1 592 ? 12.641 22.580 8.202 1.00 94.81 592 GLU A C 1
ATOM 4600 O O . GLU A 1 592 ? 11.426 22.382 8.292 1.00 94.81 592 GLU A O 1
ATOM 4605 N N . PRO A 1 593 ? 13.409 22.681 9.312 1.00 94.06 593 PRO A N 1
ATOM 4606 C CA . PRO A 1 593 ? 12.969 22.216 10.633 1.00 94.06 593 PRO A CA 1
ATOM 4607 C C . PRO A 1 593 ? 11.636 22.793 11.110 1.00 94.06 593 PRO A C 1
ATOM 4609 O O . PRO A 1 593 ? 10.872 22.093 11.762 1.00 94.06 593 PRO A O 1
ATOM 4612 N N . LYS A 1 594 ? 11.318 24.045 10.747 1.00 95.19 594 LYS A N 1
ATOM 4613 C CA . LYS A 1 594 ? 10.021 24.642 11.089 1.00 95.19 594 LYS A CA 1
ATOM 4614 C C . LYS A 1 594 ? 8.859 23.958 10.361 1.00 95.19 594 LYS A C 1
ATOM 4616 O O . LYS A 1 594 ? 7.839 23.718 10.983 1.00 95.19 594 LYS A O 1
ATOM 4621 N N . GLN A 1 595 ? 9.001 23.644 9.072 1.00 94.56 595 GLN A N 1
ATOM 4622 C CA . GLN A 1 595 ? 7.932 22.993 8.303 1.00 94.56 595 GLN A CA 1
ATOM 4623 C C . GLN A 1 595 ? 7.712 21.555 8.781 1.00 94.56 595 GLN A C 1
ATOM 4625 O O . GLN A 1 595 ? 6.575 21.104 8.877 1.00 94.56 595 GLN A O 1
ATOM 4630 N N . LEU A 1 596 ? 8.794 20.858 9.139 1.00 94.62 596 LEU A N 1
ATOM 4631 C CA . LEU A 1 596 ? 8.717 19.538 9.756 1.00 94.62 596 LEU A CA 1
ATOM 4632 C C . LEU A 1 596 ? 8.056 19.586 11.148 1.00 94.62 596 LEU A C 1
ATOM 4634 O O . LEU A 1 596 ? 7.221 18.738 11.451 1.00 94.62 596 LEU A O 1
ATOM 4638 N N . ASP A 1 597 ? 8.381 20.586 11.971 1.00 96.19 597 ASP A N 1
ATOM 4639 C CA . ASP A 1 597 ? 7.749 20.790 13.280 1.00 96.19 597 ASP A CA 1
ATOM 4640 C C . ASP A 1 597 ? 6.267 21.184 13.152 1.00 96.19 597 ASP A C 1
ATOM 4642 O O . ASP A 1 597 ? 5.436 20.617 13.858 1.00 96.19 597 ASP A O 1
ATOM 4646 N N . ASP A 1 598 ? 5.918 22.075 12.212 1.00 93.69 598 ASP A N 1
ATOM 4647 C CA . ASP A 1 598 ? 4.536 22.484 11.911 1.00 93.69 598 ASP A CA 1
ATOM 4648 C C . ASP A 1 598 ? 3.661 21.275 11.479 1.00 93.69 598 ASP A C 1
ATOM 4650 O O . ASP A 1 598 ? 2.459 21.262 11.737 1.00 93.69 598 ASP A O 1
ATOM 4654 N N . VAL A 1 599 ? 4.243 20.239 10.849 1.00 91.00 599 VAL A N 1
ATOM 4655 C CA . VAL A 1 599 ? 3.545 18.989 10.460 1.00 91.00 599 VAL A CA 1
ATOM 4656 C C . VAL A 1 599 ? 3.244 18.074 11.655 1.00 91.00 599 VAL A C 1
ATOM 4658 O O . VAL A 1 599 ? 2.289 17.301 11.601 1.00 91.00 599 VAL A O 1
ATOM 4661 N N . TYR A 1 600 ? 4.026 18.160 12.734 1.00 93.81 600 TYR A N 1
ATOM 4662 C CA . TYR A 1 600 ? 3.889 17.333 13.942 1.00 93.81 600 TYR A CA 1
ATOM 4663 C C . TYR A 1 600 ? 3.477 18.147 15.187 1.00 93.81 600 TYR A C 1
ATOM 4665 O O . TYR A 1 600 ? 3.697 17.720 16.331 1.00 93.81 600 TYR A O 1
ATOM 4673 N N . ASP A 1 601 ? 2.858 19.313 14.977 1.00 93.25 601 ASP A N 1
ATOM 4674 C CA . ASP A 1 601 ? 2.228 20.103 16.036 1.00 93.25 601 ASP A CA 1
ATOM 4675 C C . ASP A 1 601 ? 0.985 19.388 16.603 1.00 93.25 601 ASP A C 1
ATOM 4677 O O . ASP A 1 601 ? 0.301 18.626 15.919 1.00 93.25 601 ASP A O 1
ATOM 4681 N N . GLY A 1 602 ? 0.718 19.571 17.895 1.00 90.62 602 GLY A N 1
ATOM 4682 C CA . GLY A 1 602 ? -0.380 18.913 18.612 1.00 90.62 602 GLY A CA 1
ATOM 4683 C C . GLY A 1 602 ? -0.256 17.391 18.819 1.00 90.62 602 GLY A C 1
ATOM 4684 O O . GLY A 1 602 ? -1.139 16.811 19.457 1.00 90.62 602 GLY A O 1
ATOM 4685 N N . TYR A 1 603 ? 0.801 16.730 18.325 1.00 94.31 603 TYR A N 1
ATOM 4686 C CA . TYR A 1 603 ? 1.088 15.324 18.643 1.00 94.31 603 TYR A CA 1
ATOM 4687 C C . TYR A 1 603 ? 1.997 15.187 19.866 1.00 94.31 603 TYR A C 1
ATOM 4689 O O . TYR A 1 603 ? 3.205 15.414 19.780 1.00 94.31 603 TYR A O 1
ATOM 4697 N N . GLU A 1 604 ? 1.430 14.783 20.999 1.00 92.88 604 GLU A N 1
ATOM 4698 C CA . GLU A 1 604 ? 2.177 14.650 22.251 1.00 92.88 604 GLU A CA 1
ATOM 4699 C C . GLU A 1 604 ? 2.777 13.253 22.443 1.00 92.88 604 GLU A C 1
ATOM 4701 O O . GLU A 1 604 ? 2.085 12.239 22.324 1.00 92.88 604 GLU A O 1
ATOM 4706 N N . VAL A 1 605 ? 4.071 13.221 22.778 1.00 94.50 605 VAL A N 1
ATOM 4707 C CA . VAL A 1 605 ? 4.884 12.007 22.940 1.00 94.50 605 VAL A CA 1
ATOM 4708 C C . VAL A 1 605 ? 5.620 12.053 24.280 1.00 94.50 605 VAL A C 1
ATOM 4710 O O . VAL A 1 605 ? 6.439 12.944 24.510 1.00 94.50 605 VAL A O 1
ATOM 4713 N N . SER A 1 606 ? 5.358 11.067 25.139 1.00 92.62 606 SER A N 1
ATOM 4714 C CA . SER A 1 606 ? 6.049 10.832 26.415 1.00 92.62 606 SER A CA 1
ATOM 4715 C C . SER A 1 606 ? 7.064 9.695 26.273 1.00 92.62 606 SER A C 1
ATOM 4717 O O . SER A 1 606 ? 6.815 8.726 25.561 1.00 92.62 606 SER A O 1
ATOM 4719 N N . GLU A 1 607 ? 8.197 9.769 26.967 1.00 88.38 607 GLU A N 1
ATOM 4720 C CA . GLU A 1 607 ? 9.154 8.654 27.009 1.00 88.38 607 GLU A CA 1
ATOM 4721 C C . GLU A 1 607 ? 8.648 7.486 27.882 1.00 88.38 607 GLU A C 1
ATOM 4723 O O . GLU A 1 607 ? 9.036 6.348 27.649 1.00 88.38 607 GLU A O 1
ATOM 4728 N N . ASP A 1 608 ? 7.724 7.730 28.819 1.00 86.94 608 ASP A N 1
ATOM 4729 C CA . ASP A 1 608 ? 7.347 6.787 29.887 1.00 86.94 608 ASP A CA 1
ATOM 4730 C C . ASP A 1 608 ? 6.127 5.895 29.568 1.00 86.94 608 ASP A C 1
ATOM 4732 O O . ASP A 1 608 ? 5.733 5.061 30.390 1.00 86.94 608 ASP A O 1
ATOM 4736 N N . SER A 1 609 ? 5.463 6.092 28.418 1.00 89.38 609 SER A N 1
ATOM 4737 C CA . SER A 1 609 ? 4.203 5.399 28.089 1.00 89.38 609 SER A CA 1
ATOM 4738 C C . SER A 1 609 ? 3.992 5.166 26.588 1.00 89.38 609 SER A C 1
ATOM 4740 O O . SER A 1 609 ? 3.288 5.912 25.901 1.00 89.38 609 SER A O 1
ATOM 4742 N N . PHE A 1 610 ? 4.558 4.069 26.078 1.00 94.56 610 PHE A N 1
ATOM 4743 C CA . PHE A 1 610 ? 4.409 3.657 24.677 1.00 94.56 610 PHE A CA 1
ATOM 4744 C C . PHE A 1 610 ? 2.939 3.461 24.253 1.00 94.56 610 PHE A C 1
ATOM 4746 O O . PHE A 1 610 ? 2.525 3.964 23.209 1.00 94.56 610 PHE A O 1
ATOM 4753 N N . PHE A 1 611 ? 2.121 2.808 25.087 1.00 94.25 611 PHE A N 1
ATOM 4754 C CA . PHE A 1 611 ? 0.697 2.591 24.799 1.00 94.25 611 PHE A CA 1
ATOM 4755 C C . PHE A 1 611 ? -0.072 3.916 24.651 1.00 94.25 611 PHE A C 1
ATOM 4757 O O . PHE A 1 611 ? -0.864 4.075 23.723 1.00 94.25 611 PHE A O 1
ATOM 4764 N N . GLN A 1 612 ? 0.202 4.910 25.507 1.00 93.31 612 GLN A N 1
ATOM 4765 C CA . GLN A 1 612 ? -0.443 6.222 25.393 1.00 93.31 612 GLN A CA 1
ATOM 4766 C C . GLN A 1 612 ? 0.037 6.998 24.159 1.00 93.31 612 GLN A C 1
ATOM 4768 O O . GLN A 1 612 ? -0.775 7.678 23.536 1.00 93.31 612 GLN A O 1
ATOM 4773 N N . ASN A 1 613 ? 1.305 6.862 23.751 1.00 94.56 613 ASN A N 1
ATOM 4774 C CA . ASN A 1 613 ? 1.799 7.454 22.501 1.00 94.56 613 ASN A CA 1
ATOM 4775 C C . ASN A 1 613 ? 1.038 6.913 21.276 1.00 94.56 613 ASN A C 1
ATOM 4777 O O . ASN A 1 613 ? 0.690 7.682 20.382 1.00 94.56 613 ASN A O 1
ATOM 4781 N N . MET A 1 614 ? 0.702 5.619 21.262 1.00 92.00 614 MET A N 1
ATOM 4782 C CA . MET A 1 614 ? -0.104 5.005 20.197 1.00 92.00 614 MET A CA 1
ATOM 4783 C C . MET A 1 614 ? -1.561 5.501 20.199 1.00 92.00 614 MET A C 1
ATOM 4785 O O . MET A 1 614 ? -2.100 5.835 19.145 1.00 92.00 614 MET A O 1
ATOM 4789 N N . LEU A 1 615 ? -2.190 5.658 21.371 1.00 89.94 615 LEU A N 1
ATOM 4790 C CA . LEU A 1 615 ? -3.521 6.284 21.460 1.00 89.94 615 LEU A CA 1
ATOM 4791 C C . LEU A 1 615 ? -3.501 7.766 21.035 1.00 89.94 615 LEU A C 1
ATOM 4793 O O . LEU A 1 615 ? -4.433 8.239 20.380 1.00 89.94 615 LEU A O 1
ATOM 4797 N N . ASN A 1 616 ? -2.434 8.497 21.373 1.00 91.12 616 ASN A N 1
ATOM 4798 C CA . ASN A 1 616 ? -2.226 9.877 20.933 1.00 91.12 616 ASN A CA 1
ATOM 4799 C C . ASN A 1 616 ? -2.079 9.952 19.405 1.00 91.12 616 ASN A C 1
ATOM 4801 O O . ASN A 1 616 ? -2.666 10.843 18.791 1.00 91.12 616 ASN A O 1
ATOM 4805 N N . LEU A 1 617 ? -1.364 9.000 18.791 1.00 90.50 617 LEU A N 1
ATOM 4806 C CA . LEU A 1 617 ? -1.190 8.902 17.340 1.00 90.50 617 LEU A CA 1
ATOM 4807 C C . LEU A 1 617 ? -2.526 8.703 16.615 1.00 90.50 617 LEU A C 1
ATOM 4809 O O . LEU A 1 617 ? -2.773 9.374 15.616 1.00 90.50 617 LEU A O 1
ATOM 4813 N N . TYR A 1 618 ? -3.410 7.831 17.109 1.00 88.06 618 TYR A N 1
ATOM 4814 C CA . TYR A 1 618 ? -4.716 7.596 16.474 1.00 88.06 618 TYR A CA 1
ATOM 4815 C C . TYR A 1 618 ? -5.620 8.839 16.521 1.00 88.06 618 TYR A C 1
ATOM 4817 O O . TYR A 1 618 ? -6.188 9.225 15.498 1.00 88.06 618 TYR A O 1
ATOM 4825 N N . ASN A 1 619 ? -5.666 9.534 17.662 1.00 84.62 619 ASN A N 1
ATOM 4826 C CA . ASN A 1 619 ? -6.377 10.810 17.828 1.00 84.62 619 ASN A CA 1
ATOM 4827 C C . ASN A 1 619 ? -5.795 11.920 16.924 1.00 84.62 619 ASN A C 1
ATOM 4829 O O . ASN A 1 619 ? -6.525 12.659 16.265 1.00 84.62 619 ASN A O 1
ATOM 4833 N N . PHE A 1 620 ? -4.467 12.017 16.844 1.00 88.56 620 PHE A N 1
ATOM 4834 C CA . PHE A 1 620 ? -3.771 12.968 15.975 1.00 88.56 620 PHE A CA 1
ATOM 4835 C C . PHE A 1 620 ? -4.018 12.680 14.482 1.00 88.56 620 PHE A C 1
ATOM 4837 O O . PHE A 1 620 ? -4.362 13.586 13.722 1.00 88.56 620 PHE A O 1
ATOM 4844 N N . SER A 1 621 ? -3.953 11.408 14.078 1.00 86.12 621 SER A N 1
ATOM 4845 C CA . SER A 1 621 ? -4.275 10.939 12.725 1.00 86.12 621 SER A CA 1
ATOM 4846 C C . SER A 1 621 ? -5.721 11.264 12.326 1.00 86.12 621 SER A C 1
ATOM 4848 O O . SER A 1 621 ? -5.952 11.732 11.211 1.00 86.12 621 SER A O 1
ATOM 4850 N N . ALA A 1 622 ? -6.687 11.096 13.239 1.00 84.69 622 ALA A N 1
ATOM 4851 C CA . ALA A 1 622 ? -8.087 11.463 13.010 1.00 84.69 622 ALA A CA 1
ATOM 4852 C C . ALA A 1 622 ? -8.242 12.958 12.669 1.00 84.69 622 ALA A C 1
ATOM 4854 O O . ALA A 1 622 ? -8.856 13.301 11.659 1.00 84.69 622 ALA A O 1
ATOM 4855 N N . LYS A 1 623 ? -7.611 13.842 13.455 1.00 86.50 623 LYS A N 1
ATOM 4856 C CA . LYS A 1 623 ? -7.639 15.300 13.233 1.00 86.50 623 LYS A CA 1
ATOM 4857 C C . LYS A 1 623 ? -7.002 15.707 11.907 1.00 86.50 623 LYS A C 1
ATOM 4859 O O . LYS A 1 623 ? -7.591 16.492 11.172 1.00 86.50 623 LYS A O 1
ATOM 4864 N N . VAL A 1 624 ? -5.824 15.167 11.586 1.00 87.75 624 VAL A N 1
ATOM 4865 C CA . VAL A 1 624 ? -5.111 15.478 10.331 1.00 87.75 624 VAL A CA 1
ATOM 4866 C C . VAL A 1 624 ? -5.888 14.986 9.105 1.00 87.75 624 VAL A C 1
ATOM 4868 O O . VAL A 1 624 ? -5.872 15.646 8.068 1.00 87.75 624 VAL A O 1
ATOM 4871 N N . MET A 1 625 ? -6.612 13.870 9.228 1.00 87.56 625 MET A N 1
ATOM 4872 C CA . MET A 1 625 ? -7.506 13.346 8.192 1.00 87.56 625 MET A CA 1
ATOM 4873 C C . MET A 1 625 ? -8.732 14.254 7.992 1.00 87.56 625 MET A C 1
ATOM 4875 O O . MET A 1 625 ? -8.988 14.671 6.863 1.00 87.56 625 MET A O 1
ATOM 4879 N N . ALA A 1 626 ? -9.415 14.659 9.070 1.00 90.12 626 ALA A N 1
ATOM 4880 C CA . ALA A 1 626 ? -10.538 15.603 9.009 1.00 90.12 626 ALA A CA 1
ATOM 4881 C C . ALA A 1 626 ? -10.141 16.967 8.408 1.00 90.12 626 ALA A C 1
ATOM 4883 O O . ALA A 1 626 ? -10.832 17.494 7.535 1.00 90.12 626 ALA A O 1
ATOM 4884 N N . ASP A 1 627 ? -8.981 17.497 8.804 1.00 91.19 627 ASP A N 1
ATOM 4885 C CA . ASP A 1 627 ? -8.398 18.752 8.311 1.00 91.19 627 ASP A CA 1
ATOM 4886 C C . ASP A 1 627 ? -8.210 18.801 6.776 1.00 91.19 627 ASP A C 1
ATOM 4888 O O . ASP A 1 627 ? -8.192 19.893 6.200 1.00 91.19 627 ASP A O 1
ATOM 4892 N N . GLN A 1 628 ? -8.141 17.653 6.083 1.00 92.38 628 GLN A N 1
ATOM 4893 C CA . GLN A 1 628 ? -8.028 17.631 4.619 1.00 92.38 628 GLN A CA 1
ATOM 4894 C C . GLN A 1 628 ? -9.350 17.915 3.884 1.00 92.38 628 GLN A C 1
ATOM 4896 O O . GLN A 1 628 ? -9.295 18.403 2.756 1.00 92.38 628 GLN A O 1
ATOM 4901 N N . LEU A 1 629 ? -10.534 17.662 4.470 1.00 95.12 629 LEU A N 1
ATOM 4902 C CA . LEU A 1 629 ? -11.805 17.643 3.710 1.00 95.12 629 LEU A CA 1
ATOM 4903 C C . LEU A 1 629 ? -12.109 18.960 2.984 1.00 95.12 629 LEU A C 1
ATOM 4905 O O . LEU A 1 629 ? -12.694 18.965 1.904 1.00 95.12 629 LEU A O 1
ATOM 4909 N N . ARG A 1 630 ? -11.729 20.092 3.585 1.00 95.31 630 ARG A N 1
ATOM 4910 C CA . ARG A 1 630 ? -11.974 21.438 3.037 1.00 95.31 630 ARG A CA 1
ATOM 4911 C C . ARG A 1 630 ? -10.741 22.046 2.356 1.00 95.31 630 ARG A C 1
ATOM 4913 O O . ARG A 1 630 ? -10.760 23.224 2.004 1.00 95.31 630 ARG A O 1
ATOM 4920 N N . LYS A 1 631 ? -9.675 21.263 2.166 1.00 93.62 631 LYS A N 1
ATOM 4921 C CA . LYS A 1 631 ? -8.428 21.665 1.498 1.00 93.62 631 LYS A CA 1
ATOM 4922 C C . LYS A 1 631 ? -8.322 20.989 0.123 1.00 93.62 631 LYS A C 1
ATOM 4924 O O . LYS A 1 631 ? -8.785 19.858 -0.025 1.00 93.62 631 LYS A O 1
ATOM 4929 N N . PRO A 1 632 ? -7.717 21.641 -0.885 1.00 93.12 632 PRO A N 1
ATOM 4930 C CA . PRO A 1 632 ? -7.368 20.966 -2.131 1.00 93.12 632 PRO A CA 1
ATOM 4931 C C . PRO A 1 632 ? -6.246 19.936 -1.878 1.00 93.12 632 PRO A C 1
ATOM 4933 O O . PRO A 1 632 ? -5.338 20.228 -1.093 1.00 93.12 632 PRO A O 1
ATOM 4936 N N . PRO A 1 633 ? -6.260 18.760 -2.533 1.00 91.00 633 PRO A N 1
ATOM 4937 C CA . PRO A 1 633 ? -5.145 17.815 -2.492 1.00 91.00 633 PRO A CA 1
ATOM 4938 C C . PRO A 1 633 ? -3.838 18.460 -2.974 1.00 91.00 633 PRO A C 1
ATOM 4940 O O . PRO A 1 633 ? -3.830 19.186 -3.969 1.00 91.00 633 PRO A O 1
ATOM 4943 N N . SER A 1 634 ? -2.717 18.181 -2.301 1.00 86.44 634 SER A N 1
ATOM 4944 C CA . SER A 1 634 ? -1.399 18.684 -2.712 1.00 86.44 634 SER A CA 1
ATOM 4945 C C . SER A 1 634 ? -0.530 17.583 -3.317 1.00 86.44 634 SER A C 1
ATOM 4947 O O . SER A 1 634 ? -0.432 16.475 -2.785 1.00 86.44 634 SER A O 1
ATOM 4949 N N . ARG A 1 635 ? 0.170 17.901 -4.411 1.00 80.56 635 ARG A N 1
ATOM 4950 C CA . ARG A 1 635 ? 1.200 17.019 -4.986 1.00 80.56 635 ARG A CA 1
ATOM 4951 C C . ARG A 1 635 ? 2.362 16.793 -4.012 1.00 80.56 635 ARG A C 1
ATOM 4953 O O . ARG A 1 635 ? 2.805 15.668 -3.841 1.00 80.56 635 ARG A O 1
ATOM 4960 N N . GLU A 1 636 ? 2.717 17.801 -3.217 1.00 80.62 636 GLU A N 1
ATOM 4961 C CA . GLU A 1 636 ? 3.788 17.729 -2.208 1.00 80.62 636 GLU A CA 1
ATOM 4962 C C . GLU A 1 636 ? 3.492 16.769 -1.028 1.00 80.62 636 GLU A C 1
ATOM 4964 O O . GLU A 1 636 ? 4.395 16.446 -0.256 1.00 80.62 636 GLU A O 1
ATOM 4969 N N . GLN A 1 637 ? 2.255 16.272 -0.879 1.00 84.56 637 GLN A N 1
ATOM 4970 C CA . GLN A 1 637 ? 1.891 15.269 0.133 1.00 84.56 637 GLN A CA 1
ATOM 4971 C C . GLN A 1 637 ? 2.247 13.845 -0.330 1.00 84.56 637 GLN A C 1
ATOM 4973 O O . GLN A 1 637 ? 1.526 13.243 -1.127 1.00 84.56 637 GLN A O 1
ATOM 4978 N N . TRP A 1 638 ? 3.334 13.284 0.201 1.00 86.88 638 TRP A N 1
ATOM 4979 C CA . TRP A 1 638 ? 3.784 11.920 -0.109 1.00 86.88 638 TRP A CA 1
ATOM 4980 C C . TRP A 1 638 ? 2.961 10.836 0.612 1.00 86.88 638 TRP A C 1
ATOM 4982 O O . TRP A 1 638 ? 2.532 11.013 1.758 1.00 86.88 638 TRP A O 1
ATOM 4992 N N . SER A 1 639 ? 2.803 9.681 -0.041 1.00 83.12 639 SER A N 1
ATOM 4993 C CA . SER A 1 639 ? 2.148 8.491 0.521 1.00 83.12 639 SER A CA 1
ATOM 4994 C C . SER A 1 639 ? 3.112 7.564 1.263 1.00 83.12 639 SER A C 1
ATOM 4996 O O . SER A 1 639 ? 2.701 6.920 2.223 1.00 83.12 639 SER A O 1
ATOM 4998 N N . MET A 1 640 ? 4.386 7.537 0.858 1.00 88.12 640 MET A N 1
ATOM 4999 C CA . MET A 1 640 ? 5.460 6.747 1.478 1.00 88.12 640 MET A CA 1
ATOM 5000 C C . MET A 1 640 ? 6.512 7.645 2.140 1.00 88.12 640 MET A C 1
ATOM 5002 O O . MET A 1 640 ? 6.675 8.811 1.771 1.00 88.12 640 MET A O 1
ATOM 5006 N N . THR A 1 641 ? 7.250 7.096 3.104 1.00 93.81 641 THR A N 1
ATOM 5007 C CA . THR A 1 641 ? 8.314 7.805 3.831 1.00 93.81 641 THR A CA 1
ATOM 5008 C C . THR A 1 641 ? 9.658 7.674 3.089 1.00 93.81 641 THR A C 1
ATOM 5010 O O . THR A 1 641 ? 9.878 6.662 2.419 1.00 93.81 641 THR A O 1
ATOM 5013 N N . PRO A 1 642 ? 10.587 8.651 3.166 1.00 95.19 642 PRO A N 1
ATOM 5014 C CA . PRO A 1 642 ? 11.833 8.645 2.379 1.00 95.19 642 PRO A CA 1
ATOM 5015 C C . PRO A 1 642 ? 12.690 7.372 2.490 1.00 95.19 642 PRO A C 1
ATOM 5017 O O . PRO A 1 642 ? 13.345 6.982 1.529 1.00 95.19 642 PRO A O 1
ATOM 5020 N N . GLN A 1 643 ? 12.674 6.714 3.647 1.00 95.12 643 GLN A N 1
ATOM 5021 C CA . GLN A 1 643 ? 13.392 5.479 3.980 1.00 95.12 643 GLN A CA 1
ATOM 5022 C C . GLN A 1 643 ? 12.749 4.198 3.419 1.00 95.12 643 GLN A C 1
ATOM 5024 O O . GLN A 1 643 ? 13.369 3.129 3.475 1.00 95.12 643 GLN A O 1
ATOM 5029 N N . THR A 1 644 ? 11.533 4.290 2.872 1.00 94.81 644 THR A N 1
ATOM 5030 C CA . THR A 1 644 ? 10.792 3.161 2.293 1.00 94.81 644 THR A CA 1
ATOM 5031 C C . THR A 1 644 ? 11.545 2.565 1.098 1.00 94.81 644 THR A C 1
ATOM 5033 O O . THR A 1 644 ? 12.062 3.284 0.245 1.00 94.81 644 THR A O 1
ATOM 5036 N N . VAL A 1 645 ? 11.599 1.232 1.014 1.00 95.00 645 VAL A N 1
ATOM 5037 C CA . VAL A 1 645 ? 12.212 0.497 -0.109 1.00 95.00 645 VAL A CA 1
ATOM 5038 C C . VAL A 1 645 ? 11.111 0.026 -1.061 1.00 95.00 645 VAL A C 1
ATOM 5040 O O . VAL A 1 645 ? 10.828 -1.166 -1.153 1.00 95.00 645 VAL A O 1
ATOM 5043 N N . ASN A 1 646 ? 10.441 0.975 -1.712 1.00 94.62 646 ASN A N 1
ATOM 5044 C CA . ASN A 1 646 ? 9.391 0.730 -2.704 1.00 94.62 646 ASN A CA 1
ATOM 5045 C C . ASN A 1 646 ? 9.257 1.948 -3.646 1.00 94.62 646 ASN A C 1
ATOM 5047 O O . ASN A 1 646 ? 10.012 2.908 -3.491 1.00 94.62 646 ASN A O 1
ATOM 5051 N N . ALA A 1 647 ? 8.314 1.925 -4.586 1.00 94.69 647 ALA A N 1
ATOM 5052 C CA . ALA A 1 647 ? 7.857 3.075 -5.378 1.00 94.69 647 ALA A CA 1
ATOM 5053 C C . ALA A 1 647 ? 6.316 3.034 -5.520 1.00 94.69 647 ALA A C 1
ATOM 5055 O O . ALA A 1 647 ? 5.696 2.100 -5.006 1.00 94.69 647 ALA A O 1
ATOM 5056 N N . TYR A 1 648 ? 5.691 4.064 -6.109 1.00 95.00 648 TYR A N 1
ATOM 5057 C CA . TYR A 1 648 ? 4.261 4.033 -6.471 1.00 95.00 648 TYR A CA 1
ATOM 5058 C C . TYR A 1 648 ? 3.860 5.057 -7.552 1.00 95.00 648 TYR A C 1
ATOM 5060 O O . TYR A 1 648 ? 4.452 6.138 -7.653 1.00 95.00 648 TYR A O 1
ATOM 5068 N N . TYR A 1 649 ? 2.766 4.759 -8.264 1.00 96.81 649 TYR A N 1
ATOM 5069 C CA . TYR A 1 649 ? 1.925 5.707 -9.008 1.00 96.81 649 TYR A CA 1
ATOM 5070 C C . TYR A 1 649 ? 0.649 6.062 -8.226 1.00 96.81 649 TYR A C 1
ATOM 5072 O O . TYR A 1 649 ? 0.078 5.223 -7.531 1.00 96.81 649 TYR A O 1
ATOM 5080 N N . LEU A 1 650 ? 0.165 7.300 -8.361 1.00 95.38 650 LEU A N 1
ATOM 5081 C CA . LEU A 1 650 ? -1.106 7.759 -7.791 1.00 95.38 650 LEU A CA 1
ATOM 5082 C C . LEU A 1 650 ? -2.009 8.376 -8.882 1.00 95.38 650 LEU A C 1
ATOM 5084 O O . LEU A 1 650 ? -1.757 9.512 -9.308 1.00 95.38 650 LEU A O 1
ATOM 5088 N N . PRO A 1 651 ? -3.085 7.680 -9.318 1.00 96.06 651 PRO A N 1
ATOM 5089 C CA . PRO A 1 651 ? -3.912 8.112 -10.447 1.00 96.06 651 PRO A CA 1
ATOM 5090 C C . PRO A 1 651 ? -4.551 9.492 -10.275 1.00 96.06 651 PRO A C 1
ATOM 5092 O O . PRO A 1 651 ? -4.484 10.313 -11.188 1.00 96.06 651 PRO A O 1
ATOM 5095 N N . THR A 1 652 ? -5.091 9.793 -9.089 1.00 95.38 652 THR A N 1
ATOM 5096 C CA . THR A 1 652 ? -5.789 11.061 -8.799 1.00 95.38 652 THR A CA 1
ATOM 5097 C C . THR A 1 652 ? -4.892 12.295 -8.836 1.00 95.38 652 THR A C 1
ATOM 5099 O O . THR A 1 652 ? -5.392 13.406 -8.982 1.00 95.38 652 THR A O 1
ATOM 5102 N N . LYS A 1 653 ? -3.566 12.132 -8.751 1.00 94.62 653 LYS A N 1
ATOM 5103 C CA . LYS A 1 653 ? -2.610 13.232 -8.941 1.00 94.62 653 LYS A CA 1
ATOM 5104 C C . LYS A 1 653 ? -1.879 13.188 -10.286 1.00 94.62 653 LYS A C 1
ATOM 5106 O O . LYS A 1 653 ? -1.280 14.200 -10.659 1.00 94.62 653 LYS A O 1
ATOM 5111 N N . ASN A 1 654 ? -1.940 12.058 -10.998 1.00 97.31 654 ASN A N 1
ATOM 5112 C CA . ASN A 1 654 ? -1.067 11.685 -12.115 1.00 97.31 654 ASN A CA 1
ATOM 5113 C C . ASN A 1 654 ? 0.426 11.818 -11.736 1.00 97.31 654 ASN A C 1
ATOM 5115 O O . ASN A 1 654 ? 1.164 12.611 -12.317 1.00 97.31 654 ASN A O 1
ATOM 5119 N N . GLU A 1 655 ? 0.842 11.091 -10.697 1.00 95.62 655 GLU A N 1
ATOM 5120 C CA . GLU A 1 655 ? 2.100 11.306 -9.961 1.00 95.62 655 GLU A CA 1
ATOM 5121 C C . GLU A 1 655 ? 2.856 9.986 -9.737 1.00 95.62 655 GLU A C 1
ATOM 5123 O O . GLU A 1 655 ? 2.232 9.007 -9.335 1.00 95.62 655 GLU A O 1
ATOM 5128 N N . ILE A 1 656 ? 4.173 9.960 -9.980 1.00 96.69 656 ILE A N 1
ATOM 5129 C CA . ILE A 1 656 ? 5.076 8.813 -9.740 1.00 96.69 656 ILE A CA 1
ATOM 5130 C C . ILE A 1 656 ? 6.154 9.174 -8.714 1.00 96.69 656 ILE A C 1
ATOM 5132 O O . ILE A 1 656 ? 6.730 10.265 -8.763 1.00 96.69 656 ILE A O 1
ATOM 5136 N N . VAL A 1 657 ? 6.437 8.270 -7.773 1.00 95.88 657 VAL A N 1
ATOM 5137 C CA . VAL A 1 657 ? 7.214 8.602 -6.567 1.00 95.88 657 VAL A CA 1
ATOM 5138 C C . VAL A 1 657 ? 8.248 7.531 -6.227 1.00 95.88 657 VAL A C 1
ATOM 5140 O O . VAL A 1 657 ? 7.928 6.352 -6.096 1.00 95.88 657 VAL A O 1
ATOM 5143 N N . PHE A 1 658 ? 9.496 7.968 -6.024 1.00 96.56 658 PHE A N 1
ATOM 5144 C CA . PHE A 1 658 ? 10.661 7.107 -5.794 1.00 96.56 658 PHE A CA 1
ATOM 5145 C C . PHE A 1 658 ? 11.431 7.554 -4.536 1.00 96.56 658 PHE A C 1
ATOM 5147 O O . PHE A 1 658 ? 12.343 8.384 -4.634 1.00 96.56 658 PHE A O 1
ATOM 5154 N N . PRO A 1 659 ? 11.075 7.040 -3.343 1.00 96.00 659 PRO A N 1
ATOM 5155 C CA . PRO A 1 659 ? 11.785 7.290 -2.088 1.00 96.00 659 PRO A CA 1
ATOM 5156 C C . PRO A 1 659 ? 13.298 7.027 -2.135 1.00 96.00 659 PRO A C 1
ATOM 5158 O O . PRO A 1 659 ? 13.789 6.132 -2.824 1.00 96.00 659 PRO A O 1
ATOM 5161 N N . ALA A 1 660 ? 14.057 7.768 -1.327 1.00 95.75 660 ALA A N 1
ATOM 5162 C CA . ALA A 1 660 ? 15.502 7.601 -1.166 1.00 95.75 660 ALA A CA 1
ATOM 5163 C C . ALA A 1 660 ? 15.899 6.153 -0.812 1.00 95.75 660 ALA A C 1
ATOM 5165 O O . ALA A 1 660 ? 16.950 5.680 -1.241 1.00 95.75 660 ALA A O 1
ATOM 5166 N N . GLY A 1 661 ? 15.039 5.425 -0.092 1.00 95.44 661 GLY A N 1
ATOM 5167 C CA . GLY A 1 661 ? 15.240 4.034 0.301 1.00 95.44 661 GLY A CA 1
ATOM 5168 C C . GLY A 1 661 ? 15.270 3.016 -0.847 1.00 95.44 661 GLY A C 1
ATOM 5169 O O . GLY A 1 661 ? 15.902 1.973 -0.667 1.00 95.44 661 GLY A O 1
ATOM 5170 N N . ILE A 1 662 ? 14.682 3.290 -2.023 1.00 94.62 662 ILE A N 1
ATOM 5171 C CA . ILE A 1 662 ? 14.839 2.432 -3.221 1.00 94.62 662 ILE A CA 1
ATOM 5172 C C . ILE A 1 662 ? 15.985 2.888 -4.141 1.00 94.62 662 ILE A C 1
ATOM 5174 O O . ILE A 1 662 ? 16.508 2.092 -4.921 1.00 94.62 662 ILE A O 1
ATOM 5178 N N . LEU A 1 663 ? 16.453 4.134 -4.012 1.00 94.31 663 LEU A N 1
ATOM 5179 C CA . LEU A 1 663 ? 17.540 4.722 -4.811 1.00 94.31 663 LEU A CA 1
ATOM 5180 C C . LEU A 1 663 ? 18.940 4.261 -4.344 1.00 94.31 663 LEU A C 1
ATOM 5182 O O . LEU A 1 663 ? 19.856 5.060 -4.150 1.00 94.31 663 LEU A O 1
ATOM 5186 N N . GLN A 1 664 ? 19.115 2.947 -4.181 1.00 92.12 664 GLN A N 1
ATOM 5187 C CA . GLN A 1 664 ? 20.349 2.290 -3.737 1.00 92.12 664 GLN A CA 1
ATOM 5188 C C . GLN A 1 664 ? 20.534 0.889 -4.359 1.00 92.12 664 GLN A C 1
ATOM 5190 O O . GLN A 1 664 ? 19.652 0.343 -5.023 1.00 92.12 664 GLN A O 1
ATOM 5195 N N . ALA A 1 665 ? 21.722 0.299 -4.192 1.00 89.38 665 ALA A N 1
ATOM 5196 C CA . ALA A 1 665 ? 22.124 -0.899 -4.931 1.00 89.38 665 ALA A CA 1
ATOM 5197 C C . ALA A 1 665 ? 21.423 -2.177 -4.410 1.00 89.38 665 ALA A C 1
ATOM 5199 O O . ALA A 1 665 ? 21.535 -2.476 -3.221 1.00 89.38 665 ALA A O 1
ATOM 5200 N N . PRO A 1 666 ? 20.818 -3.016 -5.277 1.00 88.75 666 PRO A N 1
ATOM 5201 C CA . PRO A 1 666 ? 21.163 -3.150 -6.693 1.00 88.75 666 PRO A CA 1
ATOM 5202 C C . PRO A 1 666 ? 20.370 -2.269 -7.664 1.00 88.75 666 PRO A C 1
ATOM 5204 O O . PRO A 1 666 ? 20.851 -2.100 -8.778 1.00 88.75 666 PRO A O 1
ATOM 5207 N N . PHE A 1 667 ? 19.227 -1.691 -7.270 1.00 91.75 667 PHE A N 1
ATOM 5208 C CA . PHE A 1 667 ? 18.387 -0.878 -8.164 1.00 91.75 667 PHE A CA 1
ATOM 5209 C C . PHE A 1 667 ? 19.177 0.268 -8.805 1.00 91.75 667 PHE A C 1
ATOM 5211 O O . PHE A 1 667 ? 19.172 0.433 -10.023 1.00 91.75 667 PHE A O 1
ATOM 5218 N N . TYR A 1 668 ? 19.890 1.037 -7.985 1.00 92.19 668 TYR A N 1
ATOM 5219 C CA . TYR A 1 668 ? 20.661 2.189 -8.432 1.00 92.19 668 TYR A CA 1
ATOM 5220 C C . TYR A 1 668 ? 22.009 2.274 -7.719 1.00 92.19 668 TYR A C 1
ATOM 5222 O O . TYR A 1 668 ? 22.100 2.147 -6.500 1.00 92.19 668 TYR A O 1
ATOM 5230 N N . ALA A 1 669 ? 23.064 2.581 -8.468 1.00 88.75 669 ALA A N 1
ATOM 5231 C CA . ALA A 1 669 ? 24.212 3.276 -7.903 1.00 88.75 669 ALA A CA 1
ATOM 5232 C C . ALA A 1 669 ? 24.834 4.213 -8.936 1.00 88.75 669 ALA A C 1
ATOM 5234 O O . ALA A 1 669 ? 25.074 3.841 -10.085 1.00 88.75 669 ALA A O 1
ATOM 5235 N N . ARG A 1 670 ? 25.199 5.416 -8.495 1.00 86.00 670 ARG A N 1
ATOM 5236 C CA . ARG A 1 670 ? 25.833 6.457 -9.315 1.00 86.00 670 ARG A CA 1
ATOM 5237 C C . ARG A 1 670 ? 27.081 6.004 -10.095 1.00 86.00 670 ARG A C 1
ATOM 5239 O O . ARG A 1 670 ? 27.424 6.603 -11.108 1.00 86.00 670 ARG A O 1
ATOM 5246 N N . ASN A 1 671 ? 27.783 4.980 -9.608 1.00 83.25 671 ASN A N 1
ATOM 5247 C CA . ASN A 1 671 ? 29.014 4.443 -10.196 1.00 83.25 671 ASN A CA 1
ATOM 5248 C C . ASN A 1 671 ? 28.836 3.087 -10.913 1.00 83.25 671 ASN A C 1
ATOM 5250 O O . ASN A 1 671 ? 29.831 2.499 -11.348 1.00 83.25 671 ASN A O 1
ATOM 5254 N N . HIS A 1 672 ? 27.605 2.587 -11.053 1.00 83.81 672 HIS A N 1
ATOM 5255 C CA . HIS A 1 672 ? 27.296 1.467 -11.942 1.00 83.81 672 HIS A CA 1
ATOM 5256 C C . HIS A 1 672 ? 27.244 1.928 -13.418 1.00 83.81 672 HIS A C 1
ATOM 5258 O O . HIS A 1 672 ? 26.915 3.083 -13.693 1.00 83.81 672 HIS A O 1
ATOM 5264 N N . PRO A 1 673 ? 27.522 1.038 -14.393 1.00 81.88 673 PRO A N 1
ATOM 5265 C CA . PRO A 1 673 ? 27.226 1.287 -15.806 1.00 81.88 673 PRO A CA 1
ATOM 5266 C C . PRO A 1 673 ? 25.744 1.619 -16.036 1.00 81.88 673 PRO A C 1
ATOM 5268 O O . PRO A 1 673 ? 24.883 1.005 -15.400 1.00 81.88 673 PRO A O 1
ATOM 5271 N N . LYS A 1 674 ? 25.441 2.514 -16.996 1.00 81.06 674 LYS A N 1
ATOM 5272 C CA . LYS A 1 674 ? 24.062 2.932 -17.340 1.00 81.06 674 LYS A CA 1
ATOM 5273 C C . LYS A 1 674 ? 23.115 1.734 -17.482 1.00 81.06 674 LYS A C 1
ATOM 5275 O O . LYS A 1 674 ? 22.051 1.735 -16.876 1.00 81.06 674 LYS A O 1
ATOM 5280 N N . ALA A 1 675 ? 23.537 0.692 -18.199 1.00 81.88 675 ALA A N 1
ATOM 5281 C CA . ALA A 1 675 ? 22.750 -0.521 -18.414 1.00 81.88 675 ALA A CA 1
ATOM 5282 C C . ALA A 1 675 ? 22.288 -1.221 -17.121 1.00 81.88 675 ALA A C 1
ATOM 5284 O O . ALA A 1 675 ? 21.180 -1.742 -17.086 1.00 81.88 675 ALA A O 1
ATOM 5285 N N . LEU A 1 676 ? 23.087 -1.213 -16.045 1.00 84.56 676 LEU A N 1
ATOM 5286 C CA . LEU A 1 676 ? 22.679 -1.834 -14.777 1.00 84.56 676 LEU A CA 1
ATOM 5287 C C . LEU A 1 676 ? 21.664 -0.972 -14.022 1.00 84.56 676 LEU A C 1
ATOM 5289 O O . LEU A 1 676 ? 20.714 -1.516 -13.474 1.00 84.56 676 LEU A O 1
ATOM 5293 N N . ASN A 1 677 ? 21.823 0.356 -14.033 1.00 89.62 677 ASN A N 1
ATOM 5294 C CA . ASN A 1 677 ? 20.839 1.257 -13.425 1.00 89.62 677 ASN A CA 1
ATOM 5295 C C . ASN A 1 677 ? 19.517 1.239 -14.209 1.00 89.62 677 ASN A C 1
ATOM 5297 O O . ASN A 1 677 ? 18.455 1.191 -13.598 1.00 89.62 677 ASN A O 1
ATOM 5301 N N . PHE A 1 678 ? 19.552 1.216 -15.547 1.00 89.44 678 PHE A N 1
ATOM 5302 C CA . PHE A 1 678 ? 18.333 1.058 -16.346 1.00 89.44 678 PHE A CA 1
ATOM 5303 C C . PHE A 1 678 ? 17.696 -0.326 -16.178 1.00 89.44 678 PHE A C 1
ATOM 5305 O O . PHE A 1 678 ? 16.478 -0.408 -16.105 1.00 89.44 678 PHE A O 1
ATOM 5312 N N . GLY A 1 679 ? 18.489 -1.392 -16.029 1.00 87.94 679 GLY A N 1
ATOM 5313 C CA . GLY A 1 679 ? 17.976 -2.713 -15.656 1.00 87.94 679 GLY A CA 1
ATOM 5314 C C . GLY A 1 679 ? 17.341 -2.746 -14.260 1.00 87.94 679 GLY A C 1
ATOM 5315 O O . GLY A 1 679 ? 16.317 -3.387 -14.079 1.00 87.94 679 GLY A O 1
ATOM 5316 N N . GLY A 1 680 ? 17.929 -2.055 -13.281 1.00 91.19 680 GLY A N 1
ATOM 5317 C CA . GLY A 1 680 ? 17.417 -1.938 -11.915 1.00 91.19 680 GLY A CA 1
ATOM 5318 C C . GLY A 1 680 ? 16.321 -0.878 -11.779 1.00 91.19 680 GLY A C 1
ATOM 5319 O O . GLY A 1 680 ? 15.158 -1.126 -12.088 1.00 91.19 680 GLY A O 1
ATOM 5320 N N . ILE A 1 681 ? 16.684 0.313 -11.292 1.00 94.56 681 ILE A N 1
ATOM 5321 C CA . ILE A 1 681 ? 15.741 1.410 -11.029 1.00 94.56 681 ILE A CA 1
ATOM 5322 C C . ILE A 1 681 ? 15.007 1.868 -12.295 1.00 94.56 681 ILE A C 1
ATOM 5324 O O . ILE A 1 681 ? 13.876 2.320 -12.193 1.00 94.56 681 ILE A O 1
ATOM 5328 N N . GLY A 1 682 ? 15.594 1.713 -13.486 1.00 95.19 682 GLY A N 1
ATOM 5329 C CA . GLY A 1 682 ? 14.924 2.070 -14.737 1.00 95.19 682 GLY A CA 1
ATOM 5330 C C . GLY A 1 682 ? 13.695 1.212 -15.040 1.00 95.19 682 GLY A C 1
ATOM 5331 O O . GLY A 1 682 ? 12.691 1.745 -15.502 1.00 95.19 682 GLY A O 1
ATOM 5332 N N . VAL A 1 683 ? 13.723 -0.089 -14.728 1.00 95.69 683 VAL A N 1
ATOM 5333 C CA . VAL A 1 683 ? 12.542 -0.958 -14.874 1.00 95.69 683 VAL A CA 1
ATOM 5334 C C . VAL A 1 683 ? 11.450 -0.540 -13.890 1.00 95.69 683 VAL A C 1
ATOM 5336 O O . VAL A 1 683 ? 10.295 -0.453 -14.289 1.00 95.69 683 VAL A O 1
ATOM 5339 N N . VAL A 1 684 ? 11.815 -0.183 -12.651 1.00 96.38 684 VAL A N 1
ATOM 5340 C CA . VAL A 1 684 ? 10.877 0.373 -11.653 1.00 96.38 684 VAL A CA 1
ATOM 5341 C C . VAL A 1 684 ? 10.303 1.718 -12.129 1.00 96.38 684 VAL A C 1
ATOM 5343 O O . VAL A 1 684 ? 9.099 1.923 -12.114 1.00 96.38 684 VAL A O 1
ATOM 5346 N N . MET A 1 685 ? 11.138 2.617 -12.655 1.00 97.38 685 MET A N 1
ATOM 5347 C CA . MET A 1 685 ? 10.708 3.896 -13.236 1.00 97.38 685 MET A CA 1
ATOM 5348 C C . MET A 1 685 ? 9.737 3.728 -14.409 1.00 97.38 685 MET A C 1
ATOM 5350 O O . MET A 1 685 ? 8.770 4.478 -14.521 1.00 97.38 685 MET A O 1
ATOM 5354 N N . GLY A 1 686 ? 9.970 2.738 -15.273 1.00 97.56 686 GLY A N 1
ATOM 5355 C CA . GLY A 1 686 ? 9.048 2.392 -16.350 1.00 97.56 686 GLY A CA 1
ATOM 5356 C C . GLY A 1 686 ? 7.764 1.715 -15.855 1.00 97.56 686 GLY A C 1
ATOM 5357 O O . GLY A 1 686 ? 6.721 1.890 -16.478 1.00 97.56 686 GLY A O 1
ATOM 5358 N N . HIS A 1 687 ? 7.826 0.961 -14.755 1.00 98.12 687 HIS A N 1
ATOM 5359 C CA . HIS A 1 687 ? 6.692 0.284 -14.120 1.00 98.12 687 HIS A CA 1
ATOM 5360 C C . HIS A 1 687 ? 5.695 1.314 -13.562 1.00 98.12 687 HIS A C 1
ATOM 5362 O O . HIS A 1 687 ? 4.559 1.356 -14.036 1.00 98.12 687 HIS A O 1
ATOM 5368 N N . GLU A 1 688 ? 6.145 2.258 -12.722 1.00 98.19 688 GLU A N 1
ATOM 5369 C CA . GLU A 1 688 ? 5.291 3.356 -12.220 1.00 98.19 688 GLU A CA 1
ATOM 5370 C C . GLU A 1 688 ? 4.710 4.217 -13.349 1.00 98.19 688 GLU A C 1
ATOM 5372 O O . GLU A 1 688 ? 3.548 4.617 -13.317 1.00 98.19 688 GLU A O 1
ATOM 5377 N N . LEU A 1 689 ? 5.502 4.487 -14.393 1.00 98.31 689 LEU A N 1
ATOM 5378 C CA . LEU A 1 689 ? 5.027 5.240 -15.553 1.00 98.31 689 LEU A CA 1
ATOM 5379 C C . LEU A 1 689 ? 3.983 4.454 -16.369 1.00 98.31 689 LEU A C 1
ATOM 5381 O O . LEU A 1 689 ? 3.081 5.057 -16.948 1.00 98.31 689 LEU A O 1
ATOM 5385 N N . THR A 1 690 ? 4.063 3.121 -16.387 1.00 98.50 690 THR A N 1
ATOM 5386 C CA . THR A 1 690 ? 3.087 2.260 -17.073 1.00 98.50 690 THR A CA 1
ATOM 5387 C C . THR A 1 690 ? 1.786 2.114 -16.277 1.00 98.50 690 THR A C 1
ATOM 5389 O O . THR A 1 690 ? 0.729 2.007 -16.898 1.00 98.50 690 THR A O 1
ATOM 5392 N N . HIS A 1 691 ? 1.808 2.205 -14.940 1.00 98.62 691 HIS A N 1
ATOM 5393 C CA . HIS A 1 691 ? 0.585 2.249 -14.119 1.00 98.62 691 HIS A CA 1
ATOM 5394 C C . HIS A 1 691 ? -0.355 3.400 -14.504 1.00 98.62 691 HIS A C 1
ATOM 5396 O O . HIS A 1 691 ? -1.571 3.249 -14.436 1.00 98.62 691 HIS A O 1
ATOM 5402 N N . ALA A 1 692 ? 0.160 4.510 -15.045 1.00 98.38 692 ALA A N 1
ATOM 5403 C CA . ALA A 1 692 ? -0.671 5.576 -15.617 1.00 98.38 692 ALA A CA 1
ATOM 5404 C C . ALA A 1 692 ? -1.562 5.129 -16.799 1.00 98.38 692 ALA A C 1
ATOM 5406 O O . ALA A 1 692 ? -2.458 5.878 -17.209 1.00 98.38 692 ALA A O 1
ATOM 5407 N N . PHE A 1 693 ? -1.347 3.919 -17.322 1.00 98.44 693 PHE A N 1
ATOM 5408 C CA . PHE A 1 693 ? -2.004 3.343 -18.491 1.00 98.44 693 PHE A CA 1
ATOM 5409 C C . PHE A 1 693 ? -2.375 1.853 -18.314 1.00 98.44 693 PHE A C 1
ATOM 5411 O O . PHE A 1 693 ? -2.641 1.164 -19.301 1.00 98.44 693 PHE A O 1
ATOM 5418 N N . ASP A 1 694 ? -2.401 1.325 -17.087 1.00 98.31 694 ASP A N 1
ATOM 5419 C CA . ASP A 1 694 ? -2.859 -0.048 -16.828 1.00 98.31 694 ASP A CA 1
ATOM 5420 C C . ASP A 1 694 ? -4.399 -0.183 -16.902 1.00 98.31 694 ASP A C 1
ATOM 5422 O O . ASP A 1 694 ? -5.091 0.685 -17.445 1.00 98.31 694 ASP A O 1
ATOM 5426 N N . ASP A 1 695 ? -4.971 -1.296 -16.430 1.00 96.88 695 ASP A N 1
ATOM 5427 C CA . ASP A 1 695 ? -6.418 -1.513 -16.481 1.00 96.88 695 ASP A CA 1
ATOM 5428 C C . ASP A 1 695 ? -7.232 -0.548 -15.600 1.00 96.88 695 ASP A C 1
ATOM 5430 O O . ASP A 1 695 ? -8.405 -0.344 -15.920 1.00 96.88 695 ASP A O 1
ATOM 5434 N N . GLN A 1 696 ? -6.624 0.098 -14.599 1.00 97.00 696 GLN A N 1
ATOM 5435 C CA . GLN A 1 696 ? -7.228 1.102 -13.712 1.00 97.00 696 GLN A CA 1
ATOM 5436 C C . GLN A 1 696 ? -6.740 2.526 -14.031 1.00 97.00 696 GLN A C 1
ATOM 5438 O O . GLN A 1 696 ? -7.541 3.439 -14.239 1.00 97.00 696 GLN A O 1
ATOM 5443 N N . GLY A 1 697 ? -5.428 2.745 -14.125 1.00 97.81 697 GLY A N 1
ATOM 5444 C CA . GLY A 1 697 ? -4.844 4.072 -14.322 1.00 97.81 697 GLY A CA 1
ATOM 5445 C C . GLY A 1 697 ? -5.237 4.725 -15.647 1.00 97.81 697 GLY A C 1
ATOM 5446 O O . GLY A 1 697 ? -5.360 5.950 -15.700 1.00 97.81 697 GLY A O 1
ATOM 5447 N N . ARG A 1 698 ? -5.549 3.941 -16.692 1.00 97.75 698 ARG A N 1
ATOM 5448 C CA . ARG A 1 698 ? -6.110 4.461 -17.957 1.00 97.75 698 ARG A CA 1
ATOM 5449 C C . ARG A 1 698 ? -7.441 5.207 -17.789 1.00 97.75 698 ARG A C 1
ATOM 5451 O O . ARG A 1 698 ? -7.805 5.962 -18.684 1.00 97.75 698 ARG A O 1
ATOM 5458 N N . GLU A 1 699 ? -8.206 4.950 -16.724 1.00 98.19 699 GLU A N 1
ATOM 5459 C CA . GLU A 1 699 ? -9.546 5.538 -16.529 1.00 98.19 699 GLU A CA 1
ATOM 5460 C C . GLU A 1 699 ? -9.462 6.992 -16.046 1.00 98.19 699 GLU A C 1
ATOM 5462 O O . GLU A 1 699 ? -10.381 7.786 -16.253 1.00 98.19 699 GLU A O 1
ATOM 5467 N N . TYR A 1 700 ? -8.308 7.349 -15.484 1.00 98.50 700 TYR A N 1
ATOM 5468 C CA . TYR A 1 700 ? -7.936 8.690 -15.070 1.00 98.50 700 TYR A CA 1
ATOM 5469 C C . TYR A 1 700 ? -7.231 9.427 -16.210 1.00 98.50 700 TYR A C 1
ATOM 5471 O O . TYR A 1 700 ? -6.363 8.869 -16.888 1.00 98.50 700 TYR A O 1
ATOM 5479 N N . ASP A 1 701 ? -7.584 10.689 -16.420 1.00 97.81 701 ASP A N 1
ATOM 5480 C CA . ASP A 1 701 ? -6.933 11.569 -17.392 1.00 97.81 701 ASP A CA 1
ATOM 5481 C C . ASP A 1 701 ? -5.585 12.140 -16.897 1.00 97.81 701 ASP A C 1
ATOM 5483 O O . ASP A 1 701 ? -5.022 11.720 -15.884 1.00 97.81 701 ASP A O 1
ATOM 5487 N N . LYS A 1 702 ? -5.048 13.117 -17.635 1.00 97.62 702 LYS A N 1
ATOM 5488 C CA . LYS A 1 702 ? -3.792 13.816 -17.320 1.00 97.62 702 LYS A CA 1
ATOM 5489 C C . LYS A 1 702 ? -3.881 14.817 -16.161 1.00 97.62 702 LYS A C 1
ATOM 5491 O O . LYS A 1 702 ? -2.855 15.198 -15.601 1.00 97.62 702 LYS A O 1
ATOM 5496 N N . GLU A 1 703 ? -5.092 15.229 -15.798 1.00 96.88 703 GLU A N 1
ATOM 5497 C CA . GLU A 1 703 ? -5.397 16.047 -14.624 1.00 96.88 703 GLU A CA 1
ATOM 5498 C C . GLU A 1 703 ? -5.751 15.185 -13.387 1.00 96.88 703 GLU A C 1
ATOM 5500 O O . GLU A 1 703 ? -6.020 15.734 -12.318 1.00 96.88 703 GLU A O 1
ATOM 5505 N N . GLY A 1 704 ? -5.749 13.852 -13.514 1.00 97.12 704 GLY A N 1
ATOM 5506 C CA . GLY A 1 704 ? -6.086 12.900 -12.454 1.00 97.12 704 GLY A CA 1
ATOM 5507 C C . GLY A 1 704 ? -7.586 12.679 -12.235 1.00 97.12 704 GLY A C 1
ATOM 5508 O O . GLY A 1 704 ? -7.977 12.262 -11.151 1.00 97.12 704 GLY A O 1
ATOM 5509 N N . ASN A 1 705 ? -8.444 12.957 -13.222 1.00 98.19 705 ASN A N 1
ATOM 5510 C CA . ASN A 1 705 ? -9.897 12.769 -13.109 1.00 98.19 705 ASN A CA 1
ATOM 5511 C C . ASN A 1 705 ? -10.362 11.522 -13.871 1.00 98.19 705 ASN A C 1
ATOM 5513 O O . ASN A 1 705 ? -10.077 11.354 -15.057 1.00 98.19 705 ASN A O 1
ATOM 5517 N N . LEU A 1 706 ? -11.144 10.693 -13.190 1.00 98.19 706 LEU A N 1
ATOM 5518 C CA . LEU A 1 706 ? -11.859 9.526 -13.689 1.00 98.19 706 LEU A CA 1
ATOM 5519 C C . LEU A 1 706 ? -12.968 9.949 -14.667 1.00 98.19 706 LEU A C 1
ATOM 5521 O O . LEU A 1 706 ? -14.071 10.334 -14.262 1.00 98.19 706 LEU A O 1
ATOM 5525 N N . ARG A 1 707 ? -12.676 9.897 -15.969 1.00 96.50 707 ARG A N 1
ATOM 5526 C CA . ARG A 1 707 ? -13.643 10.158 -17.050 1.00 96.50 707 ARG A CA 1
ATOM 5527 C C . ARG A 1 707 ? -13.199 9.504 -18.365 1.00 96.50 707 ARG A C 1
ATOM 5529 O O . ARG A 1 707 ? -12.005 9.487 -18.651 1.00 96.50 707 ARG A O 1
ATOM 5536 N N . PRO A 1 708 ? -14.120 9.054 -19.236 1.00 95.75 708 PRO A N 1
ATOM 5537 C CA . PRO A 1 708 ? -13.749 8.502 -20.539 1.00 95.75 708 PRO A CA 1
ATOM 5538 C C . PRO A 1 708 ? -13.015 9.515 -21.443 1.00 95.75 708 PRO A C 1
ATOM 5540 O O . PRO A 1 708 ? -13.620 10.461 -21.949 1.00 95.75 708 PRO A O 1
ATOM 5543 N N . TRP A 1 709 ? -11.715 9.295 -21.683 1.00 97.06 709 TRP A N 1
ATOM 5544 C CA . TRP A 1 709 ? -10.893 10.086 -22.623 1.00 97.06 709 TRP A CA 1
ATOM 5545 C C . TRP A 1 709 ? -10.425 9.310 -23.872 1.00 97.06 709 TRP A C 1
ATOM 5547 O O . TRP A 1 709 ? -9.974 9.914 -24.846 1.00 97.06 709 TRP A O 1
ATOM 5557 N N . TRP A 1 710 ? -10.596 7.986 -23.888 1.00 97.38 710 TRP A N 1
ATOM 5558 C CA . TRP A 1 710 ? -10.260 7.098 -25.012 1.00 97.38 710 TRP A CA 1
ATOM 5559 C C . TRP A 1 710 ? -11.380 7.045 -26.061 1.00 97.38 710 TRP A C 1
ATOM 5561 O O . TRP A 1 710 ? -12.520 7.423 -25.792 1.00 97.38 710 TRP A O 1
ATOM 5571 N N . GLN A 1 711 ? -11.087 6.570 -27.277 1.00 96.94 711 GLN A N 1
ATOM 5572 C CA . GLN A 1 711 ? -12.141 6.132 -28.210 1.00 96.94 711 GLN A CA 1
ATOM 5573 C C . GLN A 1 711 ? -12.540 4.671 -27.935 1.00 96.94 711 GLN A C 1
ATOM 5575 O O . GLN A 1 711 ? -11.728 3.872 -27.461 1.00 96.94 711 GLN A O 1
ATOM 5580 N N . ASN A 1 712 ? -13.794 4.315 -28.234 1.00 95.94 712 ASN A N 1
ATOM 5581 C CA . ASN A 1 712 ? -14.364 2.996 -27.925 1.00 95.94 712 ASN A CA 1
ATOM 5582 C C . ASN A 1 712 ? -13.602 1.854 -28.614 1.00 95.94 712 ASN A C 1
ATOM 5584 O O . ASN A 1 712 ? -13.455 0.771 -28.053 1.00 95.94 712 ASN A O 1
ATOM 5588 N N . GLU A 1 713 ? -13.097 2.114 -29.816 1.00 96.75 713 GLU A N 1
ATOM 5589 C CA . GLU A 1 713 ? -12.297 1.205 -30.628 1.00 96.75 713 GLU A CA 1
ATOM 5590 C C . GLU A 1 713 ? -10.967 0.881 -29.931 1.00 96.75 713 GLU A C 1
ATOM 5592 O O . GLU A 1 713 ? -10.629 -0.291 -29.773 1.00 96.75 713 GLU A O 1
ATOM 5597 N N . SER A 1 714 ? -10.266 1.902 -29.424 1.00 97.69 714 SER A N 1
ATOM 5598 C CA . SER A 1 714 ? -9.028 1.740 -28.648 1.00 97.69 714 SER A CA 1
ATOM 5599 C C . SER A 1 714 ? -9.269 1.058 -27.299 1.00 97.69 714 SER A C 1
ATOM 5601 O O . SER A 1 714 ? -8.454 0.241 -26.879 1.00 97.69 714 SER A O 1
ATOM 5603 N N . LEU A 1 715 ? -10.398 1.324 -26.631 1.00 96.31 715 LEU A N 1
ATOM 5604 C CA . LEU A 1 715 ? -10.767 0.638 -25.385 1.00 96.31 715 LEU A CA 1
ATOM 5605 C C . LEU A 1 715 ? -11.087 -0.851 -25.615 1.00 96.31 715 LEU A C 1
ATOM 5607 O O . LEU A 1 715 ? -10.706 -1.703 -24.810 1.00 96.31 715 LEU A O 1
ATOM 5611 N N . ALA A 1 716 ? -11.763 -1.182 -26.718 1.00 97.12 716 ALA A N 1
ATOM 5612 C CA . ALA A 1 716 ? -12.022 -2.565 -27.114 1.00 97.12 716 ALA A CA 1
ATOM 5613 C C . ALA A 1 716 ? -10.728 -3.296 -27.515 1.00 97.12 716 ALA A C 1
ATOM 5615 O O . ALA A 1 716 ? -10.528 -4.445 -27.121 1.00 97.12 716 ALA A O 1
ATOM 5616 N N . ALA A 1 717 ? -9.828 -2.621 -28.237 1.00 97.69 717 ALA A N 1
ATOM 5617 C CA . ALA A 1 717 ? -8.511 -3.148 -28.581 1.00 97.69 717 ALA A CA 1
ATOM 5618 C C . ALA A 1 717 ? -7.650 -3.398 -27.331 1.00 97.69 717 ALA A C 1
ATOM 5620 O O . ALA A 1 717 ? -7.135 -4.502 -27.174 1.00 97.69 717 ALA A O 1
ATOM 5621 N N . PHE A 1 718 ? -7.575 -2.444 -26.397 1.00 98.25 718 PHE A N 1
ATOM 5622 C CA . PHE A 1 718 ? -6.869 -2.613 -25.121 1.00 98.25 718 PHE A CA 1
ATOM 5623 C C . PHE A 1 718 ? -7.363 -3.841 -24.358 1.00 98.25 718 PHE A C 1
ATOM 5625 O O . PHE A 1 718 ? -6.558 -4.701 -24.023 1.00 98.25 718 PHE A O 1
ATOM 5632 N N . ARG A 1 719 ? -8.683 -3.990 -24.173 1.00 96.69 719 ARG A N 1
ATOM 5633 C CA . ARG A 1 719 ? -9.271 -5.161 -23.493 1.00 96.69 719 ARG A CA 1
ATOM 5634 C C . ARG A 1 719 ? -8.935 -6.491 -24.181 1.00 96.69 719 ARG A C 1
ATOM 5636 O O . ARG A 1 719 ? -8.774 -7.499 -23.505 1.00 96.69 719 ARG A O 1
ATOM 5643 N N . ASN A 1 720 ? -8.790 -6.505 -25.507 1.00 96.50 720 ASN A N 1
ATOM 5644 C CA . ASN A 1 720 ? -8.336 -7.684 -26.251 1.00 96.50 720 ASN A CA 1
ATOM 5645 C C . ASN A 1 720 ? -6.826 -7.955 -26.076 1.00 96.50 720 ASN A C 1
ATOM 5647 O O . ASN A 1 720 ? -6.407 -9.109 -26.063 1.00 96.50 720 ASN A O 1
ATOM 5651 N N . HIS A 1 721 ? -6.006 -6.911 -25.929 1.00 96.69 721 HIS A N 1
ATOM 5652 C CA . HIS A 1 721 ? -4.570 -7.037 -25.666 1.00 96.69 721 HIS A CA 1
ATOM 5653 C C . HIS A 1 721 ? -4.274 -7.451 -24.212 1.00 96.69 721 HIS A C 1
ATOM 5655 O O . HIS A 1 721 ? -3.437 -8.326 -23.991 1.00 96.69 721 HIS A O 1
ATOM 5661 N N . THR A 1 722 ? -4.984 -6.903 -23.220 1.00 97.88 722 THR A N 1
ATOM 5662 C CA . THR A 1 722 ? -4.808 -7.268 -21.803 1.00 97.88 722 THR A CA 1
ATOM 5663 C C . THR A 1 722 ? -5.324 -8.669 -21.484 1.00 97.88 722 THR A C 1
ATOM 5665 O O . THR A 1 722 ? -4.693 -9.368 -20.694 1.00 97.88 722 THR A O 1
ATOM 5668 N N . ALA A 1 723 ? -6.379 -9.142 -22.161 1.00 97.94 723 ALA A N 1
ATOM 5669 C CA . ALA A 1 723 ? -6.865 -10.520 -22.034 1.00 97.94 723 ALA A CA 1
ATOM 5670 C C . ALA A 1 723 ? -5.782 -11.578 -22.335 1.00 97.94 723 ALA A C 1
ATOM 5672 O O . ALA A 1 723 ? -5.798 -12.657 -21.748 1.00 97.94 723 ALA A O 1
ATOM 5673 N N . CYS A 1 724 ? -4.798 -11.260 -23.189 1.00 97.81 724 CYS A N 1
ATOM 5674 C CA . CYS A 1 724 ? -3.633 -12.120 -23.421 1.00 97.81 724 CYS A CA 1
ATOM 5675 C C . CYS A 1 724 ? -2.811 -12.313 -22.134 1.00 97.81 724 CYS A C 1
ATOM 5677 O O . CYS A 1 724 ? -2.432 -13.435 -21.810 1.00 97.81 724 CYS A O 1
ATOM 5679 N N . MET A 1 725 ? -2.566 -11.235 -21.377 1.00 97.75 725 MET A N 1
ATOM 5680 C CA . MET A 1 725 ? -1.832 -11.293 -20.107 1.00 97.75 725 MET A CA 1
ATOM 5681 C C . MET A 1 725 ? -2.669 -11.948 -19.001 1.00 97.75 725 MET A C 1
ATOM 5683 O O . MET A 1 725 ? -2.137 -12.758 -18.244 1.00 97.75 725 MET A O 1
ATOM 5687 N N . GLU A 1 726 ? -3.979 -11.682 -18.946 1.00 97.69 726 GLU A N 1
ATOM 5688 C CA . GLU A 1 726 ? -4.900 -12.369 -18.029 1.00 97.69 726 GLU A CA 1
ATOM 5689 C C . GLU A 1 726 ? -4.868 -13.894 -18.247 1.00 97.69 726 GLU A C 1
ATOM 5691 O O . GLU A 1 726 ? -4.705 -14.651 -17.286 1.00 97.69 726 GLU A O 1
ATOM 5696 N N . GLU A 1 727 ? -4.936 -14.360 -19.502 1.00 97.44 727 GLU A N 1
ATOM 5697 C CA . GLU A 1 727 ? -4.827 -15.785 -19.836 1.00 97.44 727 GLU A CA 1
ATOM 5698 C C . GLU A 1 727 ? -3.426 -16.340 -19.535 1.00 97.44 727 GLU A C 1
ATOM 5700 O O . GLU A 1 727 ? -3.317 -17.370 -18.865 1.00 97.44 727 GLU A O 1
ATOM 5705 N N . GLN A 1 728 ? -2.360 -15.659 -19.978 1.00 97.69 728 GLN A N 1
ATOM 5706 C CA . GLN A 1 728 ? -0.962 -16.063 -19.771 1.00 97.69 728 GLN A CA 1
ATOM 5707 C C . GLN A 1 728 ? -0.667 -16.317 -18.290 1.00 97.69 728 GLN A C 1
ATOM 5709 O O . GLN A 1 728 ? -0.165 -17.383 -17.927 1.00 97.69 728 GLN A O 1
ATOM 5714 N N . TYR A 1 729 ? -0.986 -15.354 -17.425 1.00 97.88 729 TYR A N 1
ATOM 5715 C CA . TYR A 1 729 ? -0.654 -15.450 -16.008 1.00 97.88 729 TYR A CA 1
ATOM 5716 C C . TYR A 1 729 ? -1.590 -16.416 -15.260 1.00 97.88 729 TYR A C 1
ATOM 5718 O O . TYR A 1 729 ? -1.129 -17.109 -14.355 1.00 97.88 729 TYR A O 1
ATOM 5726 N N . SER A 1 730 ? -2.838 -16.605 -15.711 1.00 97.56 730 SER A N 1
ATOM 5727 C CA . SER A 1 730 ? -3.768 -17.622 -15.170 1.00 97.56 730 SER A CA 1
ATOM 5728 C C . SER A 1 730 ? -3.386 -19.084 -15.481 1.00 97.56 730 SER A C 1
ATOM 5730 O O . SER A 1 730 ? -4.032 -20.027 -14.999 1.00 97.56 730 SER A O 1
ATOM 5732 N N . GLN A 1 731 ? -2.346 -19.312 -16.291 1.00 96.12 731 GLN A N 1
ATOM 5733 C CA . GLN A 1 731 ? -1.744 -20.637 -16.496 1.00 96.12 731 GLN A CA 1
ATOM 5734 C C . GLN A 1 731 ? -0.651 -20.957 -15.459 1.00 96.12 731 GLN A C 1
ATOM 5736 O O . GLN A 1 731 ? -0.367 -22.137 -15.212 1.00 96.12 731 GLN A O 1
ATOM 5741 N N . TYR A 1 732 ? -0.059 -19.939 -14.822 1.00 96.75 732 TYR A N 1
ATOM 5742 C CA . TYR A 1 732 ? 0.990 -20.110 -13.818 1.00 96.75 732 TYR A CA 1
ATOM 5743 C C . TYR A 1 732 ? 0.451 -20.653 -12.490 1.00 96.75 732 TYR A C 1
ATOM 5745 O O . TYR A 1 732 ? -0.691 -20.407 -12.099 1.00 96.75 732 TYR A O 1
ATOM 5753 N N . GLN A 1 733 ? 1.296 -21.421 -11.797 1.00 95.88 733 GLN A N 1
ATOM 5754 C CA . GLN A 1 733 ? 0.959 -22.104 -10.549 1.00 95.88 733 GLN A CA 1
ATOM 5755 C C . GLN A 1 733 ? 2.110 -22.044 -9.539 1.00 95.88 733 GLN A C 1
ATOM 5757 O O . GLN A 1 733 ? 3.278 -22.167 -9.916 1.00 95.88 733 GLN A O 1
ATOM 5762 N N . VAL A 1 734 ? 1.777 -21.935 -8.251 1.00 93.38 734 VAL A N 1
ATOM 5763 C CA . VAL A 1 734 ? 2.700 -22.137 -7.119 1.00 93.38 734 VAL A CA 1
ATOM 5764 C C . VAL A 1 734 ? 2.123 -23.246 -6.246 1.00 93.38 734 VAL A C 1
ATOM 5766 O O . VAL A 1 734 ? 0.936 -23.240 -5.954 1.00 93.38 734 VAL A O 1
ATOM 5769 N N . ASN A 1 735 ? 2.934 -24.236 -5.865 1.00 91.00 735 ASN A N 1
ATOM 5770 C CA . ASN A 1 735 ? 2.543 -25.365 -4.999 1.00 91.00 735 ASN A CA 1
ATOM 5771 C C . ASN A 1 735 ? 1.323 -26.210 -5.458 1.00 91.00 735 ASN A C 1
ATOM 5773 O O . ASN A 1 735 ? 0.874 -27.080 -4.719 1.00 91.00 735 ASN A O 1
ATOM 5777 N N . GLY A 1 736 ? 0.835 -26.017 -6.691 1.00 90.44 736 GLY A N 1
ATOM 5778 C CA . GLY A 1 736 ? -0.369 -26.661 -7.245 1.00 90.44 736 GLY A CA 1
ATOM 5779 C C . GLY A 1 736 ? -1.597 -25.743 -7.313 1.00 90.44 736 GLY A C 1
ATOM 5780 O O . GLY A 1 736 ? -2.605 -26.110 -7.912 1.00 90.44 736 GLY A O 1
ATOM 5781 N N . GLU A 1 737 ? -1.504 -24.539 -6.754 1.00 91.31 737 GLU A N 1
ATOM 5782 C CA . GLU A 1 737 ? -2.529 -23.499 -6.800 1.00 91.31 737 GLU A CA 1
ATOM 5783 C C . GLU A 1 737 ? -2.283 -22.560 -7.983 1.00 91.31 737 GLU A C 1
ATOM 5785 O O . GLU A 1 737 ? -1.134 -22.275 -8.324 1.00 91.31 737 GLU A O 1
ATOM 5790 N N . LYS A 1 738 ? -3.354 -22.090 -8.630 1.00 94.44 738 LYS A N 1
ATOM 5791 C CA . LYS A 1 738 ? -3.269 -21.183 -9.782 1.00 94.44 738 LYS A CA 1
ATOM 5792 C C . LYS A 1 738 ? -3.167 -19.726 -9.352 1.00 94.44 738 LYS A C 1
ATOM 5794 O O . LYS A 1 738 ? -3.846 -19.304 -8.425 1.00 94.44 738 LYS A O 1
ATOM 5799 N N . LEU A 1 739 ? -2.396 -18.955 -10.110 1.00 95.56 739 LEU A N 1
ATOM 5800 C CA . LEU A 1 739 ? -2.388 -17.500 -10.027 1.00 95.56 739 LEU A CA 1
ATOM 5801 C C . LEU A 1 739 ? -3.684 -16.910 -10.609 1.00 95.56 739 LEU A C 1
ATOM 5803 O O . LEU A 1 739 ? -4.143 -17.346 -11.666 1.00 95.56 739 LEU A O 1
ATOM 5807 N N . ASN A 1 740 ? -4.252 -15.894 -9.954 1.00 95.69 740 ASN A N 1
ATOM 5808 C CA . ASN A 1 740 ? -5.345 -15.104 -10.522 1.00 95.69 740 ASN A CA 1
ATOM 5809 C C . ASN A 1 740 ? -4.766 -14.033 -11.473 1.00 95.69 740 ASN A C 1
ATOM 5811 O O . ASN A 1 740 ? -4.300 -12.972 -11.046 1.00 95.69 740 ASN A O 1
ATOM 5815 N N . GLY A 1 741 ? -4.780 -14.314 -12.781 1.00 96.88 741 GLY A N 1
ATOM 5816 C CA . GLY A 1 741 ? -4.267 -13.398 -13.809 1.00 96.88 741 GLY A CA 1
ATOM 5817 C C . GLY A 1 741 ? -5.073 -12.102 -13.961 1.00 96.88 741 GLY A C 1
ATOM 5818 O O . GLY A 1 741 ? -4.553 -11.140 -14.520 1.00 96.88 741 GLY A O 1
ATOM 5819 N N . ARG A 1 742 ? -6.307 -12.052 -13.437 1.00 96.31 742 ARG A N 1
ATOM 5820 C CA . ARG A 1 742 ? -7.156 -10.852 -13.410 1.00 96.31 742 ARG A CA 1
ATOM 5821 C C . ARG A 1 742 ? -6.853 -9.967 -12.204 1.00 96.31 742 ARG A C 1
ATOM 5823 O O . ARG A 1 742 ? -6.737 -8.757 -12.354 1.00 96.31 742 ARG A O 1
ATOM 5830 N N . GLN A 1 743 ? -6.688 -10.561 -11.020 1.00 95.00 743 GLN A N 1
ATOM 5831 C CA . GLN A 1 743 ? -6.231 -9.850 -9.816 1.00 95.00 743 GLN A CA 1
ATOM 5832 C C . GLN A 1 743 ? -4.904 -9.131 -10.069 1.00 95.00 743 GLN A C 1
ATOM 5834 O O . GLN A 1 743 ? -4.764 -7.960 -9.721 1.00 95.00 743 GLN A O 1
ATOM 5839 N N . THR A 1 744 ? -3.980 -9.832 -10.733 1.00 97.62 744 THR A N 1
ATOM 5840 C CA . THR A 1 744 ? -2.616 -9.364 -11.004 1.00 97.62 744 THR A CA 1
ATOM 5841 C C . THR A 1 744 ? -2.450 -8.556 -12.296 1.00 97.62 744 THR A C 1
ATOM 5843 O O . THR A 1 744 ? -1.329 -8.221 -12.675 1.00 97.62 744 THR A O 1
ATOM 5846 N N . LEU A 1 745 ? -3.545 -8.233 -12.996 1.00 98.19 745 LEU A N 1
ATOM 5847 C CA . LEU A 1 745 ? -3.488 -7.726 -14.369 1.00 98.19 745 LEU A CA 1
ATOM 5848 C C . LEU A 1 745 ? -2.714 -6.404 -14.510 1.00 98.19 745 LEU A C 1
ATOM 5850 O O . LEU A 1 745 ? -1.853 -6.316 -15.385 1.00 98.19 745 LEU A O 1
ATOM 5854 N N . GLY A 1 746 ? -2.973 -5.417 -13.647 1.00 98.00 746 GLY A N 1
ATOM 5855 C CA . GLY A 1 746 ? -2.294 -4.116 -13.690 1.00 98.00 746 GLY A CA 1
ATOM 5856 C C . GLY A 1 746 ? -0.783 -4.237 -13.493 1.00 98.00 746 GLY A C 1
ATOM 5857 O O . GLY A 1 746 ? -0.010 -3.770 -14.326 1.00 98.00 746 GLY A O 1
ATOM 5858 N N . GLU A 1 747 ? -0.366 -4.991 -12.474 1.00 98.25 747 GLU A N 1
ATOM 5859 C CA . GLU A 1 747 ? 1.043 -5.285 -12.179 1.00 98.25 747 GLU A CA 1
ATOM 5860 C C . GLU A 1 747 ? 1.750 -5.999 -13.333 1.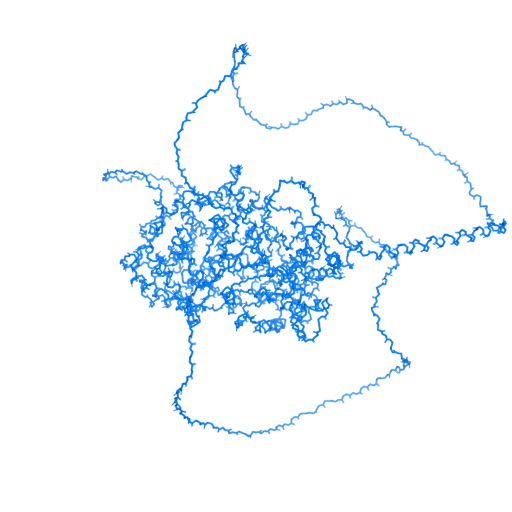00 98.25 747 GLU A C 1
ATOM 5862 O O . GLU A 1 747 ? 2.883 -5.667 -13.689 1.00 98.25 747 GLU A O 1
ATOM 5867 N N . ASN A 1 748 ? 1.065 -6.951 -13.971 1.00 98.62 748 ASN A N 1
ATOM 5868 C CA . ASN A 1 748 ? 1.596 -7.668 -15.126 1.00 98.62 748 ASN A CA 1
ATOM 5869 C C . ASN A 1 748 ? 1.755 -6.729 -16.337 1.00 98.62 748 ASN A C 1
ATOM 5871 O O . ASN A 1 748 ? 2.781 -6.783 -17.019 1.00 98.62 748 ASN A O 1
ATOM 5875 N N . ILE A 1 749 ? 0.790 -5.837 -16.596 1.00 98.69 749 ILE A N 1
ATOM 5876 C CA . ILE A 1 749 ? 0.894 -4.807 -17.647 1.00 98.69 749 ILE A CA 1
ATOM 5877 C C . ILE A 1 749 ? 2.074 -3.871 -17.353 1.00 98.69 749 ILE A C 1
ATOM 5879 O O . ILE A 1 749 ? 2.884 -3.606 -18.246 1.00 98.69 749 ILE A O 1
ATOM 5883 N N . ALA A 1 750 ? 2.200 -3.416 -16.106 1.00 98.50 750 ALA A N 1
ATOM 5884 C CA . ALA A 1 750 ? 3.223 -2.476 -15.678 1.00 98.50 750 ALA A CA 1
ATOM 5885 C C . ALA A 1 750 ? 4.640 -3.075 -15.716 1.00 98.50 750 ALA A C 1
ATOM 5887 O O . ALA A 1 750 ? 5.565 -2.412 -16.182 1.00 98.50 750 ALA A O 1
ATOM 5888 N N . ASP A 1 751 ? 4.830 -4.340 -15.320 1.00 98.25 751 ASP A N 1
ATOM 5889 C CA . ASP A 1 751 ? 6.096 -5.077 -15.506 1.00 98.25 751 ASP A CA 1
ATOM 5890 C C . ASP A 1 751 ? 6.521 -5.127 -16.986 1.00 98.25 751 ASP A C 1
ATOM 5892 O O . ASP A 1 751 ? 7.689 -4.910 -17.326 1.00 98.25 751 ASP A O 1
ATOM 5896 N N . ASN A 1 752 ? 5.571 -5.425 -17.880 1.00 98.06 752 ASN A N 1
ATOM 5897 C CA . ASN A 1 752 ? 5.837 -5.618 -19.307 1.00 98.06 752 ASN A CA 1
ATOM 5898 C C . ASN A 1 752 ? 6.155 -4.291 -20.015 1.00 98.06 752 ASN A C 1
ATOM 5900 O O . ASN A 1 752 ? 7.143 -4.221 -20.752 1.00 98.06 752 ASN A O 1
ATOM 5904 N N . GLY A 1 753 ? 5.384 -3.229 -19.755 1.00 96.88 753 GLY A N 1
ATOM 5905 C CA . GLY A 1 753 ? 5.677 -1.885 -20.267 1.00 96.88 753 GLY A CA 1
ATOM 5906 C C . GLY A 1 753 ? 6.960 -1.298 -19.672 1.00 96.88 753 GLY A C 1
ATOM 5907 O O . GLY A 1 753 ? 7.805 -0.781 -20.408 1.00 96.88 753 GLY A O 1
ATOM 5908 N N . GLY A 1 754 ? 7.169 -1.464 -18.363 1.00 95.75 754 GLY A N 1
ATOM 5909 C CA . GLY A 1 754 ? 8.331 -0.927 -17.659 1.00 95.75 754 GLY A CA 1
ATOM 5910 C C . GLY A 1 754 ? 9.656 -1.526 -18.118 1.00 95.75 754 GLY A C 1
ATOM 5911 O O . GLY A 1 754 ? 10.601 -0.785 -18.407 1.00 95.75 754 GLY A O 1
ATOM 5912 N N . LEU A 1 755 ? 9.717 -2.852 -18.296 1.00 94.62 755 LEU A N 1
ATOM 5913 C CA . LEU A 1 755 ? 10.904 -3.503 -18.854 1.00 94.62 755 LEU A CA 1
ATOM 5914 C C . LEU A 1 755 ? 11.191 -3.036 -20.289 1.00 94.62 755 LEU A C 1
ATOM 5916 O O . LEU A 1 755 ? 12.352 -2.818 -20.642 1.00 94.62 755 LEU A O 1
ATOM 5920 N N . LYS A 1 756 ? 10.152 -2.870 -21.116 1.00 93.50 756 LYS A N 1
ATOM 5921 C CA . LYS A 1 756 ? 10.270 -2.432 -22.515 1.00 93.50 756 LYS A CA 1
ATOM 5922 C C . LYS A 1 756 ? 10.814 -1.005 -22.618 1.00 93.50 756 LYS A C 1
ATOM 5924 O O . LYS A 1 756 ? 11.781 -0.782 -23.347 1.00 93.50 756 LYS A O 1
ATOM 5929 N N . ALA A 1 757 ? 10.250 -0.065 -21.858 1.00 93.44 757 ALA A N 1
ATOM 5930 C CA . ALA A 1 757 ? 10.695 1.328 -21.829 1.00 93.44 757 ALA A CA 1
ATOM 5931 C C . ALA A 1 757 ? 12.149 1.452 -21.335 1.00 93.44 757 ALA A C 1
ATOM 5933 O O . ALA A 1 757 ? 12.985 2.070 -21.994 1.00 93.44 757 ALA A O 1
ATOM 5934 N N . ALA A 1 758 ? 12.498 0.784 -20.231 1.00 91.50 758 ALA A N 1
ATOM 5935 C CA . ALA A 1 758 ? 13.856 0.805 -19.687 1.00 91.50 758 ALA A CA 1
ATOM 5936 C C . ALA A 1 758 ? 14.895 0.136 -20.610 1.00 91.50 758 ALA A C 1
ATOM 5938 O O . ALA A 1 758 ? 16.037 0.602 -20.728 1.00 91.50 758 ALA A O 1
ATOM 5939 N N . TYR A 1 759 ? 14.513 -0.947 -21.294 1.00 86.31 759 TYR A N 1
ATOM 5940 C CA . TYR A 1 759 ? 15.381 -1.613 -22.263 1.00 86.31 759 TYR A CA 1
ATOM 5941 C C . TYR A 1 759 ? 15.599 -0.763 -23.523 1.00 86.31 759 TYR A C 1
ATOM 5943 O O . TYR A 1 759 ? 16.722 -0.700 -24.013 1.00 86.31 759 TYR A O 1
ATOM 5951 N N . ASN A 1 760 ? 14.582 -0.068 -24.037 1.00 83.94 760 ASN A N 1
ATOM 5952 C CA . ASN A 1 760 ? 14.731 0.787 -25.221 1.00 83.94 760 ASN A CA 1
ATOM 5953 C C . ASN A 1 760 ? 15.776 1.903 -25.010 1.00 83.94 760 ASN A C 1
ATOM 5955 O O . ASN A 1 760 ? 16.596 2.142 -25.899 1.00 83.94 760 ASN A O 1
ATOM 5959 N N . VAL A 1 761 ? 15.821 2.507 -23.815 1.00 79.25 761 VAL A N 1
ATOM 5960 C CA . VAL A 1 761 ? 16.843 3.503 -23.424 1.00 79.25 761 VAL A CA 1
ATOM 5961 C C . VAL A 1 761 ? 18.249 2.898 -23.299 1.00 79.25 761 VAL A C 1
ATOM 5963 O O . VAL A 1 761 ? 19.240 3.559 -23.602 1.00 79.25 761 VAL A O 1
ATOM 5966 N N . SER A 1 762 ? 18.364 1.646 -22.845 1.00 63.81 762 SER A N 1
ATOM 5967 C CA . SER A 1 762 ? 19.650 0.999 -22.520 1.00 63.81 762 SER A CA 1
ATOM 5968 C C . SER A 1 762 ? 20.162 -0.002 -23.566 1.00 63.81 762 SER A C 1
ATOM 5970 O O . SER A 1 762 ? 21.277 -0.515 -23.453 1.00 63.81 762 SER A O 1
ATOM 5972 N N . GLY A 1 763 ? 19.369 -0.278 -24.600 1.00 56.19 763 GLY A N 1
ATOM 5973 C CA . GLY A 1 763 ? 19.707 -1.157 -25.710 1.00 56.19 763 GLY A CA 1
ATOM 5974 C C . GLY A 1 763 ? 20.643 -0.507 -26.740 1.00 56.19 763 GLY A C 1
ATOM 5975 O O . GLY A 1 763 ? 20.919 0.694 -26.686 1.00 56.19 763 GLY A O 1
ATOM 5976 N N . PRO A 1 764 ? 21.106 -1.273 -27.747 1.00 44.97 764 PRO A N 1
ATOM 5977 C CA . PRO A 1 764 ? 22.086 -0.813 -28.740 1.00 44.97 764 PRO A CA 1
ATOM 5978 C C . PRO A 1 764 ? 21.597 0.312 -29.676 1.00 44.97 764 PRO A C 1
ATOM 5980 O O . PRO A 1 764 ? 22.385 0.821 -30.468 1.00 44.97 764 PRO A O 1
ATOM 5983 N N . ALA A 1 765 ? 20.324 0.719 -29.595 1.00 39.88 765 ALA A N 1
ATOM 5984 C CA . ALA A 1 765 ? 19.822 1.922 -30.260 1.00 39.88 765 ALA A CA 1
ATOM 5985 C C . ALA A 1 765 ? 20.383 3.214 -29.630 1.00 39.88 765 ALA A C 1
ATOM 5987 O O . ALA A 1 765 ? 20.660 4.174 -30.347 1.00 39.88 765 ALA A O 1
ATOM 5988 N N . SER A 1 766 ? 20.636 3.220 -28.315 1.00 42.09 766 SER A N 1
ATOM 5989 C CA . SER A 1 766 ? 21.192 4.371 -27.581 1.00 42.09 766 SER A CA 1
ATOM 5990 C C . SER A 1 766 ? 22.570 4.810 -28.096 1.00 42.09 766 SER A C 1
ATOM 5992 O O . SER A 1 766 ? 22.889 6.002 -28.112 1.00 42.09 766 SER A O 1
ATOM 5994 N N . CYS A 1 767 ? 23.356 3.868 -28.629 1.00 35.12 767 CYS A N 1
ATOM 5995 C CA . CYS A 1 767 ? 24.652 4.124 -29.254 1.00 35.12 767 CYS A CA 1
ATOM 5996 C C . CYS A 1 767 ? 24.579 5.052 -30.485 1.00 35.12 767 CYS A C 1
ATOM 5998 O O . CYS A 1 767 ? 25.614 5.555 -30.911 1.00 35.12 767 CYS A O 1
ATOM 6000 N N . LEU A 1 768 ? 23.390 5.288 -31.059 1.00 30.28 768 LEU A N 1
ATOM 6001 C CA . LEU A 1 768 ? 23.182 6.204 -32.189 1.00 30.28 768 LEU A CA 1
ATOM 6002 C C . LEU A 1 768 ? 22.929 7.664 -31.764 1.00 30.28 768 LEU A C 1
ATOM 6004 O O . LEU A 1 768 ? 22.961 8.546 -32.617 1.00 30.28 768 LEU A O 1
ATOM 6008 N N . VAL A 1 769 ? 22.684 7.930 -30.475 1.00 32.41 769 VAL A N 1
ATOM 6009 C CA . VAL A 1 769 ? 22.300 9.263 -29.952 1.00 32.41 769 VAL A CA 1
ATOM 6010 C C . VAL A 1 769 ? 23.434 9.922 -29.141 1.00 32.41 769 VAL A C 1
ATOM 6012 O O . VAL A 1 769 ? 23.436 11.129 -28.904 1.00 32.41 769 VAL A O 1
ATOM 6015 N N . ALA A 1 770 ? 24.448 9.149 -28.746 1.00 28.00 770 ALA A N 1
ATOM 6016 C CA . ALA A 1 770 ? 25.457 9.542 -27.758 1.00 28.00 770 ALA A CA 1
ATOM 6017 C C . ALA A 1 770 ? 26.457 10.652 -28.175 1.00 28.00 770 ALA A C 1
ATOM 6019 O O . ALA A 1 770 ? 27.251 11.073 -27.336 1.00 28.00 770 ALA A O 1
ATOM 6020 N N . GLU A 1 771 ? 26.444 11.148 -29.420 1.00 28.44 771 GLU A N 1
ATOM 6021 C CA . GLU A 1 771 ? 27.409 12.161 -29.901 1.00 28.44 771 GLU A CA 1
ATOM 6022 C C . GLU A 1 771 ? 26.873 13.612 -29.966 1.00 28.44 771 GLU A C 1
ATOM 6024 O O . GLU A 1 771 ? 27.643 14.522 -30.277 1.00 28.44 771 GLU A O 1
ATOM 6029 N N . THR A 1 772 ? 25.594 13.886 -29.655 1.00 28.80 772 THR A N 1
ATOM 6030 C CA . THR A 1 772 ? 24.976 15.212 -29.918 1.00 28.80 772 THR A CA 1
ATOM 6031 C C . THR A 1 772 ? 24.374 15.951 -28.712 1.00 28.80 772 THR A C 1
ATOM 6033 O O . THR A 1 772 ? 23.344 16.607 -28.850 1.00 28.80 772 THR A O 1
ATOM 6036 N N . HIS A 1 773 ? 25.043 15.952 -27.551 1.00 27.70 773 HIS A N 1
ATOM 6037 C CA . HIS A 1 773 ? 24.732 16.894 -26.458 1.00 27.70 773 HIS A CA 1
ATOM 6038 C C . HIS A 1 773 ? 25.987 17.615 -25.917 1.00 27.70 773 HIS A C 1
ATOM 6040 O O . HIS A 1 773 ? 26.797 16.998 -25.225 1.00 27.70 773 HIS A O 1
ATOM 6046 N N . PRO A 1 774 ? 26.170 18.926 -26.188 1.00 30.09 774 PRO A N 1
ATOM 6047 C CA . PRO A 1 774 ? 27.197 19.734 -25.532 1.00 30.09 774 PRO A CA 1
ATOM 6048 C C . PRO A 1 774 ? 26.787 20.097 -24.088 1.00 30.09 774 PRO A C 1
ATOM 6050 O O . PRO A 1 774 ? 25.595 20.111 -23.774 1.00 30.09 774 PRO A O 1
ATOM 6053 N N . PRO A 1 775 ? 27.740 20.439 -23.197 1.00 32.06 775 PRO A N 1
ATOM 6054 C CA . PRO A 1 775 ? 27.430 20.822 -21.820 1.00 32.06 775 PRO A CA 1
ATOM 6055 C C . PRO A 1 775 ? 26.576 22.099 -21.757 1.00 32.06 775 PRO A C 1
ATOM 6057 O O . PRO A 1 775 ? 26.887 23.113 -22.386 1.00 32.06 775 PRO A O 1
ATOM 6060 N N . TRP A 1 776 ? 25.499 22.046 -20.974 1.00 33.53 776 TRP A N 1
ATOM 6061 C CA . TRP A 1 776 ? 24.484 23.096 -20.879 1.00 33.53 776 TRP A CA 1
ATOM 6062 C C . TRP A 1 776 ? 25.009 24.361 -20.180 1.00 33.53 776 TRP A C 1
ATOM 6064 O O . TRP A 1 776 ? 25.523 24.293 -19.065 1.00 33.53 776 TRP A O 1
ATOM 6074 N N . GLY A 1 777 ? 24.848 25.535 -20.807 1.00 28.09 777 GLY A N 1
ATOM 6075 C CA . GLY A 1 777 ? 25.328 26.791 -20.211 1.00 28.09 777 GLY A CA 1
ATOM 6076 C C . GLY A 1 777 ? 25.327 28.039 -21.102 1.00 28.09 777 GLY A C 1
ATOM 6077 O O . GLY A 1 777 ? 26.308 28.779 -21.096 1.00 28.09 777 GLY A O 1
ATOM 6078 N N . GLY A 1 778 ? 24.262 28.318 -21.865 1.00 27.20 778 GLY A N 1
ATOM 6079 C CA . GLY A 1 778 ? 24.200 29.529 -22.699 1.00 27.20 778 GLY A CA 1
ATOM 6080 C C . GLY A 1 778 ? 22.783 29.946 -23.096 1.00 27.20 778 GLY A C 1
ATOM 6081 O O . GLY A 1 778 ? 22.000 29.127 -23.564 1.00 27.20 778 GLY A O 1
ATOM 6082 N N . ARG A 1 779 ? 22.448 31.234 -22.925 1.00 29.55 779 ARG A N 1
ATOM 6083 C CA . ARG A 1 779 ? 21.161 31.803 -23.371 1.00 29.55 779 ARG A CA 1
ATOM 6084 C C . ARG A 1 779 ? 21.198 32.067 -24.875 1.00 29.55 779 ARG A C 1
ATOM 6086 O O . ARG A 1 779 ? 22.129 32.718 -25.345 1.00 29.55 779 ARG A O 1
ATOM 6093 N N . VAL A 1 780 ? 20.155 31.668 -25.599 1.00 27.39 780 VAL A N 1
ATOM 6094 C CA . VAL A 1 780 ? 19.969 32.040 -27.010 1.00 27.39 780 VAL A CA 1
ATOM 6095 C C . VAL A 1 780 ? 19.065 33.271 -27.103 1.00 27.39 780 VAL A C 1
ATOM 6097 O O . VAL A 1 780 ? 17.950 33.273 -26.588 1.00 27.39 780 VAL A O 1
ATOM 6100 N N . LEU A 1 781 ? 19.541 34.310 -27.791 1.00 28.70 781 LEU A N 1
ATOM 6101 C CA . LEU A 1 781 ? 18.711 35.371 -28.365 1.00 28.70 781 LEU A CA 1
ATOM 6102 C C . LEU A 1 781 ? 18.737 35.215 -29.891 1.00 28.70 781 LEU A C 1
ATOM 6104 O O . LEU A 1 781 ? 19.760 34.835 -30.457 1.00 28.70 781 LEU A O 1
ATOM 6108 N N . GLY A 1 782 ? 17.599 35.455 -30.543 1.00 26.27 782 GLY A N 1
ATOM 6109 C CA . GLY A 1 782 ? 17.387 35.077 -31.941 1.00 26.27 782 GLY A CA 1
ATOM 6110 C C . GLY A 1 782 ? 18.063 35.972 -32.989 1.00 26.27 782 GLY A C 1
ATOM 6111 O O . GLY A 1 782 ? 18.271 37.166 -32.790 1.00 26.27 782 GLY A O 1
ATOM 6112 N N . GLY A 1 783 ? 18.326 35.371 -34.149 1.00 24.61 783 GLY A N 1
ATOM 6113 C CA . GLY A 1 783 ? 18.822 35.984 -35.385 1.00 24.61 783 GLY A CA 1
ATOM 6114 C C . GLY A 1 783 ? 19.128 34.862 -36.384 1.00 24.61 783 GLY A C 1
ATOM 6115 O O . GLY A 1 783 ? 19.657 33.835 -35.970 1.00 24.61 783 GLY A O 1
ATOM 6116 N N . GLY A 1 784 ? 18.742 34.984 -37.659 1.00 24.89 784 GLY A N 1
ATOM 6117 C CA . GLY A 1 784 ? 18.712 33.826 -38.569 1.00 24.89 784 GLY A CA 1
ATOM 6118 C C . GLY A 1 784 ? 19.156 34.079 -40.012 1.00 24.89 784 GLY A C 1
ATOM 6119 O O . GLY A 1 784 ? 19.438 35.208 -40.402 1.00 24.89 784 GLY A O 1
ATOM 6120 N N . GLY A 1 785 ? 19.144 32.995 -40.800 1.00 24.86 785 GLY A N 1
ATOM 6121 C CA . GLY A 1 785 ? 19.354 32.968 -42.255 1.00 24.86 785 GLY A CA 1
ATOM 6122 C C . GLY A 1 785 ? 20.755 32.514 -42.704 1.00 24.86 785 GLY A C 1
ATOM 6123 O O . GLY A 1 785 ? 21.750 33.039 -42.219 1.00 24.86 785 GLY A O 1
ATOM 6124 N N . GLY A 1 786 ? 20.835 31.589 -43.678 1.00 25.50 786 GLY A N 1
ATOM 6125 C CA . GLY A 1 786 ? 22.091 31.305 -44.407 1.00 25.50 786 GLY A CA 1
ATOM 6126 C C . GLY A 1 786 ? 22.399 29.842 -44.781 1.00 25.50 786 GLY A C 1
ATOM 6127 O O . GLY A 1 786 ? 23.211 29.202 -44.135 1.00 25.50 786 GLY A O 1
ATOM 6128 N N . GLN A 1 787 ? 21.773 29.354 -45.856 1.00 26.81 787 GLN A N 1
ATOM 6129 C CA . GLN A 1 787 ? 22.203 28.292 -46.800 1.00 26.81 787 GLN A CA 1
ATOM 6130 C C . GLN A 1 787 ? 23.451 27.395 -46.518 1.00 26.81 787 GLN A C 1
ATOM 6132 O O . GLN A 1 787 ? 24.583 27.847 -46.624 1.00 26.81 787 GLN A O 1
ATOM 6137 N N . ALA A 1 788 ? 23.184 26.082 -46.392 1.00 27.34 788 ALA A N 1
ATOM 6138 C CA . ALA A 1 788 ? 23.763 24.929 -47.126 1.00 27.34 788 ALA A CA 1
ATOM 6139 C C . ALA A 1 788 ? 25.293 24.694 -47.289 1.00 27.34 788 ALA A C 1
ATOM 6141 O O . ALA A 1 788 ? 25.985 25.515 -47.882 1.00 27.34 788 ALA A O 1
ATOM 6142 N N . LEU A 1 789 ? 25.745 23.450 -47.001 1.00 27.16 789 LEU A N 1
ATOM 6143 C CA . LEU A 1 789 ? 26.626 22.634 -47.880 1.00 27.16 789 LEU A CA 1
ATOM 6144 C C . LEU A 1 789 ? 26.775 21.147 -47.432 1.00 27.16 789 LEU A C 1
ATOM 6146 O O . LEU A 1 789 ? 27.115 20.874 -46.290 1.00 27.16 789 LEU A O 1
ATOM 6150 N N . THR A 1 790 ? 26.524 20.230 -48.380 1.00 27.25 790 THR A N 1
ATOM 6151 C CA . THR A 1 790 ? 26.982 18.819 -48.574 1.00 27.25 790 THR A CA 1
ATOM 6152 C C . THR A 1 790 ? 27.547 17.937 -47.437 1.00 27.25 790 THR A C 1
ATOM 6154 O O . THR A 1 790 ? 28.614 18.212 -46.897 1.00 27.25 790 THR A O 1
ATOM 6157 N N . ASP A 1 791 ? 26.923 16.757 -47.307 1.00 26.69 791 ASP A N 1
ATOM 6158 C CA . ASP A 1 791 ? 27.492 15.389 -47.305 1.00 26.69 791 ASP A CA 1
ATOM 6159 C C . ASP A 1 791 ? 28.723 15.008 -46.452 1.00 26.69 791 ASP A C 1
ATOM 6161 O O . ASP A 1 791 ? 29.860 15.330 -46.791 1.00 26.69 791 ASP A O 1
ATOM 6165 N N . LEU A 1 792 ? 28.503 14.087 -45.497 1.00 25.53 792 LEU A N 1
ATOM 6166 C CA . LEU A 1 792 ? 29.364 12.911 -45.260 1.00 25.53 792 LEU A CA 1
ATOM 6167 C C . LEU A 1 792 ? 28.623 11.853 -44.408 1.00 25.53 792 LEU A C 1
ATOM 6169 O O . LEU A 1 792 ? 28.316 12.098 -43.246 1.00 25.53 792 LEU A O 1
ATOM 6173 N N . LEU A 1 793 ? 28.349 10.670 -44.977 1.00 23.39 793 LEU A N 1
ATOM 6174 C CA . LEU A 1 793 ? 27.708 9.535 -44.287 1.00 23.39 793 LEU A CA 1
ATOM 6175 C C . LEU A 1 793 ? 28.730 8.428 -43.955 1.00 23.39 793 LEU A C 1
ATOM 6177 O O . LEU A 1 793 ? 29.419 7.967 -44.870 1.00 23.39 793 LEU A O 1
ATOM 6181 N N . PRO A 1 794 ? 28.798 7.926 -42.706 1.00 27.14 794 PRO A N 1
ATOM 6182 C CA . PRO A 1 794 ? 29.425 6.644 -42.393 1.00 27.14 794 PRO A CA 1
ATOM 6183 C C . PRO A 1 794 ? 28.464 5.470 -42.673 1.00 27.14 794 PRO A C 1
ATOM 6185 O O . PRO A 1 794 ? 27.248 5.591 -42.543 1.00 27.14 794 PRO A O 1
ATOM 6188 N N . LEU A 1 795 ? 29.011 4.314 -43.062 1.00 26.34 795 LEU A N 1
ATOM 6189 C CA . LEU A 1 795 ? 28.247 3.117 -43.447 1.00 26.34 795 LEU A CA 1
ATOM 6190 C C . LEU A 1 795 ? 28.142 2.107 -42.293 1.00 26.34 795 LEU A C 1
ATOM 6192 O O . LEU A 1 795 ? 29.163 1.682 -41.754 1.00 26.34 795 LEU A O 1
ATOM 6196 N N . CYS A 1 796 ? 26.930 1.634 -41.989 1.00 22.39 796 CYS A N 1
ATOM 6197 C CA . CYS A 1 796 ? 26.721 0.470 -41.120 1.00 22.39 796 CYS A CA 1
ATOM 6198 C C . CYS A 1 796 ? 26.878 -0.855 -41.904 1.00 22.39 796 CYS A C 1
ATOM 6200 O O . CYS A 1 796 ? 26.402 -0.948 -43.038 1.00 22.39 796 CYS A O 1
ATOM 6202 N N . PRO A 1 797 ? 27.488 -1.907 -41.322 1.00 28.77 797 PRO A N 1
ATOM 6203 C CA . PRO A 1 797 ? 27.598 -3.218 -41.959 1.00 28.77 797 PRO A CA 1
ATOM 6204 C C . PRO A 1 797 ? 26.359 -4.096 -41.708 1.00 28.77 797 PRO A C 1
ATOM 6206 O O . PRO A 1 797 ? 25.987 -4.357 -40.566 1.00 28.77 797 PRO A O 1
ATOM 6209 N N . THR A 1 798 ? 25.758 -4.633 -42.770 1.00 27.05 798 THR A N 1
ATOM 6210 C CA . THR A 1 798 ? 24.701 -5.659 -42.682 1.00 27.05 798 THR A CA 1
ATOM 6211 C C . THR A 1 798 ? 25.286 -7.079 -42.623 1.00 27.05 798 THR A C 1
ATOM 6213 O O . THR A 1 798 ? 26.205 -7.372 -43.395 1.00 27.05 798 THR A O 1
ATOM 6216 N N . PRO A 1 799 ? 24.738 -8.007 -41.811 1.00 30.67 799 PRO A N 1
ATOM 6217 C CA . PRO A 1 799 ? 25.079 -9.430 -41.888 1.00 30.67 799 PRO A CA 1
ATOM 6218 C C . PRO A 1 799 ? 24.729 -10.023 -43.262 1.00 30.67 799 PRO A C 1
ATOM 6220 O O . PRO A 1 799 ? 23.679 -9.723 -43.828 1.00 30.67 799 PRO A O 1
ATOM 6223 N N . GLY A 1 800 ? 25.612 -10.857 -43.816 1.00 24.52 800 GLY A N 1
ATOM 6224 C CA . GLY A 1 800 ? 25.483 -11.347 -45.191 1.00 24.52 800 GLY A CA 1
ATOM 6225 C C . GLY A 1 800 ? 24.543 -12.547 -45.355 1.00 24.52 800 GLY A C 1
ATOM 6226 O O . GLY A 1 800 ? 24.721 -13.571 -44.700 1.00 24.52 800 GLY A O 1
ATOM 6227 N N . LEU A 1 801 ? 23.620 -12.455 -46.316 1.00 28.30 801 LEU A N 1
ATOM 6228 C CA . LEU A 1 801 ? 22.930 -13.601 -46.917 1.00 28.30 801 LEU A CA 1
ATOM 6229 C C . LEU A 1 801 ? 23.708 -14.085 -48.150 1.00 28.30 801 LEU A C 1
ATOM 6231 O O . LEU A 1 801 ? 24.079 -13.285 -49.010 1.00 28.30 801 LEU A O 1
ATOM 6235 N N . GLN A 1 802 ? 23.955 -15.393 -48.255 1.00 27.80 802 GLN A N 1
ATOM 6236 C CA . GLN A 1 802 ? 24.671 -15.968 -49.397 1.00 27.80 802 GLN A CA 1
ATOM 6237 C C . GLN A 1 802 ? 23.741 -16.228 -50.591 1.00 27.80 802 GLN A C 1
ATOM 6239 O O . GLN A 1 802 ? 22.905 -17.123 -50.565 1.00 27.80 802 GLN A O 1
ATOM 6244 N N . SER A 1 803 ? 23.951 -15.438 -51.644 1.00 26.55 803 SER A N 1
ATOM 6245 C CA . SER A 1 803 ? 23.787 -15.767 -53.070 1.00 26.55 803 SER A CA 1
ATOM 6246 C C . SER A 1 803 ? 22.800 -16.875 -53.486 1.00 26.55 803 SER A C 1
ATOM 6248 O O . SER A 1 803 ? 23.132 -18.060 -53.458 1.00 26.55 803 SER A O 1
ATOM 6250 N N . VAL A 1 804 ? 21.729 -16.463 -54.167 1.00 26.31 804 VAL A N 1
ATOM 6251 C CA . VAL A 1 804 ? 21.361 -17.064 -55.461 1.00 26.31 804 VAL A CA 1
ATOM 6252 C C . VAL A 1 804 ? 21.251 -15.927 -56.475 1.00 26.31 804 VAL A C 1
ATOM 6254 O O . VAL A 1 804 ? 20.700 -14.873 -56.165 1.00 26.31 804 VAL A O 1
ATOM 6257 N N . ALA A 1 805 ? 21.797 -16.119 -57.673 1.00 26.12 805 ALA A N 1
ATOM 6258 C CA . ALA A 1 805 ? 21.669 -15.177 -58.778 1.00 26.12 805 ALA A CA 1
ATOM 6259 C C . ALA A 1 805 ? 20.820 -15.802 -59.890 1.00 26.12 805 ALA A C 1
ATOM 6261 O O . ALA A 1 805 ? 21.028 -16.964 -60.218 1.00 26.12 805 ALA A O 1
ATOM 6262 N N . GLU A 1 806 ? 19.914 -15.029 -60.494 1.00 27.75 806 GLU A N 1
ATOM 6263 C CA . GLU A 1 806 ? 20.061 -14.559 -61.882 1.00 27.75 806 GLU A CA 1
ATOM 6264 C C . GLU A 1 806 ? 18.842 -13.738 -62.368 1.00 27.75 806 GLU A C 1
ATOM 6266 O O . GLU A 1 806 ? 17.699 -14.027 -62.042 1.00 27.75 806 GLU A O 1
ATOM 6271 N N . LYS A 1 807 ? 19.133 -12.743 -63.221 1.00 26.95 807 LYS A N 1
ATOM 6272 C CA . LYS A 1 807 ? 18.312 -12.237 -64.344 1.00 26.95 807 LYS A CA 1
ATOM 6273 C C . LYS A 1 807 ? 16.812 -11.953 -64.113 1.00 26.95 807 LYS A C 1
ATOM 6275 O O . LYS A 1 807 ? 15.956 -12.804 -64.327 1.00 26.95 807 LYS A O 1
ATOM 6280 N N . ALA A 1 808 ? 16.499 -10.663 -63.978 1.00 22.47 808 ALA A N 1
ATOM 6281 C CA . ALA A 1 808 ? 15.274 -10.075 -64.527 1.00 22.47 808 ALA A CA 1
ATOM 6282 C C . ALA A 1 808 ? 15.647 -8.931 -65.490 1.00 22.47 808 ALA A C 1
ATOM 6284 O O . ALA A 1 808 ? 16.523 -8.127 -65.170 1.00 22.47 808 ALA A O 1
ATOM 6285 N N . TRP A 1 809 ? 15.004 -8.849 -66.661 1.00 25.84 809 TRP A N 1
ATOM 6286 C CA . TRP A 1 809 ? 15.175 -7.747 -67.621 1.00 25.84 809 TRP A CA 1
ATOM 6287 C C . TRP A 1 809 ? 13.853 -7.451 -68.347 1.00 25.84 809 TRP A C 1
ATOM 6289 O O . TRP A 1 809 ? 13.348 -8.306 -69.067 1.00 25.84 809 TRP A O 1
ATOM 6299 N N . GLY A 1 810 ? 13.358 -6.216 -68.202 1.00 24.22 810 GLY A N 1
ATOM 6300 C CA . GLY A 1 810 ? 12.384 -5.579 -69.100 1.00 24.22 810 GLY A CA 1
ATOM 6301 C C . GLY A 1 810 ? 10.889 -5.897 -68.916 1.00 24.22 810 GLY A C 1
ATOM 6302 O O . GLY A 1 810 ? 10.494 -7.046 -68.764 1.00 24.22 810 GLY A O 1
ATOM 6303 N N . GLY A 1 811 ? 10.043 -4.868 -69.096 1.00 24.17 811 GLY A N 1
ATOM 6304 C CA . GLY A 1 811 ? 8.854 -5.075 -69.945 1.00 24.17 811 GLY A CA 1
ATOM 6305 C C . GLY A 1 811 ? 7.448 -4.698 -69.455 1.00 24.17 811 GLY A C 1
ATOM 6306 O O . GLY A 1 811 ? 6.516 -5.410 -69.784 1.00 24.17 811 GLY A O 1
ATOM 6307 N N . ALA A 1 812 ? 7.287 -3.595 -68.721 1.00 23.80 812 ALA A N 1
ATOM 6308 C CA . ALA A 1 812 ? 6.148 -2.654 -68.768 1.00 23.80 812 ALA A CA 1
ATOM 6309 C C . ALA A 1 812 ? 4.748 -3.030 -69.368 1.00 23.80 812 ALA A C 1
ATOM 6311 O O . ALA A 1 812 ? 4.619 -3.325 -70.553 1.00 23.80 812 ALA A O 1
ATOM 6312 N N . ALA A 1 813 ? 3.712 -2.632 -68.603 1.00 24.45 813 ALA A N 1
ATOM 6313 C CA . ALA A 1 813 ? 2.471 -1.941 -69.035 1.00 24.45 813 ALA A CA 1
ATOM 6314 C C . ALA A 1 813 ? 1.189 -2.723 -69.448 1.00 24.45 813 ALA A C 1
ATOM 6316 O O . ALA A 1 813 ? 1.208 -3.908 -69.751 1.00 24.45 813 ALA A O 1
ATOM 6317 N N . ALA A 1 814 ? 0.078 -1.955 -69.454 1.00 25.12 814 ALA A N 1
ATOM 6318 C CA . ALA A 1 814 ? -1.355 -2.302 -69.586 1.00 25.12 814 ALA A CA 1
ATOM 6319 C C . ALA A 1 814 ? -1.961 -3.067 -68.372 1.00 25.12 814 ALA A C 1
ATOM 6321 O O . ALA A 1 814 ? -1.322 -3.962 -67.838 1.00 25.12 814 ALA A O 1
ATOM 6322 N N . ALA A 1 815 ? -3.111 -2.723 -67.758 1.00 23.97 815 ALA A N 1
ATOM 6323 C CA . ALA A 1 815 ? -4.394 -2.116 -68.191 1.00 23.97 815 ALA A CA 1
ATOM 6324 C C . ALA A 1 815 ? -5.298 -3.090 -68.990 1.00 23.97 815 ALA A C 1
ATOM 6326 O O . ALA A 1 815 ? -4.802 -3.763 -69.882 1.00 23.97 815 ALA A O 1
ATOM 6327 N N . SER A 1 816 ? -6.619 -3.212 -68.767 1.00 23.20 816 SER A N 1
ATOM 6328 C CA . SER A 1 816 ? -7.541 -2.590 -67.784 1.00 23.20 816 SER A CA 1
ATOM 6329 C C . SER A 1 816 ? -8.926 -3.277 -67.800 1.00 23.20 816 SER A C 1
ATOM 6331 O O . SER A 1 816 ? -9.321 -3.760 -68.856 1.00 23.20 816 SER A O 1
ATOM 6333 N N . CYS A 1 817 ? -9.704 -3.157 -66.708 1.00 21.94 817 CYS A N 1
ATOM 6334 C CA . CYS A 1 817 ? -11.147 -3.496 -66.591 1.00 21.94 817 CYS A CA 1
ATOM 6335 C C . CYS A 1 817 ? -11.525 -5.000 -66.705 1.00 21.94 817 CYS A C 1
ATOM 6337 O O . CYS A 1 817 ? -10.833 -5.777 -67.345 1.00 21.94 817 CYS A O 1
ATOM 6339 N N . GLY A 1 818 ? -12.627 -5.480 -66.105 1.00 23.16 818 GLY A N 1
ATOM 6340 C CA . GLY A 1 818 ? -13.560 -4.827 -65.170 1.00 23.16 818 GLY A CA 1
ATOM 6341 C C . GLY A 1 818 ? -14.749 -5.727 -64.761 1.00 23.16 818 GLY A C 1
ATOM 6342 O O . GLY A 1 818 ? -14.956 -6.767 -65.367 1.00 23.16 818 GLY A O 1
ATOM 6343 N N . ALA A 1 819 ? -15.497 -5.287 -63.737 1.00 24.28 819 ALA A N 1
ATOM 6344 C CA . ALA A 1 819 ? -16.861 -5.674 -63.308 1.00 24.28 819 ALA A CA 1
ATOM 6345 C C . ALA A 1 819 ? -17.353 -7.145 -63.410 1.00 24.28 819 ALA A C 1
ATOM 6347 O O . ALA A 1 819 ? -17.558 -7.663 -64.499 1.00 24.28 819 ALA A O 1
ATOM 6348 N N . HIS A 1 820 ? -17.785 -7.727 -62.276 1.00 25.56 820 HIS A N 1
ATOM 6349 C CA . HIS A 1 820 ? -19.222 -7.901 -61.955 1.00 25.56 820 HIS A CA 1
ATOM 6350 C C . HIS A 1 820 ? -19.454 -8.425 -60.513 1.00 25.56 820 HIS A C 1
ATOM 6352 O O . HIS A 1 820 ? -18.598 -9.097 -59.945 1.00 25.56 820 HIS A O 1
ATOM 6358 N N . GLN A 1 821 ? -20.618 -8.107 -59.924 1.00 24.98 821 GLN A N 1
ATOM 6359 C CA . GLN A 1 821 ? -21.161 -8.718 -58.689 1.00 24.98 821 GLN A CA 1
ATOM 6360 C C . GLN A 1 821 ? -22.406 -9.604 -59.025 1.00 24.98 821 GLN A C 1
ATOM 6362 O O . GLN A 1 821 ? -22.551 -9.965 -60.193 1.00 24.98 821 GLN A O 1
ATOM 6367 N N . PRO A 1 822 ? -23.275 -10.021 -58.072 1.00 48.44 822 PRO A N 1
ATOM 6368 C CA . PRO A 1 822 ? -23.407 -11.400 -57.586 1.00 48.44 822 PRO A CA 1
ATOM 6369 C C . PRO A 1 822 ? -24.749 -12.054 -58.023 1.00 48.44 822 PRO A C 1
ATOM 6371 O O . PRO A 1 822 ? -25.405 -11.532 -58.927 1.00 48.44 822 PRO A O 1
ATOM 6374 N N . PRO A 1 823 ? -25.183 -13.195 -57.435 1.00 38.28 823 PRO A N 1
ATOM 6375 C CA . PRO A 1 823 ? -26.072 -13.126 -56.254 1.00 38.28 823 PRO A CA 1
ATOM 6376 C C . PRO A 1 823 ? -25.882 -14.291 -55.237 1.00 38.28 823 PRO A C 1
ATOM 6378 O O . PRO A 1 823 ? -24.888 -15.008 -55.286 1.00 38.28 823 PRO A O 1
ATOM 6381 N N . ALA A 1 824 ? -26.823 -14.459 -54.292 1.00 26.83 824 ALA A N 1
ATOM 6382 C CA . ALA A 1 824 ? -26.811 -15.447 -53.191 1.00 26.83 824 ALA A CA 1
ATOM 6383 C C . ALA A 1 824 ? -28.142 -16.255 -53.098 1.00 26.83 824 ALA A C 1
ATOM 6385 O O . ALA A 1 824 ? -28.930 -16.184 -54.039 1.00 26.83 824 ALA A O 1
ATOM 6386 N N . LEU A 1 825 ? -28.417 -16.908 -51.940 1.00 27.64 825 LEU A N 1
ATOM 6387 C CA . LEU A 1 825 ? -29.647 -17.664 -51.532 1.00 27.64 825 LEU A CA 1
ATOM 6388 C C . LEU A 1 825 ? -29.670 -19.167 -51.961 1.00 27.64 825 LEU A C 1
ATOM 6390 O O . LEU A 1 825 ? -29.118 -19.486 -53.006 1.00 27.64 825 LEU A O 1
ATOM 6394 N N . LEU A 1 826 ? -30.263 -20.159 -51.250 1.00 26.02 826 LEU A N 1
ATOM 6395 C CA . LEU A 1 826 ? -31.003 -20.243 -49.957 1.00 26.02 826 LEU A CA 1
ATOM 6396 C C . LEU A 1 826 ? -31.111 -21.717 -49.425 1.00 26.02 826 LEU A C 1
ATOM 6398 O O . LEU A 1 826 ? -31.144 -22.629 -50.240 1.00 26.02 826 LEU A O 1
ATOM 6402 N N . CYS A 1 827 ? -31.324 -21.909 -48.101 1.00 23.56 827 CYS A N 1
ATOM 6403 C CA . CYS A 1 827 ? -31.856 -23.113 -47.378 1.00 23.56 827 CYS A CA 1
ATOM 6404 C C . CYS A 1 827 ? -31.133 -24.494 -47.483 1.00 23.56 827 CYS A C 1
ATOM 6406 O O . CYS A 1 827 ? -30.436 -24.767 -48.446 1.00 23.56 827 CYS A O 1
ATOM 6408 N N . GLY A 1 828 ? -31.280 -25.452 -46.540 1.00 24.06 828 GLY A N 1
ATOM 6409 C CA . GLY A 1 828 ? -31.966 -25.486 -45.224 1.00 24.06 828 GLY A CA 1
ATOM 6410 C C . GLY A 1 828 ? -32.141 -26.927 -44.646 1.00 24.06 828 GLY A C 1
ATOM 6411 O O . GLY A 1 828 ? -31.657 -27.871 -45.257 1.00 24.06 828 GLY A O 1
ATOM 6412 N N . ILE A 1 829 ? -32.916 -27.080 -43.545 1.00 26.73 829 ILE A N 1
ATOM 6413 C CA . ILE A 1 829 ? -33.474 -28.330 -42.917 1.00 26.73 829 ILE A CA 1
ATOM 6414 C C . ILE A 1 829 ? -32.732 -28.954 -41.686 1.00 26.73 829 ILE A C 1
ATOM 6416 O O . ILE A 1 829 ? -31.511 -29.031 -41.624 1.00 26.73 829 ILE A O 1
ATOM 6420 N N . ARG A 1 830 ? -33.537 -29.404 -40.696 1.00 25.72 830 ARG A N 1
ATOM 6421 C CA . ARG A 1 830 ? -33.275 -30.161 -39.428 1.00 25.72 830 ARG A CA 1
ATOM 6422 C C . ARG A 1 830 ? -34.248 -31.376 -39.392 1.00 25.72 830 ARG A C 1
ATOM 6424 O O . ARG A 1 830 ? -35.250 -31.268 -40.104 1.00 25.72 830 ARG A O 1
ATOM 6431 N N . PRO A 1 831 ? -34.056 -32.487 -38.626 1.00 39.00 831 PRO A N 1
ATOM 6432 C CA . PRO A 1 831 ? -33.934 -32.588 -37.142 1.00 39.00 831 PRO A CA 1
ATOM 6433 C C . PRO A 1 831 ? -32.844 -33.621 -36.695 1.00 39.00 831 PRO A C 1
ATOM 6435 O O . PRO A 1 831 ? -32.035 -33.998 -37.532 1.00 39.00 831 PRO A O 1
ATOM 6438 N N . GLY A 1 832 ? -32.703 -34.138 -35.455 1.00 26.66 832 GLY A N 1
ATOM 6439 C CA . GLY A 1 832 ? -33.290 -33.877 -34.115 1.00 26.66 832 GLY A CA 1
ATOM 6440 C C . GLY A 1 832 ? -33.376 -35.150 -33.222 1.00 26.66 832 GLY A C 1
ATOM 6441 O O . GLY A 1 832 ? -32.793 -36.168 -33.573 1.00 26.66 832 GLY A O 1
ATOM 6442 N N . ILE A 1 833 ? -34.161 -35.094 -32.125 1.00 26.98 833 ILE A N 1
ATOM 6443 C CA . ILE A 1 833 ? -34.444 -36.152 -31.103 1.00 26.98 833 ILE A CA 1
ATOM 6444 C C . ILE A 1 833 ? -33.341 -36.386 -30.032 1.00 26.98 833 ILE A C 1
ATOM 6446 O O . ILE A 1 833 ? -32.152 -36.240 -30.291 1.00 26.98 833 ILE A O 1
ATOM 6450 N N . ALA A 1 834 ? -33.775 -36.699 -28.798 1.00 27.94 834 ALA A N 1
ATOM 6451 C CA . ALA A 1 834 ? -32.993 -36.960 -27.575 1.00 27.94 834 ALA A CA 1
ATOM 6452 C C . ALA A 1 834 ? -33.750 -37.948 -26.639 1.00 27.94 834 ALA A C 1
ATOM 6454 O O . ALA A 1 834 ? -34.866 -38.318 -26.992 1.00 27.94 834 ALA A O 1
ATOM 6455 N N . LEU A 1 835 ? -33.146 -38.341 -25.494 1.00 26.48 835 LEU A N 1
ATOM 6456 C CA . LEU A 1 835 ? -33.654 -38.979 -24.232 1.00 26.48 835 LEU A CA 1
ATOM 6457 C C . LEU A 1 835 ? -32.458 -39.774 -23.620 1.00 26.48 835 LEU A C 1
ATOM 6459 O O . LEU A 1 835 ? -31.788 -40.473 -24.371 1.00 26.48 835 LEU A O 1
ATOM 6463 N N . LEU A 1 836 ? -31.961 -39.601 -22.381 1.00 27.45 836 LEU A N 1
ATOM 6464 C CA . LEU A 1 836 ? -32.506 -39.661 -20.999 1.00 27.45 836 LEU A CA 1
ATOM 6465 C C . LEU A 1 836 ? -32.723 -41.083 -20.420 1.00 27.45 836 LEU A C 1
ATOM 6467 O O . LEU A 1 836 ? -33.591 -41.810 -20.891 1.00 27.45 836 LEU A O 1
ATOM 6471 N N . GLY A 1 837 ? -32.007 -41.415 -19.326 1.00 25.11 837 GLY A N 1
ATOM 6472 C CA . GLY A 1 837 ? -32.285 -42.566 -18.439 1.00 25.11 837 GLY A CA 1
ATOM 6473 C C . GLY A 1 837 ? -31.067 -43.162 -17.691 1.00 25.11 837 GLY A C 1
ATOM 6474 O O . GLY A 1 837 ? -30.113 -43.592 -18.328 1.00 25.11 837 GLY A O 1
ATOM 6475 N N . GLY A 1 838 ? -31.118 -43.226 -16.350 1.00 25.48 838 GLY A N 1
ATOM 6476 C CA . GLY A 1 838 ? -30.299 -44.124 -15.492 1.00 25.48 838 GLY A CA 1
ATOM 6477 C C . GLY A 1 838 ? -31.173 -45.260 -14.913 1.00 25.48 838 GLY A C 1
ATOM 6478 O O . GLY A 1 838 ? -32.214 -45.520 -15.522 1.00 25.48 838 GLY A O 1
ATOM 6479 N N . PRO A 1 839 ? -30.890 -45.880 -13.735 1.00 42.19 839 PRO A N 1
ATOM 6480 C CA . PRO A 1 839 ? -29.757 -45.723 -12.794 1.00 42.19 839 PRO A CA 1
ATOM 6481 C C . PRO A 1 839 ? -29.155 -47.084 -12.297 1.00 42.19 839 PRO A C 1
ATOM 6483 O O . PRO A 1 839 ? -29.563 -48.138 -12.773 1.00 42.19 839 PRO A O 1
ATOM 6486 N N . GLY A 1 840 ? -28.290 -47.094 -11.256 1.00 25.64 840 GLY A N 1
ATOM 6487 C CA . GLY A 1 840 ? -28.322 -48.187 -10.247 1.00 25.64 840 GLY A CA 1
ATOM 6488 C C . GLY A 1 840 ? -27.023 -48.754 -9.617 1.00 25.64 840 GLY A C 1
ATOM 6489 O O . GLY A 1 840 ? -26.273 -49.467 -10.268 1.00 25.64 840 GLY A O 1
ATOM 6490 N N . SER A 1 841 ? -26.927 -48.631 -8.281 1.00 26.75 841 SER A N 1
ATOM 6491 C CA . SER A 1 841 ? -26.299 -49.561 -7.296 1.00 26.75 841 SER A CA 1
ATOM 6492 C C . SER A 1 841 ? -24.765 -49.762 -7.178 1.00 26.75 841 SER A C 1
ATOM 6494 O O . SER A 1 841 ? -24.027 -49.821 -8.152 1.00 26.75 841 SER A O 1
ATOM 6496 N N . ALA A 1 842 ? -24.332 -49.967 -5.922 1.00 27.53 842 ALA A N 1
ATOM 6497 C CA . ALA A 1 842 ? -23.054 -50.549 -5.466 1.00 27.53 842 ALA A CA 1
ATOM 6498 C C . ALA A 1 842 ? -23.362 -51.737 -4.509 1.00 27.53 842 ALA A C 1
ATOM 6500 O O . ALA A 1 842 ? -24.528 -51.868 -4.116 1.00 27.53 842 ALA A O 1
ATOM 6501 N N . PRO A 1 843 ? -22.392 -52.602 -4.118 1.00 35.03 843 PRO A N 1
ATOM 6502 C CA . PRO A 1 843 ? -21.626 -52.342 -2.880 1.00 35.03 843 PRO A CA 1
ATOM 6503 C C . PRO A 1 843 ? -20.180 -52.927 -2.808 1.00 35.03 843 PRO A C 1
ATOM 6505 O O . PRO A 1 843 ? -19.690 -53.584 -3.720 1.00 35.03 843 PRO A O 1
ATOM 6508 N N . LEU A 1 844 ? -19.526 -52.677 -1.663 1.00 28.94 844 LEU A N 1
ATOM 6509 C CA . LEU A 1 844 ? -18.249 -53.223 -1.133 1.00 28.94 844 LEU A CA 1
ATOM 6510 C C . LEU A 1 844 ? -18.334 -54.745 -0.778 1.00 28.94 844 LEU A C 1
ATOM 6512 O O . LEU A 1 844 ? -19.470 -55.217 -0.668 1.00 28.94 844 LEU A O 1
ATOM 6516 N N . PRO A 1 845 ? -17.225 -55.528 -0.561 1.00 36.44 845 PRO A N 1
ATOM 6517 C CA . PRO A 1 845 ? -16.138 -55.216 0.399 1.00 36.44 845 PRO A CA 1
ATOM 6518 C C . PRO A 1 845 ? -14.677 -55.715 0.151 1.00 36.44 845 PRO A C 1
ATOM 6520 O O . PRO A 1 845 ? -14.342 -56.379 -0.823 1.00 36.44 845 PRO A O 1
ATOM 6523 N N . LEU A 1 846 ? -13.836 -55.326 1.123 1.00 26.05 846 LEU A N 1
ATOM 6524 C CA . LEU A 1 846 ? -12.415 -55.596 1.464 1.00 26.05 846 LEU A CA 1
ATOM 6525 C C . LEU A 1 846 ? -12.191 -56.961 2.200 1.00 26.05 846 LEU A C 1
ATOM 6527 O O . LEU A 1 846 ? -13.201 -57.625 2.445 1.00 26.05 846 LEU A O 1
ATOM 6531 N N . PRO A 1 847 ? -10.994 -57.345 2.751 1.00 45.62 847 PRO A N 1
ATOM 6532 C CA . PRO A 1 847 ? -9.543 -57.058 2.514 1.00 45.62 847 PRO A CA 1
ATOM 6533 C C . PRO A 1 847 ? -8.738 -58.422 2.480 1.00 45.62 847 PRO A C 1
ATOM 6535 O O . PRO A 1 847 ? -9.290 -59.354 1.894 1.00 45.62 847 PRO A O 1
ATOM 6538 N N . PRO A 1 848 ? -7.556 -58.694 3.127 1.00 49.03 848 PRO A N 1
ATOM 6539 C CA . PRO A 1 848 ? -6.395 -57.887 3.592 1.00 49.03 848 PRO A CA 1
ATOM 6540 C C . PRO A 1 848 ? -4.971 -58.443 3.274 1.00 49.03 848 PRO A C 1
ATOM 6542 O O . PRO A 1 848 ? -4.786 -59.626 3.012 1.00 49.03 848 PRO A O 1
ATOM 6545 N N . GLY A 1 849 ? -3.946 -57.606 3.524 1.00 25.50 849 GLY A N 1
ATOM 6546 C CA . GLY A 1 849 ? -2.851 -57.989 4.443 1.00 25.50 849 GLY A CA 1
ATOM 6547 C C . GLY A 1 849 ? -1.418 -58.143 3.904 1.00 25.50 849 GLY A C 1
ATOM 6548 O O . GLY A 1 849 ? -1.108 -59.143 3.265 1.00 25.50 849 GLY A O 1
ATOM 6549 N N . HIS A 1 850 ? -0.511 -57.239 4.311 1.00 27.41 850 HIS A N 1
ATOM 6550 C CA . HIS A 1 850 ? 0.597 -57.588 5.226 1.00 27.41 850 HIS A CA 1
ATOM 6551 C C . HIS A 1 850 ? 1.346 -56.348 5.763 1.00 27.41 850 HIS A C 1
ATOM 6553 O O . HIS A 1 850 ? 1.694 -55.450 5.003 1.00 27.41 850 HIS A O 1
ATOM 6559 N N . GLU A 1 851 ? 1.628 -56.340 7.068 1.00 25.59 851 GLU A N 1
ATOM 6560 C CA . GLU A 1 851 ? 2.470 -55.359 7.778 1.00 25.59 851 GLU A CA 1
ATOM 6561 C C . GLU A 1 851 ? 3.831 -55.980 8.153 1.00 25.59 851 GLU A C 1
ATOM 6563 O O . GLU A 1 851 ? 3.954 -57.210 8.158 1.00 25.59 851 GLU A O 1
ATOM 6568 N N . MET A 1 852 ? 4.806 -55.150 8.558 1.00 24.98 852 MET A N 1
ATOM 6569 C CA . MET A 1 852 ? 5.427 -55.240 9.899 1.00 24.98 852 MET A CA 1
ATOM 6570 C C . MET A 1 852 ? 6.374 -54.060 10.204 1.00 24.98 852 MET A C 1
ATOM 6572 O O . MET A 1 852 ? 7.126 -53.617 9.338 1.00 24.98 852 MET A O 1
ATOM 6576 N N . ASP A 1 853 ? 6.356 -53.604 11.461 1.00 25.08 853 ASP A N 1
ATOM 6577 C CA . ASP A 1 853 ? 7.336 -52.689 12.072 1.00 25.08 853 ASP A CA 1
ATOM 6578 C C . ASP A 1 853 ? 8.723 -53.336 12.276 1.00 25.08 853 ASP A C 1
ATOM 6580 O O . ASP A 1 853 ? 8.904 -54.523 12.018 1.00 25.08 853 ASP A O 1
ATOM 6584 N N . TRP A 1 854 ? 9.689 -52.580 12.822 1.00 22.92 854 TRP A N 1
ATOM 6585 C CA . TRP A 1 854 ? 10.327 -52.893 14.124 1.00 22.92 854 TRP A CA 1
ATOM 6586 C C . TRP A 1 854 ? 11.204 -51.724 14.618 1.00 22.92 854 TRP A C 1
ATOM 6588 O O . TRP A 1 854 ? 11.712 -50.930 13.828 1.00 22.92 854 TRP A O 1
ATOM 6598 N N . ALA A 1 855 ? 11.413 -51.628 15.938 1.00 24.77 855 ALA A N 1
ATOM 6599 C CA . ALA A 1 855 ? 12.224 -50.587 16.582 1.00 24.77 855 ALA A CA 1
ATOM 6600 C C . ALA A 1 855 ? 13.096 -51.129 17.742 1.00 24.77 855 ALA A C 1
ATOM 6602 O O . ALA A 1 855 ? 12.873 -52.234 18.230 1.00 24.77 855 ALA A O 1
ATOM 6603 N N . MET A 1 856 ? 14.018 -50.277 18.226 1.00 23.06 856 MET A N 1
ATOM 6604 C CA . MET A 1 856 ? 14.994 -50.461 19.330 1.00 23.06 856 MET A CA 1
ATOM 6605 C C . MET A 1 856 ? 16.326 -51.189 19.010 1.00 23.06 856 MET A C 1
ATOM 6607 O O . MET A 1 856 ? 16.398 -52.087 18.180 1.00 23.06 856 MET A O 1
ATOM 6611 N N . GLY A 1 857 ? 17.403 -50.759 19.694 1.00 22.84 857 GLY A N 1
ATOM 6612 C CA . GLY A 1 857 ? 18.738 -51.403 19.733 1.00 22.84 857 GLY A CA 1
ATOM 6613 C C . GLY A 1 857 ? 18.902 -52.340 20.953 1.00 22.84 857 GLY A C 1
ATOM 6614 O O . GLY A 1 857 ? 17.879 -52.856 21.399 1.00 22.84 857 GLY A O 1
ATOM 6615 N N . PRO A 1 858 ? 20.101 -52.527 21.584 1.00 39.72 858 PRO A N 1
ATOM 6616 C CA . PRO A 1 858 ? 21.339 -51.718 21.494 1.00 39.72 858 PRO A CA 1
ATOM 6617 C C . PRO A 1 858 ? 22.698 -52.509 21.576 1.00 39.72 858 PRO A C 1
ATOM 6619 O O . PRO A 1 858 ? 22.724 -53.732 21.534 1.00 39.72 858 PRO A O 1
ATOM 6622 N N . LYS A 1 859 ? 23.807 -51.773 21.836 1.00 23.53 859 LYS A N 1
ATOM 6623 C CA . LYS A 1 859 ? 25.128 -52.160 22.435 1.00 23.53 859 LYS A CA 1
ATOM 6624 C C . LYS A 1 859 ? 26.326 -52.652 21.574 1.00 23.53 859 LYS A C 1
ATOM 6626 O O . LYS A 1 859 ? 26.387 -53.790 21.144 1.00 23.53 859 LYS A O 1
ATOM 6631 N N . MET A 1 860 ? 27.383 -51.821 21.647 1.00 22.72 860 MET A N 1
ATOM 6632 C CA . MET A 1 860 ? 28.814 -52.120 21.927 1.00 22.72 860 MET A CA 1
ATOM 6633 C C . MET A 1 860 ? 29.708 -52.920 20.949 1.00 22.72 860 MET A C 1
ATOM 6635 O O . MET A 1 860 ? 29.502 -54.098 20.692 1.00 22.72 860 MET A O 1
ATOM 6639 N N . GLY A 1 861 ? 30.861 -52.313 20.620 1.00 22.80 861 GLY A N 1
ATOM 6640 C CA . GLY A 1 861 ? 32.088 -52.977 20.149 1.00 22.80 861 GLY A CA 1
ATOM 6641 C C . GLY A 1 861 ? 33.292 -52.016 20.184 1.00 22.80 861 GLY A C 1
ATOM 6642 O O . GLY A 1 861 ? 33.247 -50.969 19.548 1.00 22.80 861 GLY A O 1
ATOM 6643 N N . PHE A 1 862 ? 34.349 -52.328 20.947 1.00 23.09 862 PHE A N 1
ATOM 6644 C CA . PHE A 1 862 ? 35.538 -51.469 21.137 1.00 23.09 862 PHE A CA 1
ATOM 6645 C C . PHE A 1 862 ? 36.782 -52.035 20.418 1.00 23.09 862 PHE A C 1
ATOM 6647 O O . PHE A 1 862 ? 37.050 -53.230 20.500 1.00 23.09 862 PHE A O 1
ATOM 6654 N N . GLY A 1 863 ? 37.598 -51.163 19.813 1.00 22.95 863 GLY A N 1
ATOM 6655 C CA . GLY A 1 863 ? 38.933 -51.453 19.252 1.00 22.95 863 GLY A CA 1
ATOM 6656 C C . GLY A 1 863 ? 39.777 -50.167 19.209 1.00 22.95 863 GLY A C 1
ATOM 6657 O O . GLY A 1 863 ? 39.205 -49.086 19.083 1.00 22.95 863 GLY A O 1
ATOM 6658 N N . ARG A 1 864 ? 41.101 -50.223 19.452 1.00 23.11 864 ARG A N 1
ATOM 6659 C CA . ARG A 1 864 ? 41.865 -49.047 19.947 1.00 23.11 864 ARG A CA 1
ATOM 6660 C C . ARG A 1 864 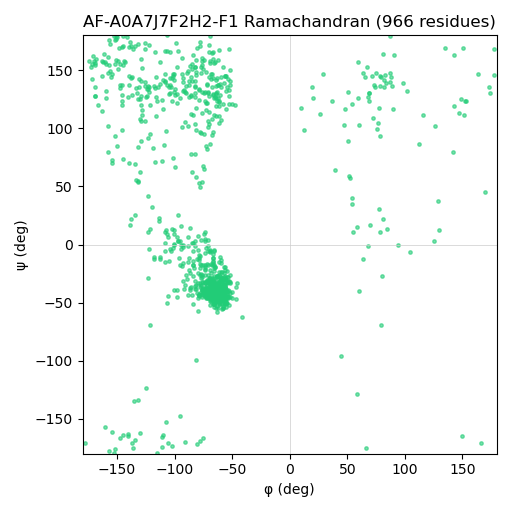? 43.384 -49.110 19.666 1.00 23.11 864 ARG A C 1
ATOM 6662 O O . ARG A 1 864 ? 43.912 -50.209 19.552 1.00 23.11 864 ARG A O 1
ATOM 6669 N N . TRP A 1 865 ? 44.052 -47.942 19.740 1.00 24.05 865 TRP A N 1
ATOM 6670 C CA . TRP A 1 865 ? 45.519 -47.673 19.687 1.00 24.05 865 TRP A CA 1
ATOM 6671 C C . TRP A 1 865 ? 46.156 -47.675 18.270 1.00 24.05 865 TRP A C 1
ATOM 6673 O O . TRP A 1 865 ? 45.758 -48.470 17.432 1.00 24.05 865 TRP A O 1
ATOM 6683 N N . SER A 1 866 ? 47.152 -46.832 17.924 1.00 22.70 866 SER A N 1
ATOM 6684 C CA . SER A 1 866 ? 47.717 -45.634 18.602 1.00 22.70 866 SER A CA 1
ATOM 6685 C C . SER A 1 866 ? 48.723 -44.844 17.741 1.00 22.70 866 SER A C 1
ATOM 6687 O O . SER A 1 866 ? 49.443 -45.448 16.953 1.00 22.70 866 SER A O 1
ATOM 6689 N N . GLY A 1 867 ? 48.900 -43.543 18.016 1.00 22.45 867 GLY A N 1
ATOM 6690 C CA . GLY A 1 867 ? 50.043 -42.730 17.561 1.00 22.45 867 GLY A CA 1
ATOM 6691 C C . GLY A 1 867 ? 50.175 -41.421 18.363 1.00 22.45 867 GLY A C 1
ATOM 6692 O O . GLY A 1 867 ? 49.159 -40.868 18.775 1.00 22.45 867 GLY A O 1
ATOM 6693 N N . LYS A 1 868 ? 51.404 -40.944 18.626 1.00 22.36 868 LYS A N 1
ATOM 6694 C CA . LYS A 1 868 ? 51.693 -39.697 19.374 1.00 22.36 868 LYS A CA 1
ATOM 6695 C C . LYS A 1 868 ? 52.427 -38.666 18.504 1.00 22.36 868 LYS A C 1
ATOM 6697 O O . LYS A 1 868 ? 53.450 -39.011 17.924 1.00 22.36 868 LYS A O 1
ATOM 6702 N N . ALA A 1 869 ? 51.992 -37.408 18.563 1.00 23.73 869 ALA A N 1
ATOM 6703 C CA . ALA A 1 869 ? 52.808 -36.185 18.476 1.00 23.73 869 ALA A CA 1
ATOM 6704 C C . ALA A 1 869 ? 51.956 -35.047 19.095 1.00 23.73 869 ALA A C 1
ATOM 6706 O O . ALA A 1 869 ? 50.770 -34.988 18.797 1.00 23.73 869 ALA A O 1
ATOM 6707 N N . SER A 1 870 ? 52.372 -34.250 20.088 1.00 22.89 870 SER A N 1
ATOM 6708 C CA . SER A 1 870 ? 53.606 -33.459 20.275 1.00 22.89 870 SER A CA 1
ATOM 6709 C C . SER A 1 870 ? 53.590 -32.146 19.485 1.00 22.89 870 SER A C 1
ATOM 6711 O O . SER A 1 870 ? 53.995 -32.110 18.328 1.00 22.89 870 SER A O 1
ATOM 6713 N N . CYS A 1 871 ? 53.147 -31.068 20.141 1.00 21.06 871 CYS A N 1
ATOM 6714 C CA . CYS A 1 871 ? 53.219 -29.697 19.631 1.00 21.06 871 CYS A CA 1
ATOM 6715 C C . CYS A 1 871 ? 54.646 -29.129 19.724 1.00 21.06 871 CYS A C 1
ATOM 6717 O O . CYS A 1 871 ? 55.378 -29.454 20.663 1.00 21.06 871 CYS A O 1
ATOM 6719 N N . PRO A 1 872 ? 54.995 -28.207 18.817 1.00 24.30 872 PRO A N 1
ATOM 6720 C CA . PRO A 1 872 ? 55.792 -27.031 19.161 1.00 24.30 872 PRO A CA 1
ATOM 6721 C C . PRO A 1 872 ? 55.074 -25.708 18.812 1.00 24.30 872 PRO A C 1
ATOM 6723 O O . PRO A 1 872 ? 54.013 -25.696 18.191 1.00 24.30 872 PRO A O 1
ATOM 6726 N N . GLU A 1 873 ? 55.667 -24.603 19.262 1.00 23.12 873 GLU A N 1
ATOM 6727 C CA . GLU A 1 873 ? 55.153 -23.224 19.218 1.00 23.12 873 GLU A CA 1
ATOM 6728 C C . GLU A 1 873 ? 55.268 -22.517 17.838 1.00 23.12 873 GLU A C 1
ATOM 6730 O O . GLU A 1 873 ? 55.859 -23.076 16.908 1.00 23.12 873 GLU A O 1
ATOM 6735 N N . PRO A 1 874 ? 54.650 -21.326 17.645 1.00 31.78 874 PRO A N 1
ATOM 6736 C CA . PRO A 1 874 ? 54.302 -20.823 16.313 1.00 31.78 874 PRO A CA 1
ATOM 6737 C C . PRO A 1 874 ? 55.442 -20.131 15.551 1.00 31.78 874 PRO A C 1
ATOM 6739 O O . PRO A 1 874 ? 56.311 -19.477 16.124 1.00 31.78 874 PRO A O 1
ATOM 6742 N N . LEU A 1 875 ? 55.355 -20.177 14.216 1.00 24.44 875 LEU A N 1
ATOM 6743 C CA . LEU A 1 875 ? 56.228 -19.442 13.297 1.00 24.44 875 LEU A CA 1
ATOM 6744 C C . LEU A 1 875 ? 55.424 -18.668 12.243 1.00 24.44 875 LEU A C 1
ATOM 6746 O O . LEU A 1 875 ? 54.671 -19.261 11.480 1.00 24.44 875 LEU A O 1
ATOM 6750 N N . GLY A 1 876 ? 55.682 -17.358 12.168 1.00 23.80 876 GLY A N 1
ATOM 6751 C CA . GLY A 1 876 ? 55.594 -16.532 10.956 1.00 23.80 876 GLY A CA 1
ATOM 6752 C C . GLY A 1 876 ? 54.243 -16.427 10.237 1.00 23.80 876 GLY A C 1
ATOM 6753 O O . GLY A 1 876 ? 53.911 -17.253 9.391 1.00 23.80 876 GLY A O 1
ATOM 6754 N N . TRP A 1 877 ? 53.544 -15.303 10.428 1.00 28.92 877 TRP A N 1
ATOM 6755 C CA . TRP A 1 877 ? 52.511 -14.871 9.479 1.00 28.92 877 TRP A CA 1
ATOM 6756 C C . TRP A 1 877 ? 53.132 -14.608 8.097 1.00 28.92 877 TRP A C 1
ATOM 6758 O O . TRP A 1 877 ? 53.982 -13.732 7.944 1.00 28.92 877 TRP A O 1
ATOM 6768 N N . GLY A 1 878 ? 52.674 -15.345 7.085 1.00 24.52 878 GLY A N 1
ATOM 6769 C CA . GLY A 1 878 ? 52.976 -15.112 5.673 1.00 24.52 878 GLY A CA 1
ATOM 6770 C C . GLY A 1 878 ? 51.679 -15.080 4.856 1.00 24.52 878 GLY A C 1
ATOM 6771 O O . GLY A 1 878 ? 50.775 -15.869 5.137 1.00 24.52 878 GLY A O 1
ATOM 6772 N N . PRO A 1 879 ? 51.538 -14.186 3.859 1.00 28.61 879 PRO A N 1
ATOM 6773 C CA . PRO A 1 879 ? 50.273 -14.004 3.155 1.00 28.61 879 PRO A CA 1
ATOM 6774 C C . PRO A 1 879 ? 49.946 -15.211 2.267 1.00 28.61 879 PRO A C 1
ATOM 6776 O O . PRO A 1 879 ? 50.616 -15.458 1.260 1.00 28.61 879 PRO A O 1
ATOM 6779 N N . GLN A 1 880 ? 48.879 -15.944 2.602 1.00 26.48 880 GLN A N 1
ATOM 6780 C CA . GLN A 1 880 ? 48.348 -16.982 1.721 1.00 26.48 880 GLN A CA 1
ATOM 6781 C C . GLN A 1 880 ? 47.786 -16.347 0.445 1.00 26.48 880 GLN A C 1
ATOM 6783 O O . GLN A 1 880 ? 46.755 -15.677 0.450 1.00 26.48 880 GLN A O 1
ATOM 6788 N N . LYS A 1 881 ? 48.456 -16.589 -0.685 1.00 27.59 881 LYS A N 1
ATOM 6789 C CA . LYS A 1 881 ? 47.905 -16.279 -2.005 1.00 27.59 881 LYS A CA 1
ATOM 6790 C C . LYS A 1 881 ? 46.766 -17.252 -2.309 1.00 27.59 881 LYS A C 1
ATOM 6792 O O . LYS A 1 881 ? 47.030 -18.400 -2.660 1.00 27.59 881 LYS A O 1
ATOM 6797 N N . HIS A 1 882 ? 45.518 -16.789 -2.256 1.00 31.92 882 HIS A N 1
ATOM 6798 C CA . HIS A 1 882 ? 44.416 -17.501 -2.905 1.00 31.92 882 HIS A CA 1
ATOM 6799 C C . HIS A 1 882 ? 44.672 -17.566 -4.416 1.00 31.92 882 HIS A C 1
ATOM 6801 O O . HIS A 1 882 ? 44.512 -16.581 -5.141 1.00 31.92 882 HIS A O 1
ATOM 6807 N N . VAL A 1 883 ? 45.078 -18.742 -4.893 1.00 28.83 883 VAL A N 1
ATOM 6808 C CA . VAL A 1 883 ? 45.171 -19.048 -6.321 1.00 28.83 883 VAL A CA 1
ATOM 6809 C C . VAL A 1 883 ? 43.748 -19.248 -6.844 1.00 28.83 883 VAL A C 1
ATOM 6811 O O . VAL A 1 883 ? 43.189 -20.336 -6.726 1.00 28.83 883 VAL A O 1
ATOM 6814 N N . ARG A 1 884 ? 43.153 -18.182 -7.398 1.00 35.16 884 ARG A N 1
ATOM 6815 C CA . ARG A 1 884 ? 41.911 -18.281 -8.187 1.00 35.16 884 ARG A CA 1
ATOM 6816 C C . ARG A 1 884 ? 42.130 -19.261 -9.340 1.00 35.16 884 ARG A C 1
ATOM 6818 O O . ARG A 1 884 ? 43.228 -19.300 -9.908 1.00 35.16 884 ARG A O 1
ATOM 6825 N N . ARG A 1 885 ? 41.111 -20.032 -9.717 1.00 33.03 885 ARG A N 1
ATOM 6826 C CA . ARG A 1 885 ? 41.219 -20.945 -10.863 1.00 33.03 885 ARG A CA 1
ATOM 6827 C C . ARG A 1 885 ? 41.362 -20.123 -12.154 1.00 33.03 885 ARG A C 1
ATOM 6829 O O . ARG A 1 885 ? 40.704 -19.088 -12.274 1.00 33.03 885 ARG A O 1
ATOM 6836 N N . PRO A 1 886 ? 42.160 -20.562 -13.147 1.00 32.53 886 PRO A N 1
ATOM 6837 C CA . PRO A 1 886 ? 42.289 -19.841 -14.419 1.00 32.53 886 PRO A CA 1
ATOM 6838 C C . PRO A 1 886 ? 40.935 -19.576 -15.098 1.00 32.53 886 PRO A C 1
ATOM 6840 O O . PRO A 1 886 ? 40.689 -18.478 -15.593 1.00 32.53 886 PRO A O 1
ATOM 6843 N N . GLU A 1 887 ? 40.033 -20.557 -15.022 1.00 37.81 887 GLU A N 1
ATOM 6844 C CA . GLU A 1 887 ? 38.665 -20.508 -15.549 1.00 37.81 887 GLU A CA 1
ATOM 6845 C C . GLU A 1 887 ? 37.829 -19.377 -14.927 1.00 37.81 887 GLU A C 1
ATOM 6847 O O . GLU A 1 887 ? 37.090 -18.701 -15.637 1.00 37.81 887 GLU A O 1
ATOM 6852 N N . GLU A 1 888 ? 37.980 -19.113 -13.623 1.00 36.31 888 GLU A N 1
ATOM 6853 C CA . GLU A 1 888 ? 37.276 -18.029 -12.919 1.00 36.31 888 GLU A CA 1
ATOM 6854 C C . GLU A 1 888 ? 37.761 -16.651 -13.386 1.00 36.31 888 GLU A C 1
ATOM 6856 O O . GLU A 1 888 ? 36.965 -15.724 -13.522 1.00 36.31 888 GLU A O 1
ATOM 6861 N N . GLY A 1 889 ? 39.060 -16.514 -13.672 1.00 33.56 889 GLY A N 1
ATOM 6862 C CA . GLY A 1 889 ? 39.648 -15.274 -14.184 1.00 33.56 889 GLY A CA 1
ATOM 6863 C C . GLY A 1 889 ? 39.214 -14.946 -15.615 1.00 33.56 889 GLY A C 1
ATOM 6864 O O . GLY A 1 889 ? 38.983 -13.779 -15.939 1.00 33.56 889 GLY A O 1
ATOM 6865 N N . GLU A 1 890 ? 39.063 -15.959 -16.470 1.00 43.06 890 GLU A N 1
ATOM 6866 C CA . GLU A 1 890 ? 38.551 -15.769 -17.830 1.00 43.06 890 GLU A CA 1
ATOM 6867 C C . GLU A 1 890 ? 37.033 -15.531 -17.842 1.00 43.06 890 GLU A C 1
ATOM 6869 O O . GLU A 1 890 ? 36.560 -14.605 -18.498 1.00 43.06 890 GLU A O 1
ATOM 6874 N N . LEU A 1 891 ? 36.275 -16.290 -17.047 1.00 48.59 891 LEU A N 1
ATOM 6875 C CA . LEU A 1 891 ? 34.847 -16.078 -16.789 1.00 48.59 891 LEU A CA 1
ATOM 6876 C C . LEU A 1 891 ? 34.551 -14.647 -16.313 1.00 48.59 891 LEU A C 1
ATOM 6878 O O . LEU A 1 891 ? 33.615 -14.016 -16.803 1.00 48.59 891 LEU A O 1
ATOM 6882 N N . PHE A 1 892 ? 35.351 -14.128 -15.379 1.00 46.41 892 PHE A N 1
ATOM 6883 C CA . PHE A 1 892 ? 35.199 -12.775 -14.849 1.00 46.41 892 PHE A CA 1
ATOM 6884 C C . PHE A 1 892 ? 35.368 -11.709 -15.943 1.00 46.41 892 PHE A C 1
ATOM 6886 O O . PHE A 1 892 ? 34.551 -10.795 -16.045 1.00 46.41 892 PHE A O 1
ATOM 6893 N N . ARG A 1 893 ? 36.359 -11.875 -16.833 1.00 49.81 893 ARG A N 1
ATOM 6894 C CA . ARG A 1 893 ? 36.501 -11.032 -18.034 1.00 49.81 893 ARG A CA 1
ATOM 6895 C C . ARG A 1 893 ? 35.304 -11.164 -18.973 1.00 49.81 893 ARG A C 1
ATOM 6897 O O . ARG A 1 893 ? 34.792 -10.146 -19.413 1.00 49.81 893 ARG A O 1
ATOM 6904 N N . ARG A 1 894 ? 34.822 -12.386 -19.234 1.00 56.09 894 ARG A N 1
ATOM 6905 C CA . ARG A 1 894 ? 33.661 -12.628 -20.111 1.00 56.09 894 ARG A CA 1
ATOM 6906 C C . ARG A 1 894 ? 32.371 -11.980 -19.587 1.00 56.09 894 ARG A C 1
ATOM 6908 O O . ARG A 1 894 ? 31.563 -11.554 -20.401 1.00 56.09 894 ARG A O 1
ATOM 6915 N N . ILE A 1 895 ? 32.175 -11.866 -18.267 1.00 55.97 895 ILE A N 1
ATOM 6916 C CA . ILE A 1 895 ? 31.023 -11.146 -17.683 1.00 55.97 895 ILE A CA 1
ATOM 6917 C C . ILE A 1 895 ? 31.181 -9.626 -17.781 1.00 55.97 895 ILE A C 1
ATOM 6919 O O . ILE A 1 895 ? 30.230 -8.948 -18.155 1.00 55.97 895 ILE A O 1
ATOM 6923 N N . LEU A 1 896 ? 32.389 -9.094 -17.586 1.00 53.00 896 LEU A N 1
ATOM 6924 C CA . LEU A 1 896 ? 32.706 -7.690 -17.887 1.00 53.00 896 LEU A CA 1
ATOM 6925 C C . LEU A 1 896 ? 32.763 -7.376 -19.405 1.00 53.00 896 LEU A C 1
ATOM 6927 O O . LEU A 1 896 ? 33.086 -6.253 -19.785 1.00 53.00 896 LEU A O 1
ATOM 6931 N N . GLN A 1 897 ? 32.446 -8.363 -20.251 1.00 55.72 897 GLN A N 1
ATOM 6932 C CA . GLN A 1 897 ? 32.297 -8.291 -21.710 1.00 55.72 897 GLN A CA 1
ATOM 6933 C C . GLN A 1 897 ? 30.890 -8.733 -22.169 1.00 55.72 897 GLN A C 1
ATOM 6935 O O . GLN A 1 897 ? 30.664 -8.973 -23.357 1.00 55.72 897 GLN A O 1
ATOM 6940 N N . ILE A 1 898 ? 29.926 -8.860 -21.247 1.00 62.69 898 ILE A N 1
ATOM 6941 C CA . ILE A 1 898 ? 28.516 -9.047 -21.602 1.00 62.69 898 ILE A CA 1
ATOM 6942 C C . ILE A 1 898 ? 28.006 -7.765 -22.271 1.00 62.69 898 ILE A C 1
ATOM 6944 O O . ILE A 1 898 ? 28.164 -6.671 -21.739 1.00 62.69 898 ILE A O 1
ATOM 6948 N N . SER A 1 899 ? 27.372 -7.916 -23.436 1.00 65.50 899 SER A N 1
ATOM 6949 C CA . SER A 1 899 ? 26.705 -6.829 -24.162 1.00 65.50 899 SER A CA 1
ATOM 6950 C C . SER A 1 899 ? 25.692 -6.106 -23.273 1.00 65.50 899 SER A C 1
ATOM 6952 O O . SER A 1 899 ? 24.889 -6.772 -22.622 1.00 65.50 899 SER A O 1
ATOM 6954 N N . GLU A 1 900 ? 25.671 -4.774 -23.295 1.00 68.31 900 GLU A N 1
ATOM 6955 C CA . GLU A 1 900 ? 24.949 -3.940 -22.319 1.00 68.31 900 GLU A CA 1
ATOM 6956 C C . GLU A 1 900 ? 23.479 -4.341 -22.101 1.00 68.31 900 GLU A C 1
ATOM 6958 O O . GLU A 1 900 ? 23.082 -4.565 -20.959 1.00 68.31 900 GLU A O 1
ATOM 6963 N N . GLY A 1 901 ? 22.706 -4.595 -23.163 1.00 65.56 901 GLY A N 1
ATOM 6964 C CA . GLY A 1 901 ? 21.319 -5.068 -23.038 1.00 65.56 901 GLY A CA 1
ATOM 6965 C C . GLY A 1 901 ? 21.160 -6.416 -22.309 1.00 65.56 901 GLY A C 1
ATOM 6966 O O . GLY A 1 901 ? 20.180 -6.626 -21.601 1.00 65.56 901 GLY A O 1
ATOM 6967 N N . ARG A 1 902 ? 22.144 -7.329 -22.387 1.00 76.44 902 ARG A N 1
ATOM 6968 C CA . ARG A 1 902 ? 22.151 -8.572 -21.582 1.00 76.44 902 ARG A CA 1
ATOM 6969 C C . ARG A 1 902 ? 22.477 -8.280 -20.118 1.00 76.44 902 ARG A C 1
ATOM 6971 O O . ARG A 1 902 ? 21.998 -9.003 -19.254 1.00 76.44 902 ARG A O 1
ATOM 6978 N N . ALA A 1 903 ? 23.296 -7.267 -19.839 1.00 75.19 903 ALA A N 1
ATOM 6979 C CA . ALA A 1 903 ? 23.621 -6.859 -18.475 1.00 75.19 903 ALA A CA 1
ATOM 6980 C C . ALA A 1 903 ? 22.415 -6.181 -17.798 1.00 75.19 903 ALA A C 1
ATOM 6982 O O . ALA A 1 903 ? 22.105 -6.515 -16.658 1.00 75.19 903 ALA A O 1
ATOM 6983 N N . ALA A 1 904 ? 21.681 -5.332 -18.528 1.00 76.12 904 ALA A N 1
ATOM 6984 C CA . ALA A 1 904 ? 20.418 -4.741 -18.078 1.00 76.12 904 ALA A CA 1
ATOM 6985 C C . ALA A 1 904 ? 19.375 -5.815 -17.723 1.00 76.12 904 ALA A C 1
ATOM 6987 O O . ALA A 1 904 ? 18.887 -5.857 -16.594 1.00 76.12 904 ALA A O 1
ATOM 6988 N N . LEU A 1 905 ? 19.115 -6.751 -18.648 1.00 81.94 905 LEU A N 1
ATOM 6989 C CA . LEU A 1 905 ? 18.197 -7.880 -18.432 1.00 81.94 905 LEU A CA 1
ATOM 6990 C C . LEU A 1 905 ? 18.625 -8.787 -17.261 1.00 81.94 905 LEU A C 1
ATOM 6992 O O . LEU A 1 905 ? 17.777 -9.379 -16.601 1.00 81.94 905 LEU A O 1
ATOM 6996 N N . LEU A 1 906 ? 19.928 -8.915 -16.985 1.00 83.94 906 LEU A N 1
ATOM 6997 C CA . LEU A 1 906 ? 20.420 -9.702 -15.852 1.00 83.94 906 LEU A CA 1
ATOM 6998 C C . LEU A 1 906 ? 20.261 -8.992 -14.503 1.00 83.94 906 LEU A C 1
ATOM 7000 O O . LEU A 1 906 ? 20.002 -9.678 -13.518 1.00 83.94 906 LEU A O 1
ATOM 7004 N N . GLU A 1 907 ? 20.409 -7.667 -14.427 1.00 80.25 907 GLU A N 1
ATOM 7005 C CA . GLU A 1 907 ? 20.270 -6.949 -13.150 1.00 80.25 907 GLU A CA 1
ATOM 7006 C C . GLU A 1 907 ? 18.802 -6.749 -12.762 1.00 80.25 907 GLU A C 1
ATOM 7008 O O . GLU A 1 907 ? 18.437 -7.034 -11.619 1.00 80.25 907 GLU A O 1
ATOM 7013 N N . GLY A 1 908 ? 17.941 -6.383 -13.719 1.00 76.19 908 GLY A N 1
ATOM 7014 C CA . GLY A 1 908 ? 16.501 -6.229 -13.476 1.00 76.19 908 GLY A CA 1
ATOM 7015 C C . GLY A 1 908 ? 15.849 -7.510 -12.974 1.00 76.19 908 GLY A C 1
ATOM 7016 O O . GLY A 1 908 ? 15.178 -7.519 -11.945 1.00 76.19 908 GLY A O 1
ATOM 7017 N N . GLN A 1 909 ? 16.161 -8.652 -13.592 1.00 84.19 909 GLN A N 1
ATOM 7018 C CA . GLN A 1 909 ? 15.577 -9.916 -13.142 1.00 84.19 909 GLN A CA 1
ATOM 7019 C C . GLN A 1 909 ? 16.282 -10.501 -11.903 1.00 84.19 909 GLN A C 1
ATOM 7021 O O . GLN A 1 909 ? 15.818 -11.505 -11.362 1.00 84.19 909 GLN A O 1
ATOM 7026 N N . ARG A 1 910 ? 17.381 -9.889 -11.426 1.00 85.44 910 ARG A N 1
ATOM 7027 C CA . ARG A 1 910 ? 18.015 -10.212 -10.134 1.00 85.44 910 ARG A CA 1
ATOM 7028 C C . ARG A 1 910 ? 17.414 -9.445 -8.955 1.00 85.44 910 ARG A C 1
ATOM 7030 O O . ARG A 1 910 ? 17.474 -9.951 -7.837 1.00 85.44 910 ARG A O 1
ATOM 7037 N N . VAL A 1 911 ? 16.803 -8.278 -9.173 1.00 87.56 911 VAL A N 1
ATOM 7038 C CA . VAL A 1 911 ? 16.003 -7.580 -8.143 1.00 87.56 911 VAL A CA 1
ATOM 7039 C C . VAL A 1 911 ? 14.921 -8.511 -7.579 1.00 87.56 911 VAL A C 1
ATOM 7041 O O . VAL A 1 911 ? 14.755 -8.609 -6.365 1.00 87.56 911 VAL A O 1
ATOM 7044 N N . TRP A 1 912 ? 14.277 -9.292 -8.445 1.00 93.19 912 TRP A N 1
ATOM 7045 C CA . TRP A 1 912 ? 13.217 -10.243 -8.102 1.00 93.19 912 TRP A CA 1
ATOM 7046 C C . TRP A 1 912 ? 13.685 -11.567 -7.456 1.00 93.19 912 TRP A C 1
ATOM 7048 O O . TRP A 1 912 ? 12.859 -12.448 -7.190 1.00 93.19 912 TRP A O 1
ATOM 7058 N N . CYS A 1 913 ? 14.982 -11.753 -7.173 1.00 94.88 913 CYS A N 1
ATOM 7059 C CA . CYS A 1 913 ? 15.451 -12.944 -6.456 1.00 94.88 913 CYS A CA 1
ATOM 7060 C C . CYS A 1 913 ? 14.821 -13.022 -5.055 1.00 94.88 913 CYS A C 1
ATOM 7062 O O . CYS A 1 913 ? 14.943 -12.095 -4.254 1.00 94.88 913 CYS A O 1
ATOM 7064 N N . SER A 1 914 ? 14.133 -14.132 -4.771 1.00 94.56 914 SER A N 1
ATOM 7065 C CA . SER A 1 914 ? 13.348 -14.305 -3.549 1.00 94.56 914 SER A CA 1
ATOM 7066 C C . SER A 1 914 ? 13.230 -15.765 -3.113 1.00 94.56 914 SER A C 1
ATOM 7068 O O . SER A 1 914 ? 13.297 -16.680 -3.934 1.00 94.56 914 SER A O 1
ATOM 7070 N N . VAL A 1 915 ? 12.997 -15.961 -1.818 1.00 94.12 915 VAL A N 1
ATOM 7071 C CA . VAL A 1 915 ? 12.496 -17.196 -1.201 1.00 94.12 915 VAL A CA 1
ATOM 7072 C C . VAL A 1 915 ? 11.291 -16.860 -0.316 1.00 94.12 915 VAL A C 1
ATOM 7074 O O . VAL A 1 915 ? 11.183 -15.739 0.185 1.00 94.12 915 VAL A O 1
ATOM 7077 N N . ARG A 1 916 ? 10.370 -17.810 -0.136 1.00 93.06 916 ARG A N 1
ATOM 7078 C CA . ARG A 1 916 ? 9.198 -17.681 0.746 1.00 93.06 916 ARG A CA 1
ATOM 7079 C C . ARG A 1 916 ? 8.766 -19.046 1.299 1.00 93.06 916 ARG A C 1
ATOM 7081 O O . ARG A 1 916 ? 9.124 -20.072 0.718 1.00 93.06 916 ARG A O 1
ATOM 7088 N N . THR A 1 917 ? 8.026 -19.065 2.405 1.00 93.25 917 THR A N 1
ATOM 7089 C CA . THR A 1 917 ? 7.358 -20.268 2.938 1.00 93.25 917 THR A CA 1
ATOM 7090 C C . THR A 1 917 ? 6.249 -20.758 1.997 1.00 93.25 917 THR A C 1
ATOM 7092 O O . THR A 1 917 ? 5.751 -19.978 1.179 1.00 93.25 917 THR A O 1
ATOM 7095 N N . PRO A 1 918 ? 5.818 -22.031 2.090 1.00 92.12 918 PRO A N 1
ATOM 7096 C CA . PRO A 1 918 ? 4.586 -22.495 1.449 1.00 92.12 918 PRO A CA 1
ATOM 7097 C C . PRO A 1 918 ? 3.360 -21.670 1.862 1.00 92.12 918 PRO A C 1
ATOM 7099 O O . PRO A 1 918 ? 2.554 -21.307 1.013 1.00 92.12 918 PRO A O 1
ATOM 7102 N N . GLU A 1 919 ? 3.264 -21.306 3.138 1.00 91.56 919 GLU A N 1
ATOM 7103 C CA . GLU A 1 919 ? 2.160 -20.543 3.718 1.00 91.56 919 GLU A CA 1
ATOM 7104 C C . GLU A 1 919 ? 2.076 -19.115 3.138 1.00 91.56 919 GLU A C 1
ATOM 7106 O O . GLU A 1 919 ? 1.045 -18.739 2.591 1.00 91.56 919 GLU A O 1
ATOM 7111 N N . SER A 1 920 ? 3.189 -18.367 3.097 1.00 91.94 920 SER A N 1
ATOM 7112 C CA . SER A 1 920 ? 3.279 -17.057 2.411 1.00 91.94 920 SER A CA 1
ATOM 7113 C C . SER A 1 920 ? 3.310 -17.173 0.871 1.00 91.94 920 SER A C 1
ATOM 7115 O O . SER A 1 920 ? 3.247 -16.181 0.140 1.00 91.94 920 SER A O 1
ATOM 7117 N N . SER A 1 921 ? 3.401 -18.392 0.329 1.00 92.94 921 SER A N 1
ATOM 7118 C CA . SER A 1 921 ? 3.129 -18.630 -1.095 1.00 92.94 921 SER A CA 1
ATOM 7119 C C . SER A 1 921 ? 1.632 -18.689 -1.369 1.00 92.94 921 SER A C 1
ATOM 7121 O O . SER A 1 921 ? 1.207 -18.090 -2.346 1.00 92.94 921 SER A O 1
ATOM 7123 N N . HIS A 1 922 ? 0.863 -19.378 -0.521 1.00 91.56 922 HIS A N 1
ATOM 7124 C CA . HIS A 1 922 ? -0.598 -19.438 -0.602 1.00 91.56 922 HIS A CA 1
ATOM 7125 C C . HIS A 1 922 ? -1.228 -18.068 -0.324 1.00 91.56 922 HIS A C 1
ATOM 7127 O O . HIS A 1 922 ? -1.999 -17.565 -1.134 1.00 91.56 922 HIS A O 1
ATOM 7133 N N . GLU A 1 923 ? -0.843 -17.430 0.783 1.00 90.81 923 GLU A N 1
ATOM 7134 C CA . GLU A 1 923 ? -1.370 -16.127 1.195 1.00 90.81 923 GLU A CA 1
ATOM 7135 C C . GLU A 1 923 ? -1.194 -15.075 0.087 1.00 90.81 923 GLU A C 1
ATOM 7137 O O . GLU A 1 923 ? -2.181 -14.553 -0.427 1.00 90.81 923 GLU A O 1
ATOM 7142 N N . GLY A 1 924 ? 0.034 -14.894 -0.407 1.00 90.44 924 GLY A N 1
ATOM 7143 C CA . GLY A 1 924 ? 0.337 -14.007 -1.532 1.00 90.44 924 GLY A CA 1
ATOM 7144 C C . GLY A 1 924 ? -0.095 -14.504 -2.924 1.00 90.44 924 GLY A C 1
ATOM 7145 O O . GLY A 1 924 ? 0.357 -13.938 -3.915 1.00 90.44 924 GLY A O 1
ATOM 7146 N N . LEU A 1 925 ? -0.899 -15.569 -3.043 1.00 91.75 925 LEU A N 1
ATOM 7147 C CA . LEU A 1 925 ? -1.715 -15.842 -4.242 1.00 91.75 925 LEU A CA 1
ATOM 7148 C C . LEU A 1 925 ? -3.155 -15.322 -4.092 1.00 91.75 925 LEU A C 1
ATOM 7150 O O . LEU A 1 925 ? -3.857 -15.194 -5.094 1.00 91.75 925 LEU A O 1
ATOM 7154 N N . VAL A 1 926 ? -3.589 -15.054 -2.859 1.00 87.75 926 VAL A N 1
ATOM 7155 C CA . VAL A 1 926 ? -4.938 -14.599 -2.501 1.00 87.75 926 VAL A CA 1
ATOM 7156 C C . VAL A 1 926 ? -4.961 -13.087 -2.250 1.00 87.75 926 VAL A C 1
ATOM 7158 O O . VAL A 1 926 ? -5.912 -12.423 -2.657 1.00 87.75 926 VAL A O 1
ATOM 7161 N N . THR A 1 927 ? -3.933 -12.523 -1.613 1.00 87.75 927 THR A N 1
ATOM 7162 C CA . THR A 1 927 ? -3.888 -11.109 -1.183 1.00 87.75 927 THR A CA 1
ATOM 7163 C C . THR A 1 927 ? -3.132 -10.190 -2.139 1.00 87.75 927 THR A C 1
ATOM 7165 O O . THR A 1 927 ? -3.608 -9.101 -2.455 1.00 87.75 927 THR A O 1
ATOM 7168 N N . ASP A 1 928 ? -1.960 -10.628 -2.599 1.00 90.12 928 ASP A N 1
ATOM 7169 C CA . ASP A 1 928 ? -1.005 -9.814 -3.354 1.00 90.12 928 ASP A CA 1
ATOM 7170 C C . ASP A 1 928 ? -1.603 -9.414 -4.728 1.00 90.12 928 ASP A C 1
ATOM 7172 O O . ASP A 1 928 ? -2.050 -10.291 -5.481 1.00 90.12 928 ASP A O 1
ATOM 7176 N N . PRO A 1 929 ? -1.653 -8.117 -5.098 1.00 93.44 929 PRO A N 1
ATOM 7177 C CA . PRO A 1 929 ? -1.940 -7.715 -6.472 1.00 93.44 929 PRO A CA 1
ATOM 7178 C C . PRO A 1 929 ? -0.755 -8.017 -7.398 1.00 93.44 929 PRO A C 1
ATOM 7180 O O . PRO A 1 929 ? -0.931 -8.067 -8.611 1.00 93.44 929 PRO A O 1
ATOM 7183 N N . HIS A 1 930 ? 0.447 -8.253 -6.870 1.00 96.31 930 HIS A N 1
ATOM 7184 C CA . HIS A 1 930 ? 1.607 -8.581 -7.684 1.00 96.31 930 HIS A CA 1
ATOM 7185 C C . HIS A 1 930 ? 1.667 -10.074 -7.997 1.00 96.31 930 HIS A C 1
ATOM 7187 O O . HIS A 1 930 ? 1.491 -10.937 -7.137 1.00 96.31 930 HIS A O 1
ATOM 7193 N N . SER A 1 931 ? 2.057 -10.402 -9.229 1.00 97.56 931 SER A N 1
ATOM 7194 C CA . SER A 1 931 ? 2.521 -11.753 -9.539 1.00 97.56 931 SER A CA 1
ATOM 7195 C C . SER A 1 931 ? 3.655 -12.177 -8.586 1.00 97.56 931 SER A C 1
ATOM 7197 O O . SER A 1 931 ? 4.554 -11.378 -8.302 1.00 97.56 931 SER A O 1
ATOM 7199 N N . PRO A 1 932 ? 3.720 -13.451 -8.149 1.00 96.56 932 PRO A N 1
ATOM 7200 C CA . PRO A 1 932 ? 4.884 -13.970 -7.440 1.00 96.56 932 PRO A CA 1
ATOM 7201 C C . PRO A 1 932 ? 6.166 -13.688 -8.233 1.00 96.56 932 PRO A C 1
ATOM 7203 O O . PRO A 1 932 ? 6.198 -13.881 -9.446 1.00 96.56 932 PRO A O 1
ATOM 7206 N N . ALA A 1 933 ? 7.241 -13.262 -7.562 1.00 95.56 933 ALA A N 1
ATOM 7207 C CA . ALA A 1 933 ? 8.440 -12.698 -8.204 1.00 95.56 933 ALA A CA 1
ATOM 7208 C C . ALA A 1 933 ? 9.078 -13.584 -9.304 1.00 95.56 933 ALA A C 1
ATOM 7210 O O . ALA A 1 933 ? 9.649 -13.076 -10.268 1.00 95.56 933 ALA A O 1
ATOM 7211 N N . ARG A 1 934 ? 8.914 -14.912 -9.214 1.00 96.19 934 ARG A N 1
ATOM 7212 C CA . ARG A 1 934 ? 9.257 -15.862 -10.287 1.00 96.19 934 ARG A CA 1
ATOM 7213 C C . ARG A 1 934 ? 8.517 -15.554 -11.597 1.00 96.19 934 ARG A C 1
ATOM 7215 O O . ARG A 1 934 ? 9.135 -15.569 -12.653 1.00 96.19 934 ARG A O 1
ATOM 7222 N N . PHE A 1 935 ? 7.223 -15.253 -11.551 1.00 97.75 935 PHE A N 1
ATOM 7223 C CA . PHE A 1 935 ? 6.395 -14.958 -12.723 1.00 97.75 935 PHE A CA 1
ATOM 7224 C C . PHE A 1 935 ? 6.489 -13.497 -13.192 1.00 97.75 935 PHE A C 1
ATOM 7226 O O . PHE A 1 935 ? 6.436 -13.285 -14.403 1.00 97.75 935 PHE A O 1
ATOM 7233 N N . ARG A 1 936 ? 6.800 -12.534 -12.303 1.00 97.62 936 ARG A N 1
ATOM 7234 C CA . ARG A 1 936 ? 7.282 -11.183 -12.702 1.00 97.62 936 ARG A CA 1
ATOM 7235 C C . ARG A 1 936 ? 8.552 -11.249 -13.558 1.00 97.62 936 ARG A C 1
ATOM 7237 O O . ARG A 1 936 ? 8.768 -10.421 -14.436 1.00 97.62 936 ARG A O 1
ATOM 7244 N N . VAL A 1 937 ? 9.380 -12.280 -13.362 1.00 97.06 937 VAL A N 1
ATOM 7245 C CA . VAL A 1 937 ? 10.527 -12.559 -14.240 1.00 97.06 937 VAL A CA 1
ATOM 7246 C C . VAL A 1 937 ? 10.147 -13.363 -15.483 1.00 97.06 937 VAL A C 1
ATOM 7248 O O . VAL A 1 937 ? 10.525 -12.970 -16.587 1.00 97.06 937 VAL A O 1
ATOM 7251 N N . LEU A 1 938 ? 9.443 -14.489 -15.330 1.00 97.38 938 LEU A N 1
ATOM 7252 C CA . LEU A 1 938 ? 9.204 -15.427 -16.434 1.00 97.38 938 LEU A CA 1
ATOM 7253 C C . LEU A 1 938 ? 8.195 -14.902 -17.470 1.00 97.38 938 LEU A C 1
ATOM 7255 O O . LEU A 1 938 ? 8.478 -14.998 -18.664 1.00 97.38 938 LEU A O 1
ATOM 7259 N N . GLY A 1 939 ? 7.055 -14.338 -17.056 1.00 96.94 939 GLY A N 1
ATOM 7260 C CA . GLY A 1 939 ? 6.020 -13.862 -17.985 1.00 96.94 939 GLY A CA 1
ATOM 7261 C C . GLY A 1 939 ? 6.503 -12.680 -18.822 1.00 96.94 939 GLY A C 1
ATOM 7262 O O . GLY A 1 939 ? 6.518 -12.738 -20.052 1.00 96.94 939 GLY A O 1
ATOM 7263 N N . THR A 1 940 ? 7.034 -11.674 -18.134 1.00 97.19 940 THR A N 1
ATOM 7264 C CA . THR A 1 940 ? 7.603 -10.437 -18.682 1.00 97.19 940 THR A CA 1
ATOM 7265 C C . THR A 1 940 ? 8.728 -10.690 -19.691 1.00 97.19 940 THR A C 1
ATOM 7267 O O . THR A 1 940 ? 8.766 -10.082 -20.760 1.00 97.19 940 THR A O 1
ATOM 7270 N N . LEU A 1 941 ? 9.635 -11.637 -19.411 1.00 96.62 941 LEU A N 1
ATOM 7271 C CA . LEU A 1 941 ? 10.677 -12.008 -20.376 1.00 96.62 941 LEU A CA 1
ATOM 7272 C C . LEU A 1 941 ? 10.162 -12.866 -21.533 1.00 96.62 941 LEU A C 1
ATOM 7274 O O . LEU A 1 941 ? 10.671 -12.716 -22.643 1.00 96.62 941 LEU A O 1
ATOM 7278 N N . SER A 1 942 ? 9.158 -13.719 -21.313 1.00 96.69 942 SER A N 1
ATOM 7279 C CA . SER A 1 942 ? 8.556 -14.524 -22.390 1.00 96.69 942 SER A CA 1
ATOM 7280 C C . SER A 1 942 ? 7.880 -13.653 -23.454 1.00 96.69 942 SER A C 1
ATOM 7282 O O . SER A 1 942 ? 7.845 -14.029 -24.623 1.00 96.69 942 SER A O 1
ATOM 7284 N N . ASN A 1 943 ? 7.421 -12.459 -23.066 1.00 97.31 943 ASN A N 1
ATOM 7285 C CA . ASN A 1 943 ? 6.873 -11.433 -23.955 1.00 97.31 943 ASN A CA 1
ATOM 7286 C C . ASN A 1 943 ? 7.951 -10.540 -24.614 1.00 97.31 943 ASN A C 1
ATOM 7288 O O . ASN A 1 943 ? 7.673 -9.837 -25.588 1.00 97.31 943 ASN A O 1
ATOM 7292 N N . SER A 1 944 ? 9.202 -10.563 -24.138 1.00 95.69 944 SER A N 1
ATOM 7293 C CA . SER A 1 944 ? 10.257 -9.655 -24.604 1.00 95.69 944 SER A CA 1
ATOM 7294 C C . SER A 1 944 ? 11.020 -10.200 -25.819 1.00 95.69 944 SER A C 1
ATOM 7296 O O . SER A 1 944 ? 11.950 -11.005 -25.716 1.00 95.69 944 SER A O 1
ATOM 7298 N N . ARG A 1 945 ? 10.690 -9.683 -27.011 1.00 93.31 945 ARG A N 1
ATOM 7299 C CA . ARG A 1 945 ? 11.383 -10.006 -28.281 1.00 93.31 945 ARG A CA 1
ATOM 7300 C C . ARG A 1 945 ? 12.891 -9.743 -28.238 1.00 93.31 945 ARG A C 1
ATOM 7302 O O . ARG A 1 945 ? 13.653 -10.374 -28.974 1.00 93.31 945 ARG A O 1
ATOM 7309 N N . ASP A 1 946 ? 13.326 -8.805 -27.406 1.00 90.00 946 ASP A N 1
ATOM 7310 C CA . ASP A 1 946 ? 14.727 -8.430 -27.255 1.00 90.00 946 ASP A CA 1
ATOM 7311 C C . ASP A 1 946 ? 15.482 -9.373 -26.321 1.00 90.00 946 ASP A C 1
ATOM 7313 O O . ASP A 1 946 ? 16.590 -9.788 -26.670 1.00 90.00 946 ASP A O 1
ATOM 7317 N N . PHE A 1 947 ? 14.852 -9.830 -25.234 1.00 93.00 947 PHE A N 1
ATOM 7318 C CA . PHE A 1 947 ? 15.345 -10.955 -24.439 1.00 93.00 947 PHE A CA 1
ATOM 7319 C C . PHE A 1 947 ? 15.535 -12.208 -25.307 1.00 93.00 947 PHE A C 1
ATOM 7321 O O . PHE A 1 947 ? 16.632 -12.775 -25.339 1.00 93.00 947 PHE A O 1
ATOM 7328 N N . LEU A 1 948 ? 14.513 -12.584 -26.085 1.00 94.38 948 LEU A N 1
ATOM 7329 C CA . LEU A 1 948 ? 14.558 -13.734 -26.998 1.00 94.38 948 LEU A CA 1
ATOM 7330 C C . LEU A 1 948 ? 15.740 -13.647 -27.973 1.00 94.38 948 LEU A C 1
ATOM 7332 O O . LEU A 1 948 ? 16.483 -14.616 -28.148 1.00 94.38 948 LEU A O 1
ATOM 7336 N N . ARG A 1 949 ? 15.959 -12.464 -28.563 1.00 90.44 949 ARG A N 1
ATOM 7337 C CA . ARG A 1 949 ? 17.081 -12.175 -29.474 1.00 90.44 949 ARG A CA 1
ATOM 7338 C C . ARG A 1 949 ? 18.434 -12.210 -28.761 1.00 90.44 949 ARG A C 1
ATOM 7340 O O . ARG A 1 949 ? 19.414 -12.678 -29.333 1.00 90.44 949 ARG A O 1
ATOM 7347 N N . HIS A 1 950 ? 18.501 -11.710 -27.530 1.00 86.50 950 HIS A N 1
ATOM 7348 C CA . HIS A 1 950 ? 19.727 -11.636 -26.738 1.00 86.50 950 HIS A CA 1
ATOM 7349 C C . HIS A 1 950 ? 20.182 -12.996 -26.209 1.00 86.50 950 HIS A C 1
ATOM 7351 O O . HIS A 1 950 ? 21.388 -13.255 -26.198 1.00 86.50 950 HIS A O 1
ATOM 7357 N N . PHE A 1 951 ? 19.269 -13.867 -25.783 1.00 90.50 951 PHE A N 1
ATOM 7358 C CA . PHE A 1 951 ? 19.603 -15.198 -25.262 1.00 90.50 951 PHE A CA 1
ATOM 7359 C C . PHE A 1 951 ? 19.503 -16.312 -26.315 1.00 90.50 951 PHE A C 1
ATOM 7361 O O . PHE A 1 951 ? 20.069 -17.383 -26.111 1.00 90.50 951 PHE A O 1
ATOM 7368 N N . GLY A 1 952 ? 18.913 -16.032 -27.483 1.00 93.81 952 GLY A N 1
ATOM 7369 C CA . GLY A 1 952 ? 18.875 -16.948 -28.629 1.00 93.81 952 GLY A CA 1
ATOM 7370 C C . GLY A 1 952 ? 17.843 -18.065 -28.479 1.00 93.81 952 GLY A C 1
ATOM 7371 O O . GLY A 1 952 ? 18.069 -19.174 -28.960 1.00 93.81 952 GLY A O 1
ATOM 7372 N N . CYS A 1 953 ? 16.740 -17.794 -27.779 1.00 96.19 953 CYS A N 1
ATOM 7373 C CA . CYS A 1 953 ? 15.787 -18.817 -27.358 1.00 96.19 953 CYS A CA 1
ATOM 7374 C C . CYS A 1 953 ? 14.956 -19.363 -28.535 1.00 96.19 953 CYS A C 1
ATOM 7376 O O . CYS A 1 953 ? 14.259 -18.578 -29.188 1.00 96.19 953 CYS A O 1
ATOM 7378 N N . PRO A 1 954 ? 14.989 -20.681 -28.824 1.00 96.38 954 PRO A N 1
ATOM 7379 C CA . PRO A 1 954 ? 14.202 -21.280 -29.902 1.00 96.38 954 PRO A CA 1
ATOM 7380 C C . PRO A 1 954 ? 12.696 -21.145 -29.664 1.00 96.38 954 PRO A C 1
ATOM 7382 O O . PRO A 1 954 ? 12.238 -21.295 -28.536 1.00 96.38 954 PRO A O 1
ATOM 7385 N N . VAL A 1 955 ? 11.918 -20.924 -30.727 1.00 95.62 955 VAL A N 1
ATOM 7386 C CA . VAL A 1 955 ? 10.447 -20.932 -30.645 1.00 95.62 955 VAL A CA 1
ATOM 7387 C C . VAL A 1 955 ? 9.973 -22.310 -30.175 1.00 95.62 955 VAL A C 1
ATOM 7389 O O . VAL A 1 955 ? 10.379 -23.327 -30.738 1.00 95.62 955 VAL A O 1
ATOM 7392 N N . GLY A 1 956 ? 9.124 -22.331 -29.149 1.00 92.94 956 GLY A N 1
ATOM 7393 C CA . GLY A 1 956 ? 8.662 -23.540 -28.471 1.00 92.94 956 GLY A CA 1
ATOM 7394 C C . GLY A 1 956 ? 9.467 -23.929 -27.225 1.00 92.94 956 GLY A C 1
ATOM 7395 O O . GLY A 1 956 ? 9.111 -24.922 -26.594 1.00 92.94 956 GLY A O 1
ATOM 7396 N N . SER A 1 957 ? 10.514 -23.184 -26.838 1.00 96.06 957 SER A N 1
ATOM 7397 C CA . SER A 1 957 ? 11.078 -23.306 -25.483 1.00 96.06 957 SER A CA 1
ATOM 7398 C C . SER A 1 957 ? 10.148 -22.633 -24.456 1.00 96.06 957 SER A C 1
ATOM 7400 O O . SER A 1 957 ? 9.364 -21.761 -24.837 1.00 96.06 957 SER A O 1
ATOM 7402 N N . PRO A 1 958 ? 10.211 -22.975 -23.154 1.00 95.44 958 PRO A N 1
ATOM 7403 C CA . PRO A 1 958 ? 9.326 -22.396 -22.136 1.00 95.44 958 PRO A CA 1
ATOM 7404 C C . PRO A 1 958 ? 9.365 -20.863 -22.062 1.00 95.44 958 PRO A C 1
ATOM 7406 O O . PRO A 1 958 ? 8.331 -20.234 -21.866 1.00 95.44 958 PRO A O 1
ATOM 7409 N N . MET A 1 959 ? 10.541 -20.262 -22.276 1.00 96.62 959 MET A N 1
ATOM 7410 C CA . MET A 1 959 ? 10.716 -18.805 -22.343 1.00 96.62 959 MET A CA 1
ATOM 7411 C C . MET A 1 959 ? 10.372 -18.191 -23.711 1.00 96.62 959 MET A C 1
ATOM 7413 O O . MET A 1 959 ? 10.517 -16.985 -23.879 1.00 96.62 959 MET A O 1
ATOM 7417 N N . ASN A 1 960 ? 9.984 -18.991 -24.707 1.00 96.81 960 ASN A N 1
ATOM 7418 C CA . ASN A 1 960 ? 9.588 -18.540 -26.042 1.00 96.81 960 ASN A CA 1
ATOM 7419 C C . ASN A 1 960 ? 8.368 -19.338 -26.547 1.00 96.81 960 ASN A C 1
ATOM 7421 O O . ASN A 1 960 ? 8.490 -20.136 -27.485 1.00 96.81 960 ASN A O 1
ATOM 7425 N N . PRO A 1 961 ? 7.175 -19.128 -25.961 1.00 90.81 961 PRO A N 1
ATOM 7426 C CA . PRO A 1 961 ? 5.954 -19.844 -26.343 1.00 90.81 961 PRO A CA 1
ATOM 7427 C C . PRO A 1 961 ? 5.463 -19.540 -27.774 1.00 90.81 961 PRO A C 1
ATOM 7429 O O . PRO A 1 961 ? 4.505 -20.153 -28.237 1.00 90.81 961 PRO A O 1
ATOM 7432 N N . GLY A 1 962 ? 6.087 -18.601 -28.496 1.00 88.44 962 GLY A N 1
ATOM 7433 C CA . GLY A 1 962 ? 5.733 -18.218 -29.869 1.00 88.44 962 GLY A CA 1
ATOM 7434 C C . GLY A 1 962 ? 4.542 -17.257 -29.979 1.00 88.44 962 GLY A C 1
ATOM 7435 O O . GLY A 1 962 ? 4.502 -16.456 -30.911 1.00 88.44 962 GLY A O 1
ATOM 7436 N N . GLN A 1 963 ? 3.623 -17.279 -29.011 1.00 89.94 963 GLN A N 1
ATOM 7437 C CA . GLN A 1 963 ? 2.626 -16.233 -28.778 1.00 89.94 963 GLN A CA 1
ATOM 7438 C C . GLN A 1 963 ? 3.125 -15.308 -27.661 1.00 89.94 963 GLN A C 1
ATOM 7440 O O . GLN A 1 963 ? 3.414 -15.772 -26.563 1.00 89.94 963 GLN A O 1
ATOM 7445 N N . LEU A 1 964 ? 3.253 -14.015 -27.961 1.00 94.88 964 LEU A N 1
ATOM 7446 C CA . LEU A 1 964 ? 3.737 -12.982 -27.043 1.00 94.88 964 LEU A CA 1
ATOM 7447 C C . LEU A 1 964 ? 2.594 -12.000 -26.766 1.00 94.88 964 LEU A C 1
ATOM 7449 O O . LEU A 1 964 ? 1.926 -11.570 -27.710 1.00 94.88 964 LEU A O 1
ATOM 7453 N N . CYS A 1 965 ? 2.401 -11.620 -25.507 1.00 96.25 965 CYS A N 1
ATOM 7454 C CA . CYS A 1 965 ? 1.456 -10.576 -25.119 1.00 96.25 965 CYS A CA 1
ATOM 7455 C C . CYS A 1 965 ? 2.158 -9.211 -25.079 1.00 96.25 965 CYS A C 1
ATOM 7457 O O . CYS A 1 965 ? 3.242 -9.077 -24.520 1.00 96.25 965 CYS A O 1
ATOM 7459 N N . GLU A 1 966 ? 1.548 -8.188 -25.673 1.00 94.56 966 GLU A N 1
ATOM 7460 C CA . GLU A 1 966 ? 2.130 -6.847 -25.807 1.00 94.56 966 GLU A CA 1
ATOM 7461 C C . GLU A 1 966 ? 0.999 -5.811 -25.718 1.00 94.56 966 GLU A C 1
ATOM 7463 O O . GLU A 1 966 ? -0.009 -5.955 -26.412 1.00 94.56 966 GLU A O 1
ATOM 7468 N N . VAL A 1 967 ? 1.142 -4.797 -24.859 1.00 96.31 967 VAL A N 1
ATOM 7469 C CA . VAL A 1 967 ? 0.143 -3.727 -24.653 1.00 96.31 967 VAL A CA 1
ATOM 7470 C C . VAL A 1 967 ? 0.805 -2.384 -24.953 1.00 96.31 967 VAL A C 1
ATOM 7472 O O . VAL A 1 967 ? 0.525 -1.779 -25.987 1.00 96.31 967 VAL A O 1
ATOM 7475 N N . TRP A 1 968 ? 1.739 -1.987 -24.089 1.00 94.94 968 TRP A N 1
ATOM 7476 C CA . TRP A 1 968 ? 2.614 -0.822 -24.224 1.00 94.94 968 TRP A CA 1
ATOM 7477 C C . TRP A 1 968 ? 3.935 -1.223 -24.880 1.00 94.94 968 TRP A C 1
ATOM 7479 O O . TRP A 1 968 ? 4.361 -2.390 -24.701 1.00 94.94 968 TRP A O 1
#

InterPro domains:
  IPR000718 Peptidase M13 [PS51885] (139-968)
  IPR000718 Peptidase M13 [PTHR11733] (115-963)
  IPR000718 Peptidase M13 [cd08662] (160-966)
  IPR008753 Peptidase M13, N-terminal domain [PF05649] (162-587)
  IPR018497 Peptidase M13, C-terminal domain [PF01431] (646-761)
  IPR018497 Peptidase M13, C-terminal domain [PF01431] (910-967)
  IPR018497 Peptidase M13, C-terminal domain [PR00786] (638-650)
  IPR018497 Peptidase M13, C-terminal domain [PR00786] (656-668)
  IPR018497 Peptidase M13, C-terminal domain [PR00786] (677-693)
  IPR018497 Peptidase M13, C-terminal domain [PR00786] (747-758)
  IPR024079 Metallopeptidase, catalytic domain superfamily [G3DSA:3.40.390.10] (140-187)
  IPR024079 Metallopeptidase, catalytic domain superfamily [G3DSA:3.40.390.10] (536-760)
  IPR024079 Metallopeptidase, catalytic domain superfamily [G3DSA:3.40.390.10] (910-968)
  IPR042089 Peptidase M13, domain 2 [G3DSA:1.10.1380.10] (188-250)
  IPR042089 Peptidase M13, domain 2 [G3DSA:1.10.1380.10] (285-633)

Organism: Diceros bicornis minor (NCBI:txid77932)

Mean predicted aligned error: 16.16 Å

Sequence (968 aa):
MSVALQELGGGGDMVEYKRATLRDEDAPETPVEGGASPDAVEVGKGVLPFPPGPSPPMKPGTPRSSGLAWKPTCPHLCSISGLCARTMVGFRKRTRQFLSSRTQLELVLAGVSLLLTALLLGCFVALGVQYHRDPSHSTCLTEACIRVAGKILESLDRGVNPCEDFYQFSCGGWIRRNPLPDGRSRWNTFNSLWDQNQAILKHLLENTTFNSSSEAERKTQRFYLSCLQVERIEELGAQPLRDLIDKVGPLGGLLAGGTGQTLGEDVAPESSGDPCAIGSAMVSTQIGGWNVTGPWDQDNFMEVLKAVAGTYRATPFFTVYISADSKSSNSNVIQVDQSGLFLPSRDYYLNRTANEKVLTAYLDYMEELGMLLGGRPASTREQMRQVLELEIQLANITVPQDQRRDEEKIYHKMSIGELQALAPLIDWLEFLSFLLSPLELGDSEPVVVYGTDYLQQVSELINRTEPSVLNNYLIWNLVQKTTSSLDRRFESAQEKLLETLYGTKKSCTPRWQTCISNTDDALGFALGSLFVQATFDRQSKEIAEGMISEIRTSFEDALGQLVWMDEKTRQAAKEKAEAIYDMIGFPDFILEPKQLDDVYDGYEVSEDSFFQNMLNLYNFSAKVMADQLRKPPSREQWSMTPQTVNAYYLPTKNEIVFPAGILQAPFYARNHPKALNFGGIGVVMGHELTHAFDDQGREYDKEGNLRPWWQNESLAAFRNHTACMEEQYSQYQVNGEKLNGRQTLGENIADNGGLKAAYNVSGPASCLVAETHPPWGGRVLGGGGGQALTDLLPLCPTPGLQSVAEKAWGGAAAASCGAHQPPALLCGIRPGIALLGGPGSAPLPLPPGHEMDWAMGPKMGFGRWSGKASCPEPLGWGPQKHVRRPEEGELFRRILQISEGRAALLEGQRVWCSVRTPESSHEGLVTDPHSPARFRVLGTLSNSRDFLRHFGCPVGSPMNPGQLCEVW

Nearest PDB structures (foldseek):
  3dwb-assembly1_A  TM=9.681E-01  e=2.093E-63  Homo sapiens
  6sh2-assembly1_AAA  TM=9.227E-01  e=9.272E-50  Homo sapiens
  6svy-assembly1_A  TM=9.269E-01  e=6.740E-49  Homo sapiens
  4cth-assembly1_A-2  TM=9.291E-01  e=1.989E-48  Homo sapiens
  5v48-assembly1_B  TM=9.234E-01  e=1.901E-48  Oryctolagus cuniculus

Radius of gyration: 38.92 Å; Cα contacts (8 Å, |Δi|>4): 1206; chains: 1; bounding box: 105×117×123 Å

Secondary structure (DSSP, 8-state):
--TTTGGGG-S-----B----------------------------------------------------------------------------------S---HHHHHHHHHHHHHHHHHHHHHHHHHHHHTT-TTTTS--SHHHHHHHHHHHHH--TTS-TTT-HHHHHHHHHHTT-PPPTTBSEEEHHHHHHHHHHHHHHHHHT-TT---S-HHHHHHHHHHHHHH-HHHHHHHTTHHHHHHHT-BS-GGGTT--S---------PPPP---TT---------B----TTTS------HHHHHIIIIIIS---SSEEEEEEEETTEEEEEEEEEEE----SSSHHHHH-HHHHHHHHHHHHHHHHHHHHHHT--HHHHHHHHHHHHHHHHHHHHHSPPGGGS--HHHH-EEEEHHHHHHHSTTS-HHHHHHHHTTTS---TT-EEEES-HHHHHHHHHHHHTS-HHHHHHHHHHHHHHHHGGGS-HHHHHHHHHHHHHHH---S----HHHHHHHHHHHHHHHHHHHHHHHHH--HHHHHHHHHHHHHHHHHHHHHHTT-TTS-HHHHHHHHHHHHTPEEEEE--GGGGSHHHHHHHTTT----SS-HHHHHHHHHHHHHHHHHHTTTS---TT--SS-TT-S--EEEGGGTEEEEETTTSSTTT--TTS-HHHHIIIIIHHHHHHHHHTTSTTGGGB-TTS-BS--S-HHHHHHHHHHHHHHHHHHTT-EETTEEP-TTTTHHHHHHHHHHHHHHHHHHSTTGGGTTT--PPS-----------------PPPPPPPP------------------------------------------------------------------------------------HHHHHHHHHHTTS-HHHHHHHHHHHHT-EEE-HHHHHHHHHS-SSPPHHHHHHHHHHT-HHHHHHHTPPTTSTT--S------

Foldseek 3Di:
DLQLLQQLPQFQDPVFFFDFDDDDDDDDDDDDDDDDDDDDDDDDDDDDDDDDDDDDDDDDDDDDDDDDDDDDDDDDDDDDDDDDDDDDDDDDDDDDDPPDDDDPVVVVVVVVVVVVVVVVVVVVVVVVVVVVVPLVVLFDDDPQSLVVLVVQVQQADVVDACLFFVLCGQHVSVCVVCPAHARGFKDFLQVVLLVVLLVLLLCLLPPPPDDDPFPLLVLLSLLLLLLVPQVLQVVCFLPVLLCVQQDFFFDPPPPPPDDDDDDDDDDDDDDDDDPPPPDDPRPTQDNNHAVQAHNDDDPCLQSLCLCLCQQLNFAAQKGWFWDADQFGLQAIAIEIEGDQADARALVLLVVCVVNVLLLVLVLVLQQLLSVSSHGDRVVSSVLSVLLSVLNNLLSVLDDALLVLLACVVQWDKDFQLVLCVQQVQHNSLVSVVSLLPPDDDDRRGIYTYRRSSSSNVSSVSVVPDDVSSSSNSSSVSSCVSQLLQHHPSSVVSVVSSCCSQSVNNDRNHDSSSVSVVVSCSQSQLLSLLSSCVVPPDPVLQVVVVVLLVLLLVLLLVVLVVDPQADPQQSVQLNLLSVLQAEAEAAQPQSPVSVSSNVVCPQQDRHSSGNSVSSSSSSNVSSNVRSVRNGGTDDPSSHSHGLLNQAWAADLSASYTYDHVSVCDPPCHDPPDDLLSVLLHVQLRSQLRSQLCPFSRNVLGGSNSHRHDPGDPSSVVSLVVLLVVQQVLQQVDDDPRHGFRSSLQSSSSRSLQRSNSSSLVCFDPVVVVVPPPDDDDDDDDDDDDDDDDDDDDDDDDDDDDDDDDDDDDDDDDDDDDDDDDDDDDDDDDDDDDDDDDDDDDDDDDDDDDDDDDDDDDDDDDDDDDDDDDDDDDDDDDDDDDDPPDDPVVVVVSSVSSVQRSSVSSLSSNLSSLNMDRDPSNVVSCSRRPSHDRSSCSSQLSQLQDPVSCVSSVRDQPRSSPVVDHRDND